Protein 1RJ8 (pdb70)

CATH classification: 2.60.120.40

Nearest PDB structures (foldseek):
  1rj8-assembly2_G  TM=9.702E-01  e=1.743E-24  Homo sapiens
  7x9g-assembly1_B  TM=9.256E-01  e=2.577E-23  Homo sapiens
  1gr3-assembly1_A  TM=8.076E-01  e=1.766E-06  Homo sapiens
  4oum-assembly1_A  TM=7.835E-01  e=1.098E-06  Homo sapiens
  4ous-assembly1_A  TM=7.787E-01  e=4.818E-06  Danio rerio

Secondary structure (DSSP, 8-state):
-EEEEEE--SSEEEGGG-GGGGB----EEEEE-TTTEEE-TTT--EEE-S-EEEEEEEEEEEEEESS-EEEEEEETTEEEEEEEEEE--SS-EEEEEEEEEEEEE-TT-EEEEEE-S-S-EEE--TTTSEEEEEEEE---/-EEEEEE--S-EEEHHHHSBTTB----EEEEE-TTTEEEETTTTEEEE-S-EEEEEEEEEEEEE-SSEEEEEEEETTEEEEEEEEE-S-SS---EEEEEEEEEEE-TT-EEEEEE-SSS-EEE--TTTSEEEEEEEE---/-EEEEEE--SSEEETTTSSSTTB----EEEEE-TTTEEEETTTTEEEESS-EEEEEEEEEEEEEESSEEEEEEEETTEEEEEEEEE--TTS-EEEEEEEEEEEEE-TT-EEEEEE-SSSEEEE--TTTSEEEEEEEE---/-EEEEEEE--SEEEHHHH-STTB---EEEEEE-TTTEEE-TTT--EEESS-EEEEEEEEEEEEE-SSEEEEEEEETTEEEEEEEEE--TT----EEEEEEEEEEE-TT-EEEEEE--TT-EEE--TTTSEEEEEEEE---/-EEEEEEE---S-EE----SSEE---EEEEEE-TTTEEEETTTTEEEE-S-EEEEEEEEEEEEEESSEEEEEEEETTEEEEEEEEE-SSSS---EEEEEEEEEEE-TT-EEEEEE-SS-EEEE--TTTSEEEEEEEE---/-EEEEEEE-S-EEEHHHH-BTTB---EEEEEE-TTTEEEETTTTEEEE-S-EEEEEEEEEEEEE-SSEEEEEEEETTEEEEEEEEE--TT----EEEEEEEEEEE-TT-EEEEEES-TT-EEE--TTTSEEEEEEEE---

Sequence (840 aa):
PAVVHLQGQGSAIQVKNDLSGGVLNDWSRITMNPKVFKLHPRSGELEVLVDGTYFIYSQVYYINFTDFASYEVVVDEKPFLQCTRSIETGKTNYNTCYTAGVCLLKARQKIAVKMVHADISINMSKHTTFFGAIRLGEAPPAVVHLQGQGSAIQVKNDLSGGVLNDWSRITMNPKVFKLHPRSGELEVLVDGTYFIYSQVYYINFTDFASYEVVVDEKPFLQCTRSIETGKTNYNTCYTAGVCLLKARQKIAVKMVHADISINMSKHTTFFGAIRLGEAPPAVVHLQGQGSAIQVKNDLSGGVLNDWSRITMNPKVFKLHPRSGELEVLVDGTYFIYSQVYYINFTDFASYEVVVDEKPFLQCTRSIETGKTNYNTCYTAGVCLLKARQKIAVKMVHADISINMSKHTTFFGAIRLGEAPPAVVHLQGQGSAIQVKNDLSGGVLNDWSRITMNPKVFKLHPRSGELEVLVDGTYFIYSQVYYINFTDFASYEVVVDEKPFLQCTRSIETGKTNYNTCYTAGVCLLKARQKIAVKMVHADISINMSKHTTFFGAIRLGEAPPAVVHLQGQGSAIQVKNDLSGGVLNDWSRITMNPKVFKLHPRSGELEVLVDGTYFIYSQVYYINFTDFASYEVVVDEKPFLQCTRSIETGKTNYNTCYTAGVCLLKARQKIAVKMVHADISINMSKHTTFFGAIRLGEAPPAVVHLQGQGSAIQVKNDLSGGVLNDWSRITMNPKVFKLHPRSGELEVLVDGTYFIYSQVYYINFTDFASYEVVVDEKPFLQCTRSIETGKTNYNTCYTAGVCLLKARQKIAVKMVHADISINMSKHTTFFGAIRLGEAP

Solvent-accessible surface area: 30405 Å² total; per-residue (Å²): 89,9,6,0,0,0,13,1,132,25,96,54,54,75,6,85,64,16,114,59,24,9,29,7,49,52,14,38,142,91,11,28,37,96,171,14,2,90,9,34,87,209,40,0,48,0,19,0,67,56,63,0,1,0,2,0,0,0,0,0,26,0,32,71,2,84,53,19,0,8,0,18,0,8,18,60,59,87,12,20,0,27,0,2,6,14,2,84,23,84,76,58,0,66,1,1,0,7,0,0,0,0,14,66,6,121,27,178,45,60,0,6,0,54,4,25,17,14,75,6,9,0,33,1,35,93,35,5,0,0,0,0,0,5,38,9,14,131,21,137,86,16,5,0,0,0,14,4,111,59,58,62,19,86,3,119,134,79,17,96,56,10,32,0,13,47,6,33,133,99,22,43,35,99,167,15,2,100,9,47,46,174,50,0,55,0,6,0,50,56,60,0,4,0,4,0,0,0,0,1,11,0,28,72,5,113,93,64,0,7,0,38,0,8,20,76,159,131,39,16,0,32,0,4,7,1,31,2,9,61,164,52,3,84,2,1,0,9,0,0,0,0,9,63,4,101,42,153,48,72,0,6,1,87,4,52,148,29,114,4,10,0,45,4,21,90,30,2,0,1,0,0,0,4,39,12,18,129,20,144,80,11,4,0,0,0,9,2,105,15,73,46,31,71,3,103,111,64,21,90,58,6,36,0,16,88,12,42,154,110,19,40,32,98,176,17,2,96,27,47,100,182,52,0,45,0,7,0,33,57,78,0,1,0,4,0,0,0,0,0,14,0,4,64,5,60,68,64,0,1,0,34,0,12,19,77,164,126,43,15,0,14,0,0,5,2,3,49,95,80,71,47,0,5,0,1,0,9,0,0,0,0,12,65,6,153,42,132,45,58,0,8,0,88,2,42,170,27,87,3,12,0,7,8,4,77,19,2,0,0,0,0,0,4,59,14,15,137,29,133,81,16,4,0,0,0,12,2,125,24,117,44,10,58,9,55,53,80,8,35,26,8,32,0,34,62,12,34,128,97,20,44,36,99,167,16,1,101,6,38,68,198,48,0,39,0,19,0,69,63,61,0,1,0,4,0,0,0,0,0,20,0,29,58,8,41,36,9,0,1,0,11,0,7,19,56,42,95,11,18,0,31,0,0,7,4,14,69,121,86,41,75,6,94,2,1,0,6,0,0,0,0,13,71,8,142,28,187,42,65,0,5,0,28,4,32,16,21,36,1,13,0,44,0,39,112,33,3,0,0,0,0,0,3,31,13,15,135,37,138,77,15,4,0,0,0,10,3,107,33,74,103,123,74,50,151,111,25,65,23,56,5,44,2,62,76,12,24,127,99,17,47,31,100,165,14,1,107,3,54,64,210,44,0,44,0,22,0,65,64,60,0,1,0,4,0,0,0,0,0,18,0,29,97,11,112,90,82,0,7,0,35,0,6,19,63,139,150,45,17,0,31,0,5,5,16,62,17,31,35,194,27,13,67,6,1,0,8,0,0,0,0,13,59,5,111,25,182,43,73,0,2,0,56,2,32,126,13,111,9,9,0,12,10,20,92,25,5,0,1,0,0,0,3,46,14,13,136,16,136,77,16,6,0,0,0,13,1,117,30,75,70,17,95,6,149,104,80,21,87,64,7,29,0,48,68,16,34,118,89,20,41,25,98,169,16,2,96,10,34,85,199,41,0,41,0,21,0,71,66,53,0,0,0,3,0,0,0,0,0,1,0,30,74,9,91,63,63,0,6,0,32,0,7,18,76,140,129,40,18,0,28,0,0,5,2,10,43,143,79,35,64,6,19,1,1,0,6,0,0,0,0,13,68,6,117,42,192,44,63,0,6,1,74,5,73,46,55,80,2,25,1,12,3,19,74,22,3,0,1,0,0,0,5,29,14,14,121,25,133

Structure (mmCIF, N/CA/C/O backbone):
data_1RJ8
#
_entry.id   1RJ8
#
_cell.length_a   50.723
_cell.length_b   161.337
_cell.length_c   51.023
_cell.angle_alpha   90.00
_cell.angle_beta   105.24
_cell.angle_gamma   90.00
#
_symmetry.space_group_name_H-M   'P 1 21 1'
#
loop_
_entity.id
_entity.type
_entity.pdbx_description
1 polymer 'ectodysplasin-A isoform EDA-A2'
2 water water
#
loop_
_atom_site.group_PDB
_atom_site.id
_atom_site.type_symbol
_atom_site.label_atom_id
_atom_site.label_alt_id
_atom_site.label_comp_id
_atom_site.label_asym_id
_atom_site.label_entity_id
_atom_site.label_seq_id
_atom_site.pdbx_PDB_ins_code
_atom_site.Cartn_x
_atom_site.Cartn_y
_atom_site.Cartn_z
_atom_site.occupancy
_atom_site.B_iso_or_equiv
_atom_site.auth_seq_id
_atom_site.auth_comp_id
_atom_site.auth_asym_id
_atom_site.auth_atom_id
_atom_site.pdbx_PDB_model_num
ATOM 1 N N . PRO A 1 23 ? 4.594 -8.762 0.141 1.00 15.00 248 PRO A N 1
ATOM 2 C CA . PRO A 1 23 ? 5.224 -7.455 0.487 1.00 14.27 248 PRO A CA 1
ATOM 3 C C . PRO A 1 23 ? 6.754 -7.524 0.547 1.00 13.91 248 PRO A C 1
ATOM 4 O O . PRO A 1 23 ? 7.317 -8.457 1.120 1.00 16.80 248 PRO A O 1
ATOM 8 N N . ALA A 1 24 ? 7.409 -6.539 -0.057 1.00 10.89 249 ALA A N 1
ATOM 9 C CA . ALA A 1 24 ? 8.852 -6.421 -0.011 1.00 7.34 249 ALA A CA 1
ATOM 10 C C . ALA A 1 24 ? 9.261 -5.734 1.278 1.00 6.80 249 ALA A C 1
ATOM 11 O O . ALA A 1 24 ? 8.657 -4.740 1.687 1.00 4.09 249 ALA A O 1
ATOM 13 N N . VAL A 1 25 ? 10.290 -6.262 1.925 1.00 4.81 250 VAL A N 1
ATOM 14 C CA . VAL A 1 25 ? 10.748 -5.691 3.179 1.00 3.53 250 VAL A CA 1
ATOM 15 C C . VAL A 1 25 ? 12.220 -5.307 3.103 1.00 3.51 250 VAL A C 1
ATOM 16 O O . VAL A 1 25 ? 12.948 -5.760 2.229 1.00 2.00 250 VAL A O 1
ATOM 20 N N . VAL A 1 26 ? 12.632 -4.452 4.029 1.00 3.18 251 VAL A N 1
ATOM 21 C CA . VAL A 1 26 ? 14.036 -4.150 4.245 1.00 3.59 251 VAL A CA 1
ATOM 22 C C . VAL A 1 26 ? 14.250 -3.924 5.733 1.00 3.57 251 VAL A C 1
ATOM 23 O O . VAL A 1 26 ? 13.528 -3.153 6.363 1.00 2.00 251 VAL A O 1
ATOM 27 N N . HIS A 1 27 ? 15.217 -4.639 6.300 1.00 3.54 252 HIS A N 1
ATOM 28 C CA . HIS A 1 27 ? 15.677 -4.383 7.658 1.00 3.49 252 HIS A CA 1
ATOM 29 C C . HIS A 1 27 ? 17.180 -4.131 7.628 1.00 3.99 252 HIS A C 1
ATOM 30 O O . HIS A 1 27 ? 17.963 -5.018 7.302 1.00 5.12 252 HIS A O 1
ATOM 37 N N . LEU A 1 28 ? 17.561 -2.902 7.940 1.00 4.82 253 LEU A N 1
ATOM 38 C CA . LEU A 1 28 ? 18.959 -2.504 8.020 1.00 5.28 253 LEU A CA 1
ATOM 39 C C . LEU A 1 28 ? 19.352 -2.437 9.483 1.00 5.49 253 LEU A C 1
ATOM 40 O O . LEU A 1 28 ? 18.584 -1.941 10.302 1.00 5.36 253 LEU A O 1
ATOM 45 N N . GLN A 1 29 ? 20.539 -2.942 9.806 1.00 6.21 254 GLN A N 1
ATOM 46 C CA . GLN A 1 29 ? 21.065 -2.920 11.173 1.00 5.15 254 GLN A CA 1
ATOM 47 C C . GLN A 1 29 ? 22.389 -2.169 11.254 1.00 4.42 254 GLN A C 1
ATOM 48 O O . GLN A 1 29 ? 23.208 -2.249 10.343 1.00 2.00 254 GLN A O 1
ATOM 54 N N . GLY A 1 30 ? 22.610 -1.447 12.351 1.00 4.11 255 GLY A N 1
ATOM 55 C CA . GLY A 1 30 ? 23.930 -0.911 12.647 1.00 2.02 255 GLY A CA 1
ATOM 56 C C . GLY A 1 30 ? 24.944 -2.042 12.716 1.00 2.00 255 GLY A C 1
ATOM 57 O O . GLY A 1 30 ? 24.568 -3.200 12.899 1.00 2.00 255 GLY A O 1
ATOM 58 N N . GLN A 1 31 ? 26.222 -1.719 12.554 1.00 2.00 256 GLN A N 1
ATOM 59 C CA . GLN A 1 31 ? 27.291 -2.730 12.554 1.00 2.00 256 GLN A CA 1
ATOM 60 C C . GLN A 1 31 ? 28.144 -2.707 13.826 1.00 2.00 256 GLN A C 1
ATOM 61 O O . GLN A 1 31 ? 29.200 -3.324 13.882 1.00 2.00 256 GLN A O 1
ATOM 67 N N . GLY A 1 32 ? 27.689 -1.985 14.841 1.00 2.00 257 GLY A N 1
ATOM 68 C CA . GLY A 1 32 ? 28.348 -1.989 16.137 1.00 2.00 257 GLY A CA 1
ATOM 69 C C . GLY A 1 32 ? 29.159 -0.730 16.378 1.00 2.00 257 GLY A C 1
ATOM 70 O O . GLY A 1 32 ? 29.164 0.186 15.558 1.00 2.00 257 GLY A O 1
ATOM 71 N N . SER A 1 33 ? 29.842 -0.701 17.517 1.00 2.00 258 SER A N 1
ATOM 72 C CA . SER A 1 33 ? 30.614 0.457 17.965 1.00 2.00 258 SER A CA 1
ATOM 73 C C . SER A 1 33 ? 29.706 1.656 18.206 1.00 2.00 258 SER A C 1
ATOM 74 O O . SER A 1 33 ? 28.494 1.498 18.294 1.00 3.07 258 SER A O 1
ATOM 77 N N . ALA A 1 34 ? 30.291 2.843 18.346 1.00 2.00 259 ALA A N 1
ATOM 78 C CA . ALA A 1 34 ? 29.531 4.047 18.662 1.00 2.00 259 ALA A CA 1
ATOM 79 C C . ALA A 1 34 ? 29.995 5.248 17.855 1.00 2.00 259 ALA A C 1
ATOM 80 O O . ALA A 1 34 ? 31.112 5.293 17.360 1.00 2.36 259 ALA A O 1
ATOM 82 N N . ILE A 1 35 ? 29.115 6.230 17.737 1.00 3.44 260 ILE A N 1
ATOM 83 C CA . ILE A 1 35 ? 29.435 7.475 17.065 1.00 5.84 260 ILE A CA 1
ATOM 84 C C . ILE A 1 35 ? 29.178 8.645 17.998 1.00 3.68 260 ILE A C 1
ATOM 85 O O . ILE A 1 35 ? 28.217 8.665 18.759 1.00 2.63 260 ILE A O 1
ATOM 90 N N . GLN A 1 36 ? 30.083 9.607 17.943 1.00 3.56 261 GLN A N 1
ATOM 91 C CA . GLN A 1 36 ? 29.953 10.847 18.669 1.00 2.99 261 GLN A CA 1
ATOM 92 C C . GLN A 1 36 ? 29.336 11.840 17.705 1.00 2.00 261 GLN A C 1
ATOM 93 O O . GLN A 1 36 ? 29.959 12.263 16.731 1.00 2.31 261 GLN A O 1
ATOM 99 N N . VAL A 1 37 ? 28.091 12.189 17.988 1.00 2.00 262 VAL A N 1
ATOM 100 C CA . VAL A 1 37 ? 27.247 12.970 17.091 1.00 3.21 262 VAL A CA 1
ATOM 101 C C . VAL A 1 37 ? 27.740 14.413 16.895 1.00 2.00 262 VAL A C 1
ATOM 102 O O . VAL A 1 37 ? 27.399 15.055 15.906 1.00 2.69 262 VAL A O 1
ATOM 106 N N . LYS A 1 38 ? 28.573 14.905 17.807 1.00 2.15 263 LYS A N 1
ATOM 107 C CA . LYS A 1 38 ? 29.114 16.271 17.709 1.00 2.00 263 LYS A CA 1
ATOM 108 C C . LYS A 1 38 ? 29.931 16.540 16.439 1.00 2.00 263 LYS A C 1
ATOM 109 O O . LYS A 1 38 ? 30.069 17.696 16.015 1.00 2.00 263 LYS A O 1
ATOM 115 N N . ASN A 1 39 ? 30.470 15.478 15.842 1.00 2.00 264 ASN A N 1
ATOM 116 C CA . ASN A 1 39 ? 31.235 15.576 14.595 1.00 2.41 264 ASN A CA 1
ATOM 117 C C . ASN A 1 39 ? 30.444 16.130 13.400 1.00 3.22 264 ASN A C 1
ATOM 118 O O . ASN A 1 39 ? 31.016 16.804 12.547 1.00 2.39 264 ASN A O 1
ATOM 123 N N . ASP A 1 40 ? 29.149 15.824 13.335 1.00 4.73 265 ASP A N 1
ATOM 124 C CA . ASP A 1 40 ? 28.273 16.301 12.257 1.00 7.47 265 ASP A CA 1
ATOM 125 C C . ASP A 1 40 ? 28.798 15.915 10.869 1.00 7.35 265 ASP A C 1
ATOM 126 O O . ASP A 1 40 ? 28.777 16.715 9.937 1.00 7.91 265 ASP A O 1
ATOM 131 N N . LEU A 1 41 ? 29.297 14.691 10.745 1.00 9.47 266 LEU A N 1
ATOM 132 C CA . LEU A 1 41 ? 29.756 14.183 9.460 1.00 9.60 266 LEU A CA 1
ATOM 133 C C . LEU A 1 41 ? 28.548 13.881 8.586 1.00 9.68 266 LEU A C 1
ATOM 134 O O . LEU A 1 41 ? 27.569 13.301 9.054 1.00 8.88 266 LEU A O 1
ATOM 139 N N . SER A 1 42 ? 28.618 14.305 7.328 1.00 9.52 267 SER A N 1
ATOM 140 C CA . SER A 1 42 ? 27.532 14.112 6.363 1.00 10.71 267 SER A CA 1
ATOM 141 C C . SER A 1 42 ? 26.188 14.651 6.865 1.00 10.03 267 SER A C 1
ATOM 142 O O . SER A 1 42 ? 25.146 14.033 6.653 1.00 9.80 267 SER A O 1
ATOM 145 N N . GLY A 1 43 ? 26.230 15.797 7.542 1.00 11.32 268 GLY A N 1
ATOM 146 C CA . GLY A 1 43 ? 25.038 16.466 8.041 1.00 11.09 268 GLY A CA 1
ATOM 147 C C . GLY A 1 43 ? 24.191 15.677 9.027 1.00 10.94 268 GLY A C 1
ATOM 148 O O . GLY A 1 43 ? 22.978 15.869 9.090 1.00 12.26 268 GLY A O 1
ATOM 149 N N . GLY A 1 44 ? 24.821 14.793 9.799 1.00 9.41 269 GLY A N 1
ATOM 150 C CA . GLY A 1 44 ? 24.115 13.959 10.762 1.00 6.83 269 GLY A CA 1
ATOM 151 C C . GLY A 1 44 ? 23.438 12.717 10.205 1.00 6.50 269 GLY A C 1
ATOM 152 O O . GLY A 1 44 ? 22.818 11.957 10.955 1.00 5.88 269 GLY A O 1
ATOM 153 N N . VAL A 1 45 ? 23.548 12.499 8.901 1.00 5.63 270 VAL A N 1
ATOM 154 C CA . VAL A 1 45 ? 22.916 11.352 8.254 1.00 6.29 270 VAL A CA 1
ATOM 155 C C . VAL A 1 45 ? 23.705 10.077 8.548 1.00 4.50 270 VAL A C 1
ATOM 156 O O . VAL A 1 45 ? 24.872 9.965 8.181 1.00 7.25 270 VAL A O 1
ATOM 160 N N . LEU A 1 46 ? 23.048 9.127 9.205 1.00 5.51 271 LEU A N 1
ATOM 161 C CA . LEU A 1 46 ? 23.625 7.827 9.519 1.00 5.37 271 LEU A CA 1
ATOM 162 C C . LEU A 1 46 ? 23.827 6.988 8.266 1.00 4.37 271 LEU A C 1
ATOM 163 O O . LEU A 1 46 ? 22.947 6.912 7.406 1.00 2.36 271 LEU A O 1
ATOM 168 N N . ASN A 1 47 ? 24.984 6.344 8.182 1.00 3.96 272 ASN A N 1
ATOM 169 C CA . ASN A 1 47 ? 25.329 5.538 7.012 1.00 6.31 272 ASN A CA 1
ATOM 170 C C . ASN A 1 47 ? 26.038 4.219 7.356 1.00 5.83 272 ASN A C 1
ATOM 171 O O . ASN A 1 47 ? 26.653 3.608 6.480 1.00 5.09 272 ASN A O 1
ATOM 176 N N . ASP A 1 48 ? 25.928 3.768 8.608 1.00 6.42 273 ASP A N 1
ATOM 177 C CA . ASP A 1 48 ? 26.611 2.542 9.063 1.00 9.85 273 ASP A CA 1
ATOM 178 C C . ASP A 1 48 ? 25.773 1.293 8.846 1.00 11.17 273 ASP A C 1
ATOM 179 O O . ASP A 1 48 ? 25.937 0.319 9.569 1.00 16.89 273 ASP A O 1
ATOM 184 N N . TRP A 1 49 ? 24.889 1.301 7.861 1.00 11.70 274 TRP A N 1
ATOM 185 C CA . TRP A 1 49 ? 23.856 0.279 7.782 1.00 10.57 274 TRP A CA 1
ATOM 186 C C . TRP A 1 49 ? 24.352 -1.025 7.148 1.00 11.93 274 TRP A C 1
ATOM 187 O O . TRP A 1 49 ? 24.929 -1.032 6.062 1.00 11.91 274 TRP A O 1
ATOM 198 N N . SER A 1 50 ? 24.146 -2.119 7.872 1.00 12.69 275 SER A N 1
ATOM 199 C CA . SER A 1 50 ? 24.287 -3.470 7.343 1.00 14.77 275 SER A CA 1
ATOM 200 C C . SER A 1 50 ? 22.938 -3.859 6.743 1.00 15.38 275 SER A C 1
ATOM 201 O O . SER A 1 50 ? 21.892 -3.591 7.323 1.00 15.65 275 SER A O 1
ATOM 204 N N . ARG A 1 51 ? 22.977 -4.513 5.593 1.00 16.59 276 ARG A N 1
ATOM 205 C CA . ARG A 1 51 ? 21.781 -4.796 4.802 1.00 18.45 276 ARG A CA 1
ATOM 206 C C . ARG A 1 51 ? 21.471 -6.293 4.848 1.00 18.12 276 ARG A C 1
ATOM 207 O O . ARG A 1 51 ? 21.759 -7.025 3.897 1.00 19.08 276 ARG A O 1
ATOM 215 N N . ILE A 1 52 ? 20.865 -6.730 5.954 1.00 17.42 277 ILE A N 1
ATOM 216 C CA . ILE A 1 52 ? 20.695 -8.162 6.243 1.00 17.96 277 ILE A CA 1
ATOM 217 C C . ILE A 1 52 ? 19.517 -8.751 5.452 1.00 17.71 277 ILE A C 1
ATOM 218 O O . ILE A 1 52 ? 19.649 -9.800 4.816 1.00 15.99 277 ILE A O 1
ATOM 223 N N . THR A 1 53 ? 18.372 -8.072 5.515 1.00 15.47 278 THR A N 1
ATOM 224 C CA . THR A 1 53 ? 17.203 -8.422 4.718 1.00 15.75 278 THR A CA 1
ATOM 225 C C . THR A 1 53 ? 16.883 -7.224 3.846 1.00 14.72 278 THR A C 1
ATOM 226 O O . THR A 1 53 ? 16.720 -6.118 4.349 1.00 12.77 278 THR A O 1
ATOM 230 N N . MET A 1 54 ? 16.813 -7.436 2.538 1.00 14.44 279 MET A N 1
ATOM 231 C CA . MET A 1 54 ? 16.450 -6.362 1.626 1.00 12.83 279 MET A CA 1
ATOM 232 C C . MET A 1 54 ? 16.008 -6.925 0.294 1.00 12.33 279 MET A C 1
ATOM 233 O O . MET A 1 54 ? 16.814 -7.477 -0.451 1.00 13.02 279 MET A O 1
ATOM 238 N N . ASN A 1 55 ? 14.720 -6.787 0.000 1.00 10.11 280 ASN A N 1
ATOM 239 C CA . ASN A 1 55 ? 14.208 -7.118 -1.313 1.00 9.75 280 ASN A CA 1
ATOM 240 C C . ASN A 1 55 ? 14.865 -6.183 -2.342 1.00 7.75 280 ASN A C 1
ATOM 241 O O . ASN A 1 55 ? 14.609 -4.989 -2.321 1.00 6.47 280 ASN A O 1
ATOM 246 N N . PRO A 1 56 ? 15.719 -6.716 -3.218 1.00 7.60 281 PRO A N 1
ATOM 247 C CA . PRO A 1 56 ? 16.479 -5.882 -4.168 1.00 6.70 281 PRO A CA 1
ATOM 248 C C . PRO A 1 56 ? 15.656 -5.275 -5.311 1.00 4.63 281 PRO A C 1
ATOM 249 O O . PRO A 1 56 ? 16.136 -4.371 -5.992 1.00 5.54 281 PRO A O 1
ATOM 253 N N . LYS A 1 57 ? 14.446 -5.781 -5.514 1.00 2.33 282 LYS A N 1
ATOM 254 C CA . LYS A 1 57 ? 13.547 -5.303 -6.554 1.00 2.00 282 LYS A CA 1
ATOM 255 C C . LYS A 1 57 ? 12.746 -4.070 -6.116 1.00 2.00 282 LYS A C 1
ATOM 256 O O . LYS A 1 57 ? 12.140 -3.394 -6.942 1.00 2.00 282 LYS A O 1
ATOM 262 N N . VAL A 1 58 ? 12.759 -3.789 -4.814 1.00 2.05 283 VAL A N 1
ATOM 263 C CA . VAL A 1 58 ? 12.030 -2.671 -4.215 1.00 2.00 283 VAL A CA 1
ATOM 264 C C . VAL A 1 58 ? 12.948 -1.681 -3.484 1.00 2.00 283 VAL A C 1
ATOM 265 O O . VAL A 1 58 ? 12.634 -0.502 -3.412 1.00 2.00 283 VAL A O 1
ATOM 269 N N . PHE A 1 59 ? 14.074 -2.153 -2.951 1.00 2.00 284 PHE A N 1
ATOM 270 C CA . PHE A 1 59 ? 14.944 -1.329 -2.109 1.00 2.12 284 PHE A CA 1
ATOM 271 C C . PHE A 1 59 ? 16.407 -1.376 -2.538 1.00 2.01 284 PHE A C 1
ATOM 272 O O . PHE A 1 59 ? 16.923 -2.420 -2.922 1.00 3.85 284 PHE A O 1
ATOM 280 N N . LYS A 1 60 ? 17.061 -0.223 -2.455 1.00 4.67 285 LYS A N 1
ATOM 281 C CA . LYS A 1 60 ? 18.503 -0.097 -2.634 1.00 5.32 285 LYS A CA 1
ATOM 282 C C . LYS A 1 60 ? 19.078 0.742 -1.496 1.00 3.57 285 LYS A C 1
ATOM 283 O O . LYS A 1 60 ? 18.527 1.784 -1.155 1.00 2.79 285 LYS A O 1
ATOM 289 N N . LEU A 1 61 ? 20.171 0.267 -0.901 1.00 3.11 286 LEU A N 1
ATOM 290 C CA . LEU A 1 61 ? 20.922 1.029 0.091 1.00 2.79 286 LEU A CA 1
ATOM 291 C C . LEU A 1 61 ? 22.167 1.627 -0.554 1.00 2.40 286 LEU A C 1
ATOM 292 O O . LEU A 1 61 ? 22.907 0.925 -1.226 1.00 2.83 286 LEU A O 1
ATOM 297 N N . HIS A 1 62 ? 22.400 2.916 -0.327 1.00 3.07 287 HIS A N 1
ATOM 298 C CA . HIS A 1 62 ? 23.635 3.575 -0.737 1.00 7.20 287 HIS A CA 1
ATOM 299 C C . HIS A 1 62 ? 24.573 3.552 0.471 1.00 7.52 287 HIS A C 1
ATOM 300 O O . HIS A 1 62 ? 24.289 4.227 1.454 1.00 5.21 287 HIS A O 1
ATOM 307 N N . PRO A 1 63 ? 25.667 2.793 0.436 1.00 9.44 288 PRO A N 1
ATOM 308 C CA . PRO A 1 63 ? 26.519 2.654 1.631 1.00 11.65 288 PRO A CA 1
ATOM 309 C C . PRO A 1 63 ? 27.217 3.921 2.137 1.00 10.93 288 PRO A C 1
ATOM 310 O O . PRO A 1 63 ? 27.437 4.010 3.342 1.00 15.09 288 PRO A O 1
ATOM 314 N N . ARG A 1 64 ? 27.555 4.870 1.268 1.00 9.39 289 ARG A N 1
ATOM 315 C CA . ARG A 1 64 ? 28.234 6.096 1.712 1.00 9.82 289 ARG A CA 1
ATOM 316 C C . ARG A 1 64 ? 27.278 7.124 2.304 1.00 7.59 289 ARG A C 1
ATOM 317 O O . ARG A 1 64 ? 27.557 7.698 3.344 1.00 8.53 289 ARG A O 1
ATOM 325 N N . SER A 1 65 ? 26.168 7.371 1.622 1.00 7.75 290 SER A N 1
ATOM 326 C CA . SER A 1 65 ? 25.220 8.418 2.029 1.00 7.47 290 SER A CA 1
ATOM 327 C C . SER A 1 65 ? 24.225 7.951 3.091 1.00 6.68 290 SER A C 1
ATOM 328 O O . SER A 1 65 ? 23.638 8.770 3.799 1.00 6.82 290 SER A O 1
ATOM 331 N N . GLY A 1 66 ? 24.028 6.639 3.187 1.00 4.69 291 GLY A N 1
ATOM 332 C CA . GLY A 1 66 ? 23.092 6.055 4.134 1.00 3.81 291 GLY A CA 1
ATOM 333 C C . GLY A 1 66 ? 21.641 6.162 3.714 1.00 5.10 291 GLY A C 1
ATOM 334 O O . GLY A 1 66 ? 20.738 5.888 4.504 1.00 6.56 291 GLY A O 1
ATOM 335 N N . GLU A 1 67 ? 21.412 6.546 2.463 1.00 3.82 292 GLU A N 1
ATOM 336 C CA . GLU A 1 67 ? 20.070 6.723 1.950 1.00 4.64 292 GLU A CA 1
ATOM 337 C C . GLU A 1 67 ? 19.487 5.378 1.553 1.00 3.02 292 GLU A C 1
ATOM 338 O O . GLU A 1 67 ? 20.152 4.566 0.928 1.00 2.54 292 GLU A O 1
ATOM 344 N N . LEU A 1 68 ? 18.245 5.146 1.950 1.00 3.60 293 LEU A N 1
ATOM 345 C CA . LEU A 1 68 ? 17.482 3.983 1.520 1.00 3.69 293 LEU A CA 1
ATOM 346 C C . LEU A 1 68 ? 16.557 4.420 0.385 1.00 2.96 293 LEU A C 1
ATOM 347 O O . LEU A 1 68 ? 15.607 5.161 0.608 1.00 3.15 293 LEU A O 1
ATOM 352 N N . GLU A 1 69 ? 16.846 3.972 -0.832 1.00 3.37 294 GLU A N 1
ATOM 353 C CA . GLU A 1 69 ? 16.061 4.346 -2.008 1.00 2.84 294 GLU A CA 1
ATOM 354 C C . GLU A 1 69 ? 15.010 3.294 -2.345 1.00 2.41 294 GLU A C 1
ATOM 355 O O . GLU A 1 69 ? 15.312 2.113 -2.423 1.00 2.00 294 GLU A O 1
ATOM 361 N N . VAL A 1 70 ? 13.770 3.734 -2.537 1.00 3.86 295 VAL A N 1
ATOM 362 C CA . VAL A 1 70 ? 12.716 2.858 -3.035 1.00 3.45 295 VAL A CA 1
ATOM 363 C C . VAL A 1 70 ? 12.804 2.868 -4.555 1.00 3.65 295 VAL A C 1
ATOM 364 O O . VAL A 1 70 ? 13.036 3.911 -5.166 1.00 5.30 295 VAL A O 1
ATOM 368 N N . LEU A 1 71 ? 12.644 1.698 -5.158 1.00 3.55 296 LEU A N 1
ATOM 369 C CA . LEU A 1 71 ? 12.866 1.523 -6.584 1.00 2.59 296 LEU A CA 1
ATOM 370 C C . LEU A 1 71 ? 11.556 1.544 -7.361 1.00 2.86 296 LEU A C 1
ATOM 371 O O . LEU A 1 71 ? 11.569 1.635 -8.584 1.00 2.71 296 LEU A O 1
ATOM 376 N N . VAL A 1 72 ? 10.430 1.464 -6.650 1.00 3.17 297 VAL A N 1
ATOM 377 C CA . VAL A 1 72 ? 9.104 1.483 -7.277 1.00 2.55 297 VAL A CA 1
ATOM 378 C C . VAL A 1 72 ? 8.110 2.328 -6.468 1.00 2.00 297 VAL A C 1
ATOM 379 O O . VAL A 1 72 ? 8.283 2.524 -5.261 1.00 2.00 297 VAL A O 1
ATOM 383 N N . ASP A 1 73 ? 7.075 2.825 -7.140 1.00 2.00 298 ASP A N 1
ATOM 384 C CA . ASP A 1 73 ? 5.974 3.522 -6.471 1.00 2.22 298 ASP A CA 1
ATOM 385 C C . ASP A 1 73 ? 5.337 2.587 -5.445 1.00 2.00 298 ASP A C 1
ATOM 386 O O . ASP A 1 73 ? 5.376 1.371 -5.609 1.00 2.00 298 ASP A O 1
ATOM 391 N N . GLY A 1 74 ? 4.744 3.146 -4.394 1.00 3.05 299 GLY A N 1
ATOM 392 C CA . GLY A 1 74 ? 3.998 2.330 -3.449 1.00 2.84 299 GLY A CA 1
ATOM 393 C C . GLY A 1 74 ? 3.676 2.952 -2.105 1.00 3.63 299 GLY A C 1
ATOM 394 O O . GLY A 1 74 ? 4.083 4.069 -1.796 1.00 2.56 299 GLY A O 1
ATOM 395 N N . THR A 1 75 ? 2.903 2.206 -1.321 1.00 4.17 300 THR A N 1
ATOM 396 C CA . THR A 1 75 ? 2.599 2.535 0.065 1.00 4.75 300 THR A CA 1
ATOM 397 C C . THR A 1 75 ? 3.639 1.885 0.964 1.00 3.08 300 THR A C 1
ATOM 398 O O . THR A 1 75 ? 3.752 0.665 0.977 1.00 3.56 300 THR A O 1
ATOM 402 N N . TYR A 1 76 ? 4.371 2.702 1.724 1.00 4.08 301 TYR A N 1
ATOM 403 C CA . TYR A 1 76 ? 5.470 2.244 2.579 1.00 2.58 301 TYR A CA 1
ATOM 404 C C . TYR A 1 76 ? 5.275 2.559 4.066 1.00 4.74 301 TYR A C 1
ATOM 405 O O . TYR A 1 76 ? 5.078 3.713 4.444 1.00 6.70 301 TYR A O 1
ATOM 414 N N . PHE A 1 77 ? 5.356 1.529 4.903 1.00 5.06 302 PHE A N 1
ATOM 415 C CA . PHE A 1 77 ? 5.528 1.694 6.347 1.00 5.11 302 PHE A CA 1
ATOM 416 C C . PHE A 1 77 ? 7.024 1.803 6.646 1.00 5.66 302 PHE A C 1
ATOM 417 O O . PHE A 1 77 ? 7.778 0.905 6.315 1.00 9.96 302 PHE A O 1
ATOM 425 N N . ILE A 1 78 ? 7.446 2.905 7.255 1.00 4.06 303 ILE A N 1
ATOM 426 C CA . ILE A 1 78 ? 8.856 3.172 7.532 1.00 4.37 303 ILE A CA 1
ATOM 427 C C . ILE A 1 78 ? 9.083 3.248 9.036 1.00 5.02 303 ILE A C 1
ATOM 428 O O . ILE A 1 78 ? 8.319 3.898 9.744 1.00 6.55 303 ILE A O 1
ATOM 433 N N . TYR A 1 79 ? 10.138 2.595 9.515 1.00 5.22 304 TYR A N 1
ATOM 434 C CA . TYR A 1 79 ? 10.489 2.616 10.934 1.00 5.11 304 TYR A CA 1
ATOM 435 C C . TYR A 1 79 ? 11.986 2.790 11.173 1.00 4.64 304 TYR A C 1
ATOM 436 O O . TYR A 1 79 ? 12.806 2.551 10.284 1.00 3.26 304 TYR A O 1
ATOM 445 N N . SER A 1 80 ? 12.326 3.201 12.392 1.00 4.21 305 SER A N 1
ATOM 446 C CA . SER A 1 80 ? 13.714 3.421 12.789 1.00 4.95 305 SER A CA 1
ATOM 447 C C . SER A 1 80 ? 13.871 3.385 14.307 1.00 5.39 305 SER A C 1
ATOM 448 O O . SER A 1 80 ? 12.967 3.765 15.044 1.00 3.88 305 SER A O 1
ATOM 451 N N . GLN A 1 81 ? 15.029 2.924 14.763 1.00 4.06 306 GLN A N 1
ATOM 452 C CA . GLN A 1 81 ? 15.391 3.004 16.168 1.00 4.95 306 GLN A CA 1
ATOM 453 C C . GLN A 1 81 ? 16.847 3.415 16.282 1.00 3.81 306 GLN A C 1
ATOM 454 O O . GLN A 1 81 ? 17.697 2.856 15.619 1.00 5.80 306 GLN A O 1
ATOM 460 N N . VAL A 1 82 ? 17.124 4.410 17.116 1.00 5.46 307 VAL A N 1
ATOM 461 C CA . VAL A 1 82 ? 18.491 4.841 17.395 1.00 5.61 307 VAL A CA 1
ATOM 462 C C . VAL A 1 82 ? 18.742 4.728 18.895 1.00 5.27 307 VAL A C 1
ATOM 463 O O . VAL A 1 82 ? 17.932 5.193 19.702 1.00 6.33 307 VAL A O 1
ATOM 467 N N . TYR A 1 83 ? 19.872 4.129 19.264 1.00 3.88 310 TYR A N 1
ATOM 468 C CA . TYR A 1 83 ? 20.215 3.942 20.666 1.00 3.71 310 TYR A CA 1
ATOM 469 C C . TYR A 1 83 ? 21.079 5.097 21.189 1.00 3.75 310 TYR A C 1
ATOM 470 O O . TYR A 1 83 ? 22.283 5.126 20.971 1.00 2.00 310 TYR A O 1
ATOM 479 N N . TYR A 1 84 ? 20.438 6.052 21.866 1.00 3.07 311 TYR A N 1
ATOM 480 C CA . TYR A 1 84 ? 21.135 7.121 22.582 1.00 2.68 311 TYR A CA 1
ATOM 481 C C . TYR A 1 84 ? 21.759 6.559 23.860 1.00 2.99 311 TYR A C 1
ATOM 482 O O . TYR A 1 84 ? 21.042 6.248 24.801 1.00 2.00 311 TYR A O 1
ATOM 491 N N . ILE A 1 85 ? 23.087 6.467 23.908 1.00 5.62 312 ILE A N 1
ATOM 492 C CA . ILE A 1 85 ? 23.802 5.887 25.061 1.00 7.69 312 ILE A CA 1
ATOM 493 C C . ILE A 1 85 ? 24.399 6.890 26.032 1.00 10.20 312 ILE A C 1
ATOM 494 O O . ILE A 1 85 ? 24.582 6.579 27.207 1.00 11.33 312 ILE A O 1
ATOM 499 N N . ASN A 1 86 ? 24.759 8.069 25.548 1.00 12.17 313 ASN A N 1
ATOM 500 C CA . ASN A 1 86 ? 25.342 9.078 26.417 1.00 14.67 313 ASN A CA 1
ATOM 501 C C . ASN A 1 86 ? 24.774 10.422 25.999 1.00 15.36 313 ASN A C 1
ATOM 502 O O . ASN A 1 86 ? 25.196 10.997 24.994 1.00 15.50 313 ASN A O 1
ATOM 507 N N . PHE A 1 87 ? 23.784 10.899 26.749 1.00 11.79 314 PHE A N 1
ATOM 508 C CA . PHE A 1 87 ? 23.213 12.212 26.477 1.00 9.57 314 PHE A CA 1
ATOM 509 C C . PHE A 1 87 ? 22.662 12.892 27.721 1.00 10.38 314 PHE A C 1
ATOM 510 O O . PHE A 1 87 ? 22.206 12.242 28.667 1.00 9.43 314 PHE A O 1
ATOM 518 N N . THR A 1 88 ? 22.709 14.217 27.697 1.00 8.60 315 THR A N 1
ATOM 519 C CA . THR A 1 88 ? 22.397 15.014 28.868 1.00 11.84 315 THR A CA 1
ATOM 520 C C . THR A 1 88 ? 21.204 15.958 28.674 1.00 11.80 315 THR A C 1
ATOM 521 O O . THR A 1 88 ? 20.369 16.103 29.579 1.00 15.94 315 THR A O 1
ATOM 525 N N . ASP A 1 89 ? 21.141 16.607 27.515 1.00 10.42 316 ASP A N 1
ATOM 526 C CA . ASP A 1 89 ? 20.055 17.531 27.194 1.00 8.77 316 ASP A CA 1
ATOM 527 C C . ASP A 1 89 ? 19.238 16.892 26.068 1.00 7.13 316 ASP A C 1
ATOM 528 O O . ASP A 1 89 ? 18.746 15.780 26.240 1.00 9.03 316 ASP A O 1
ATOM 533 N N . PHE A 1 90 ? 19.123 17.533 24.909 1.00 5.18 317 PHE A N 1
ATOM 534 C CA . PHE A 1 90 ? 18.350 16.942 23.808 1.00 4.76 317 PHE A CA 1
ATOM 535 C C . PHE A 1 90 ? 19.122 15.910 22.985 1.00 4.18 317 PHE A C 1
ATOM 536 O O . PHE A 1 90 ? 20.246 16.152 22.551 1.00 7.56 317 PHE A O 1
ATOM 544 N N . ALA A 1 91 ? 18.489 14.758 22.794 1.00 5.64 318 ALA A N 1
ATOM 545 C CA . ALA A 1 91 ? 18.889 13.752 21.813 1.00 4.16 318 ALA A CA 1
ATOM 546 C C . ALA A 1 91 ? 17.712 13.564 20.865 1.00 4.19 318 ALA A C 1
ATOM 547 O O . ALA A 1 91 ? 16.617 13.184 21.276 1.00 2.76 318 ALA A O 1
ATOM 549 N N . SER A 1 92 ? 17.926 13.839 19.593 1.00 4.31 319 SER A N 1
ATOM 550 C CA . SER A 1 92 ? 16.838 13.755 18.634 1.00 4.28 319 SER A CA 1
ATOM 551 C C . SER A 1 92 ? 17.345 13.294 17.269 1.00 4.21 319 SER A C 1
ATOM 552 O O . SER A 1 92 ? 18.524 13.433 16.951 1.00 2.00 319 SER A O 1
ATOM 555 N N . TYR A 1 93 ? 16.454 12.689 16.492 1.00 4.07 320 TYR A N 1
ATOM 556 C CA . TYR A 1 93 ? 16.710 12.434 15.085 1.00 4.36 320 TYR A CA 1
ATOM 557 C C . TYR A 1 93 ? 15.425 12.578 14.282 1.00 5.12 320 TYR A C 1
ATOM 558 O O . TYR A 1 93 ? 14.324 12.539 14.832 1.00 4.00 320 TYR A O 1
ATOM 567 N N . GLU A 1 94 ? 15.581 12.757 12.975 1.00 7.37 321 GLU A N 1
ATOM 568 C CA . GLU A 1 94 ? 14.457 12.802 12.047 1.00 7.80 321 GLU A CA 1
ATOM 569 C C . GLU A 1 94 ? 14.587 11.678 11.027 1.00 7.08 321 GLU A C 1
ATOM 570 O O . GLU A 1 94 ? 15.688 11.328 10.625 1.00 8.80 321 GLU A O 1
ATOM 576 N N . VAL A 1 95 ? 13.463 11.085 10.644 1.00 7.22 322 VAL A N 1
ATOM 577 C CA . VAL A 1 95 ? 13.399 10.274 9.437 1.00 6.16 322 VAL A CA 1
ATOM 578 C C . VAL A 1 95 ? 12.980 11.216 8.327 1.00 5.16 322 VAL A C 1
ATOM 579 O O . VAL A 1 95 ? 11.911 11.809 8.400 1.00 7.22 322 VAL A O 1
ATOM 583 N N . VAL A 1 96 ? 13.814 11.343 7.302 1.00 4.51 323 VAL A N 1
ATOM 584 C CA . VAL A 1 96 ? 13.584 12.289 6.220 1.00 5.36 323 VAL A CA 1
ATOM 585 C C . VAL A 1 96 ? 13.332 11.578 4.886 1.00 5.34 323 VAL A C 1
ATOM 586 O O . VAL A 1 96 ? 13.856 10.498 4.631 1.00 8.89 323 VAL A O 1
ATOM 590 N N . VAL A 1 97 ? 12.516 12.198 4.048 1.00 6.08 324 VAL A N 1
ATOM 591 C CA . VAL A 1 97 ? 12.215 11.696 2.708 1.00 5.38 324 VAL A CA 1
ATOM 592 C C . VAL A 1 97 ? 12.588 12.789 1.712 1.00 4.34 324 VAL A C 1
ATOM 593 O O . VAL A 1 97 ? 11.963 13.843 1.697 1.00 2.00 324 VAL A O 1
ATOM 597 N N . ASP A 1 98 ? 13.595 12.520 0.878 1.00 6.07 325 ASP A N 1
ATOM 598 C CA . ASP A 1 98 ? 14.202 13.521 -0.005 1.00 5.29 325 ASP A CA 1
ATOM 599 C C . ASP A 1 98 ? 14.544 14.798 0.775 1.00 5.33 325 ASP A C 1
ATOM 600 O O . ASP A 1 98 ? 14.266 15.905 0.326 1.00 2.61 325 ASP A O 1
ATOM 605 N N . GLU A 1 99 ? 15.111 14.613 1.968 1.00 5.42 326 GLU A N 1
ATOM 606 C CA . GLU A 1 99 ? 15.592 15.700 2.831 1.00 8.52 326 GLU A CA 1
ATOM 607 C C . GLU A 1 99 ? 14.484 16.484 3.554 1.00 7.41 326 GLU A C 1
ATOM 608 O O . GLU A 1 99 ? 14.759 17.456 4.253 1.00 10.06 326 GLU A O 1
ATOM 614 N N . LYS A 1 100 ? 13.244 16.034 3.407 1.00 7.38 327 LYS A N 1
ATOM 615 C CA . LYS A 1 100 ? 12.093 16.647 4.057 1.00 7.43 327 LYS A CA 1
ATOM 616 C C . LYS A 1 100 ? 11.716 15.793 5.282 1.00 7.04 327 LYS A C 1
ATOM 617 O O . LYS A 1 100 ? 11.448 14.606 5.142 1.00 6.67 327 LYS A O 1
ATOM 623 N N . PRO A 1 101 ? 11.735 16.366 6.486 1.00 6.58 328 PRO A N 1
ATOM 624 C CA . PRO A 1 101 ? 11.339 15.615 7.684 1.00 6.26 328 PRO A CA 1
ATOM 625 C C . PRO A 1 101 ? 9.932 15.018 7.580 1.00 4.75 328 PRO A C 1
ATOM 626 O O . PRO A 1 101 ? 9.015 15.663 7.063 1.00 2.96 328 PRO A O 1
ATOM 630 N N . PHE A 1 102 ? 9.797 13.785 8.059 1.00 4.04 329 PHE A N 1
ATOM 631 C CA . PHE A 1 102 ? 8.533 13.042 8.045 1.00 6.69 329 PHE A CA 1
ATOM 632 C C . PHE A 1 102 ? 8.194 12.544 9.456 1.00 5.22 329 PHE A C 1
ATOM 633 O O . PHE A 1 102 ? 7.075 12.722 9.932 1.00 4.09 329 PHE A O 1
ATOM 641 N N . LEU A 1 103 ? 9.165 11.907 10.108 1.00 5.06 330 LEU A N 1
ATOM 642 C CA . LEU A 1 103 ? 9.018 11.440 11.485 1.00 5.52 330 LEU A CA 1
ATOM 643 C C . LEU A 1 103 ? 10.130 12.020 12.341 1.00 6.47 330 LEU A C 1
ATOM 644 O O . LEU A 1 103 ? 11.178 12.414 11.826 1.00 9.08 330 LEU A O 1
ATOM 649 N N . GLN A 1 104 ? 9.903 12.051 13.651 1.00 7.67 331 GLN A N 1
ATOM 650 C CA . GLN A 1 104 ? 10.883 12.576 14.595 1.00 7.13 331 GLN A CA 1
ATOM 651 C C . GLN A 1 104 ? 10.819 11.836 15.937 1.00 8.02 331 GLN A C 1
ATOM 652 O O . GLN A 1 104 ? 9.733 11.557 16.453 1.00 6.77 331 GLN A O 1
ATOM 658 N N . CYS A 1 105 ? 11.991 11.511 16.480 1.00 7.24 332 CYS A N 1
ATOM 659 C CA . CYS A 1 105 ? 12.119 10.851 17.780 1.00 7.54 332 CYS A CA 1
ATOM 660 C C . CYS A 1 105 ? 13.052 11.675 18.669 1.00 7.64 332 CYS A C 1
ATOM 661 O O . CYS A 1 105 ? 14.173 11.991 18.274 1.00 5.04 332 CYS A O 1
ATOM 664 N N . THR A 1 106 ? 12.590 11.993 19.873 1.00 7.03 333 THR A N 1
ATOM 665 C CA . THR A 1 106 ? 13.208 13.019 20.702 1.00 7.42 333 THR A CA 1
ATOM 666 C C . THR A 1 106 ? 13.164 12.673 22.193 1.00 6.04 333 THR A C 1
ATOM 667 O O . THR A 1 106 ? 12.156 12.213 22.708 1.00 5.53 333 THR A O 1
ATOM 671 N N . ARG A 1 107 ? 14.272 12.912 22.879 1.00 7.02 334 ARG A N 1
ATOM 672 C CA . ARG A 1 107 ? 14.373 12.691 24.316 1.00 7.83 334 ARG A CA 1
ATOM 673 C C . ARG A 1 107 ? 15.237 13.797 24.926 1.00 6.93 334 ARG A C 1
ATOM 674 O O . ARG A 1 107 ? 16.374 13.995 24.512 1.00 5.55 334 ARG A O 1
ATOM 682 N N . SER A 1 108 ? 14.679 14.524 25.889 1.00 3.80 335 SER A N 1
ATOM 683 C CA . SER A 1 108 ? 15.447 15.413 26.744 1.00 3.01 335 SER A CA 1
ATOM 684 C C . SER A 1 108 ? 14.920 15.229 28.155 1.00 3.19 335 SER A C 1
ATOM 685 O O . SER A 1 108 ? 13.917 15.835 28.539 1.00 4.19 335 SER A O 1
ATOM 688 N N . ILE A 1 109 ? 15.599 14.370 28.910 1.00 2.27 336 ILE A N 1
ATOM 689 C CA . ILE A 1 109 ? 15.149 13.946 30.224 1.00 2.86 336 ILE A CA 1
ATOM 690 C C . ILE A 1 109 ? 16.074 14.516 31.303 1.00 4.60 336 ILE A C 1
ATOM 691 O O . ILE A 1 109 ? 17.233 14.105 31.430 1.00 3.23 336 ILE A O 1
ATOM 696 N N . GLU A 1 110 ? 15.550 15.455 32.088 1.00 2.61 337 GLU A N 1
ATOM 697 C CA . GLU A 1 110 ? 16.339 16.118 33.105 1.00 3.39 337 GLU A CA 1
ATOM 698 C C . GLU A 1 110 ? 16.391 15.247 34.367 1.00 3.62 337 GLU A C 1
ATOM 699 O O . GLU A 1 110 ? 15.439 15.227 35.149 1.00 4.89 337 GLU A O 1
ATOM 705 N N . THR A 1 111 ? 17.517 14.557 34.565 1.00 5.30 338 THR A N 1
ATOM 706 C CA . THR A 1 111 ? 17.682 13.582 35.654 1.00 4.89 338 THR A CA 1
ATOM 707 C C . THR A 1 111 ? 18.844 13.838 36.616 1.00 4.80 338 THR A C 1
ATOM 708 O O . THR A 1 111 ? 18.905 13.208 37.667 1.00 2.00 338 THR A O 1
ATOM 712 N N . GLY A 1 112 ? 19.783 14.708 36.249 1.00 6.32 339 GLY A N 1
ATOM 713 C CA . GLY A 1 112 ? 20.986 14.902 37.044 1.00 6.87 339 GLY A CA 1
ATOM 714 C C . GLY A 1 112 ? 22.144 13.982 36.674 1.00 8.83 339 GLY A C 1
ATOM 715 O O . GLY A 1 112 ? 23.274 14.224 37.106 1.00 10.20 339 GLY A O 1
ATOM 716 N N . LYS A 1 113 ? 21.872 12.926 35.905 1.00 9.64 340 LYS A N 1
ATOM 717 C CA . LYS A 1 113 ? 22.918 12.037 35.383 1.00 9.79 340 LYS A CA 1
ATOM 718 C C . LYS A 1 113 ? 22.830 11.908 33.855 1.00 9.95 340 LYS A C 1
ATOM 719 O O . LYS A 1 113 ? 21.955 12.503 33.207 1.00 6.96 340 LYS A O 1
ATOM 725 N N . THR A 1 114 ? 23.753 11.139 33.285 1.00 8.94 341 THR A N 1
ATOM 726 C CA . THR A 1 114 ? 23.720 10.825 31.863 1.00 8.87 341 THR A CA 1
ATOM 727 C C . THR A 1 114 ? 22.601 9.820 31.594 1.00 8.73 341 THR A C 1
ATOM 728 O O . THR A 1 114 ? 22.378 8.912 32.387 1.00 7.16 341 THR A O 1
ATOM 732 N N . ASN A 1 115 ? 21.912 9.986 30.468 1.00 8.31 342 ASN A N 1
ATOM 733 C CA . ASN A 1 115 ? 20.773 9.149 30.115 1.00 7.36 342 ASN A CA 1
ATOM 734 C C . ASN A 1 115 ? 21.099 8.158 28.998 1.00 8.05 342 ASN A C 1
ATOM 735 O O . ASN A 1 115 ? 22.004 8.382 28.192 1.00 7.62 342 ASN A O 1
ATOM 740 N N . TYR A 1 116 ? 20.357 7.053 28.997 1.00 8.60 343 TYR A N 1
ATOM 741 C CA . TYR A 1 116 ? 20.475 5.974 28.027 1.00 7.81 343 TYR A CA 1
ATOM 742 C C . TYR A 1 116 ? 19.052 5.582 27.640 1.00 6.86 343 TYR A C 1
ATOM 743 O O . TYR A 1 116 ? 18.293 5.125 28.496 1.00 2.34 343 TYR A O 1
ATOM 752 N N . ASN A 1 117 ? 18.696 5.776 26.370 1.00 5.17 344 ASN A N 1
ATOM 753 C CA . ASN A 1 117 ? 17.368 5.448 25.832 1.00 5.93 344 ASN A CA 1
ATOM 754 C C . ASN A 1 117 ? 17.465 4.966 24.389 1.00 3.80 344 ASN A C 1
ATOM 755 O O . ASN A 1 117 ? 18.163 5.580 23.594 1.00 2.66 344 ASN A O 1
ATOM 760 N N . THR A 1 118 ? 16.753 3.897 24.038 1.00 2.00 345 THR A N 1
ATOM 761 C CA . THR A 1 118 ? 16.469 3.622 22.630 1.00 3.08 345 THR A CA 1
ATOM 762 C C . THR A 1 118 ? 15.307 4.509 22.188 1.00 3.18 345 THR A C 1
ATOM 763 O O . THR A 1 118 ? 14.402 4.768 22.958 1.00 5.17 345 THR A O 1
ATOM 767 N N . CYS A 1 119 ? 15.317 4.956 20.942 1.00 3.60 346 CYS A N 1
ATOM 768 C CA . CYS A 1 119 ? 14.334 5.933 20.482 1.00 2.94 346 CYS A CA 1
ATOM 769 C C . CYS A 1 119 ? 13.735 5.478 19.152 1.00 3.78 346 CYS A C 1
ATOM 770 O O . CYS A 1 119 ? 14.310 5.678 18.086 1.00 2.00 346 CYS A O 1
ATOM 773 N N . TYR A 1 120 ? 12.567 4.855 19.245 1.00 2.00 347 TYR A N 1
ATOM 774 C CA . TYR A 1 120 ? 11.894 4.260 18.108 1.00 3.15 347 TYR A CA 1
ATOM 775 C C . TYR A 1 120 ? 10.812 5.196 17.597 1.00 4.18 347 TYR A C 1
ATOM 776 O O . TYR A 1 120 ? 10.088 5.815 18.388 1.00 3.96 347 TYR A O 1
ATOM 785 N N . THR A 1 121 ? 10.701 5.301 16.277 1.00 4.12 348 THR A N 1
ATOM 786 C CA . THR A 1 121 ? 9.508 5.888 15.666 1.00 3.80 348 THR A CA 1
ATOM 787 C C . THR A 1 121 ? 9.198 5.231 14.328 1.00 2.98 348 THR A C 1
ATOM 788 O O . THR A 1 121 ? 10.060 4.618 13.718 1.00 2.00 348 THR A O 1
ATOM 792 N N . ALA A 1 122 ? 7.952 5.363 13.885 1.00 3.70 349 ALA A N 1
ATOM 793 C CA . ALA A 1 122 ? 7.516 4.755 12.632 1.00 2.93 349 ALA A CA 1
ATOM 794 C C . ALA A 1 122 ? 6.252 5.419 12.090 1.00 2.00 349 ALA A C 1
ATOM 795 O O . ALA A 1 122 ? 5.517 6.056 12.831 1.00 2.00 349 ALA A O 1
ATOM 797 N N . GLY A 1 123 ? 5.998 5.251 10.797 1.00 2.00 350 GLY A N 1
ATOM 798 C CA . GLY A 1 123 ? 4.793 5.779 10.174 1.00 3.60 350 GLY A CA 1
ATOM 799 C C . GLY A 1 123 ? 4.626 5.360 8.721 1.00 2.00 350 GLY A C 1
ATOM 800 O O . GLY A 1 123 ? 5.561 4.868 8.099 1.00 2.00 350 GLY A O 1
ATOM 801 N N . VAL A 1 124 ? 3.430 5.562 8.176 1.00 4.50 351 VAL A N 1
ATOM 802 C CA . VAL A 1 124 ? 3.137 5.183 6.793 1.00 4.45 351 VAL A CA 1
ATOM 803 C C . VAL A 1 124 ? 3.03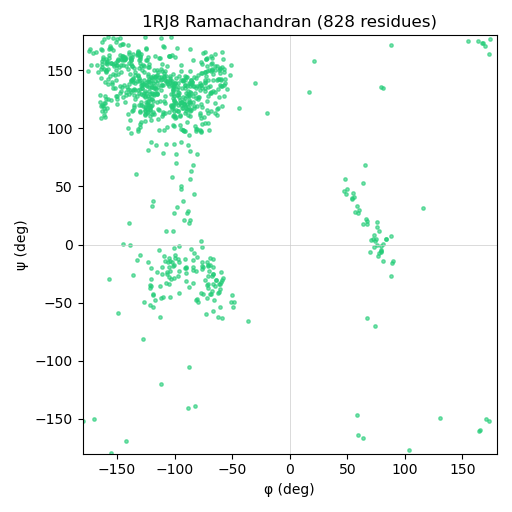1 6.402 5.877 1.00 5.31 351 VAL A C 1
ATOM 804 O O . VAL A 1 124 ? 2.564 7.461 6.291 1.00 6.47 351 VAL A O 1
ATOM 808 N N . CYS A 1 125 ? 3.476 6.233 4.634 1.00 6.90 352 CYS A N 1
ATOM 809 C CA . CYS A 1 125 ? 3.407 7.280 3.612 1.00 9.09 352 CYS A CA 1
ATOM 810 C C . CYS A 1 125 ? 3.490 6.699 2.199 1.00 9.15 352 CYS A C 1
ATOM 811 O O . CYS A 1 125 ? 3.995 5.593 1.994 1.00 9.62 352 CYS A O 1
ATOM 814 N N . LEU A 1 126 ? 2.985 7.456 1.230 1.00 8.06 353 LEU A N 1
ATOM 815 C CA . LEU A 1 126 ? 3.049 7.064 -0.167 1.00 7.34 353 LEU A CA 1
ATOM 816 C C . LEU A 1 126 ? 4.305 7.684 -0.772 1.00 7.11 353 LEU A C 1
ATOM 817 O O . LEU A 1 126 ? 4.676 8.806 -0.435 1.00 6.35 353 LEU A O 1
ATOM 822 N N . LEU A 1 127 ? 4.965 6.934 -1.648 1.00 5.42 354 LEU A N 1
ATOM 823 C CA . LEU A 1 127 ? 6.241 7.342 -2.227 1.00 4.54 354 LEU A CA 1
ATOM 824 C C . LEU A 1 127 ? 6.290 6.968 -3.701 1.00 2.42 354 LEU A C 1
ATOM 825 O O . LEU A 1 127 ? 5.681 5.996 -4.122 1.00 4.28 354 LEU A O 1
ATOM 830 N N . LYS A 1 128 ? 7.030 7.740 -4.480 1.00 2.48 355 LYS A N 1
ATOM 831 C CA . LYS A 1 128 ? 7.284 7.407 -5.876 1.00 4.55 355 LYS A CA 1
ATOM 832 C C . LYS A 1 128 ? 8.689 6.824 -6.018 1.00 2.00 355 LYS A C 1
ATOM 833 O O . LYS A 1 128 ? 9.521 6.969 -5.122 1.00 2.00 355 LYS A O 1
ATOM 839 N N . ALA A 1 129 ? 8.941 6.160 -7.142 1.00 2.00 356 ALA A N 1
ATOM 840 C CA . ALA A 1 129 ? 10.230 5.522 -7.397 1.00 2.00 356 ALA A CA 1
ATOM 841 C C . ALA A 1 129 ? 11.342 6.561 -7.367 1.00 2.00 356 ALA A C 1
ATOM 842 O O . ALA A 1 129 ? 11.145 7.687 -7.822 1.00 2.00 356 ALA A O 1
ATOM 844 N N . ARG A 1 130 ? 12.491 6.163 -6.817 1.00 2.00 357 ARG A N 1
ATOM 845 C CA . ARG A 1 130 ? 13.713 6.976 -6.724 1.00 2.00 357 ARG A CA 1
ATOM 846 C C . ARG A 1 130 ? 13.802 7.846 -5.458 1.00 2.34 357 ARG A C 1
ATOM 847 O O . ARG A 1 130 ? 14.888 8.312 -5.113 1.00 2.53 357 ARG A O 1
ATOM 855 N N . GLN A 1 131 ? 12.688 8.044 -4.755 1.00 2.32 358 GLN A N 1
ATOM 856 C CA . GLN A 1 131 ? 12.708 8.819 -3.512 1.00 2.87 358 GLN A CA 1
ATOM 857 C C . GLN A 1 131 ? 13.607 8.129 -2.497 1.00 2.00 358 GLN A C 1
ATOM 858 O O . GLN A 1 131 ? 13.731 6.914 -2.504 1.00 3.77 358 GLN A O 1
ATOM 864 N N . LYS A 1 132 ? 14.218 8.918 -1.623 1.00 2.65 359 LYS A N 1
ATOM 865 C CA . LYS A 1 132 ? 15.261 8.442 -0.725 1.00 2.97 359 LYS A CA 1
ATOM 866 C C . LYS A 1 132 ? 14.930 8.757 0.725 1.00 5.65 359 LYS A C 1
ATOM 867 O O . LYS A 1 132 ? 14.557 9.878 1.061 1.00 5.95 359 LYS A O 1
ATOM 873 N N . ILE A 1 133 ? 15.075 7.751 1.577 1.00 5.43 360 ILE A N 1
ATOM 874 C CA . ILE A 1 133 ? 14.756 7.864 2.984 1.00 4.15 360 ILE A CA 1
ATOM 875 C C . ILE A 1 133 ? 16.058 7.804 3.758 1.00 4.15 360 ILE A C 1
ATOM 876 O O . ILE A 1 133 ? 16.924 7.006 3.437 1.00 6.44 360 ILE A O 1
ATOM 881 N N . ALA A 1 134 ? 16.210 8.654 4.765 1.00 5.24 361 ALA A N 1
ATOM 882 C CA . ALA A 1 134 ? 17.387 8.608 5.627 1.00 5.12 361 ALA A CA 1
ATOM 883 C C . ALA A 1 134 ? 17.059 8.915 7.086 1.00 6.15 361 ALA A C 1
ATOM 884 O O . ALA A 1 134 ? 16.007 9.484 7.411 1.00 3.44 361 ALA A O 1
ATOM 886 N N . VAL A 1 135 ? 17.983 8.517 7.952 1.00 5.51 362 VAL A N 1
ATOM 887 C CA . VAL A 1 135 ? 17.940 8.807 9.372 1.00 5.29 362 VAL A CA 1
ATOM 888 C C . VAL A 1 135 ? 18.969 9.902 9.643 1.00 5.41 362 VAL A C 1
ATOM 889 O O . VAL A 1 135 ? 20.178 9.684 9.499 1.00 2.30 362 VAL A O 1
ATOM 893 N N . LYS A 1 136 ? 18.482 11.077 10.035 1.00 5.36 363 LYS A N 1
ATOM 894 C CA . LYS A 1 136 ? 19.316 12.256 10.252 1.00 4.18 363 LYS A CA 1
ATOM 895 C C . LYS A 1 136 ? 19.316 12.661 11.740 1.00 5.45 363 LYS A C 1
ATOM 896 O O . LYS A 1 136 ? 18.322 13.165 12.263 1.00 3.52 363 LYS A O 1
ATOM 902 N N . MET A 1 137 ? 20.439 12.419 12.414 1.00 5.89 364 MET A N 1
ATOM 903 C CA . MET A 1 137 ? 20.679 12.907 13.775 1.00 4.78 364 MET A CA 1
ATOM 904 C C . MET A 1 137 ? 20.688 14.442 13.812 1.00 3.39 364 MET A C 1
ATOM 905 O O . MET A 1 137 ? 21.319 15.069 12.975 1.00 3.56 364 MET A O 1
ATOM 910 N N . VAL A 1 138 ? 19.993 15.050 14.769 1.00 3.87 365 VAL A N 1
ATOM 911 C CA . VAL A 1 138 ? 20.181 16.471 15.012 1.00 5.68 365 VAL A CA 1
ATOM 912 C C . VAL A 1 138 ? 21.530 16.642 15.717 1.00 5.02 365 VAL A C 1
ATOM 913 O O . VAL A 1 138 ? 21.901 15.861 16.593 1.00 4.52 365 VAL A O 1
ATOM 917 N N . HIS A 1 139 ? 22.248 17.676 15.306 1.00 3.80 366 HIS A N 1
ATOM 918 C CA . HIS A 1 139 ? 23.626 17.890 15.697 1.00 2.96 366 HIS A CA 1
ATOM 919 C C . HIS A 1 139 ? 23.719 18.232 17.182 1.00 3.07 366 HIS A C 1
ATOM 920 O O . HIS A 1 139 ? 23.240 19.277 17.624 1.00 3.87 366 HIS A O 1
ATOM 927 N N . ALA A 1 140 ? 24.349 17.336 17.932 1.00 2.00 367 ALA A N 1
ATOM 928 C CA . ALA A 1 140 ? 24.431 17.435 19.379 1.00 2.00 367 ALA A CA 1
ATOM 929 C C . ALA A 1 140 ? 25.649 16.678 19.914 1.00 2.18 367 ALA A C 1
ATOM 930 O O . ALA A 1 140 ? 26.155 15.757 19.268 1.00 3.05 367 ALA A O 1
ATOM 932 N N . ASP A 1 141 ? 26.114 17.076 21.096 1.00 3.26 368 ASP A N 1
ATOM 933 C CA . ASP A 1 141 ? 27.184 16.371 21.797 1.00 3.37 368 ASP A CA 1
ATOM 934 C C . ASP A 1 141 ? 26.612 15.200 22.602 1.00 4.56 368 ASP A C 1
ATOM 935 O O . ASP A 1 141 ? 26.596 15.206 23.835 1.00 3.90 368 ASP A O 1
ATOM 940 N N . ILE A 1 142 ? 26.130 14.203 21.870 1.00 5.05 369 ILE A N 1
ATOM 941 C CA . ILE A 1 142 ? 25.630 12.967 22.439 1.00 4.09 369 ILE A CA 1
ATOM 942 C C . ILE A 1 142 ? 26.393 11.824 21.789 1.00 2.69 369 ILE A C 1
ATOM 943 O O . ILE A 1 142 ? 27.109 12.024 20.815 1.00 2.24 369 ILE A O 1
ATOM 948 N N . SER A 1 143 ? 26.240 10.632 22.344 1.00 2.00 370 SER A N 1
ATOM 949 C CA . SER A 1 143 ? 26.774 9.420 21.756 1.00 3.31 370 SER A CA 1
ATOM 950 C C . SER A 1 143 ? 25.612 8.486 21.449 1.00 3.25 370 SER A C 1
ATOM 951 O O . SER A 1 143 ? 24.689 8.354 22.249 1.00 2.00 370 SER A O 1
ATOM 954 N N . ILE A 1 144 ? 25.668 7.833 20.295 1.00 3.21 371 ILE A N 1
ATOM 955 C CA . ILE A 1 144 ? 24.693 6.803 19.957 1.00 4.44 371 ILE A CA 1
ATOM 956 C C . ILE A 1 144 ? 25.404 5.473 19.742 1.00 4.80 371 ILE A C 1
ATOM 957 O O . ILE A 1 144 ? 26.459 5.419 19.123 1.00 4.49 371 ILE A O 1
ATOM 962 N N . ASN A 1 145 ? 24.842 4.406 20.296 1.00 5.90 372 ASN A N 1
ATOM 963 C CA . ASN A 1 145 ? 25.355 3.063 20.069 1.00 6.07 372 ASN A CA 1
ATOM 964 C C . ASN A 1 145 ? 24.732 2.461 18.821 1.00 5.09 372 ASN A C 1
ATOM 965 O O . ASN A 1 145 ? 23.515 2.438 18.681 1.00 3.30 372 ASN A O 1
ATOM 970 N N . MET A 1 146 ? 25.583 1.969 17.924 1.00 4.91 373 MET A N 1
ATOM 971 C CA . MET A 1 146 ? 25.149 1.446 16.635 1.00 2.92 373 MET A CA 1
ATOM 972 C C . MET A 1 146 ? 25.063 -0.078 16.593 1.00 2.33 373 MET A C 1
ATOM 973 O O . MET A 1 146 ? 25.168 -0.666 15.524 1.00 2.00 373 MET A O 1
ATOM 978 N N . SER A 1 147 ? 24.837 -0.724 17.734 1.00 2.00 374 SER A N 1
ATOM 979 C CA . SER A 1 147 ? 24.695 -2.186 17.756 1.00 3.02 374 SER A CA 1
ATOM 980 C C . SER A 1 147 ? 23.514 -2.615 16.901 1.00 2.17 374 SER A C 1
ATOM 981 O O . SER A 1 147 ? 22.532 -1.880 16.760 1.00 2.00 374 SER A O 1
ATOM 984 N N . LYS A 1 148 ? 23.616 -3.818 16.352 1.00 2.00 375 LYS A N 1
ATOM 985 C CA . LYS A 1 148 ? 22.647 -4.320 15.387 1.00 2.55 375 LYS A CA 1
ATOM 986 C C . LYS A 1 148 ? 21.273 -4.552 16.010 1.00 2.00 375 LYS A C 1
ATOM 987 O O . LYS A 1 148 ? 20.262 -4.475 15.311 1.00 2.00 375 LYS A O 1
ATOM 993 N N . HIS A 1 149 ? 21.244 -4.787 17.323 1.00 2.00 376 HIS A N 1
ATOM 994 C CA . HIS A 1 149 ? 20.007 -5.090 18.048 1.00 3.11 376 HIS A CA 1
ATOM 995 C C . HIS A 1 149 ? 19.299 -3.842 18.582 1.00 2.41 376 HIS A C 1
ATOM 996 O O . HIS A 1 149 ? 18.111 -3.903 18.894 1.00 2.00 376 HIS A O 1
ATOM 1003 N N . THR A 1 150 ? 20.031 -2.734 18.716 1.00 2.00 377 THR A N 1
ATOM 1004 C CA . THR A 1 150 ? 19.516 -1.519 19.367 1.00 2.00 377 THR A CA 1
ATOM 1005 C C . THR A 1 150 ? 19.297 -0.350 18.412 1.00 2.00 377 THR A C 1
ATOM 1006 O O . THR A 1 150 ? 18.579 0.602 18.740 1.00 2.00 377 THR A O 1
ATOM 1010 N N . THR A 1 151 ? 19.935 -0.408 17.248 1.00 2.00 378 THR A N 1
ATOM 1011 C CA . THR A 1 151 ? 19.884 0.672 16.265 1.00 2.00 378 THR A CA 1
ATOM 1012 C C . THR A 1 151 ? 19.660 0.081 14.876 1.00 2.00 378 THR A C 1
ATOM 1013 O O . THR A 1 151 ? 20.472 -0.698 14.391 1.00 2.00 378 THR A O 1
ATOM 1017 N N . PHE A 1 152 ? 18.544 0.443 14.253 1.00 2.01 379 PHE A N 1
ATOM 1018 C CA . PHE A 1 152 ? 18.142 -0.155 12.989 1.00 2.00 379 PHE A CA 1
ATOM 1019 C C . PHE A 1 152 ? 17.209 0.755 12.198 1.00 2.46 379 PHE A C 1
ATOM 1020 O O . PHE A 1 152 ? 16.739 1.770 12.692 1.00 2.41 379 PHE A O 1
ATOM 1028 N N . PHE A 1 153 ? 16.955 0.370 10.955 1.00 4.33 380 PHE A N 1
ATOM 1029 C CA . PHE A 1 153 ? 16.275 1.216 9.990 1.00 4.81 380 PHE A CA 1
ATOM 1030 C C . PHE A 1 153 ? 15.622 0.305 8.967 1.00 3.98 380 PHE A C 1
ATOM 1031 O O . PHE A 1 153 ? 16.287 -0.521 8.354 1.00 5.40 380 PHE A O 1
ATOM 1039 N N . GLY A 1 154 ? 14.320 0.439 8.779 1.00 3.94 381 GLY A N 1
ATOM 1040 C CA . GLY A 1 154 ? 13.619 -0.461 7.884 1.00 4.38 381 GLY A CA 1
ATOM 1041 C C . GLY A 1 154 ? 12.338 0.065 7.284 1.00 2.25 381 GLY A C 1
ATOM 1042 O O . GLY A 1 154 ? 11.928 1.188 7.541 1.00 5.16 381 GLY A O 1
ATOM 1043 N N . ALA A 1 155 ? 11.707 -0.777 6.479 1.00 2.82 382 ALA A N 1
ATOM 1044 C CA . ALA A 1 155 ? 10.544 -0.386 5.712 1.00 4.50 382 ALA A CA 1
ATOM 1045 C C . ALA A 1 155 ? 9.828 -1.600 5.134 1.00 5.24 382 ALA A C 1
ATOM 1046 O O . ALA A 1 155 ? 10.445 -2.619 4.813 1.00 4.77 382 ALA A O 1
ATOM 1048 N N . ILE A 1 156 ? 8.514 -1.478 5.004 1.00 5.00 383 ILE A N 1
ATOM 1049 C CA . ILE A 1 156 ? 7.689 -2.500 4.386 1.00 3.57 383 ILE A CA 1
ATOM 1050 C C . ILE A 1 156 ? 6.892 -1.850 3.266 1.00 3.20 383 ILE A C 1
ATOM 1051 O O . ILE A 1 156 ? 6.109 -0.932 3.500 1.00 3.30 383 ILE A O 1
ATOM 1056 N N . ARG A 1 157 ? 7.104 -2.310 2.042 1.00 2.74 384 ARG A N 1
ATOM 1057 C CA . ARG A 1 157 ? 6.210 -1.964 0.959 1.00 3.19 384 ARG A CA 1
ATOM 1058 C C . ARG A 1 157 ? 4.937 -2.793 1.100 1.00 3.63 384 ARG A C 1
ATOM 1059 O O . ARG A 1 157 ? 4.923 -3.989 0.814 1.00 2.00 384 ARG A O 1
ATOM 1067 N N . LEU A 1 158 ? 3.880 -2.147 1.570 1.00 5.62 385 LEU A N 1
ATOM 1068 C CA . LEU A 1 158 ? 2.604 -2.810 1.830 1.00 7.11 385 LEU A CA 1
ATOM 1069 C C . LEU A 1 158 ? 1.909 -3.197 0.535 1.00 8.69 385 LEU A C 1
ATOM 1070 O O . LEU A 1 158 ? 1.279 -4.255 0.439 1.00 10.58 385 LEU A O 1
ATOM 1075 N N . GLY A 1 159 ? 2.025 -2.326 -0.458 1.00 10.28 386 GLY A N 1
ATOM 1076 C CA . GLY A 1 159 ? 1.566 -2.624 -1.799 1.00 11.30 386 GLY A CA 1
ATOM 1077 C C . GLY A 1 159 ? 1.660 -1.416 -2.710 1.00 13.00 386 GLY A C 1
ATOM 1078 O O . GLY A 1 159 ? 2.520 -0.549 -2.520 1.00 12.06 386 GLY A O 1
ATOM 1079 N N . GLU A 1 160 ? 0.780 -1.367 -3.708 1.00 13.89 387 GLU A N 1
ATOM 1080 C CA . GLU A 1 160 ? 0.682 -0.211 -4.599 1.00 15.54 387 GLU A CA 1
ATOM 1081 C C . GLU A 1 160 ? 0.091 0.992 -3.855 1.00 15.76 387 GLU A C 1
ATOM 1082 O O . GLU A 1 160 ? -0.701 0.826 -2.919 1.00 16.81 387 GLU A O 1
ATOM 1088 N N . ALA A 1 161 ? 0.492 2.194 -4.269 1.00 15.97 388 ALA A N 1
ATOM 1089 C CA . ALA A 1 161 ? -0.119 3.439 -3.797 1.00 16.81 388 ALA A CA 1
ATOM 1090 C C . ALA A 1 161 ? -1.349 3.748 -4.656 1.00 17.73 388 ALA A C 1
ATOM 1091 O O . ALA A 1 161 ? -1.307 3.526 -5.869 1.00 19.05 388 ALA A O 1
ATOM 1093 N N . PRO A 1 162 ? -2.430 4.267 -4.059 1.00 17.46 389 PRO A N 1
ATOM 1094 C CA . PRO A 1 162 ? -3.664 4.538 -4.820 1.00 17.30 389 PRO A CA 1
ATOM 1095 C C . PRO A 1 162 ? -3.458 5.518 -5.975 1.00 16.95 389 PRO A C 1
ATOM 1096 O O . PRO A 1 162 ? -3.559 5.112 -7.133 1.00 20.09 389 PRO A O 1
ATOM 1100 N N . PRO B 1 23 ? -2.760 -12.204 5.473 1.00 11.29 248 PRO B N 1
ATOM 1101 C CA . PRO B 1 23 ? -1.716 -12.167 6.537 1.00 10.86 248 PRO B CA 1
ATOM 1102 C C . PRO B 1 23 ? -2.192 -12.735 7.878 1.00 9.23 248 PRO B C 1
ATOM 1103 O O . PRO B 1 23 ? -3.243 -12.348 8.384 1.00 10.64 248 PRO B O 1
ATOM 1107 N N . ALA B 1 24 ? -1.413 -13.661 8.426 1.00 7.26 249 ALA B N 1
ATOM 1108 C CA . ALA B 1 24 ? -1.670 -14.228 9.743 1.00 5.62 249 ALA B CA 1
ATOM 1109 C C . ALA B 1 24 ? -1.016 -13.327 10.779 1.00 4.06 249 ALA B C 1
ATOM 1110 O O . ALA B 1 24 ? 0.111 -12.881 10.596 1.00 2.57 249 ALA B O 1
ATOM 1112 N N . VAL B 1 25 ? -1.727 -13.062 11.864 1.00 2.00 250 VAL B N 1
ATOM 1113 C CA . VAL B 1 25 ? -1.215 -12.210 12.922 1.00 2.00 250 VAL B CA 1
ATOM 1114 C C . VAL B 1 25 ? -1.407 -12.854 14.286 1.00 2.00 250 VAL B C 1
ATOM 1115 O O . VAL B 1 25 ? -2.156 -13.818 14.443 1.00 2.00 250 VAL B O 1
ATOM 1119 N N . VAL B 1 26 ? -0.725 -12.294 15.273 1.00 2.00 251 VAL B N 1
ATOM 1120 C CA . VAL B 1 26 ? -0.918 -12.689 16.656 1.00 2.36 251 VAL B CA 1
ATOM 1121 C C . VAL B 1 26 ? -0.604 -11.500 17.551 1.00 2.85 251 VAL B C 1
ATOM 1122 O O . VAL B 1 26 ? 0.386 -10.803 17.346 1.00 3.88 251 VAL B O 1
ATOM 1126 N N . HIS B 1 27 ? -1.470 -11.249 18.525 1.00 2.89 252 HIS B N 1
ATOM 1127 C CA . HIS B 1 27 ? -1.265 -10.164 19.475 1.00 2.23 252 HIS B CA 1
ATOM 1128 C C . HIS B 1 27 ? -1.448 -10.706 20.891 1.00 3.42 252 HIS B C 1
ATOM 1129 O O . HIS B 1 27 ? -2.572 -10.905 21.346 1.00 5.71 252 HIS B O 1
ATOM 1136 N N . LEU B 1 28 ? -0.334 -10.961 21.570 1.00 4.56 253 LEU B N 1
ATOM 1137 C CA . LEU B 1 28 ? -0.351 -11.517 22.919 1.00 6.33 253 LEU B CA 1
ATOM 1138 C C . LEU B 1 28 ? -0.374 -10.411 23.953 1.00 6.46 253 LEU B C 1
ATOM 1139 O O . LEU B 1 28 ? 0.427 -9.485 23.892 1.00 6.31 253 LEU B O 1
ATOM 1144 N N . GLN B 1 29 ? -1.299 -10.524 24.899 1.00 8.84 254 GLN B N 1
ATOM 1145 C CA . GLN B 1 29 ? -1.510 -9.525 25.943 1.00 9.95 254 GLN B CA 1
ATOM 1146 C C . GLN B 1 29 ? -1.186 -10.120 27.312 1.00 10.72 254 GLN B C 1
ATOM 1147 O O . GLN B 1 29 ? -1.409 -11.299 27.548 1.00 7.31 254 GLN B O 1
ATOM 1153 N N . GLY B 1 30 ? -0.655 -9.301 28.215 1.00 13.88 255 GLY B N 1
ATOM 1154 C CA . GLY B 1 30 ? -0.358 -9.752 29.564 1.00 14.73 255 GLY B CA 1
ATOM 1155 C C . GLY B 1 30 ? -1.633 -10.063 30.332 1.00 15.34 255 GLY B C 1
ATOM 1156 O O . GLY B 1 30 ? -2.708 -9.582 29.960 1.00 14.65 255 GLY B O 1
ATOM 1157 N N . GLN B 1 31 ? -1.513 -10.846 31.407 1.00 16.51 256 GLN B N 1
ATOM 1158 C CA . GLN B 1 31 ? -2.683 -11.343 32.142 1.00 18.50 256 GLN B CA 1
ATOM 1159 C C . GLN B 1 31 ? -3.037 -10.543 33.398 1.00 19.52 256 GLN B C 1
ATOM 1160 O O . GLN B 1 31 ? -3.568 -11.100 34.358 1.00 20.63 256 GLN B O 1
ATOM 1166 N N . GLY B 1 32 ? -2.772 -9.238 33.376 1.00 20.13 257 GLY B N 1
ATOM 1167 C CA . GLY B 1 32 ? -3.235 -8.330 34.416 1.00 20.75 257 GLY B CA 1
ATOM 1168 C C . GLY B 1 32 ? -2.636 -8.580 35.786 1.00 21.17 257 GLY B C 1
ATOM 1169 O O . GLY B 1 32 ? -3.340 -8.995 36.715 1.00 24.27 257 GLY B O 1
ATOM 1170 N N . SER B 1 33 ? -1.341 -8.313 35.911 1.00 19.37 258 SER B N 1
ATOM 1171 C CA . SER B 1 33 ? -0.617 -8.551 37.157 1.00 19.37 258 SER B CA 1
ATOM 1172 C C . SER B 1 33 ? 0.725 -7.815 37.161 1.00 18.46 258 SER B C 1
ATOM 1173 O O . SER B 1 33 ? 1.389 -7.713 36.137 1.00 19.27 258 SER B O 1
ATOM 1176 N N . ALA B 1 34 ? 1.127 -7.306 38.319 1.00 17.06 259 ALA B N 1
ATOM 1177 C CA . ALA B 1 34 ? 2.448 -6.697 38.455 1.00 15.22 259 ALA B CA 1
ATOM 1178 C C . ALA B 1 34 ? 3.489 -7.778 38.776 1.00 12.61 259 ALA B C 1
ATOM 1179 O O . ALA B 1 34 ? 3.290 -8.594 39.676 1.00 12.49 259 ALA B O 1
ATOM 1181 N N . ILE B 1 35 ? 4.589 -7.761 38.029 1.00 10.48 260 ILE B N 1
ATOM 1182 C CA . ILE B 1 35 ? 5.637 -8.779 38.072 1.00 10.99 260 ILE B CA 1
ATOM 1183 C C . ILE B 1 35 ? 6.938 -8.187 38.588 1.00 9.14 260 ILE B C 1
ATOM 1184 O O . ILE B 1 35 ? 7.345 -7.124 38.138 1.00 8.43 260 ILE B O 1
ATOM 1189 N N . GLN B 1 36 ? 7.603 -8.899 39.494 1.00 7.03 261 GLN B N 1
ATOM 1190 C CA . GLN B 1 36 ? 8.951 -8.546 39.936 1.00 7.44 261 GLN B CA 1
ATOM 1191 C C . GLN B 1 36 ? 9.907 -9.496 39.199 1.00 5.76 261 GLN B C 1
ATOM 1192 O O . GLN B 1 36 ? 10.024 -10.662 39.554 1.00 6.25 261 GLN B O 1
ATOM 1198 N N . VAL B 1 37 ? 10.569 -8.986 38.165 1.00 5.42 262 VAL B N 1
ATOM 1199 C CA . VAL B 1 37 ? 11.323 -9.794 37.196 1.00 5.23 262 VAL B CA 1
ATOM 1200 C C . VAL B 1 37 ? 12.265 -10.834 37.807 1.00 6.65 262 VAL B C 1
ATOM 1201 O O . VAL B 1 37 ? 12.259 -11.998 37.405 1.00 6.47 262 VAL B O 1
ATOM 1205 N N . LYS B 1 38 ? 13.081 -10.395 38.760 1.00 5.87 263 LYS B N 1
ATOM 1206 C CA . LYS B 1 38 ? 14.100 -11.237 39.379 1.00 6.74 263 LYS B CA 1
ATOM 1207 C C . LYS B 1 38 ? 13.507 -12.576 39.835 1.00 6.94 263 LYS B C 1
ATOM 1208 O O . LYS B 1 38 ? 13.981 -13.646 39.449 1.00 7.43 263 LYS B O 1
ATOM 1214 N N . ASN B 1 39 ? 12.446 -12.506 40.633 1.00 6.09 264 ASN B N 1
ATOM 1215 C CA . ASN B 1 39 ? 11.903 -13.688 41.303 1.00 5.13 264 ASN B CA 1
ATOM 1216 C C . ASN B 1 39 ? 10.602 -14.269 40.722 1.00 3.85 264 ASN B C 1
ATOM 1217 O O . ASN B 1 39 ? 10.211 -15.379 41.081 1.00 4.60 264 ASN B O 1
ATOM 1222 N N . ASP B 1 40 ? 9.947 -13.544 39.818 1.00 2.21 265 ASP B N 1
ATOM 1223 C CA . ASP B 1 40 ? 8.657 -13.969 39.273 1.00 2.00 265 ASP B CA 1
ATOM 1224 C C . ASP B 1 40 ? 8.784 -14.580 37.871 1.00 2.72 265 ASP B C 1
ATOM 1225 O O . ASP B 1 40 ? 7.871 -15.281 37.413 1.00 2.00 265 ASP B O 1
ATOM 1230 N N . LEU B 1 41 ? 9.905 -14.313 37.196 1.00 2.69 266 LEU B N 1
ATOM 1231 C CA . LEU B 1 41 ? 10.193 -14.903 35.886 1.00 2.74 266 LEU B CA 1
ATOM 1232 C C . LEU B 1 41 ? 11.385 -15.848 35.932 1.00 2.56 266 LEU B C 1
ATOM 1233 O O . LEU B 1 41 ? 12.200 -15.810 36.864 1.00 3.03 266 LEU B O 1
ATOM 1238 N N . SER B 1 42 ? 11.465 -16.712 34.927 1.00 2.00 267 SER B N 1
ATOM 1239 C CA . SER B 1 42 ? 12.588 -17.628 34.780 1.00 2.00 267 SER B CA 1
ATOM 1240 C C . SER B 1 42 ? 13.423 -17.153 33.604 1.00 2.00 267 SER B C 1
ATOM 1241 O O . SER B 1 42 ? 12.912 -17.023 32.497 1.00 2.00 267 SER B O 1
ATOM 1244 N N . GLY B 1 43 ? 14.701 -16.877 33.857 1.00 2.00 268 GLY B N 1
ATOM 1245 C CA . GLY B 1 43 ? 15.598 -16.324 32.853 1.00 2.00 268 GLY B CA 1
ATOM 1246 C C . GLY B 1 43 ? 15.097 -15.019 32.257 1.00 2.03 268 GLY B C 1
ATOM 1247 O O . GLY B 1 43 ? 15.385 -14.716 31.096 1.00 3.00 268 GLY B O 1
ATOM 1248 N N . GLY B 1 44 ? 14.321 -14.268 33.043 1.00 2.00 269 GLY B N 1
ATOM 1249 C CA . GLY B 1 44 ? 13.757 -12.993 32.634 1.00 2.00 269 GLY B CA 1
ATOM 1250 C C . GLY B 1 44 ? 12.653 -13.053 31.590 1.00 2.87 269 GLY B C 1
ATOM 1251 O O . GLY B 1 44 ? 12.160 -12.015 31.150 1.00 3.78 269 GLY B O 1
ATOM 1252 N N . VAL B 1 45 ? 12.241 -14.255 31.202 1.00 3.46 270 VAL B N 1
ATOM 1253 C CA . VAL B 1 45 ? 11.342 -14.432 30.063 1.00 4.12 270 VAL B CA 1
ATOM 1254 C C . VAL B 1 45 ? 9.897 -14.155 30.474 1.00 3.19 270 VAL B C 1
ATOM 1255 O O . VAL B 1 45 ? 9.365 -14.818 31.353 1.00 2.38 270 VAL B O 1
ATOM 1259 N N . LEU B 1 46 ? 9.284 -13.154 29.845 1.00 3.98 271 LEU B N 1
ATOM 1260 C CA . LEU B 1 46 ? 7.881 -12.837 30.071 1.00 4.21 271 LEU B CA 1
ATOM 1261 C C . LEU B 1 46 ? 6.999 -13.960 29.547 1.00 4.75 271 LEU B C 1
ATOM 1262 O O . LEU B 1 46 ? 7.164 -14.419 28.423 1.00 6.10 271 LEU B O 1
ATOM 1267 N N . ASN B 1 47 ? 6.055 -14.391 30.371 1.00 3.98 272 ASN B N 1
ATOM 1268 C CA . ASN B 1 47 ? 5.232 -15.549 30.055 1.00 4.50 272 ASN B CA 1
ATOM 1269 C C . ASN B 1 47 ? 3.791 -15.349 30.526 1.00 4.90 272 ASN B C 1
ATOM 1270 O O . ASN B 1 47 ? 3.402 -14.239 30.909 1.00 5.37 272 ASN B O 1
ATOM 1275 N N . ASP B 1 48 ? 3.011 -16.427 30.489 1.00 6.09 273 ASP B N 1
ATOM 1276 C CA . ASP B 1 48 ? 1.591 -16.408 30.833 1.00 7.84 273 ASP B CA 1
ATOM 1277 C C . ASP B 1 48 ? 0.806 -15.438 29.951 1.00 8.94 273 ASP B C 1
ATOM 1278 O O . ASP B 1 48 ? -0.169 -14.828 30.391 1.00 9.85 273 ASP B O 1
ATOM 1283 N N . TRP B 1 49 ? 1.234 -15.316 28.698 1.00 10.45 274 TRP B N 1
ATOM 1284 C CA . TRP B 1 49 ? 0.546 -14.480 27.730 1.00 10.00 274 TRP B CA 1
ATOM 1285 C C . TRP B 1 49 ? -0.894 -14.970 27.553 1.00 11.25 274 TRP B C 1
ATOM 1286 O O . TRP B 1 49 ? -1.144 -16.172 27.513 1.00 9.24 274 TRP B O 1
ATOM 1297 N N . SER B 1 50 ? -1.830 -14.022 27.509 1.00 14.42 275 SER B N 1
ATOM 1298 C CA . SER B 1 50 ? -3.204 -14.262 27.069 1.00 16.59 275 SER B CA 1
ATOM 1299 C C . SER B 1 50 ? -3.274 -14.188 25.541 1.00 18.07 275 SER B C 1
ATOM 1300 O O . SER B 1 50 ? -2.835 -13.203 24.936 1.00 16.24 275 SER B O 1
ATOM 1303 N N . ARG B 1 51 ? -3.847 -15.223 24.931 1.00 19.22 276 ARG B N 1
ATOM 1304 C CA . ARG B 1 51 ? -3.962 -15.320 23.469 1.00 19.96 276 ARG B CA 1
ATOM 1305 C C . ARG B 1 51 ? -5.367 -14.945 22.963 1.00 20.01 276 ARG B C 1
ATOM 1306 O O . ARG B 1 51 ? -6.221 -15.814 22.764 1.00 19.49 276 ARG B O 1
ATOM 1314 N N . ILE B 1 52 ? -5.585 -13.648 22.741 1.00 20.21 277 ILE B N 1
ATOM 1315 C CA . ILE B 1 52 ? -6.854 -13.158 22.184 1.00 20.19 277 ILE B CA 1
ATOM 1316 C C . ILE B 1 52 ? -7.002 -13.482 20.692 1.00 19.77 277 ILE B C 1
ATOM 1317 O O . ILE B 1 52 ? -7.943 -14.179 20.293 1.00 19.21 277 ILE B O 1
ATOM 1322 N N . THR B 1 53 ? -6.063 -12.979 19.888 1.00 18.56 278 THR B N 1
ATOM 1323 C CA . THR B 1 53 ? -6.045 -13.165 18.442 1.00 18.90 278 THR B CA 1
ATOM 1324 C C . THR B 1 53 ? -4.754 -13.891 18.083 1.00 17.89 278 THR B C 1
ATOM 1325 O O . THR B 1 53 ? -3.668 -13.343 18.245 1.00 17.34 278 THR B O 1
ATOM 1329 N N . MET B 1 54 ? -4.879 -15.133 17.624 1.00 17.30 279 MET B N 1
ATOM 1330 C CA . MET B 1 54 ? -3.737 -15.905 17.127 1.00 15.00 279 MET B CA 1
ATOM 1331 C C . MET B 1 54 ? -4.191 -16.887 16.050 1.00 14.21 279 MET B C 1
ATOM 1332 O O . MET B 1 54 ? -5.037 -17.747 16.302 1.00 8.87 279 MET B O 1
ATOM 1337 N N . ASN B 1 55 ? -3.608 -16.747 14.860 1.00 14.58 280 ASN B N 1
ATOM 1338 C CA . ASN B 1 55 ? -3.828 -17.677 13.765 1.00 13.94 280 ASN B CA 1
ATOM 1339 C C . ASN B 1 55 ? -3.139 -19.012 14.072 1.00 13.86 280 ASN B C 1
ATOM 1340 O O . ASN B 1 55 ? -1.913 -19.053 14.145 1.00 13.19 280 ASN B O 1
ATOM 1345 N N . PRO B 1 56 ? -3.908 -20.087 14.269 1.00 13.14 281 PRO B N 1
ATOM 1346 C CA . PRO B 1 56 ? -3.343 -21.396 14.650 1.00 12.93 281 PRO B CA 1
ATOM 1347 C C . PRO B 1 56 ? -2.510 -22.135 13.589 1.00 12.05 281 PRO B C 1
ATOM 1348 O O . PRO B 1 56 ? -1.870 -23.133 13.937 1.00 11.90 281 PRO B O 1
ATOM 1352 N N . LYS B 1 57 ? -2.534 -21.682 12.337 1.00 11.46 282 LYS B N 1
ATOM 1353 C CA . LYS B 1 57 ? -1.814 -22.354 11.249 1.00 10.60 282 LYS B CA 1
ATOM 1354 C C . LYS B 1 57 ? -0.392 -21.824 11.075 1.00 8.53 282 LYS B C 1
ATOM 1355 O O . LYS B 1 57 ? 0.484 -22.516 10.552 1.00 7.94 282 LYS B O 1
ATOM 1361 N N . VAL B 1 58 ? -0.177 -20.590 11.513 1.00 6.76 283 VAL B N 1
ATOM 1362 C CA . VAL B 1 58 ? 1.128 -19.943 11.441 1.00 6.26 283 VAL B CA 1
ATOM 1363 C C . VAL B 1 58 ? 1.814 -19.887 12.813 1.00 5.09 283 VAL B C 1
ATOM 1364 O O . VAL B 1 58 ? 3.035 -19.990 12.903 1.00 4.62 283 VAL B O 1
ATOM 1368 N N . PHE B 1 59 ? 1.025 -19.732 13.872 1.00 3.94 284 PHE B N 1
ATOM 1369 C CA . PHE B 1 59 ? 1.548 -19.446 15.204 1.00 2.45 284 PHE B CA 1
ATOM 1370 C C . PHE B 1 59 ? 1.106 -20.480 16.237 1.00 3.37 284 PHE B C 1
ATOM 1371 O O . PHE B 1 59 ? -0.004 -21.009 16.177 1.00 3.12 284 PHE B O 1
ATOM 1379 N N . LYS B 1 60 ? 2.000 -20.764 17.176 1.00 3.00 285 LYS B N 1
ATOM 1380 C CA . LYS B 1 60 ? 1.708 -21.633 18.307 1.00 2.79 285 LYS B CA 1
ATOM 1381 C C . LYS B 1 60 ? 2.263 -20.977 19.559 1.00 2.77 285 LYS B C 1
ATOM 1382 O O . LYS B 1 60 ? 3.395 -20.493 19.552 1.00 4.26 285 LYS B O 1
ATOM 1388 N N . LEU B 1 61 ? 1.464 -20.947 20.621 1.00 2.00 286 LEU B N 1
ATOM 1389 C CA . LEU B 1 61 ? 1.880 -20.332 21.870 1.00 2.00 286 LEU B CA 1
ATOM 1390 C C . LEU B 1 61 ? 2.258 -21.375 22.909 1.00 2.00 286 LEU B C 1
ATOM 1391 O O . LEU B 1 61 ? 1.617 -22.428 23.034 1.00 2.00 286 LEU B O 1
ATOM 1396 N N . HIS B 1 62 ? 3.306 -21.040 23.652 1.00 2.00 287 HIS B N 1
ATOM 1397 C CA . HIS B 1 62 ? 3.791 -21.806 24.779 1.00 2.56 287 HIS B CA 1
ATOM 1398 C C . HIS B 1 62 ? 3.702 -20.863 25.981 1.00 2.39 287 HIS B C 1
ATOM 1399 O O . HIS B 1 62 ? 4.645 -20.122 26.267 1.00 2.00 287 HIS B O 1
ATOM 1406 N N . PRO B 1 63 ? 2.541 -20.856 26.641 1.00 2.00 288 PRO B N 1
ATOM 1407 C CA . PRO B 1 63 ? 2.225 -19.846 27.662 1.00 2.00 288 PRO B CA 1
ATOM 1408 C C . PRO B 1 63 ? 3.171 -19.827 28.861 1.00 2.00 288 PRO B C 1
ATOM 1409 O O . PRO B 1 63 ? 3.682 -18.765 29.158 1.00 2.00 288 PRO B O 1
ATOM 1413 N N . ARG B 1 64 ? 3.392 -20.954 29.535 1.00 2.00 289 ARG B N 1
ATOM 1414 C CA . ARG B 1 64 ? 4.307 -20.953 30.679 1.00 2.21 289 ARG B CA 1
ATOM 1415 C C . ARG B 1 64 ? 5.759 -20.643 30.304 1.00 2.00 289 ARG B C 1
ATOM 1416 O O . ARG B 1 64 ? 6.447 -19.975 31.071 1.00 4.56 289 ARG B O 1
ATOM 1424 N N . SER B 1 65 ? 6.217 -21.102 29.140 1.00 2.00 290 SER B N 1
ATOM 1425 C CA . SER B 1 65 ? 7.563 -20.764 28.662 1.00 2.00 290 SER B CA 1
ATOM 1426 C C . SER B 1 65 ? 7.643 -19.316 28.245 1.00 2.00 290 SER B C 1
ATOM 1427 O O . SER B 1 65 ? 8.669 -18.670 28.432 1.00 2.87 290 SER B O 1
ATOM 1430 N N . GLY B 1 66 ? 6.540 -18.808 27.706 1.00 2.00 291 GLY B N 1
ATOM 1431 C CA . GLY B 1 66 ? 6.463 -17.450 27.219 1.00 2.00 291 GLY B CA 1
ATOM 1432 C C . GLY B 1 66 ? 6.908 -17.327 25.776 1.00 2.00 291 GLY B C 1
ATOM 1433 O O . GLY B 1 66 ? 7.018 -16.216 25.249 1.00 2.00 291 GLY B O 1
ATOM 1434 N N . GLU B 1 67 ? 7.153 -18.467 25.136 1.00 2.00 292 GLU B N 1
ATOM 1435 C CA . GLU B 1 67 ? 7.686 -18.501 23.782 1.00 2.00 292 GLU B CA 1
ATOM 1436 C C . GLU B 1 67 ? 6.574 -18.574 22.755 1.00 2.00 292 GLU B C 1
ATOM 1437 O O . GLU B 1 67 ? 5.578 -19.256 22.951 1.00 2.00 292 GLU B O 1
ATOM 1443 N N . LEU B 1 68 ? 6.767 -17.840 21.665 1.00 3.73 293 LEU B N 1
ATOM 1444 C CA . LEU B 1 68 ? 5.881 -17.847 20.521 1.00 3.65 293 LEU B CA 1
ATOM 1445 C C . LEU B 1 68 ? 6.620 -18.525 19.382 1.00 4.78 293 LEU B C 1
ATOM 1446 O O . LEU B 1 68 ? 7.624 -18.010 18.895 1.00 3.79 293 LEU B O 1
ATOM 1451 N N . GLU B 1 69 ? 6.120 -19.684 18.973 1.00 3.84 294 GLU B N 1
ATOM 1452 C CA . GLU B 1 69 ? 6.728 -20.471 17.909 1.00 5.51 294 GLU B CA 1
ATOM 1453 C C . GLU B 1 69 ? 6.048 -20.208 16.566 1.00 4.28 294 GLU B C 1
ATOM 1454 O O . GLU B 1 69 ? 4.827 -20.229 16.475 1.00 3.79 294 GLU B O 1
ATOM 1460 N N . VAL B 1 70 ? 6.841 -19.940 15.535 1.00 4.79 295 VAL B N 1
ATOM 1461 C CA . VAL B 1 70 ? 6.326 -19.888 14.164 1.00 5.21 295 VAL B CA 1
ATOM 1462 C C . VAL B 1 70 ? 6.320 -21.307 13.590 1.00 5.18 295 VAL B C 1
ATOM 1463 O O . VAL B 1 70 ? 7.247 -22.078 13.828 1.00 6.03 295 VAL B O 1
ATOM 1467 N N . LEU B 1 71 ? 5.266 -21.643 12.851 1.00 4.38 296 LEU B N 1
ATOM 1468 C CA . LEU B 1 71 ? 5.050 -23.004 12.351 1.00 5.18 296 LEU B CA 1
ATOM 1469 C C . LEU B 1 71 ? 5.417 -23.153 10.877 1.00 4.45 296 LEU B C 1
ATOM 1470 O O . LEU B 1 71 ? 5.551 -24.266 10.376 1.00 2.00 296 LEU B O 1
ATOM 1475 N N . VAL B 1 72 ? 5.572 -22.025 10.191 1.00 4.30 297 VAL B N 1
ATOM 1476 C CA . VAL B 1 72 ? 5.909 -22.004 8.773 1.00 2.78 297 VAL B CA 1
ATOM 1477 C C . VAL B 1 72 ? 6.972 -20.942 8.500 1.00 3.22 297 VAL B C 1
ATOM 1478 O O . VAL B 1 72 ? 7.074 -19.952 9.230 1.00 2.00 297 VAL B O 1
ATOM 1482 N N . ASP B 1 73 ? 7.748 -21.146 7.439 1.00 3.16 298 ASP B N 1
ATOM 1483 C CA . ASP B 1 73 ? 8.706 -20.137 6.986 1.00 4.48 298 ASP B CA 1
ATOM 1484 C C . ASP B 1 73 ? 7.949 -18.869 6.627 1.00 4.10 298 ASP B C 1
ATOM 1485 O O . ASP B 1 73 ? 6.787 -18.935 6.238 1.00 5.99 298 ASP B O 1
ATOM 1490 N N . GLY B 1 74 ? 8.597 -17.717 6.757 1.00 3.68 299 GLY B N 1
ATOM 1491 C CA . GLY B 1 74 ? 8.006 -16.481 6.280 1.00 2.81 299 GLY B CA 1
ATOM 1492 C C . GLY B 1 74 ? 8.770 -15.215 6.600 1.00 2.82 299 GLY B C 1
ATOM 1493 O O . GLY B 1 74 ? 9.809 -15.237 7.256 1.00 2.18 299 GLY B O 1
ATOM 1494 N N . THR B 1 75 ? 8.237 -14.106 6.099 1.00 3.52 300 THR B N 1
ATOM 1495 C CA . THR B 1 75 ? 8.670 -12.771 6.471 1.00 3.32 300 THR B CA 1
ATOM 1496 C C . THR B 1 75 ? 7.764 -12.314 7.602 1.00 2.43 300 THR B C 1
ATOM 1497 O O . THR B 1 75 ? 6.544 -12.284 7.441 1.00 3.03 300 THR B O 1
ATOM 1501 N N . TYR B 1 76 ? 8.366 -11.964 8.735 1.00 2.00 301 TYR B N 1
ATOM 1502 C CA . TYR B 1 76 ? 7.634 -11.625 9.949 1.00 2.00 301 TYR B CA 1
ATOM 1503 C C . TYR B 1 76 ? 7.981 -10.230 10.466 1.00 3.26 301 TYR B C 1
ATOM 1504 O O . TYR B 1 76 ? 9.156 -9.913 10.628 1.00 2.01 301 TYR B O 1
ATOM 1513 N N . PHE B 1 77 ? 6.961 -9.399 10.699 1.00 2.42 302 PHE B N 1
ATOM 1514 C CA . PHE B 1 77 ? 7.101 -8.199 11.519 1.00 2.33 302 PHE B CA 1
ATOM 1515 C C . PHE B 1 77 ? 6.869 -8.588 12.979 1.00 2.00 302 PHE B C 1
ATOM 1516 O O . PHE B 1 77 ? 5.832 -9.137 13.320 1.00 2.00 302 PHE B O 1
ATOM 1524 N N . ILE B 1 78 ? 7.843 -8.314 13.835 1.00 2.00 303 ILE B N 1
ATOM 1525 C CA . ILE B 1 78 ? 7.751 -8.653 15.252 1.00 2.88 303 ILE B CA 1
ATOM 1526 C C . ILE B 1 78 ? 7.795 -7.369 16.052 1.00 3.25 303 ILE B C 1
ATOM 1527 O O . ILE B 1 78 ? 8.546 -6.447 15.722 1.00 3.90 303 ILE B O 1
ATOM 1532 N N . TYR B 1 79 ? 6.988 -7.317 17.104 1.00 2.00 304 TYR B N 1
ATOM 1533 C CA . TYR B 1 79 ? 6.910 -6.136 17.948 1.00 4.27 304 TYR B CA 1
ATOM 1534 C C . TYR B 1 79 ? 6.587 -6.488 19.392 1.00 4.81 304 TYR B C 1
ATOM 1535 O O . TYR B 1 79 ? 6.049 -7.550 19.693 1.00 4.52 304 TYR B O 1
ATOM 1544 N N . SER B 1 80 ? 6.903 -5.566 20.285 1.00 5.67 305 SER B N 1
ATOM 1545 C CA . SER B 1 80 ? 6.737 -5.805 21.706 1.00 4.91 305 SER B CA 1
ATOM 1546 C C . SER B 1 80 ? 6.728 -4.500 22.492 1.00 4.46 305 SER B C 1
ATOM 1547 O O . SER B 1 80 ? 7.341 -3.517 22.088 1.00 4.27 305 SER B O 1
ATOM 1550 N N . GLN B 1 81 ? 6.019 -4.515 23.613 1.00 4.54 306 GLN B N 1
ATOM 1551 C CA . GLN B 1 81 ? 6.046 -3.429 24.577 1.00 4.80 306 GLN B CA 1
ATOM 1552 C C . GLN B 1 81 ? 6.036 -3.986 25.992 1.00 4.79 306 GLN B C 1
ATOM 1553 O O . GLN B 1 81 ? 5.269 -4.893 26.303 1.00 6.10 306 GLN B O 1
ATOM 1559 N N . VAL B 1 82 ? 6.910 -3.452 26.835 1.00 3.58 307 VAL B N 1
ATOM 1560 C CA . VAL B 1 82 ? 6.922 -3.793 28.245 1.00 3.39 307 VAL B CA 1
ATOM 1561 C C . VAL B 1 82 ? 6.675 -2.515 29.027 1.00 5.34 307 VAL B C 1
ATOM 1562 O O . VAL B 1 82 ? 7.339 -1.496 28.799 1.00 5.61 307 VAL B O 1
ATOM 1566 N N . TYR B 1 83 ? 5.718 -2.571 29.946 1.00 4.42 310 TYR B N 1
ATOM 1567 C CA . TYR B 1 83 ? 5.417 -1.438 30.809 1.00 2.92 310 TYR B CA 1
ATOM 1568 C C . TYR B 1 83 ? 6.225 -1.536 32.100 1.00 3.48 310 TYR B C 1
ATOM 1569 O O . TYR B 1 83 ? 5.866 -2.260 33.024 1.00 2.70 310 TYR B O 1
ATOM 1578 N N . TYR B 1 84 ? 7.339 -0.814 32.134 1.00 5.87 311 TYR B N 1
ATOM 1579 C CA . TYR B 1 84 ? 8.166 -0.700 33.332 1.00 7.15 311 TYR B CA 1
ATOM 1580 C C . TYR B 1 84 ? 7.431 0.142 34.374 1.00 7.64 311 TYR B C 1
ATOM 1581 O O . TYR B 1 84 ? 6.860 1.171 34.035 1.00 9.42 311 TYR B O 1
ATOM 1590 N N . ILE B 1 85 ? 7.434 -0.303 35.630 1.00 7.71 312 ILE B N 1
ATOM 1591 C CA . ILE B 1 85 ? 6.741 0.401 36.719 1.00 8.12 312 ILE B CA 1
ATOM 1592 C C . ILE B 1 85 ? 7.604 0.634 37.959 1.00 8.14 312 ILE B C 1
ATOM 1593 O O . ILE B 1 85 ? 7.182 1.330 38.888 1.00 7.47 312 ILE B O 1
ATOM 1598 N N . ASN B 1 86 ? 8.790 0.032 37.989 1.00 7.43 313 ASN B N 1
ATOM 1599 C CA . ASN B 1 86 ? 9.738 0.254 39.072 1.00 8.20 313 ASN B CA 1
ATOM 1600 C C . ASN B 1 86 ? 11.124 -0.249 38.682 1.00 7.19 313 ASN B C 1
ATOM 1601 O O . ASN B 1 86 ? 11.283 -1.386 38.249 1.00 5.19 313 ASN B O 1
ATOM 1606 N N . PHE B 1 87 ? 12.119 0.611 38.840 1.00 4.76 314 PHE B N 1
ATOM 1607 C CA . PHE B 1 87 ? 13.523 0.231 38.702 1.00 3.81 314 PHE B CA 1
ATOM 1608 C C . PHE B 1 87 ? 14.375 1.437 39.059 1.00 3.38 314 PHE B C 1
ATOM 1609 O O . PHE B 1 87 ? 13.954 2.579 38.865 1.00 3.93 314 PHE B O 1
ATOM 1617 N N . THR B 1 88 ? 15.559 1.192 39.603 1.00 3.79 315 THR B N 1
ATOM 1618 C CA . THR B 1 88 ? 16.393 2.283 40.111 1.00 4.88 315 THR B CA 1
ATOM 1619 C C . THR B 1 88 ? 17.686 2.498 39.330 1.00 5.21 315 THR B C 1
ATOM 1620 O O . THR B 1 88 ? 18.413 3.451 39.593 1.00 6.76 315 THR B O 1
ATOM 1624 N N . ASP B 1 89 ? 17.960 1.635 38.359 1.00 6.59 316 ASP B N 1
ATOM 1625 C CA . ASP B 1 89 ? 19.223 1.677 37.634 1.00 7.97 316 ASP B CA 1
ATOM 1626 C C . ASP B 1 89 ? 18.941 1.710 36.134 1.00 6.98 316 ASP B C 1
ATOM 1627 O O . ASP B 1 89 ? 18.935 2.771 35.522 1.00 6.45 316 ASP B O 1
ATOM 1632 N N . PHE B 1 90 ? 18.675 0.543 35.567 1.00 7.93 317 PHE B N 1
ATOM 1633 C CA . PHE B 1 90 ? 18.382 0.389 34.154 1.00 9.42 317 PHE B CA 1
ATOM 1634 C C . PHE B 1 90 ? 17.244 -0.593 33.988 1.00 8.53 317 PHE B C 1
ATOM 1635 O O . PHE B 1 90 ? 17.108 -1.538 34.763 1.00 10.21 317 PHE B O 1
ATOM 1643 N N . ALA B 1 91 ? 16.429 -0.356 32.972 1.00 7.20 318 ALA B N 1
ATOM 1644 C CA . ALA B 1 91 ? 15.420 -1.300 32.546 1.00 7.05 318 ALA B CA 1
ATOM 1645 C C . ALA B 1 91 ? 15.659 -1.581 31.064 1.00 7.46 318 ALA B C 1
ATOM 1646 O O . ALA B 1 91 ? 15.686 -0.666 30.246 1.00 7.43 318 ALA B O 1
ATOM 1648 N N . SER B 1 92 ? 15.858 -2.848 30.726 1.00 6.10 319 SER B N 1
ATOM 1649 C CA . SER B 1 92 ? 16.145 -3.232 29.347 1.00 5.53 319 SER B CA 1
ATOM 1650 C C . SER B 1 92 ? 15.597 -4.618 29.054 1.00 5.13 319 SER B C 1
ATOM 1651 O O . SER B 1 92 ? 15.521 -5.456 29.941 1.00 4.46 319 SER B O 1
ATOM 1654 N N . TYR B 1 93 ? 15.161 -4.841 27.822 1.00 6.08 320 TYR B N 1
ATOM 1655 C CA . TYR B 1 93 ? 14.825 -6.191 27.367 1.00 6.86 320 TYR B CA 1
ATOM 1656 C C . TYR B 1 93 ? 15.306 -6.420 25.939 1.00 6.08 320 TYR B C 1
ATOM 1657 O O . TYR B 1 93 ? 15.650 -5.481 25.231 1.00 3.28 320 TYR B O 1
ATOM 1666 N N . GLU B 1 94 ? 15.357 -7.688 25.556 1.00 4.77 321 GLU B N 1
ATOM 1667 C CA . GLU B 1 94 ? 15.674 -8.099 24.206 1.00 3.95 321 GLU B CA 1
ATOM 1668 C C . GLU B 1 94 ? 14.541 -8.956 23.669 1.00 3.11 321 GLU B C 1
ATOM 1669 O O . GLU B 1 94 ? 13.963 -9.756 24.398 1.00 4.10 321 GLU B O 1
ATOM 1675 N N . VAL B 1 95 ? 14.204 -8.766 22.399 1.00 2.99 322 VAL B N 1
ATOM 1676 C CA . VAL B 1 95 ? 13.349 -9.698 21.680 1.00 3.01 322 VAL B CA 1
ATOM 1677 C C . VAL B 1 95 ? 14.269 -10.731 21.047 1.00 3.09 322 VAL B C 1
ATOM 1678 O O . VAL B 1 95 ? 15.075 -10.393 20.184 1.00 2.03 322 VAL B O 1
ATOM 1682 N N . VAL B 1 96 ? 14.160 -11.981 21.492 1.00 2.87 323 VAL B N 1
ATOM 1683 C CA . VAL B 1 96 ? 15.099 -13.030 21.094 1.00 2.49 323 VAL B CA 1
ATOM 1684 C C . VAL B 1 96 ? 14.462 -14.061 20.164 1.00 3.05 323 VAL B C 1
ATOM 1685 O O . VAL B 1 96 ? 13.284 -14.383 20.293 1.00 4.33 323 VAL B O 1
ATOM 1689 N N . VAL B 1 97 ? 15.253 -14.545 19.210 1.00 2.00 324 VAL B N 1
ATOM 1690 C CA . VAL B 1 97 ? 14.855 -15.602 18.295 1.00 2.13 324 VAL B CA 1
ATOM 1691 C C . VAL B 1 97 ? 15.801 -16.777 18.529 1.00 2.81 324 VAL B C 1
ATOM 1692 O O . VAL B 1 97 ? 16.990 -16.685 18.225 1.00 2.69 324 VAL B O 1
ATOM 1696 N N . ASP B 1 98 ? 15.269 -17.876 19.063 1.00 4.43 325 ASP B N 1
ATOM 1697 C CA . ASP B 1 98 ? 16.074 -19.015 19.517 1.00 4.74 325 ASP B CA 1
ATOM 1698 C C . ASP B 1 98 ? 17.210 -18.556 20.426 1.00 5.99 325 ASP B C 1
ATOM 1699 O O . ASP B 1 98 ? 18.369 -18.942 20.230 1.00 4.92 325 ASP B O 1
ATOM 1704 N N . GLU B 1 99 ? 16.869 -17.709 21.400 1.00 6.71 326 GLU B N 1
ATOM 1705 C CA . GLU B 1 99 ? 17.814 -17.207 22.407 1.00 6.97 326 GLU B CA 1
ATOM 1706 C C . GLU B 1 99 ? 18.849 -16.187 21.889 1.00 7.02 326 GLU B C 1
ATOM 1707 O O . GLU B 1 99 ? 19.729 -15.766 22.648 1.00 7.82 326 GLU B O 1
ATOM 1713 N N . LYS B 1 100 ? 18.747 -15.782 20.622 1.00 7.14 327 LYS B N 1
ATOM 1714 C CA . LYS B 1 100 ? 19.663 -14.792 20.043 1.00 6.96 327 LYS B CA 1
ATOM 1715 C C . LYS B 1 100 ? 18.980 -13.426 19.991 1.00 5.81 327 LYS B C 1
ATOM 1716 O O . LYS B 1 100 ? 17.864 -13.327 19.486 1.00 5.40 327 LYS B O 1
ATOM 1722 N N . PRO B 1 101 ? 19.627 -12.376 20.499 1.00 3.40 328 PRO B N 1
ATOM 1723 C CA . PRO B 1 101 ? 19.027 -11.035 20.452 1.00 4.30 328 PRO B CA 1
ATOM 1724 C C . PRO B 1 101 ? 18.785 -10.536 19.019 1.00 4.48 328 PRO B C 1
ATOM 1725 O O . PRO B 1 101 ? 19.691 -10.558 18.187 1.00 3.93 328 PRO B O 1
ATOM 1729 N N . PHE B 1 102 ? 17.554 -10.115 18.746 1.00 4.87 329 PHE B N 1
ATOM 1730 C CA . PHE B 1 102 ? 17.189 -9.496 17.472 1.00 3.63 329 PHE B CA 1
ATOM 1731 C C . PHE B 1 102 ? 16.901 -8.003 17.655 1.00 2.97 329 PHE B C 1
ATOM 1732 O O . PHE B 1 102 ? 17.348 -7.175 16.862 1.00 2.00 329 PHE B O 1
ATOM 1740 N N . LEU B 1 103 ? 16.140 -7.674 18.696 1.00 3.58 330 LEU B N 1
ATOM 1741 C CA . LEU B 1 103 ? 15.798 -6.287 19.020 1.00 4.45 330 LEU B CA 1
ATOM 1742 C C . LEU B 1 103 ? 16.063 -6.010 20.492 1.00 5.67 330 LEU B C 1
ATOM 1743 O O . LEU B 1 103 ? 16.103 -6.930 21.310 1.00 4.58 330 LEU B O 1
ATOM 1748 N N . GLN B 1 104 ? 16.225 -4.738 20.831 1.00 4.91 331 GLN B N 1
ATOM 1749 C CA . GLN B 1 104 ? 16.516 -4.350 22.207 1.00 6.95 331 GLN B CA 1
ATOM 1750 C C . GLN B 1 104 ? 15.872 -3.002 22.512 1.00 7.31 331 GLN B C 1
ATOM 1751 O O . GLN B 1 104 ? 15.971 -2.058 21.719 1.00 5.56 331 GLN B O 1
ATOM 1757 N N . CYS B 1 105 ? 15.186 -2.937 23.649 1.00 6.52 332 CYS B N 1
ATOM 1758 C CA . CYS B 1 105 ? 14.595 -1.703 24.142 1.00 7.96 332 CYS B CA 1
ATOM 1759 C C . CYS B 1 105 ? 15.180 -1.352 25.513 1.00 8.51 332 CYS B C 1
ATOM 1760 O O . CYS B 1 105 ? 15.210 -2.194 26.400 1.00 9.37 332 CYS B O 1
ATOM 1763 N N . THR B 1 106 ? 15.638 -0.113 25.687 1.00 8.42 333 THR B N 1
ATOM 1764 C CA . THR B 1 106 ? 16.338 0.293 26.912 1.00 6.49 333 THR B CA 1
ATOM 1765 C C . THR B 1 106 ? 15.877 1.657 27.434 1.00 6.00 333 THR B C 1
ATOM 1766 O O . THR B 1 106 ? 15.584 2.566 26.661 1.00 4.15 333 THR B O 1
ATOM 1770 N N . ARG B 1 107 ? 15.816 1.768 28.758 1.00 4.85 334 ARG B N 1
ATOM 1771 C CA . ARG B 1 107 ? 15.469 3.000 29.463 1.00 4.34 334 ARG B CA 1
ATOM 1772 C C . ARG B 1 107 ? 16.425 3.145 30.638 1.00 5.74 334 ARG B C 1
ATOM 1773 O O . ARG B 1 107 ? 16.772 2.161 31.294 1.00 7.75 334 ARG B O 1
ATOM 1781 N N . SER B 1 108 ? 16.847 4.371 30.917 1.00 4.09 335 SER B N 1
ATOM 1782 C CA . SER B 1 108 ? 17.514 4.659 32.178 1.00 2.67 335 SER B CA 1
ATOM 1783 C C . SER B 1 108 ? 16.470 5.368 33.035 1.00 2.00 335 SER B C 1
ATOM 1784 O O . SER B 1 108 ? 15.343 5.579 32.577 1.00 2.00 335 SER B O 1
ATOM 1787 N N . ILE B 1 109 ? 16.816 5.716 34.273 1.00 2.00 336 ILE B N 1
ATOM 1788 C CA . ILE B 1 109 ? 15.826 6.319 35.168 1.00 3.12 336 ILE B CA 1
ATOM 1789 C C . ILE B 1 109 ? 15.424 7.700 34.654 1.00 4.57 336 ILE B C 1
ATOM 1790 O O . ILE B 1 109 ? 16.255 8.440 34.119 1.00 3.51 336 ILE B O 1
ATOM 1795 N N . GLU B 1 110 ? 14.137 8.012 34.780 1.00 4.26 337 GLU B N 1
ATOM 1796 C CA . GLU B 1 110 ? 13.613 9.348 34.514 1.00 5.63 337 GLU B CA 1
ATOM 1797 C C . GLU B 1 110 ? 13.379 10.126 35.810 1.00 4.49 337 GLU B C 1
ATOM 1798 O O . GLU B 1 110 ? 13.250 11.350 35.786 1.00 5.19 337 GLU B O 1
ATOM 1804 N N . THR B 1 111 ? 13.327 9.421 36.937 1.00 2.92 338 THR B N 1
ATOM 1805 C CA . THR B 1 111 ? 13.039 10.058 38.222 1.00 3.44 338 THR B CA 1
ATOM 1806 C C . THR B 1 111 ? 13.595 9.268 39.411 1.00 2.47 338 THR B C 1
ATOM 1807 O O . THR B 1 111 ? 13.813 8.058 39.323 1.00 3.51 338 THR B O 1
ATOM 1811 N N . GLY B 1 112 ? 13.820 9.969 40.516 1.00 2.56 339 GLY B N 1
ATOM 1812 C CA . GLY B 1 112 ? 14.209 9.342 41.770 1.00 3.59 339 GLY B CA 1
ATOM 1813 C C . GLY B 1 112 ? 13.062 8.661 42.512 1.00 4.15 339 GLY B C 1
ATOM 1814 O O . GLY B 1 112 ? 13.297 7.885 43.440 1.00 2.00 339 GLY B O 1
ATOM 1815 N N . LYS B 1 113 ? 11.823 8.961 42.120 1.00 4.65 340 LYS B N 1
ATOM 1816 C CA . LYS B 1 113 ? 10.637 8.362 42.746 1.00 5.87 340 LYS B CA 1
ATOM 1817 C C . LYS B 1 113 ? 10.258 7.029 42.086 1.00 5.60 340 LYS B C 1
ATOM 1818 O O . LYS B 1 113 ? 10.9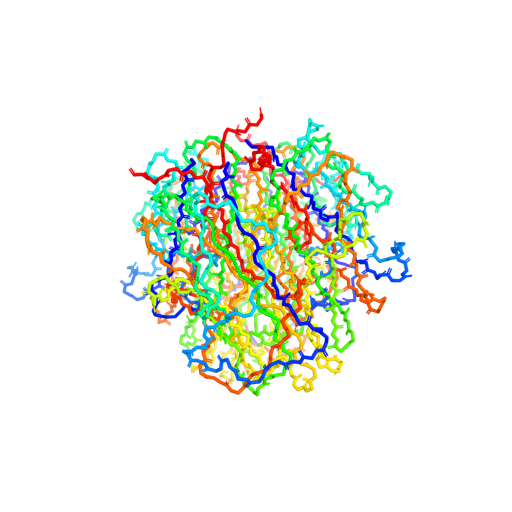35 6.025 42.322 1.00 9.25 340 LYS B O 1
ATOM 1824 N N . THR B 1 114 ? 9.194 7.000 41.281 1.00 2.10 341 THR B N 1
ATOM 1825 C CA . THR B 1 114 ? 8.763 5.763 40.623 1.00 3.19 341 THR B CA 1
ATOM 1826 C C . THR B 1 114 ? 8.821 5.886 39.106 1.00 2.30 341 THR B C 1
ATOM 1827 O O . THR B 1 114 ? 8.257 6.808 38.531 1.00 3.86 341 THR B O 1
ATOM 1831 N N . ASN B 1 115 ? 9.466 4.919 38.465 1.00 2.00 342 ASN B N 1
ATOM 1832 C CA . ASN B 1 115 ? 9.718 4.962 37.036 1.00 2.00 342 ASN B CA 1
ATOM 1833 C C . ASN B 1 115 ? 8.639 4.219 36.237 1.00 3.02 342 ASN B C 1
ATOM 1834 O O . ASN B 1 115 ? 8.752 3.018 35.974 1.00 2.00 342 ASN B O 1
ATOM 1839 N N . TYR B 1 116 ? 7.578 4.948 35.894 1.00 2.00 343 TYR B N 1
ATOM 1840 C CA . TYR B 1 116 ? 6.528 4.453 35.010 1.00 2.00 343 TYR B CA 1
ATOM 1841 C C . TYR B 1 116 ? 6.922 4.789 33.580 1.00 2.00 343 TYR B C 1
ATOM 1842 O O . TYR B 1 116 ? 7.042 5.963 33.207 1.00 2.00 343 TYR B O 1
ATOM 1851 N N . ASN B 1 117 ? 7.128 3.758 32.773 1.00 3.00 344 ASN B N 1
ATOM 1852 C CA . ASN B 1 117 ? 7.664 3.956 31.436 1.00 3.34 344 ASN B CA 1
ATOM 1853 C C . ASN B 1 117 ? 7.488 2.729 30.535 1.00 3.66 344 ASN B C 1
ATOM 1854 O O . ASN B 1 117 ? 7.946 1.641 30.873 1.00 2.00 344 ASN B O 1
ATOM 1859 N N . THR B 1 118 ? 6.815 2.914 29.397 1.00 2.67 345 THR B N 1
ATOM 1860 C CA . THR B 1 118 ? 6.645 1.846 28.420 1.00 3.57 345 THR B CA 1
ATOM 1861 C C . THR B 1 118 ? 7.781 1.873 27.423 1.00 5.24 345 THR B C 1
ATOM 1862 O O . THR B 1 118 ? 8.257 2.928 27.028 1.00 4.84 345 THR B O 1
ATOM 1866 N N . CYS B 1 119 ? 8.196 0.697 26.996 1.00 5.14 346 CYS B N 1
ATOM 1867 C CA . CYS B 1 119 ? 9.363 0.561 26.156 1.00 5.29 346 CYS B CA 1
ATOM 1868 C C . CYS B 1 119 ? 8.984 -0.310 24.973 1.00 5.33 346 CYS B C 1
ATOM 1869 O O . CYS B 1 119 ? 8.861 -1.518 25.110 1.00 7.87 346 CYS B O 1
ATOM 1872 N N . TYR B 1 120 ? 8.781 0.314 23.817 1.00 6.07 347 TYR B N 1
ATOM 1873 C CA . TYR B 1 120 ? 8.340 -0.392 22.620 1.00 4.44 347 TYR B CA 1
ATOM 1874 C C . TYR B 1 120 ? 9.503 -0.574 21.642 1.00 4.46 347 TYR B C 1
ATOM 1875 O O . TYR B 1 120 ? 10.325 0.321 21.461 1.00 3.40 347 TYR B O 1
ATOM 1884 N N . THR B 1 121 ? 9.565 -1.748 21.021 1.00 5.45 348 THR B N 1
ATOM 1885 C CA . THR B 1 121 ? 10.462 -1.981 19.900 1.00 4.78 348 THR B CA 1
ATOM 1886 C C . THR B 1 121 ? 9.838 -2.918 18.867 1.00 4.65 348 THR B C 1
ATOM 1887 O O . THR B 1 121 ? 8.976 -3.739 19.188 1.00 3.10 348 THR B O 1
ATOM 1891 N N . ALA B 1 122 ? 10.284 -2.788 17.622 1.00 4.54 349 ALA B N 1
ATOM 1892 C CA . ALA B 1 122 ? 9.777 -3.629 16.540 1.00 3.52 349 ALA B CA 1
ATOM 1893 C C . ALA B 1 122 ? 10.735 -3.703 15.364 1.00 2.75 349 ALA B C 1
ATOM 1894 O O . ALA B 1 122 ? 11.540 -2.792 15.139 1.00 2.00 349 ALA B O 1
ATOM 1896 N N . GLY B 1 123 ? 10.618 -4.789 14.601 1.00 2.34 350 GLY B N 1
ATOM 1897 C CA . GLY B 1 123 ? 11.389 -4.960 13.389 1.00 2.00 350 GLY B CA 1
ATOM 1898 C C . GLY B 1 123 ? 10.976 -6.143 12.540 1.00 2.93 350 GLY B C 1
ATOM 1899 O O . GLY B 1 123 ? 10.279 -7.048 12.994 1.00 4.60 350 GLY B O 1
ATOM 1900 N N . VAL B 1 124 ? 11.436 -6.132 11.296 1.00 4.03 351 VAL B N 1
ATOM 1901 C CA . VAL B 1 124 ? 11.134 -7.177 10.333 1.00 4.44 351 VAL B CA 1
ATOM 1902 C C . VAL B 1 124 ? 12.318 -8.126 10.241 1.00 5.14 351 VAL B C 1
ATOM 1903 O O . VAL B 1 124 ? 13.467 -7.687 10.209 1.00 4.30 351 VAL B O 1
ATOM 1907 N N . CYS B 1 125 ? 12.028 -9.423 10.210 1.00 6.02 352 CYS B N 1
ATOM 1908 C CA . CYS B 1 125 ? 13.039 -10.452 9.977 1.00 8.64 352 CYS B CA 1
ATOM 1909 C C . CYS B 1 125 ? 12.457 -11.678 9.290 1.00 8.62 352 CYS B C 1
ATOM 1910 O O . CYS B 1 125 ? 11.257 -11.939 9.354 1.00 9.47 352 CYS B O 1
ATOM 1913 N N . LEU B 1 126 ? 13.329 -12.433 8.638 1.00 8.13 353 LEU B N 1
ATOM 1914 C CA . LEU B 1 126 ? 12.954 -13.711 8.060 1.00 8.00 353 LEU B CA 1
ATOM 1915 C C . LEU B 1 126 ? 13.083 -14.783 9.148 1.00 7.24 353 LEU B C 1
ATOM 1916 O O . LEU B 1 126 ? 13.982 -14.724 9.982 1.00 7.01 353 LEU B O 1
ATOM 1921 N N . LEU B 1 127 ? 12.154 -15.730 9.157 1.00 4.94 354 LEU B N 1
ATOM 1922 C CA . LEU B 1 127 ? 12.175 -16.831 10.111 1.00 5.78 354 LEU B CA 1
ATOM 1923 C C . LEU B 1 127 ? 11.884 -18.150 9.425 1.00 6.52 354 LEU B C 1
ATOM 1924 O O . LEU B 1 127 ? 11.184 -18.195 8.413 1.00 6.73 354 LEU B O 1
ATOM 1929 N N . LYS B 1 128 ? 12.414 -19.226 9.997 1.00 7.54 355 LYS B N 1
ATOM 1930 C CA . LYS B 1 128 ? 12.122 -20.572 9.526 1.00 7.83 355 LYS B CA 1
ATOM 1931 C C . LYS B 1 128 ? 11.149 -21.255 10.474 1.00 7.31 355 LYS B C 1
ATOM 1932 O O . LYS B 1 128 ? 10.967 -20.826 11.614 1.00 7.02 355 LYS B O 1
ATOM 1938 N N . ALA B 1 129 ? 10.524 -22.322 9.987 1.00 6.51 356 ALA B N 1
ATOM 1939 C CA . ALA B 1 129 ? 9.561 -23.085 10.771 1.00 5.14 356 ALA B CA 1
ATOM 1940 C C . ALA B 1 129 ? 10.227 -23.647 12.023 1.00 3.14 356 ALA B C 1
ATOM 1941 O O . ALA B 1 129 ? 11.385 -24.063 11.985 1.00 2.00 356 ALA B O 1
ATOM 1943 N N . ARG B 1 130 ? 9.475 -23.637 13.122 1.00 3.96 357 ARG B N 1
ATOM 1944 C CA . ARG B 1 130 ? 9.903 -24.142 14.435 1.00 4.87 357 ARG B CA 1
ATOM 1945 C C . ARG B 1 130 ? 10.808 -23.209 15.236 1.00 4.14 357 ARG B C 1
ATOM 1946 O O . ARG B 1 130 ? 11.129 -23.509 16.383 1.00 5.25 357 ARG B O 1
ATOM 1954 N N . GLN B 1 131 ? 11.201 -22.078 14.658 1.00 3.97 358 GLN B N 1
ATOM 1955 C CA . GLN B 1 131 ? 11.938 -21.064 15.409 1.00 4.32 358 GLN B CA 1
ATOM 1956 C C . GLN B 1 131 ? 11.009 -20.448 16.458 1.00 5.91 358 GLN B C 1
ATOM 1957 O O . GLN B 1 131 ? 9.799 -20.372 16.250 1.00 7.13 358 GLN B O 1
ATOM 1963 N N . LYS B 1 132 ? 11.573 -20.017 17.583 1.00 6.05 359 LYS B N 1
ATOM 1964 C CA . LYS B 1 132 ? 10.784 -19.475 18.687 1.00 6.04 359 LYS B CA 1
ATOM 1965 C C . LYS B 1 132 ? 11.246 -18.077 19.090 1.00 6.88 359 LYS B C 1
ATOM 1966 O O . LYS B 1 132 ? 12.443 -17.818 19.191 1.00 7.47 359 LYS B O 1
ATOM 1972 N N . ILE B 1 133 ? 10.278 -17.198 19.340 1.00 4.84 360 ILE B N 1
ATOM 1973 C CA . ILE B 1 133 ? 10.521 -15.819 19.740 1.00 6.19 360 ILE B CA 1
ATOM 1974 C C . ILE B 1 133 ? 10.082 -15.625 21.197 1.00 5.76 360 ILE B C 1
ATOM 1975 O O . ILE B 1 133 ? 9.076 -16.181 21.634 1.00 6.16 360 ILE B O 1
ATOM 1980 N N . ALA B 1 134 ? 10.840 -14.833 21.941 1.00 4.61 361 ALA B N 1
ATOM 1981 C CA . ALA B 1 134 ? 10.504 -14.505 23.318 1.00 2.86 361 ALA B CA 1
ATOM 1982 C C . ALA B 1 134 ? 10.899 -13.056 23.617 1.00 3.36 361 ALA B C 1
ATOM 1983 O O . ALA B 1 134 ? 11.724 -12.475 22.917 1.00 2.21 361 ALA B O 1
ATOM 1985 N N . VAL B 1 135 ? 10.284 -12.478 24.644 1.00 3.97 362 VAL B N 1
ATOM 1986 C CA . VAL B 1 135 ? 10.726 -11.209 25.220 1.00 4.66 362 VAL B CA 1
ATOM 1987 C C . VAL B 1 135 ? 11.495 -11.533 26.504 1.00 4.77 362 VAL B C 1
ATOM 1988 O O . VAL B 1 135 ? 10.953 -12.132 27.427 1.00 4.63 362 VAL B O 1
ATOM 1992 N N . LYS B 1 136 ? 12.763 -11.141 26.544 1.00 5.75 363 LYS B N 1
ATOM 1993 C CA . LYS B 1 136 ? 13.668 -11.504 27.627 1.00 4.52 363 LYS B CA 1
ATOM 1994 C C . LYS B 1 136 ? 14.218 -10.258 28.330 1.00 5.29 363 LYS B C 1
ATOM 1995 O O . LYS B 1 136 ? 15.059 -9.548 27.788 1.00 2.46 363 LYS B O 1
ATOM 2001 N N . MET B 1 137 ? 13.730 -10.017 29.543 1.00 5.42 364 MET B N 1
ATOM 2002 C CA . MET B 1 137 ? 14.242 -8.968 30.425 1.00 5.02 364 MET B CA 1
ATOM 2003 C C . MET B 1 137 ? 15.708 -9.215 30.770 1.00 6.17 364 MET B C 1
ATOM 2004 O O . MET B 1 137 ? 16.117 -10.355 30.958 1.00 7.05 364 MET B O 1
ATOM 2009 N N . VAL B 1 138 ? 16.500 -8.152 30.856 1.00 8.33 365 VAL B N 1
ATOM 2010 C CA . VAL B 1 138 ? 17.849 -8.263 31.415 1.00 11.11 365 VAL B CA 1
ATOM 2011 C C . VAL B 1 138 ? 17.713 -8.427 32.929 1.00 11.48 365 VAL B C 1
ATOM 2012 O O . VAL B 1 138 ? 16.766 -7.910 33.539 1.00 11.94 365 VAL B O 1
ATOM 2016 N N . HIS B 1 139 ? 18.648 -9.156 33.529 1.00 11.11 366 HIS B N 1
ATOM 2017 C CA . HIS B 1 139 ? 18.533 -9.533 34.936 1.00 12.23 366 HIS B CA 1
ATOM 2018 C C . HIS B 1 139 ? 18.809 -8.338 35.850 1.00 12.15 366 HIS B C 1
ATOM 2019 O O . HIS B 1 139 ? 19.961 -7.933 36.020 1.00 12.43 366 HIS B O 1
ATOM 2026 N N . ALA B 1 140 ? 17.745 -7.775 36.421 1.00 12.15 367 ALA B N 1
ATOM 2027 C CA . ALA B 1 140 ? 17.866 -6.635 37.333 1.00 13.07 367 ALA B CA 1
ATOM 2028 C C . ALA B 1 140 ? 16.656 -6.479 38.275 1.00 13.12 367 ALA B C 1
ATOM 2029 O O . ALA B 1 140 ? 15.696 -7.256 38.214 1.00 12.68 367 ALA B O 1
ATOM 2031 N N . ASP B 1 141 ? 16.729 -5.475 39.148 1.00 13.28 368 ASP B N 1
ATOM 2032 C CA . ASP B 1 141 ? 15.663 -5.159 40.100 1.00 13.04 368 ASP B CA 1
ATOM 2033 C C . ASP B 1 141 ? 14.562 -4.360 39.392 1.00 11.22 368 ASP B C 1
ATOM 2034 O O . ASP B 1 141 ? 14.482 -3.138 39.528 1.00 12.51 368 ASP B O 1
ATOM 2039 N N . ILE B 1 142 ? 13.723 -5.049 38.620 1.00 8.28 369 ILE B N 1
ATOM 2040 C CA . ILE B 1 142 ? 12.705 -4.381 37.809 1.00 6.95 369 ILE B CA 1
ATOM 2041 C C . ILE B 1 142 ? 11.323 -4.957 38.069 1.00 7.35 369 ILE B C 1
ATOM 2042 O O . ILE B 1 142 ? 11.170 -6.172 38.189 1.00 7.25 369 ILE B O 1
ATOM 2047 N N . SER B 1 143 ? 10.328 -4.073 38.169 1.00 5.48 370 SER B N 1
ATOM 2048 C CA . SER B 1 143 ? 8.924 -4.469 38.185 1.00 4.05 370 SER B CA 1
ATOM 2049 C C . SER B 1 143 ? 8.236 -4.025 36.895 1.00 2.24 370 SER B C 1
ATOM 2050 O O . SER B 1 143 ? 8.598 -3.007 36.307 1.00 2.00 370 SER B O 1
ATOM 2053 N N . ILE B 1 144 ? 7.240 -4.803 36.477 1.00 2.00 371 ILE B N 1
ATOM 2054 C CA . ILE B 1 144 ? 6.508 -4.593 35.234 1.00 2.50 371 ILE B CA 1
ATOM 2055 C C . ILE B 1 144 ? 5.014 -4.770 35.463 1.00 3.47 371 ILE B C 1
ATOM 2056 O O . ILE B 1 144 ? 4.607 -5.628 36.221 1.00 2.73 371 ILE B O 1
ATOM 2061 N N . ASN B 1 145 ? 4.203 -3.951 34.798 1.00 6.13 372 ASN B N 1
ATOM 2062 C CA . ASN B 1 145 ? 2.756 -4.121 34.781 1.00 5.88 372 ASN B CA 1
ATOM 2063 C C . ASN B 1 145 ? 2.392 -4.939 33.546 1.00 7.01 372 ASN B C 1
ATOM 2064 O O . ASN B 1 145 ? 2.629 -4.502 32.410 1.00 3.71 372 ASN B O 1
ATOM 2069 N N . MET B 1 146 ? 1.824 -6.120 33.779 1.00 4.37 373 MET B N 1
ATOM 2070 C CA . MET B 1 146 ? 1.425 -7.030 32.710 1.00 8.57 373 MET B CA 1
ATOM 2071 C C . MET B 1 146 ? -0.030 -6.825 32.292 1.00 6.23 373 MET B C 1
ATOM 2072 O O . MET B 1 146 ? -0.721 -7.786 31.995 1.00 8.48 373 MET B O 1
ATOM 2077 N N . SER B 1 147 ? -0.496 -5.583 32.262 1.00 5.35 374 SER B N 1
ATOM 2078 C CA . SER B 1 147 ? -1.861 -5.298 31.833 1.00 3.95 374 SER B CA 1
ATOM 2079 C C . SER B 1 147 ? -1.953 -5.506 30.317 1.00 3.14 374 SER B C 1
ATOM 2080 O O . SER B 1 147 ? -0.950 -5.401 29.602 1.00 2.00 374 SER B O 1
ATOM 2083 N N . LYS B 1 148 ? -3.147 -5.827 29.834 1.00 2.00 375 LYS B N 1
ATOM 2084 C CA . LYS B 1 148 ? -3.338 -6.194 28.430 1.00 2.70 375 LYS B CA 1
ATOM 2085 C C . LYS B 1 148 ? -2.963 -5.074 27.430 1.00 2.00 375 LYS B C 1
ATOM 2086 O O . LYS B 1 148 ? -2.441 -5.343 26.348 1.00 2.00 375 LYS B O 1
ATOM 2092 N N . HIS B 1 149 ? -3.189 -3.825 27.824 1.00 2.09 376 HIS B N 1
ATOM 2093 C CA . HIS B 1 149 ? -2.922 -2.665 26.964 1.00 2.00 376 HIS B CA 1
ATOM 2094 C C . HIS B 1 149 ? -1.563 -1.997 27.195 1.00 2.00 376 HIS B C 1
ATOM 2095 O O . HIS B 1 149 ? -1.233 -1.036 26.497 1.00 2.00 376 HIS B O 1
ATOM 2102 N N . THR B 1 150 ? -0.778 -2.495 28.152 1.00 2.00 377 THR B N 1
ATOM 2103 C CA . THR B 1 150 ? 0.513 -1.875 28.488 1.00 2.30 377 THR B CA 1
ATOM 2104 C C . THR B 1 150 ? 1.718 -2.747 28.143 1.00 2.19 377 THR B C 1
ATOM 2105 O O . THR B 1 150 ? 2.770 -2.233 27.755 1.00 2.26 377 THR B O 1
ATOM 2109 N N . THR B 1 151 ? 1.569 -4.059 28.312 1.00 2.60 378 THR B N 1
ATOM 2110 C CA . THR B 1 151 ? 2.615 -5.020 27.968 1.00 3.73 378 THR B CA 1
ATOM 2111 C C . THR B 1 151 ? 2.047 -6.018 26.977 1.00 2.77 378 THR B C 1
ATOM 2112 O O . THR B 1 151 ? 1.039 -6.658 27.240 1.00 4.53 378 THR B O 1
ATOM 2116 N N . PHE B 1 152 ? 2.694 -6.138 25.829 1.00 3.31 379 PHE B N 1
ATOM 2117 C CA . PHE B 1 152 ? 2.187 -6.993 24.767 1.00 4.32 379 PHE B CA 1
ATOM 2118 C C . PHE B 1 152 ? 3.301 -7.436 23.820 1.00 4.06 379 PHE B C 1
ATOM 2119 O O . PHE B 1 152 ? 4.422 -6.928 23.866 1.00 5.68 379 PHE B O 1
ATOM 2127 N N . PHE B 1 153 ? 2.978 -8.390 22.961 1.00 4.12 380 PHE B N 1
ATOM 2128 C CA . PHE B 1 153 ? 3.978 -9.100 22.188 1.00 2.70 380 PHE B CA 1
ATOM 2129 C C . PHE B 1 153 ? 3.267 -9.732 21.010 1.00 3.29 380 PHE B C 1
ATOM 2130 O O . PHE B 1 153 ? 2.417 -10.598 21.183 1.00 4.84 380 PHE B O 1
ATOM 2138 N N . GLY B 1 154 ? 3.605 -9.283 19.811 1.00 2.26 381 GLY B N 1
ATOM 2139 C CA . GLY B 1 154 ? 2.899 -9.705 18.623 1.00 3.15 381 GLY B CA 1
ATOM 2140 C C . GLY B 1 154 ? 3.786 -9.948 17.427 1.00 2.00 381 GLY B C 1
ATOM 2141 O O . GLY B 1 154 ? 4.981 -9.663 17.438 1.00 2.00 381 GLY B O 1
ATOM 2142 N N . ALA B 1 155 ? 3.176 -10.498 16.388 1.00 2.47 382 ALA B N 1
ATOM 2143 C CA . ALA B 1 155 ? 3.871 -10.803 15.147 1.00 2.00 382 ALA B CA 1
ATOM 2144 C C . ALA B 1 155 ? 2.889 -10.852 13.984 1.00 2.00 382 ALA B C 1
ATOM 2145 O O . ALA B 1 155 ? 1.741 -11.274 14.141 1.00 2.00 382 ALA B O 1
ATOM 2147 N N . ILE B 1 156 ? 3.359 -10.414 12.822 1.00 2.00 383 ILE B N 1
ATOM 2148 C CA . ILE B 1 156 ? 2.591 -10.437 11.592 1.00 2.00 383 ILE B CA 1
ATOM 2149 C C . ILE B 1 156 ? 3.378 -11.236 10.560 1.00 2.00 383 ILE B C 1
ATOM 2150 O O . ILE B 1 156 ? 4.522 -10.922 10.269 1.00 2.02 383 ILE B O 1
ATOM 2155 N N . ARG B 1 157 ? 2.777 -12.289 10.026 1.00 2.09 384 ARG B N 1
ATOM 2156 C CA . ARG B 1 157 ? 3.336 -12.959 8.861 1.00 3.67 384 ARG B CA 1
ATOM 2157 C C . ARG B 1 157 ? 2.932 -12.181 7.610 1.00 3.74 384 ARG B C 1
ATOM 2158 O O . ARG B 1 157 ? 1.814 -12.317 7.117 1.00 4.34 384 ARG B O 1
ATOM 2166 N N . LEU B 1 158 ? 3.847 -11.352 7.119 1.00 4.98 385 LEU B N 1
ATOM 2167 C CA . LEU B 1 158 ? 3.616 -10.541 5.923 1.00 6.29 385 LEU B CA 1
ATOM 2168 C C . LEU B 1 158 ? 3.478 -11.401 4.668 1.00 6.73 385 LEU B C 1
ATOM 2169 O O . LEU B 1 158 ? 2.708 -11.076 3.758 1.00 8.14 385 LEU B O 1
ATOM 2174 N N . GLY B 1 159 ? 4.220 -12.503 4.633 1.00 7.67 386 GLY B N 1
ATOM 2175 C CA . GLY B 1 159 ? 4.108 -13.471 3.558 1.00 7.65 386 GLY B CA 1
ATOM 2176 C C . GLY B 1 159 ? 5.198 -14.521 3.615 1.00 8.46 386 GLY B C 1
ATOM 2177 O O . GLY B 1 159 ? 5.689 -14.870 4.687 1.00 7.87 386 GLY B O 1
ATOM 2178 N N . GLU B 1 160 ? 5.570 -15.041 2.451 1.00 10.52 387 GLU B N 1
ATOM 2179 C CA . GLU B 1 160 ? 6.710 -15.944 2.353 1.00 10.62 387 GLU B CA 1
ATOM 2180 C C . GLU B 1 160 ? 8.002 -15.157 2.530 1.00 11.19 387 GLU B C 1
ATOM 2181 O O . GLU B 1 160 ? 8.022 -13.929 2.377 1.00 11.24 387 GLU B O 1
ATOM 2187 N N . ALA B 1 161 ? 9.072 -15.865 2.875 1.00 11.67 388 ALA B N 1
ATOM 2188 C CA . ALA B 1 161 ? 10.421 -15.317 2.760 1.00 12.67 388 ALA B CA 1
ATOM 2189 C C . ALA B 1 161 ? 10.917 -15.594 1.339 1.00 12.31 388 ALA B C 1
ATOM 2190 O O . ALA B 1 161 ? 10.504 -16.583 0.727 1.00 14.21 388 ALA B O 1
ATOM 2192 N N . PRO B 1 162 ? 11.772 -14.729 0.794 1.00 12.56 389 PRO B N 1
ATOM 2193 C CA . PRO B 1 162 ? 12.364 -14.978 -0.528 1.00 12.29 389 PRO B CA 1
ATOM 2194 C C . PRO B 1 162 ? 13.155 -16.281 -0.576 1.00 13.08 389 PRO B C 1
ATOM 2195 O O . PRO B 1 162 ? 12.925 -17.091 -1.475 1.00 14.81 389 PRO B O 1
ATOM 2199 N N . PRO C 1 23 ? -3.193 -3.174 0.492 1.00 17.32 248 PRO D N 1
ATOM 2200 C CA . PRO C 1 23 ? -3.546 -2.572 1.811 1.00 16.63 248 PRO D CA 1
ATOM 2201 C C . PRO C 1 23 ? -3.904 -1.077 1.752 1.00 15.93 248 PRO D C 1
ATOM 2202 O O . PRO C 1 23 ? -3.260 -0.298 1.045 1.00 19.92 248 PRO D O 1
ATOM 2206 N N . ALA C 1 24 ? -4.938 -0.705 2.502 1.00 14.50 249 ALA D N 1
ATOM 2207 C CA . ALA C 1 24 ? -5.373 0.682 2.651 1.00 11.69 249 ALA D CA 1
ATOM 2208 C C . ALA C 1 24 ? -4.738 1.271 3.900 1.00 9.30 249 ALA D C 1
ATOM 2209 O O . ALA C 1 24 ? -4.612 0.577 4.910 1.00 8.79 249 ALA D O 1
ATOM 2211 N N . VAL C 1 25 ? -4.337 2.540 3.830 1.00 7.92 250 VAL D N 1
ATOM 2212 C CA . VAL C 1 25 ? -3.638 3.197 4.941 1.00 6.46 250 VAL D CA 1
ATOM 2213 C C . VAL C 1 25 ? -4.206 4.564 5.307 1.00 5.39 250 VAL D C 1
ATOM 2214 O O . VAL C 1 25 ? -4.957 5.171 4.551 1.00 2.83 250 VAL D O 1
ATOM 2218 N N . VAL C 1 26 ? -3.826 5.024 6.493 1.00 5.81 251 VAL D N 1
ATOM 2219 C CA . VAL C 1 26 ? -4.115 6.373 6.962 1.00 4.56 251 VAL D CA 1
ATOM 2220 C C . VAL C 1 26 ? -2.966 6.833 7.860 1.00 3.91 251 VAL D C 1
ATOM 2221 O O . VAL C 1 26 ? -2.515 6.091 8.726 1.00 4.19 251 VAL D O 1
ATOM 2225 N N . HIS C 1 27 ? -2.451 8.032 7.604 1.00 2.22 252 HIS D N 1
ATOM 2226 C CA . HIS C 1 27 ? -1.501 8.675 8.503 1.00 2.38 252 HIS D CA 1
ATOM 2227 C C . HIS C 1 27 ? -2.030 10.054 8.848 1.00 2.00 252 HIS D C 1
ATOM 2228 O O . HIS C 1 27 ? -2.177 10.894 7.971 1.00 2.00 252 HIS D O 1
ATOM 2235 N N . LEU C 1 28 ? -2.336 10.258 10.126 1.00 2.00 253 LEU D N 1
ATOM 2236 C CA . LEU C 1 28 ? -2.853 11.526 10.628 1.00 3.19 253 LEU D CA 1
ATOM 2237 C C . LEU C 1 28 ? -1.749 12.264 11.382 1.00 4.30 253 LEU D C 1
ATOM 2238 O O . LEU C 1 28 ? -1.010 11.660 12.163 1.00 2.72 253 LEU D O 1
ATOM 2243 N N . GLN C 1 29 ? -1.652 13.567 11.134 1.00 3.94 254 GLN D N 1
ATOM 2244 C CA . GLN C 1 29 ? -0.616 14.422 11.699 1.00 4.05 254 GLN D CA 1
ATOM 2245 C C . GLN C 1 29 ? -1.243 15.517 12.556 1.00 5.21 254 GLN D C 1
ATOM 2246 O O . GLN C 1 29 ? -2.319 16.026 12.251 1.00 2.00 254 GLN D O 1
ATOM 2252 N N . GLY C 1 30 ? -0.564 15.878 13.637 1.00 6.83 255 GLY D N 1
ATOM 2253 C CA . GLY C 1 30 ? -0.991 17.007 14.444 1.00 8.38 255 GLY D CA 1
ATOM 2254 C C . GLY C 1 30 ? -0.802 18.261 13.622 1.00 8.46 255 GLY D C 1
ATOM 2255 O O . GLY C 1 30 ? 0.025 18.269 12.712 1.00 10.75 255 GLY D O 1
ATOM 2256 N N . GLN C 1 31 ? -1.551 19.315 13.935 1.00 11.16 256 GLN D N 1
ATOM 2257 C CA . GLN C 1 31 ? -1.511 20.558 13.145 1.00 12.53 256 GLN D CA 1
ATOM 2258 C C . GLN C 1 31 ? -0.675 21.698 13.745 1.00 15.05 256 GLN D C 1
ATOM 2259 O O . GLN C 1 31 ? -0.741 22.839 13.275 1.00 16.82 256 GLN D O 1
ATOM 2265 N N . GLY C 1 32 ? 0.109 21.391 14.773 1.00 17.48 257 GLY D N 1
ATOM 2266 C CA . GLY C 1 32 ? 0.951 22.382 15.427 1.00 18.15 257 GLY D CA 1
ATOM 2267 C C . GLY C 1 32 ? 0.195 23.099 16.532 1.00 18.54 257 GLY D C 1
ATOM 2268 O O . GLY C 1 32 ? -1.014 22.921 16.672 1.00 20.26 257 GLY D O 1
ATOM 2269 N N . SER C 1 33 ? 0.913 23.907 17.309 1.00 19.13 258 SER D N 1
ATOM 2270 C CA . SER C 1 33 ? 0.378 24.607 18.489 1.00 19.01 258 SER D CA 1
ATOM 2271 C C . SER C 1 33 ? 0.327 23.670 19.703 1.00 18.42 258 SER D C 1
ATOM 2272 O O . SER C 1 33 ? -0.101 22.517 19.597 1.00 20.47 258 SER D O 1
ATOM 2275 N N . ALA C 1 34 ? 0.776 24.174 20.852 1.00 16.54 259 ALA D N 1
ATOM 2276 C CA . ALA C 1 34 ? 0.834 23.387 22.083 1.00 13.83 259 ALA D CA 1
ATOM 2277 C C . ALA C 1 34 ? -0.548 23.238 22.723 1.00 12.41 259 ALA D C 1
ATOM 2278 O O . ALA C 1 34 ? -1.385 24.127 22.628 1.00 12.04 259 ALA D O 1
ATOM 2280 N N . ILE C 1 35 ? -0.771 22.097 23.368 1.00 12.09 260 ILE D N 1
ATOM 2281 C CA . ILE C 1 35 ? -2.031 21.786 24.040 1.00 11.22 260 ILE D CA 1
ATOM 2282 C C . ILE C 1 35 ? -1.772 21.421 25.509 1.00 10.35 260 ILE D C 1
ATOM 2283 O O . ILE C 1 35 ? -0.899 20.610 25.804 1.00 7.22 260 ILE D O 1
ATOM 2288 N N . GLN C 1 36 ? -2.511 22.045 26.426 1.00 10.28 261 GLN D N 1
ATOM 2289 C CA . GLN C 1 36 ? -2.564 21.607 27.822 1.00 9.36 261 GLN D CA 1
ATOM 2290 C C . GLN C 1 36 ? -3.781 20.686 27.987 1.00 9.33 261 GLN D C 1
ATOM 2291 O O . GLN C 1 36 ? -4.907 21.106 27.775 1.00 8.38 261 GLN D O 1
ATOM 2297 N N . VAL C 1 37 ? -3.549 19.444 28.391 1.00 8.94 262 VAL D N 1
ATOM 2298 C CA . VAL C 1 37 ? -4.566 18.385 28.327 1.00 10.86 262 VAL D CA 1
ATOM 2299 C C . VAL C 1 37 ? -5.866 18.648 29.121 1.00 11.72 262 VAL D C 1
ATOM 2300 O O . VAL C 1 37 ? -6.941 18.213 28.701 1.00 12.92 262 VAL D O 1
ATOM 2304 N N . LYS C 1 38 ? -5.762 19.365 30.241 1.00 12.03 263 LYS D N 1
ATOM 2305 C CA . LYS C 1 38 ? -6.909 19.631 31.134 1.00 13.47 263 LYS D CA 1
ATOM 2306 C C . LYS C 1 38 ? -7.969 20.533 30.493 1.00 14.08 263 LYS D C 1
ATOM 2307 O O . LYS C 1 38 ? -9.140 20.161 30.424 1.00 16.15 263 LYS D O 1
ATOM 2313 N N . ASN C 1 39 ? -7.553 21.727 30.059 1.00 14.05 264 ASN D N 1
ATOM 2314 C CA . ASN C 1 39 ? -8.480 22.758 29.555 1.00 13.90 264 ASN D CA 1
ATOM 2315 C C . ASN C 1 39 ? -8.514 22.922 28.026 1.00 13.74 264 ASN D C 1
ATOM 2316 O O . ASN C 1 39 ? -9.501 23.426 27.482 1.00 13.12 264 ASN D O 1
ATOM 2321 N N . ASP C 1 40 ? -7.438 22.512 27.352 1.00 12.81 265 ASP D N 1
ATOM 2322 C CA . ASP C 1 40 ? -7.348 22.552 25.888 1.00 12.53 265 ASP D CA 1
ATOM 2323 C C . ASP C 1 40 ? -7.937 21.307 25.230 1.00 12.85 265 ASP D C 1
ATOM 2324 O O . ASP C 1 40 ? -7.951 21.212 24.006 1.00 15.09 265 ASP D O 1
ATOM 2329 N N . LEU C 1 41 ? -8.378 20.340 26.033 1.00 12.79 266 LEU D N 1
ATOM 2330 C CA . LEU C 1 41 ? -9.091 19.168 25.520 1.00 11.81 266 LEU D CA 1
ATOM 2331 C C . LEU C 1 41 ? -10.263 18.780 26.421 1.00 11.80 266 LEU D C 1
ATOM 2332 O O . LEU C 1 41 ? -10.369 19.243 27.556 1.00 11.95 266 LEU D O 1
ATOM 2337 N N . SER C 1 42 ? -11.138 17.927 25.895 1.00 12.24 267 SER D N 1
ATOM 2338 C CA . SER C 1 42 ? -12.291 17.422 26.638 1.00 13.34 267 SER D CA 1
ATOM 2339 C C . SER C 1 42 ? -12.205 15.896 26.739 1.00 11.85 267 SER D C 1
ATOM 2340 O O . SER C 1 42 ? -12.163 15.194 25.722 1.00 10.81 267 SER D O 1
ATOM 2343 N N . GLY C 1 43 ? -12.161 15.395 27.974 1.00 11.00 268 GLY D N 1
ATOM 2344 C CA . GLY C 1 43 ? -11.949 13.980 28.236 1.00 10.56 268 GLY D CA 1
ATOM 2345 C C . GLY C 1 43 ? -10.592 13.460 27.779 1.00 8.59 268 GLY D C 1
ATOM 2346 O O . GLY C 1 43 ? -10.410 12.252 27.641 1.00 10.51 268 GLY D O 1
ATOM 2347 N N . GLY C 1 44 ? -9.644 14.366 27.541 1.00 6.59 269 GLY D N 1
ATOM 2348 C CA . GLY C 1 44 ? -8.307 14.005 27.103 1.00 3.79 269 GLY D CA 1
ATOM 2349 C C . GLY C 1 44 ? -8.157 13.600 25.640 1.00 4.78 269 GLY D C 1
ATOM 2350 O O . GLY C 1 44 ? -7.045 13.319 25.208 1.00 2.00 269 GLY D O 1
ATOM 2351 N N . VAL C 1 45 ? -9.243 13.596 24.867 1.00 4.34 270 VAL D N 1
ATOM 2352 C CA . VAL C 1 45 ? -9.204 13.054 23.506 1.00 4.72 270 VAL D CA 1
ATOM 2353 C C . VAL C 1 45 ? -8.600 14.053 22.507 1.00 4.26 270 VAL D C 1
ATOM 2354 O O . VAL C 1 45 ? -9.061 15.190 22.402 1.00 3.68 270 VAL D O 1
ATOM 2358 N N . LEU C 1 46 ? -7.571 13.612 21.783 1.00 2.42 271 LEU D N 1
ATOM 2359 C CA . LEU C 1 46 ? -6.941 14.395 20.725 1.00 4.31 271 LEU D CA 1
ATOM 2360 C C . LEU C 1 46 ? -7.836 14.359 19.500 1.00 5.59 271 LEU D C 1
ATOM 2361 O O . LEU C 1 46 ? -8.316 13.285 19.120 1.00 2.13 271 LEU D O 1
ATOM 2366 N N . ASN C 1 47 ? -8.057 15.515 18.870 1.00 5.67 272 ASN D N 1
ATOM 2367 C CA . ASN C 1 47 ? -9.008 15.574 17.758 1.00 9.35 272 ASN D CA 1
ATOM 2368 C C . ASN C 1 47 ? -8.669 16.345 16.487 1.00 11.68 272 ASN D C 1
ATOM 2369 O O . ASN C 1 47 ? -9.222 16.024 15.433 1.00 17.63 272 ASN D O 1
ATOM 2374 N N . ASP C 1 48 ? -7.817 17.361 16.528 1.00 11.79 273 ASP D N 1
ATOM 2375 C CA . ASP C 1 48 ? -7.694 18.199 15.324 1.00 13.31 273 ASP D CA 1
ATOM 2376 C C . ASP C 1 48 ? -6.662 17.614 14.364 1.00 10.75 273 ASP D C 1
ATOM 2377 O O . ASP C 1 48 ? -5.710 18.284 13.983 1.00 14.02 273 ASP D O 1
ATOM 2382 N N . TRP C 1 49 ? -6.870 16.359 13.972 1.00 7.73 274 TRP D N 1
ATOM 2383 C CA . TRP C 1 49 ? -5.918 15.633 13.147 1.00 4.95 274 TRP D CA 1
ATOM 2384 C C . TRP C 1 49 ? -5.999 16.065 11.687 1.00 2.86 274 TRP D C 1
ATOM 2385 O O . TRP C 1 49 ? -7.089 16.234 11.136 1.00 2.00 274 TRP D O 1
ATOM 2396 N N . SER C 1 50 ? -4.834 16.230 11.069 1.00 2.06 275 SER D N 1
ATOM 2397 C CA . SER C 1 50 ? -4.734 16.476 9.634 1.00 2.72 275 SER D CA 1
ATOM 2398 C C . SER C 1 50 ? -4.519 15.151 8.907 1.00 3.03 275 SER D C 1
ATOM 2399 O O . SER C 1 50 ? -3.554 14.439 9.181 1.00 4.04 275 SER D O 1
ATOM 2402 N N . ARG C 1 51 ? -5.406 14.836 7.972 1.00 3.52 276 ARG D N 1
ATOM 2403 C CA . ARG C 1 51 ? -5.303 13.615 7.177 1.00 4.17 276 ARG D CA 1
ATOM 2404 C C . ARG C 1 51 ? -4.458 13.832 5.915 1.00 5.44 276 ARG D C 1
ATOM 2405 O O . ARG C 1 51 ? -4.981 14.127 4.841 1.00 6.78 276 ARG D O 1
ATOM 2413 N N . ILE C 1 52 ? -3.142 13.699 6.065 1.00 4.67 277 ILE D N 1
ATOM 2414 C CA . ILE C 1 52 ? -2.227 13.822 4.938 1.00 5.50 277 ILE D CA 1
ATOM 2415 C C . ILE C 1 52 ? -2.345 12.612 4.011 1.00 5.13 277 ILE D C 1
ATOM 2416 O O . ILE C 1 52 ? -2.220 12.746 2.795 1.00 6.12 277 ILE D O 1
ATOM 2421 N N . THR C 1 53 ? -2.585 11.443 4.600 1.00 5.11 278 THR D N 1
ATOM 2422 C CA . THR C 1 53 ? -2.926 10.240 3.852 1.00 6.01 278 THR D CA 1
ATOM 2423 C C . THR C 1 53 ? -4.133 9.570 4.488 1.00 4.06 278 THR D C 1
ATOM 2424 O O . THR C 1 53 ? -4.148 9.320 5.689 1.00 2.00 278 THR D O 1
ATOM 2428 N N . MET C 1 54 ? -5.146 9.286 3.681 1.00 3.97 279 MET D N 1
ATOM 2429 C CA . MET C 1 54 ? -6.274 8.493 4.140 1.00 5.12 279 MET D CA 1
ATOM 2430 C C . MET C 1 54 ? -7.033 7.918 2.958 1.00 4.89 279 MET D C 1
ATOM 2431 O O . MET C 1 54 ? -7.507 8.650 2.100 1.00 3.29 279 MET D O 1
ATOM 2436 N N . ASN C 1 55 ? -7.139 6.596 2.930 1.00 6.00 280 ASN D N 1
ATOM 2437 C CA . ASN C 1 55 ? -7.928 5.906 1.928 1.00 5.88 280 ASN D CA 1
ATOM 2438 C C . ASN C 1 55 ? -9.391 6.039 2.356 1.00 6.59 280 ASN D C 1
ATOM 2439 O O . ASN C 1 55 ? -9.774 5.469 3.381 1.00 4.38 280 ASN D O 1
ATOM 2444 N N . PRO C 1 56 ? -10.200 6.801 1.609 1.00 5.51 281 PRO D N 1
ATOM 2445 C CA . PRO C 1 56 ? -11.570 7.113 2.046 1.00 6.86 281 PRO D CA 1
ATOM 2446 C C . PRO C 1 56 ? -12.544 5.931 1.996 1.00 7.54 281 PRO D C 1
ATOM 2447 O O . PRO C 1 56 ? -13.607 6.016 2.625 1.00 6.97 281 PRO D O 1
ATOM 2451 N N . LYS C 1 57 ? -12.202 4.875 1.256 1.00 5.51 282 LYS D N 1
ATOM 2452 C CA . LYS C 1 57 ? -13.031 3.666 1.192 1.00 6.66 282 LYS D CA 1
ATOM 2453 C C . LYS C 1 57 ? -12.909 2.787 2.444 1.00 5.65 282 LYS D C 1
ATOM 2454 O O . LYS C 1 57 ? -13.791 1.976 2.710 1.00 7.55 282 LYS D O 1
ATOM 2460 N N . VAL C 1 58 ? -11.827 2.947 3.207 1.00 2.63 283 VAL D N 1
ATOM 2461 C CA . VAL C 1 58 ? -11.578 2.116 4.383 1.00 2.12 283 VAL D CA 1
ATOM 2462 C C . VAL C 1 58 ? -11.605 2.900 5.700 1.00 3.70 283 VAL D C 1
ATOM 2463 O O . VAL C 1 58 ? -11.853 2.331 6.752 1.00 3.54 283 VAL D O 1
ATOM 2467 N N . PHE C 1 59 ? -11.366 4.206 5.645 1.00 4.29 284 PHE D N 1
ATOM 2468 C CA . PHE C 1 59 ? -11.279 5.014 6.859 1.00 3.86 284 PHE D CA 1
ATOM 2469 C C . PHE C 1 59 ? -12.108 6.283 6.758 1.00 3.89 284 PHE D C 1
ATOM 2470 O O . PHE C 1 59 ? -12.228 6.873 5.689 1.00 4.33 284 PHE D O 1
ATOM 2478 N N . LYS C 1 60 ? -12.664 6.699 7.891 1.00 5.39 285 LYS D N 1
ATOM 2479 C CA . LYS C 1 60 ? -13.411 7.945 7.996 1.00 6.69 285 LYS D CA 1
ATOM 2480 C C . LYS C 1 60 ? -12.982 8.647 9.271 1.00 6.32 285 LYS D C 1
ATOM 2481 O O . LYS C 1 60 ? -12.921 8.030 10.321 1.00 5.66 285 LYS D O 1
ATOM 2487 N N . LEU C 1 61 ? -12.695 9.938 9.176 1.00 6.30 286 LEU D N 1
ATOM 2488 C CA . LEU C 1 61 ? -12.275 10.716 10.332 1.00 7.26 286 LEU D CA 1
ATOM 2489 C C . LEU C 1 61 ? -13.441 11.529 10.895 1.00 7.18 286 LEU D C 1
ATOM 2490 O O . LEU C 1 61 ? -14.227 12.117 10.150 1.00 6.79 286 LEU D O 1
ATOM 2495 N N . HIS C 1 62 ? -13.527 11.564 12.220 1.00 4.96 287 HIS D N 1
ATOM 2496 C CA . HIS C 1 62 ? -14.519 12.345 12.932 1.00 4.30 287 HIS D CA 1
ATOM 2497 C C . HIS C 1 62 ? -13.794 13.534 13.582 1.00 6.02 287 HIS D C 1
ATOM 2498 O O . HIS C 1 62 ? -12.976 13.328 14.477 1.00 5.89 287 HIS D O 1
ATOM 2505 N N . PRO C 1 63 ? -14.069 14.763 13.136 1.00 5.22 288 PRO D N 1
ATOM 2506 C CA . PRO C 1 63 ? -13.224 15.919 13.479 1.00 6.32 288 PRO D CA 1
ATOM 2507 C C . PRO C 1 63 ? -13.271 16.432 14.925 1.00 6.05 288 PRO D C 1
ATOM 2508 O O . PRO C 1 63 ? -12.293 17.040 15.354 1.00 7.47 288 PRO D O 1
ATOM 2512 N N . ARG C 1 64 ? -14.378 16.233 15.637 1.00 6.67 289 ARG D N 1
ATOM 2513 C CA . ARG C 1 64 ? -14.514 16.722 17.015 1.00 5.55 289 ARG D CA 1
ATOM 2514 C C . ARG C 1 64 ? -14.182 15.654 18.044 1.00 5.64 289 ARG D C 1
ATOM 2515 O O . ARG C 1 64 ? -13.515 15.932 19.038 1.00 4.22 289 ARG D O 1
ATOM 2523 N N . SER C 1 65 ? -14.640 14.431 17.793 1.00 4.76 290 SER D N 1
ATOM 2524 C CA . SER C 1 65 ? -14.424 13.325 18.714 1.00 4.04 290 SER D CA 1
ATOM 2525 C C . SER C 1 65 ? -13.054 12.692 18.515 1.00 3.61 290 SER D C 1
ATOM 2526 O O . SER C 1 65 ? -12.661 11.822 19.283 1.00 2.84 290 SER D O 1
ATOM 2529 N N . GLY C 1 66 ? -12.336 13.118 17.476 1.00 2.68 291 GLY D N 1
ATOM 2530 C CA . GLY C 1 66 ? -10.987 12.643 17.223 1.00 2.00 291 GLY D CA 1
ATOM 2531 C C . GLY C 1 66 ? -10.882 11.181 16.845 1.00 2.00 291 GLY D C 1
ATOM 2532 O O . GLY C 1 66 ? -9.812 10.581 16.945 1.00 2.00 291 GLY D O 1
ATOM 2533 N N . GLU C 1 67 ? -11.985 10.614 16.379 1.00 2.00 292 GLU D N 1
ATOM 2534 C CA . GLU C 1 67 ? -12.063 9.190 16.111 1.00 2.60 292 GLU D CA 1
ATOM 2535 C C . GLU C 1 67 ? -11.670 8.861 14.681 1.00 5.27 292 GLU D C 1
ATOM 2536 O O . GLU C 1 67 ? -12.084 9.532 13.742 1.00 7.05 292 GLU D O 1
ATOM 2542 N N . LEU C 1 68 ? -10.854 7.825 14.540 1.00 4.65 293 LEU D N 1
ATOM 2543 C CA . LEU C 1 68 ? -10.576 7.195 13.273 1.00 5.17 293 LEU D CA 1
ATOM 2544 C C . LEU C 1 68 ? -11.438 5.928 13.186 1.00 7.49 293 LEU D C 1
ATOM 2545 O O . LEU C 1 68 ? -11.199 4.950 13.904 1.00 6.38 293 LEU D O 1
ATOM 2550 N N . GLU C 1 69 ? -12.445 5.973 12.315 1.00 5.73 294 GLU D N 1
ATOM 2551 C CA . GLU C 1 69 ? -13.391 4.877 12.108 1.00 6.77 294 GLU D CA 1
ATOM 2552 C C . GLU C 1 69 ? -12.945 3.971 10.955 1.00 6.40 294 GLU D C 1
ATOM 2553 O O . GLU C 1 69 ? -12.581 4.460 9.901 1.00 5.82 294 GLU D O 1
ATOM 2559 N N . VAL C 1 70 ? -12.998 2.654 11.145 1.00 6.91 295 VAL D N 1
ATOM 2560 C CA . VAL C 1 70 ? -12.824 1.720 10.031 1.00 3.68 295 VAL D CA 1
ATOM 2561 C C . VAL C 1 70 ? -14.179 1.389 9.410 1.00 4.28 295 VAL D C 1
ATOM 2562 O O . VAL C 1 70 ? -15.165 1.163 10.116 1.00 2.50 295 VAL D O 1
ATOM 2566 N N . LEU C 1 71 ? -14.219 1.355 8.080 1.00 2.66 296 LEU D N 1
ATOM 2567 C CA . LEU C 1 71 ? -15.471 1.231 7.349 1.00 3.02 296 LEU D CA 1
ATOM 2568 C C . LEU C 1 71 ? -15.702 -0.192 6.877 1.00 3.06 296 LEU D C 1
ATOM 2569 O O . LEU C 1 71 ? -16.743 -0.491 6.306 1.00 4.18 296 LEU D O 1
ATOM 2574 N N . VAL C 1 72 ? -14.738 -1.071 7.142 1.00 4.58 297 VAL D N 1
ATOM 2575 C CA . VAL C 1 72 ? -14.824 -2.473 6.741 1.00 4.09 297 VAL D CA 1
ATOM 2576 C C . VAL C 1 72 ? -14.127 -3.373 7.764 1.00 2.53 297 VAL D C 1
ATOM 2577 O O . VAL C 1 72 ? -13.151 -2.958 8.393 1.00 2.00 297 VAL D O 1
ATOM 2581 N N . ASP C 1 73 ? -14.629 -4.600 7.926 1.00 2.00 298 ASP D N 1
ATOM 2582 C CA . ASP C 1 73 ? -13.946 -5.628 8.716 1.00 2.69 298 ASP D CA 1
ATOM 2583 C C . ASP C 1 73 ? -12.494 -5.747 8.265 1.00 2.00 298 ASP D C 1
ATOM 2584 O O . ASP C 1 73 ? -12.173 -5.448 7.123 1.00 2.21 298 ASP D O 1
ATOM 2589 N N . GLY C 1 74 ? -11.623 -6.204 9.150 1.00 2.00 299 GLY D N 1
ATOM 2590 C CA . GLY C 1 74 ? -10.249 -6.445 8.764 1.00 2.77 299 GLY D CA 1
ATOM 2591 C C . GLY C 1 74 ? -9.275 -6.673 9.890 1.00 2.00 299 GLY D C 1
ATOM 2592 O O . GLY C 1 74 ? -9.608 -6.551 11.057 1.00 3.67 299 GLY D O 1
ATOM 2593 N N . THR C 1 75 ? -8.061 -7.033 9.499 1.00 2.65 300 THR D N 1
ATOM 2594 C CA . THR C 1 75 ? -6.905 -7.077 10.377 1.00 3.21 300 THR D CA 1
ATOM 2595 C C . THR C 1 75 ? -6.196 -5.733 10.268 1.00 3.46 300 THR D C 1
ATOM 2596 O O . THR C 1 75 ? -5.733 -5.369 9.190 1.00 4.40 300 THR D O 1
ATOM 2600 N N . TYR C 1 76 ? -6.123 -4.997 11.373 1.00 3.17 301 TYR D N 1
ATOM 2601 C CA . TYR C 1 76 ? -5.579 -3.640 11.366 1.00 3.16 301 TYR D CA 1
ATOM 2602 C C . TYR C 1 76 ? -4.332 -3.513 12.238 1.00 3.55 301 TYR D C 1
ATOM 2603 O O . TYR C 1 76 ? -4.276 -4.051 13.339 1.00 5.31 301 TYR D O 1
ATOM 2612 N N . PHE C 1 77 ? -3.321 -2.823 11.716 1.00 4.56 302 PHE D N 1
ATOM 2613 C CA . PHE C 1 77 ? -2.177 -2.380 12.496 1.00 3.75 302 PHE D CA 1
ATOM 2614 C C . PHE C 1 77 ? -2.490 -0.947 12.872 1.00 5.68 302 PHE D C 1
ATOM 2615 O O . PHE C 1 77 ? -2.860 -0.155 12.018 1.00 7.81 302 PHE D O 1
ATOM 2623 N N . ILE C 1 78 ? -2.376 -0.626 14.154 1.00 5.97 303 ILE D N 1
ATOM 2624 C CA . ILE C 1 78 ? -2.676 0.711 14.653 1.00 5.52 303 ILE D CA 1
ATOM 2625 C C . ILE C 1 78 ? -1.451 1.248 15.377 1.00 7.10 303 ILE D C 1
ATOM 2626 O O . ILE C 1 78 ? -0.822 0.533 16.136 1.00 2.92 303 ILE D O 1
ATOM 2631 N N . TYR C 1 79 ? -1.110 2.509 15.131 1.00 7.87 304 TYR D N 1
ATOM 2632 C CA . TYR C 1 79 ? 0.019 3.130 15.809 1.00 8.46 304 TYR D CA 1
ATOM 2633 C C . TYR C 1 79 ? -0.235 4.596 16.128 1.00 8.40 304 TYR D C 1
ATOM 2634 O O . TYR C 1 79 ? -1.070 5.252 15.512 1.00 6.23 304 TYR D O 1
ATOM 2643 N N . SER C 1 80 ? 0.531 5.105 17.081 1.00 7.85 305 SER D N 1
ATOM 2644 C CA . SER C 1 80 ? 0.408 6.486 17.510 1.00 7.47 305 SER D CA 1
ATOM 2645 C C . SER C 1 80 ? 1.699 6.981 18.153 1.00 7.05 305 SER D C 1
ATOM 2646 O O . SER C 1 80 ? 2.571 6.198 18.542 1.00 8.18 305 SER D O 1
ATOM 2649 N N . GLN C 1 81 ? 1.805 8.297 18.258 1.00 6.89 306 GLN D N 1
ATOM 2650 C CA . GLN C 1 81 ? 2.947 8.945 18.881 1.00 5.47 306 GLN D CA 1
ATOM 2651 C C . GLN C 1 81 ? 2.514 10.332 19.331 1.00 4.53 306 GLN D C 1
ATOM 2652 O O . GLN C 1 81 ? 1.980 11.107 18.543 1.00 2.00 306 GLN D O 1
ATOM 2658 N N . VAL C 1 82 ? 2.714 10.625 20.610 1.00 4.18 307 VAL D N 1
ATOM 2659 C CA . VAL C 1 82 ? 2.415 11.942 21.154 1.00 4.03 307 VAL D CA 1
ATOM 2660 C C . VAL C 1 82 ? 3.705 12.522 21.722 1.00 4.92 307 VAL D C 1
ATOM 2661 O O . VAL C 1 82 ? 4.453 11.821 22.403 1.00 2.00 307 VAL D O 1
ATOM 2665 N N . TYR C 1 83 ? 3.955 13.800 21.429 1.00 5.61 310 TYR D N 1
ATOM 2666 C CA . TYR C 1 83 ? 5.161 14.492 21.869 1.00 3.40 310 TYR D CA 1
ATOM 2667 C C . TYR C 1 83 ? 4.882 15.229 23.178 1.00 5.35 310 TYR D C 1
ATOM 2668 O O . TYR C 1 83 ? 4.296 16.313 23.182 1.00 3.02 310 TYR D O 1
ATOM 2677 N N . TYR C 1 84 ? 5.287 14.616 24.287 1.00 3.77 311 TYR D N 1
ATOM 2678 C CA . TYR C 1 84 ? 5.209 15.248 25.599 1.00 3.66 311 TYR D CA 1
ATOM 2679 C C . TYR C 1 84 ? 6.254 16.348 25.707 1.00 5.12 311 TYR D C 1
ATOM 2680 O O . TYR C 1 84 ? 7.444 16.063 25.663 1.00 2.96 311 TYR D O 1
ATOM 2689 N N . ILE C 1 85 ? 5.800 17.593 25.841 1.00 6.34 312 ILE D N 1
ATOM 2690 C CA . ILE C 1 85 ? 6.676 18.754 26.006 1.00 9.63 312 ILE D CA 1
ATOM 2691 C C . ILE C 1 85 ? 6.429 19.392 27.371 1.00 11.01 312 ILE D C 1
ATOM 2692 O O . ILE C 1 85 ? 5.635 20.317 27.487 1.00 13.62 312 ILE D O 1
ATOM 2697 N N . ASN C 1 86 ? 7.105 18.884 28.398 1.00 12.83 313 ASN D N 1
ATOM 2698 C CA . ASN C 1 86 ? 6.894 19.306 29.790 1.00 14.03 313 ASN D CA 1
ATOM 2699 C C . ASN C 1 86 ? 5.643 18.662 30.416 1.00 12.99 313 ASN D C 1
ATOM 2700 O O . ASN C 1 86 ? 4.587 18.579 29.780 1.00 11.73 313 ASN D O 1
ATOM 2705 N N . PHE C 1 87 ? 5.797 18.187 31.658 1.00 10.22 314 PHE D N 1
ATOM 2706 C CA . PHE C 1 87 ? 4.681 17.726 32.496 1.00 6.18 314 PHE D CA 1
ATOM 2707 C C . PHE C 1 87 ? 5.084 17.502 33.959 1.00 6.82 314 PHE D C 1
ATOM 2708 O O . PHE C 1 87 ? 6.268 17.421 34.286 1.00 6.11 314 PHE D O 1
ATOM 2716 N N . THR C 1 88 ? 4.089 17.382 34.834 1.00 6.61 315 THR D N 1
ATOM 2717 C CA . THR C 1 88 ? 4.334 17.336 36.279 1.00 7.77 315 THR D CA 1
ATOM 2718 C C . THR C 1 88 ? 5.179 16.146 36.733 1.00 6.34 315 THR D C 1
ATOM 2719 O O . THR C 1 88 ? 6.260 16.326 37.294 1.00 7.63 315 THR D O 1
ATOM 2723 N N . ASP C 1 89 ? 4.667 14.942 36.509 1.00 5.07 316 ASP D N 1
ATOM 2724 C CA . ASP C 1 89 ? 5.310 13.722 36.996 1.00 4.78 316 ASP D CA 1
ATOM 2725 C C . ASP C 1 89 ? 4.952 12.451 36.227 1.00 3.29 316 ASP D C 1
ATOM 2726 O O . ASP C 1 89 ? 5.758 11.535 36.142 1.00 5.75 316 ASP D O 1
ATOM 2731 N N . PHE C 1 90 ? 3.752 12.403 35.666 1.00 2.84 317 PHE D N 1
ATOM 2732 C CA . PHE C 1 90 ? 3.248 11.222 34.993 1.00 2.68 317 PHE D CA 1
ATOM 2733 C C . PHE C 1 90 ? 2.563 11.653 33.703 1.00 3.84 317 PHE D C 1
ATOM 2734 O O . PHE C 1 90 ? 1.554 12.359 33.734 1.00 5.59 317 PHE D O 1
ATOM 2742 N N . ALA C 1 91 ? 3.128 11.248 32.573 1.00 3.57 318 ALA D N 1
ATOM 2743 C CA . ALA C 1 91 ? 2.531 11.507 31.273 1.00 4.74 318 ALA D CA 1
ATOM 2744 C C . ALA C 1 91 ? 2.159 10.182 30.634 1.00 6.38 318 ALA D C 1
ATOM 2745 O O . ALA C 1 91 ? 2.939 9.237 30.665 1.00 10.90 318 ALA D O 1
ATOM 2747 N N . SER C 1 92 ? 0.949 10.104 30.093 1.00 2.70 319 SER D N 1
ATOM 2748 C CA . SER C 1 92 ? 0.447 8.859 29.542 1.00 3.07 319 SER D CA 1
ATOM 2749 C C . SER C 1 92 ? -0.770 9.094 28.641 1.00 4.54 319 SER D C 1
ATOM 2750 O O . SER C 1 92 ? -1.516 10.066 28.807 1.00 2.76 319 SER D O 1
ATOM 2753 N N . TYR C 1 93 ? -0.933 8.216 27.659 1.00 2.81 320 TYR D N 1
ATOM 2754 C CA . TYR C 1 93 ? -2.156 8.154 26.877 1.00 3.55 320 TYR D CA 1
ATOM 2755 C C . TYR C 1 93 ? -2.505 6.705 26.534 1.00 3.38 320 TYR D C 1
ATOM 2756 O O . TYR C 1 93 ? -1.667 5.814 26.588 1.00 3.84 320 TYR D O 1
ATOM 2765 N N . GLU C 1 94 ? -3.769 6.489 26.207 1.00 5.15 321 GLU D N 1
ATOM 2766 C CA . GLU C 1 94 ? -4.258 5.207 25.736 1.00 5.00 321 GLU D CA 1
ATOM 2767 C C . GLU C 1 94 ? -4.755 5.354 24.299 1.00 6.34 321 GLU D C 1
ATOM 2768 O O . GLU C 1 94 ? -5.271 6.403 23.914 1.00 5.02 321 GLU D O 1
ATOM 2774 N N . VAL C 1 95 ? -4.557 4.313 23.497 1.00 6.52 322 VAL D N 1
ATOM 2775 C CA . VAL C 1 95 ? -5.256 4.179 22.235 1.00 5.88 322 VAL D CA 1
ATOM 2776 C C . VAL C 1 95 ? -6.445 3.275 22.514 1.00 4.86 322 VAL D C 1
ATOM 2777 O O . VAL C 1 95 ? -6.276 2.108 22.851 1.00 7.65 322 VAL D O 1
ATOM 2781 N N . VAL C 1 96 ? -7.641 3.827 22.386 1.00 4.47 323 VAL D N 1
ATOM 2782 C CA . VAL C 1 96 ? -8.871 3.125 22.713 1.00 6.19 323 VAL D CA 1
ATOM 2783 C C . VAL C 1 96 ? -9.591 2.661 21.450 1.00 5.00 323 VAL D C 1
ATOM 2784 O O . VAL C 1 96 ? -9.548 3.326 20.425 1.00 5.84 323 VAL D O 1
ATOM 2788 N N . VAL C 1 97 ? -10.230 1.503 21.538 1.00 5.73 324 VAL D N 1
ATOM 2789 C CA . VAL C 1 97 ? -11.089 0.986 20.476 1.00 6.06 324 VAL D CA 1
ATOM 2790 C C . VAL C 1 97 ? -12.473 0.779 21.075 1.00 4.40 324 VAL D C 1
ATOM 2791 O O . VAL C 1 97 ? -12.640 -0.033 21.985 1.00 4.48 324 VAL D O 1
ATOM 2795 N N . ASP C 1 98 ? -13.456 1.517 20.560 1.00 4.59 325 ASP D N 1
ATOM 2796 C CA . ASP C 1 98 ? -14.790 1.588 21.149 1.00 4.58 325 ASP D CA 1
ATOM 2797 C C . ASP C 1 98 ? -14.731 1.824 22.667 1.00 5.78 325 ASP D C 1
ATOM 2798 O O . ASP C 1 98 ? -15.420 1.166 23.436 1.00 3.49 325 ASP D O 1
ATOM 2803 N N . GLU C 1 99 ? -13.884 2.780 23.062 1.00 6.92 326 GLU D N 1
ATOM 2804 C CA . GLU C 1 99 ? -13.740 3.270 24.441 1.00 7.40 326 GLU D CA 1
ATOM 2805 C C . GLU C 1 99 ? -12.906 2.355 25.336 1.00 7.41 326 GLU D C 1
ATOM 2806 O O . GLU C 1 99 ? -12.665 2.685 26.494 1.00 8.64 326 GLU D O 1
ATOM 2812 N N . LYS C 1 100 ? -12.435 1.233 24.784 1.00 5.91 327 LYS D N 1
ATOM 2813 C CA . LYS C 1 100 ? -11.696 0.226 25.539 1.00 6.75 327 LYS D CA 1
ATOM 2814 C C . LYS C 1 100 ? -10.192 0.352 25.301 1.00 3.79 327 LYS D C 1
ATOM 2815 O O . LYS C 1 100 ? -9.742 0.371 24.153 1.00 3.75 327 LYS D O 1
ATOM 2821 N N . PRO C 1 101 ? -9.405 0.433 26.371 1.00 2.49 328 PRO D N 1
ATOM 2822 C CA . PRO C 1 101 ? -7.944 0.499 26.232 1.00 2.00 328 PRO D CA 1
ATOM 2823 C C . PRO C 1 101 ? -7.375 -0.702 25.454 1.00 2.00 328 PRO D C 1
ATOM 2824 O O . PRO C 1 101 ? -7.684 -1.849 25.770 1.00 2.27 328 PRO D O 1
ATOM 2828 N N . PHE C 1 102 ? -6.578 -0.410 24.435 1.00 2.00 329 PHE D N 1
ATOM 2829 C CA . PHE C 1 102 ? -5.918 -1.415 23.593 1.00 3.47 329 PHE D CA 1
ATOM 2830 C C . PHE C 1 102 ? -4.399 -1.266 23.685 1.00 4.41 329 PHE D C 1
ATOM 2831 O O . PHE C 1 102 ? -3.670 -2.259 23.791 1.00 3.44 329 PHE D O 1
ATOM 2839 N N . LEU C 1 103 ? -3.935 -0.017 23.633 1.00 4.63 330 LEU D N 1
ATOM 2840 C CA . LEU C 1 103 ? -2.512 0.314 23.736 1.00 6.30 330 LEU D CA 1
ATOM 2841 C C . LEU C 1 103 ? -2.289 1.459 24.724 1.00 6.50 330 LEU D C 1
ATOM 2842 O O . LEU C 1 103 ? -3.220 2.175 25.081 1.00 7.66 330 LEU D O 1
ATOM 2847 N N . GLN C 1 104 ? -1.046 1.623 25.158 1.00 7.80 331 GLN D N 1
ATOM 2848 C CA . GLN C 1 104 ? -0.668 2.690 26.085 1.00 6.48 331 GLN D CA 1
ATOM 2849 C C . GLN C 1 104 ? 0.791 3.092 25.874 1.00 6.97 331 GLN D C 1
ATOM 2850 O O . GLN C 1 104 ? 1.633 2.256 25.541 1.00 8.80 331 GLN D O 1
ATOM 2856 N N . CYS C 1 105 ? 1.082 4.376 26.065 1.00 5.65 332 CYS D N 1
ATOM 2857 C CA . CYS C 1 105 ? 2.454 4.864 26.081 1.00 4.50 332 CYS D CA 1
ATOM 2858 C C . CYS C 1 105 ? 2.631 5.826 27.245 1.00 5.00 332 CYS D C 1
ATOM 2859 O O . CYS C 1 105 ? 1.855 6.765 27.396 1.00 6.35 332 CYS D O 1
ATOM 2862 N N . THR C 1 106 ? 3.652 5.591 28.060 1.00 3.79 333 THR D N 1
ATOM 2863 C CA . THR C 1 106 ? 3.806 6.290 29.335 1.00 3.66 333 THR D CA 1
ATOM 2864 C C . THR C 1 106 ? 5.248 6.748 29.566 1.00 4.44 333 THR D C 1
ATOM 2865 O O . THR C 1 106 ? 6.192 6.029 29.243 1.00 2.00 333 THR D O 1
ATOM 2869 N N . ARG C 1 107 ? 5.397 7.956 30.111 1.00 6.54 334 ARG D N 1
ATOM 2870 C CA . ARG C 1 107 ? 6.688 8.491 30.560 1.00 7.03 334 ARG D CA 1
ATOM 2871 C C . ARG C 1 107 ? 6.568 9.042 31.975 1.00 6.05 334 ARG D C 1
ATOM 2872 O O . ARG C 1 107 ? 5.476 9.359 32.448 1.00 6.79 334 ARG D O 1
ATOM 2880 N N . SER C 1 108 ? 7.709 9.195 32.631 1.00 4.09 335 SER D N 1
ATOM 2881 C CA . SER C 1 108 ? 7.754 9.727 33.985 1.00 2.52 335 SER D CA 1
ATOM 2882 C C . SER C 1 108 ? 8.800 10.828 34.122 1.00 2.27 335 SER D C 1
ATOM 2883 O O . SER C 1 108 ? 9.672 11.006 33.268 1.00 2.00 335 SER D O 1
ATOM 2886 N N . ILE C 1 109 ? 8.704 11.553 35.227 1.00 2.00 336 ILE D N 1
ATOM 2887 C CA . ILE C 1 109 ? 9.713 12.529 35.600 1.00 2.29 336 ILE D CA 1
ATOM 2888 C C . ILE C 1 109 ? 9.513 12.990 37.040 1.00 3.01 336 ILE D C 1
ATOM 2889 O O . ILE C 1 109 ? 8.401 12.930 37.574 1.00 2.00 336 ILE D O 1
ATOM 2894 N N . GLU C 1 110 ? 10.596 13.443 37.661 1.00 2.30 337 GLU D N 1
ATOM 2895 C CA . GLU C 1 110 ? 10.526 13.977 39.012 1.00 5.22 337 GLU D CA 1
ATOM 2896 C C . GLU C 1 110 ? 9.866 15.356 38.984 1.00 5.15 337 GLU D C 1
ATOM 2897 O O . GLU C 1 110 ? 10.131 16.170 38.093 1.00 2.01 337 GLU D O 1
ATOM 2903 N N . THR C 1 111 ? 9.016 15.603 39.974 1.00 6.21 338 THR D N 1
ATOM 2904 C CA . THR C 1 111 ? 8.059 16.712 39.943 1.00 9.29 338 THR D CA 1
ATOM 2905 C C . THR C 1 111 ? 8.576 17.995 39.273 1.00 9.13 338 THR D C 1
ATOM 2906 O O . THR C 1 111 ? 8.082 18.386 38.206 1.00 13.40 338 THR D O 1
ATOM 2910 N N . GLY C 1 112 ? 9.578 18.624 39.873 1.00 5.06 339 GLY D N 1
ATOM 2911 C CA . GLY C 1 112 ? 10.032 19.930 39.426 1.00 5.71 339 GLY D CA 1
ATOM 2912 C C . GLY C 1 112 ? 10.891 20.000 38.168 1.00 5.93 339 GLY D C 1
ATOM 2913 O O . GLY C 1 112 ? 11.343 21.081 37.798 1.00 7.95 339 GLY D O 1
ATOM 2914 N N . LYS C 1 113 ? 11.122 18.868 37.509 1.00 5.85 340 LYS D N 1
ATOM 2915 C CA . LYS C 1 113 ? 12.019 18.799 36.357 1.00 5.39 340 LYS D CA 1
ATOM 2916 C C . LYS C 1 113 ? 11.250 18.552 35.049 1.00 5.41 340 LYS D C 1
ATOM 2917 O O . LYS C 1 113 ? 10.051 18.254 35.070 1.00 4.61 340 LYS D O 1
ATOM 2923 N N . THR C 1 114 ? 11.956 18.659 33.920 1.00 6.23 341 THR D N 1
ATOM 2924 C CA . THR C 1 114 ? 11.343 18.651 32.579 1.00 7.52 341 THR D CA 1
ATOM 2925 C C . THR C 1 114 ? 11.670 17.411 31.756 1.00 7.30 341 THR D C 1
ATOM 2926 O O . THR C 1 114 ? 12.780 16.882 31.824 1.00 7.02 341 THR D O 1
ATOM 2930 N N . ASN C 1 115 ? 10.689 16.963 30.974 1.00 6.49 342 ASN D N 1
ATOM 2931 C CA . ASN C 1 115 ? 10.833 15.799 30.108 1.00 5.12 342 ASN D CA 1
ATOM 2932 C C . ASN C 1 115 ? 10.170 16.052 28.750 1.00 4.83 342 ASN D C 1
ATOM 2933 O O . ASN C 1 115 ? 8.942 16.079 28.639 1.00 5.53 342 ASN D O 1
ATOM 2938 N N . TYR C 1 116 ? 11.001 16.254 27.730 1.00 3.79 343 TYR D N 1
ATOM 2939 C CA . TYR C 1 116 ? 10.562 16.378 26.345 1.00 2.00 343 TYR D CA 1
ATOM 2940 C C . TYR C 1 116 ? 10.792 15.036 25.680 1.00 2.81 343 TYR D C 1
ATOM 2941 O O . TYR C 1 116 ? 11.915 14.549 25.650 1.00 2.00 343 TYR D O 1
ATOM 2950 N N . ASN C 1 117 ? 9.733 14.443 25.135 1.00 3.18 344 ASN D N 1
ATOM 2951 C CA . ASN C 1 117 ? 9.697 13.003 24.951 1.00 2.32 344 ASN D CA 1
ATOM 2952 C C . ASN C 1 117 ? 8.623 12.541 23.962 1.00 3.27 344 ASN D C 1
ATOM 2953 O O . ASN C 1 117 ? 7.423 12.680 24.231 1.00 2.00 344 ASN D O 1
ATOM 2958 N N . THR C 1 118 ? 9.047 11.972 22.831 1.00 2.99 345 THR D N 1
ATOM 2959 C CA . THR C 1 118 ? 8.110 11.315 21.917 1.00 2.81 345 THR D CA 1
ATOM 2960 C C . THR C 1 118 ? 7.773 9.936 22.464 1.00 3.98 345 THR D C 1
ATOM 2961 O O . THR C 1 118 ? 8.638 9.190 22.935 1.00 4.59 345 THR D O 1
ATOM 2965 N N . CYS C 1 119 ? 6.497 9.605 22.400 1.00 3.56 346 CYS D N 1
ATOM 2966 C CA . CYS C 1 119 ? 5.982 8.456 23.094 1.00 3.24 346 CYS D CA 1
ATOM 2967 C C . CYS C 1 119 ? 5.144 7.674 22.103 1.00 2.49 346 CYS D C 1
ATOM 2968 O O . CYS C 1 119 ? 3.998 8.001 21.857 1.00 5.98 346 CYS D O 1
ATOM 2971 N N . TYR C 1 120 ? 5.739 6.625 21.555 1.00 2.53 347 TYR D N 1
ATOM 2972 C CA . TYR C 1 120 ? 5.150 5.824 20.487 1.00 2.94 347 TYR D CA 1
ATOM 2973 C C . TYR C 1 120 ? 4.674 4.474 21.013 1.00 3.67 347 TYR D C 1
ATOM 2974 O O . TYR C 1 120 ? 5.357 3.840 21.819 1.00 3.22 347 TYR D O 1
ATOM 2983 N N . THR C 1 121 ? 3.503 4.048 20.550 1.00 3.18 348 THR D N 1
ATOM 2984 C CA . THR C 1 121 ? 3.048 2.674 20.726 1.00 3.49 348 THR D CA 1
ATOM 2985 C C . THR C 1 121 ? 2.274 2.190 19.487 1.00 4.01 348 THR D C 1
ATOM 2986 O O . THR C 1 121 ? 1.813 2.990 18.678 1.00 3.74 348 THR D O 1
ATOM 2990 N N . ALA C 1 122 ? 2.167 0.875 19.342 1.00 4.73 349 ALA D N 1
ATOM 2991 C CA . ALA C 1 122 ? 1.484 0.269 18.198 1.00 3.97 349 ALA D CA 1
ATOM 2992 C C . ALA C 1 122 ? 1.134 -1.187 18.455 1.00 3.55 349 ALA D C 1
ATOM 2993 O O . ALA C 1 122 ? 1.812 -1.872 19.219 1.00 6.32 349 ALA D O 1
ATOM 2995 N N . GLY C 1 123 ? 0.079 -1.659 17.801 1.00 2.25 350 GLY D N 1
ATOM 2996 C CA . GLY C 1 123 ? -0.320 -3.051 17.878 1.00 2.16 350 GLY D CA 1
ATOM 2997 C C . GLY C 1 123 ? -1.284 -3.475 16.779 1.00 3.38 350 GLY D C 1
ATOM 2998 O O . GLY C 1 123 ? -1.848 -2.649 16.064 1.00 4.40 350 GLY D O 1
ATOM 2999 N N . VAL C 1 124 ? -1.487 -4.780 16.663 1.00 2.65 351 VAL D N 1
ATOM 3000 C CA . VAL C 1 124 ? -2.351 -5.337 15.640 1.00 3.24 351 VAL D CA 1
ATOM 3001 C C . VAL C 1 124 ? -3.595 -5.930 16.309 1.00 3.44 351 VAL D C 1
ATOM 3002 O O . VAL C 1 124 ? -3.517 -6.495 17.396 1.00 3.14 351 VAL D O 1
ATOM 3006 N N . CYS C 1 125 ? -4.747 -5.768 15.672 1.00 2.50 352 CYS D N 1
ATOM 3007 C CA . CYS C 1 125 ? -5.978 -6.381 16.149 1.00 4.09 352 CYS D CA 1
ATOM 3008 C C . CYS C 1 125 ? -7.006 -6.541 15.045 1.00 2.39 352 CYS D C 1
ATOM 3009 O O . CYS C 1 125 ? -6.944 -5.878 14.012 1.00 2.18 352 CYS D O 1
ATOM 3012 N N . LEU C 1 126 ? -7.961 -7.422 15.293 1.00 2.35 353 LEU D N 1
ATOM 3013 C CA . LEU C 1 126 ? -9.078 -7.630 14.391 1.00 4.12 353 LEU D CA 1
ATOM 3014 C C . LEU C 1 126 ? -10.158 -6.626 14.752 1.00 5.00 353 LEU D C 1
ATOM 3015 O O . LEU C 1 126 ? -10.481 -6.463 15.928 1.00 6.96 353 LEU D O 1
ATOM 3020 N N . LEU C 1 127 ? -10.684 -5.935 13.742 1.00 4.79 354 LEU D N 1
ATOM 3021 C CA . LEU C 1 127 ? -11.774 -4.974 13.916 1.00 4.22 354 LEU D CA 1
ATOM 3022 C C . LEU C 1 127 ? -12.928 -5.285 12.980 1.00 3.25 354 LEU D C 1
ATOM 3023 O O . LEU C 1 127 ? -12.733 -5.791 11.873 1.00 2.00 354 LEU D O 1
ATOM 3028 N N . LYS C 1 128 ? -14.135 -4.973 13.433 1.00 2.17 355 LYS D N 1
ATOM 3029 C CA . LYS C 1 128 ? -15.310 -5.048 12.595 1.00 2.17 355 LYS D CA 1
ATOM 3030 C C . LYS C 1 128 ? -15.642 -3.656 12.095 1.00 2.13 355 LYS D C 1
ATOM 3031 O O . LYS C 1 128 ? -15.176 -2.664 12.650 1.00 2.02 355 LYS D O 1
ATOM 3037 N N . ALA C 1 129 ? -16.434 -3.601 11.029 1.00 2.52 356 ALA D N 1
ATOM 3038 C CA . ALA C 1 129 ? -16.827 -2.356 10.386 1.00 2.00 356 ALA D CA 1
ATOM 3039 C C . ALA C 1 129 ? -17.492 -1.419 11.388 1.00 2.00 356 ALA D C 1
ATOM 3040 O O . ALA C 1 129 ? -18.217 -1.864 12.274 1.00 2.18 356 ALA D O 1
ATOM 3042 N N . ARG C 1 130 ? -17.205 -0.129 11.232 1.00 2.81 357 ARG D N 1
ATOM 3043 C CA . ARG C 1 130 ? -17.741 0.976 12.046 1.00 3.42 357 ARG D CA 1
ATOM 3044 C C . ARG C 1 130 ? -17.084 1.197 13.420 1.00 3.84 357 ARG D C 1
ATOM 3045 O O . ARG C 1 130 ? -17.395 2.181 14.098 1.00 2.00 357 ARG D O 1
ATOM 3053 N N . GLN C 1 131 ? -16.170 0.311 13.811 1.00 3.51 358 GLN D N 1
ATOM 3054 C CA . GLN C 1 131 ? -15.440 0.473 15.066 1.00 3.32 358 GLN D CA 1
ATOM 3055 C C . GLN C 1 131 ? -14.527 1.700 15.006 1.00 5.13 358 GLN D C 1
ATOM 3056 O O . GLN C 1 131 ? -14.006 2.049 13.947 1.00 5.17 358 GLN D O 1
ATOM 3062 N N . LYS C 1 132 ? -14.354 2.358 16.146 1.00 6.35 359 LYS D N 1
ATOM 3063 C CA . LYS C 1 132 ? -13.690 3.656 16.190 1.00 4.83 359 LYS D CA 1
ATOM 3064 C C . LYS C 1 132 ? -12.491 3.641 17.111 1.00 5.68 359 LYS D C 1
ATOM 3065 O O . LYS C 1 132 ? -12.547 3.084 18.197 1.00 4.91 359 LYS D O 1
ATOM 3071 N N . ILE C 1 133 ? -11.400 4.235 16.638 1.00 7.13 360 ILE D N 1
ATOM 3072 C CA . ILE C 1 133 ? -10.131 4.268 17.351 1.00 8.62 360 ILE D CA 1
ATOM 3073 C C . ILE C 1 133 ? -9.848 5.715 17.723 1.00 7.78 360 ILE D C 1
ATOM 3074 O O . ILE C 1 133 ? -10.112 6.619 16.934 1.00 10.28 360 ILE D O 1
ATOM 3079 N N . ALA C 1 134 ? -9.301 5.940 18.912 1.00 6.65 361 ALA D N 1
ATOM 3080 C CA . ALA C 1 134 ? -8.969 7.298 19.343 1.00 5.43 361 ALA D CA 1
ATOM 3081 C C . ALA C 1 134 ? -7.791 7.328 20.315 1.00 6.58 361 ALA D C 1
ATOM 3082 O O . ALA C 1 134 ? -7.526 6.350 21.005 1.00 4.11 361 ALA D O 1
ATOM 3084 N N . VAL C 1 135 ? -7.091 8.461 20.351 1.00 5.66 362 VAL D N 1
ATOM 3085 C CA . VAL C 1 135 ? -5.968 8.679 21.256 1.00 5.25 362 VAL D CA 1
ATOM 3086 C C . VAL C 1 135 ? -6.462 9.547 22.409 1.00 5.52 362 VAL D C 1
ATOM 3087 O O . VAL C 1 135 ? -6.871 10.693 22.212 1.00 6.46 362 VAL D O 1
ATOM 3091 N N . LYS C 1 136 ? -6.427 8.989 23.611 1.00 4.18 363 LYS D N 1
ATOM 3092 C CA . LYS C 1 136 ? -7.000 9.625 24.791 1.00 5.07 363 LYS D CA 1
ATOM 3093 C C . LYS C 1 136 ? -5.920 9.815 25.849 1.00 3.93 363 LYS D C 1
ATOM 3094 O O . LYS C 1 136 ? -5.363 8.844 26.361 1.00 2.00 363 LYS D O 1
ATOM 3100 N N . MET C 1 137 ? -5.633 11.073 26.159 1.00 3.74 364 MET D N 1
ATOM 3101 C CA . MET C 1 137 ? -4.709 11.442 27.219 1.00 3.15 364 MET D CA 1
ATOM 3102 C C . MET C 1 137 ? -5.335 11.139 28.576 1.00 4.24 364 MET D C 1
ATOM 3103 O O . MET C 1 137 ? -6.530 11.351 28.768 1.00 2.74 364 MET D O 1
ATOM 3108 N N . VAL C 1 138 ? -4.529 10.657 29.519 1.00 6.12 365 VAL D N 1
ATOM 3109 C CA . VAL C 1 138 ? -4.982 10.489 30.900 1.00 8.97 365 VAL D CA 1
ATOM 3110 C C . VAL C 1 138 ? -5.117 11.861 31.560 1.00 9.00 365 VAL D C 1
ATOM 3111 O O . VAL C 1 138 ? -4.398 12.797 31.215 1.00 7.90 365 VAL D O 1
ATOM 3115 N N . HIS C 1 139 ? -6.052 11.978 32.494 1.00 10.03 366 HIS D N 1
ATOM 3116 C CA . HIS C 1 139 ? -6.299 13.252 33.158 1.00 10.65 366 HIS D CA 1
ATOM 3117 C C . HIS C 1 139 ? -5.137 13.615 34.090 1.00 11.08 366 HIS D C 1
ATOM 3118 O O . HIS C 1 139 ? -5.039 13.135 35.224 1.00 10.84 366 HIS D O 1
ATOM 3125 N N . ALA C 1 140 ? -4.254 14.464 33.581 1.00 10.28 367 ALA D N 1
ATOM 3126 C CA . ALA C 1 140 ? -3.145 15.005 34.358 1.00 9.90 367 ALA D CA 1
ATOM 3127 C C . ALA C 1 140 ? -2.729 16.355 33.779 1.00 9.64 367 ALA D C 1
ATOM 3128 O O . ALA C 1 140 ? -3.141 16.727 32.679 1.00 10.68 367 ALA D O 1
ATOM 3130 N N . ASP C 1 141 ? -1.919 17.095 34.525 1.00 9.69 368 ASP D N 1
ATOM 3131 C CA . ASP C 1 141 ? -1.332 18.321 34.001 1.00 8.49 368 ASP D CA 1
ATOM 3132 C C . ASP C 1 141 ? -0.177 17.928 33.089 1.00 7.34 368 ASP D C 1
ATOM 3133 O O . ASP C 1 141 ? 0.910 17.588 33.556 1.00 6.22 368 ASP D O 1
ATOM 3138 N N . ILE C 1 142 ? -0.455 17.906 31.786 1.00 5.75 369 ILE D N 1
ATOM 3139 C CA . ILE C 1 142 ? 0.525 17.517 30.772 1.00 6.42 369 ILE D CA 1
ATOM 3140 C C . ILE C 1 142 ? 0.399 18.379 29.526 1.00 5.32 369 ILE D C 1
ATOM 3141 O O . ILE C 1 142 ? -0.699 18.613 29.035 1.00 3.76 369 ILE D O 1
ATOM 3146 N N . SER C 1 143 ? 1.538 18.826 29.011 1.00 3.57 370 SER D N 1
ATOM 3147 C CA . SER C 1 143 ? 1.582 19.630 27.802 1.00 3.57 370 SER D CA 1
ATOM 3148 C C . SER C 1 143 ? 2.114 18.766 26.674 1.00 3.33 370 SER D C 1
ATOM 3149 O O . SER C 1 143 ? 3.016 17.965 26.883 1.00 2.01 370 SER D O 1
ATOM 3152 N N . ILE C 1 144 ? 1.543 18.933 25.486 1.00 4.11 371 ILE D N 1
ATOM 3153 C CA . ILE C 1 144 ? 1.913 18.162 24.301 1.00 5.74 371 ILE D CA 1
ATOM 3154 C C . ILE C 1 144 ? 2.117 19.110 23.122 1.00 5.00 371 ILE D C 1
ATOM 3155 O O . ILE C 1 144 ? 1.435 20.124 23.015 1.00 2.09 371 ILE D O 1
ATOM 3160 N N . ASN C 1 145 ? 3.061 18.790 22.245 1.00 4.58 372 ASN D N 1
ATOM 3161 C CA . ASN C 1 145 ? 3.258 19.568 21.033 1.00 4.95 372 ASN D CA 1
ATOM 3162 C C . ASN C 1 145 ? 2.658 18.803 19.885 1.00 4.26 372 ASN D C 1
ATOM 3163 O O . ASN C 1 145 ? 2.963 17.628 19.703 1.00 4.23 372 ASN D O 1
ATOM 3168 N N . MET C 1 146 ? 1.821 19.478 19.100 1.00 3.87 373 MET D N 1
ATOM 3169 C CA . MET C 1 146 ? 1.098 18.836 18.010 1.00 5.72 373 MET D CA 1
ATOM 3170 C C . MET C 1 146 ? 1.832 18.908 16.660 1.00 5.46 373 MET D C 1
ATOM 3171 O O . MET C 1 146 ? 1.209 18.747 15.617 1.00 5.63 373 MET D O 1
ATOM 3176 N N . SER C 1 147 ? 3.142 19.128 16.664 1.00 5.21 374 SER D N 1
ATOM 3177 C CA . SER C 1 147 ? 3.910 19.150 15.415 1.00 5.64 374 SER D CA 1
ATOM 3178 C C . SER C 1 147 ? 3.646 17.886 14.592 1.00 3.85 374 SER D C 1
ATOM 3179 O O . SER C 1 147 ? 3.458 16.801 15.137 1.00 2.00 374 SER D O 1
ATOM 3182 N N . LYS C 1 148 ? 3.646 18.032 13.274 1.00 4.17 375 LYS D N 1
ATOM 3183 C CA . LYS C 1 148 ? 3.226 16.940 12.389 1.00 5.70 375 LYS D CA 1
ATOM 3184 C C . LYS C 1 148 ? 4.211 15.764 12.351 1.00 5.20 375 LYS D C 1
ATOM 3185 O O . LYS C 1 148 ? 3.822 14.638 12.037 1.00 3.07 375 LYS D O 1
ATOM 3191 N N . HIS C 1 149 ? 5.469 16.027 12.692 1.00 3.83 376 HIS D N 1
ATOM 3192 C CA . HIS C 1 149 ? 6.521 15.017 12.629 1.00 4.45 376 HIS D CA 1
ATOM 3193 C C . HIS C 1 149 ? 6.681 14.245 13.946 1.00 5.10 376 HIS D C 1
ATOM 3194 O O . HIS C 1 149 ? 7.225 13.139 13.949 1.00 3.28 376 HIS D O 1
ATOM 3201 N N . THR C 1 150 ? 6.197 14.817 15.051 1.00 3.81 377 THR D N 1
ATOM 3202 C CA . THR C 1 150 ? 6.352 14.211 16.383 1.00 3.27 377 THR D CA 1
ATOM 3203 C C . THR C 1 150 ? 5.076 13.605 16.955 1.00 3.03 377 THR D C 1
ATOM 3204 O O . THR C 1 150 ? 5.143 12.739 17.818 1.00 2.74 377 THR D O 1
ATOM 3208 N N . THR C 1 151 ? 3.923 14.097 16.514 1.00 3.94 378 THR D N 1
ATOM 3209 C CA . THR C 1 151 ? 2.638 13.685 17.057 1.00 3.02 378 THR D CA 1
ATOM 3210 C C . THR C 1 151 ? 1.757 13.216 15.921 1.00 3.71 378 THR D C 1
ATOM 3211 O O . THR C 1 151 ? 1.373 14.009 15.073 1.00 4.71 378 THR D O 1
ATOM 3215 N N . PHE C 1 152 ? 1.448 11.925 15.890 1.00 3.23 379 PHE D N 1
ATOM 3216 C CA . PHE C 1 152 ? 0.695 11.366 14.775 1.00 3.00 379 PHE D CA 1
ATOM 3217 C C . PHE C 1 152 ? -0.103 10.125 15.171 1.00 2.21 379 PHE D C 1
ATOM 3218 O O . PHE C 1 152 ? -0.058 9.682 16.314 1.00 2.00 379 PHE D O 1
ATOM 3226 N N . PHE C 1 153 ? -0.858 9.585 14.224 1.00 2.56 380 PHE D N 1
ATOM 3227 C CA . PHE C 1 153 ? -1.850 8.560 14.517 1.00 4.09 380 PHE D CA 1
ATOM 3228 C C . PHE C 1 153 ? -2.231 7.906 13.194 1.00 5.01 380 PHE D C 1
ATOM 3229 O O . PHE C 1 153 ? -2.702 8.572 12.286 1.00 5.08 380 PHE D O 1
ATOM 3237 N N . GLY C 1 154 ? -2.003 6.605 13.070 1.00 8.02 381 GLY D N 1
ATOM 3238 C CA . GLY C 1 154 ? -2.236 5.935 11.805 1.00 7.49 381 GLY D CA 1
ATOM 3239 C C . GLY C 1 154 ? -2.700 4.508 11.930 1.00 5.97 381 GLY D C 1
ATOM 3240 O O . GLY C 1 154 ? -2.743 3.950 13.016 1.00 5.91 381 GLY D O 1
ATOM 3241 N N . ALA C 1 155 ? -3.077 3.935 10.794 1.00 5.82 382 ALA D N 1
ATOM 3242 C CA . ALA C 1 155 ? -3.484 2.542 10.716 1.00 3.31 382 ALA D CA 1
ATOM 3243 C C . ALA C 1 155 ? -3.240 1.972 9.323 1.00 5.18 382 ALA D C 1
ATOM 3244 O O . ALA C 1 155 ? -3.170 2.705 8.335 1.00 3.88 382 ALA D O 1
ATOM 3246 N N . ILE C 1 156 ? -3.078 0.654 9.277 1.00 3.93 383 ILE D N 1
ATOM 3247 C CA . ILE C 1 156 ? -2.927 -0.101 8.052 1.00 3.68 383 ILE D CA 1
ATOM 3248 C C . ILE C 1 156 ? -3.889 -1.279 8.111 1.00 4.38 383 ILE D C 1
ATOM 3249 O O . ILE C 1 156 ? -3.798 -2.107 9.015 1.00 4.26 383 ILE D O 1
ATOM 3254 N N . ARG C 1 157 ? -4.811 -1.352 7.157 1.00 3.46 384 ARG D N 1
ATOM 3255 C CA . ARG C 1 157 ? -5.566 -2.575 6.933 1.00 3.29 384 ARG D CA 1
ATOM 3256 C C . ARG C 1 157 ? -4.689 -3.570 6.189 1.00 3.69 384 ARG D C 1
ATOM 3257 O O . ARG C 1 157 ? -4.560 -3.500 4.970 1.00 4.83 384 ARG D O 1
ATOM 3265 N N . LEU C 1 158 ? -4.083 -4.487 6.933 1.00 4.49 385 LEU D N 1
ATOM 3266 C CA . LEU C 1 158 ? -3.186 -5.491 6.369 1.00 6.62 385 LEU D CA 1
ATOM 3267 C C . LEU C 1 158 ? -3.917 -6.490 5.470 1.00 6.91 385 LEU D C 1
ATOM 3268 O O . LEU C 1 158 ? -3.318 -7.079 4.575 1.00 8.61 385 LEU D O 1
ATOM 3273 N N . GLY C 1 159 ? -5.213 -6.668 5.713 1.00 8.45 386 GLY D N 1
ATOM 3274 C CA . GLY C 1 159 ? -6.032 -7.573 4.926 1.00 7.94 386 GLY D CA 1
ATOM 3275 C C . GLY C 1 159 ? -7.357 -7.899 5.595 1.00 8.28 386 GLY D C 1
ATOM 3276 O O . GLY C 1 159 ? -7.826 -7.168 6.465 1.00 6.53 386 GLY D O 1
ATOM 3277 N N . GLU C 1 160 ? -7.971 -8.997 5.174 1.00 8.94 387 GLU D N 1
ATOM 3278 C CA . GLU C 1 160 ? -9.218 -9.443 5.783 1.00 11.17 387 GLU D CA 1
ATOM 3279 C C . GLU C 1 160 ? -8.969 -10.014 7.184 1.00 11.42 387 GLU D C 1
ATOM 3280 O O . GLU C 1 160 ? -7.842 -10.388 7.520 1.00 9.44 387 GLU D O 1
ATOM 3286 N N . ALA C 1 161 ? -10.026 -10.054 7.995 1.00 12.31 388 ALA D N 1
ATOM 3287 C CA . ALA C 1 161 ? -10.006 -10.752 9.281 1.00 13.61 388 ALA D CA 1
ATOM 3288 C C . ALA C 1 161 ? -10.470 -12.200 9.096 1.00 13.91 388 ALA D C 1
ATOM 3289 O O . ALA C 1 161 ? -11.345 -12.458 8.268 1.00 14.75 388 ALA D O 1
ATOM 3291 N N . PRO C 1 162 ? -9.903 -13.142 9.853 1.00 14.72 389 PRO D N 1
ATOM 3292 C CA . PRO C 1 162 ? -10.336 -14.549 9.781 1.00 15.37 389 PRO D CA 1
ATOM 3293 C C . PRO C 1 162 ? -11.813 -14.751 10.133 1.00 15.97 389 PRO D C 1
ATOM 3294 O O . PRO C 1 162 ? -12.424 -13.852 10.716 1.00 16.66 389 PRO D O 1
ATOM 3298 N N . PRO D 1 23 ? 11.606 46.015 -8.378 1.00 8.68 248 PRO E N 1
ATOM 3299 C CA . PRO D 1 23 ?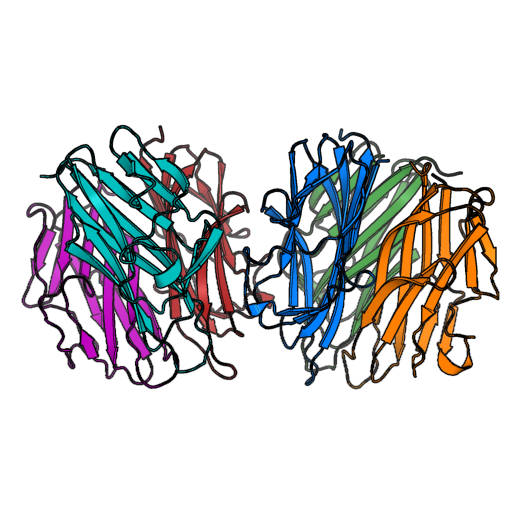 11.625 44.730 -7.620 1.00 7.84 248 PRO E CA 1
ATOM 3300 C C . PRO D 1 23 ? 10.669 44.718 -6.426 1.00 6.93 248 PRO E C 1
ATOM 3301 O O . PRO D 1 23 ? 10.423 45.765 -5.827 1.00 8.57 248 PRO E O 1
ATOM 3305 N N . ALA D 1 24 ? 10.136 43.541 -6.106 1.00 5.41 249 ALA E N 1
ATOM 3306 C CA . ALA D 1 24 ? 9.247 43.361 -4.959 1.00 4.34 249 ALA E CA 1
ATOM 3307 C C . ALA D 1 24 ? 10.044 42.849 -3.771 1.00 4.07 249 ALA E C 1
ATOM 3308 O O . ALA D 1 24 ? 10.863 41.947 -3.910 1.00 2.58 249 ALA E O 1
ATOM 3310 N N . VAL D 1 25 ? 9.793 43.417 -2.598 1.00 3.75 250 VAL E N 1
ATOM 3311 C CA . VAL D 1 25 ? 10.561 43.078 -1.408 1.00 3.92 250 VAL E CA 1
ATOM 3312 C C . VAL D 1 25 ? 9.671 42.786 -0.222 1.00 3.34 250 VAL E C 1
ATOM 3313 O O . VAL D 1 25 ? 8.488 43.120 -0.210 1.00 3.40 250 VAL E O 1
ATOM 3317 N N . VAL D 1 26 ? 10.271 42.160 0.780 1.00 3.33 251 VAL E N 1
ATOM 3318 C CA . VAL D 1 26 ? 9.604 41.868 2.033 1.00 3.93 251 VAL E CA 1
ATOM 3319 C C . VAL D 1 26 ? 10.649 41.841 3.144 1.00 3.46 251 VAL E C 1
ATOM 3320 O O . VAL D 1 26 ? 11.677 41.176 3.021 1.00 5.56 251 VAL E O 1
ATOM 3324 N N . HIS D 1 27 ? 10.408 42.601 4.208 1.00 2.98 252 HIS E N 1
ATOM 3325 C CA . HIS D 1 27 ? 11.246 42.530 5.400 1.00 4.42 252 HIS E CA 1
ATOM 3326 C C . HIS D 1 27 ? 10.353 42.255 6.598 1.00 4.38 252 HIS E C 1
ATOM 3327 O O . HIS D 1 27 ? 9.534 43.089 6.980 1.00 6.33 252 HIS E O 1
ATOM 3334 N N . LEU D 1 28 ? 10.498 41.062 7.159 1.00 6.07 253 LEU E N 1
ATOM 3335 C CA . LEU D 1 28 ? 9.720 40.641 8.317 1.00 7.30 253 LEU E CA 1
ATOM 3336 C C . LEU D 1 28 ? 10.598 40.782 9.542 1.00 7.15 253 LEU E C 1
ATOM 3337 O O . LEU D 1 28 ? 11.758 40.378 9.528 1.00 7.02 253 LEU E O 1
ATOM 3342 N N . GLN D 1 29 ? 10.044 41.372 10.592 1.00 7.52 254 GLN E N 1
ATOM 3343 C CA . GLN D 1 29 ? 10.765 41.579 11.839 1.00 7.96 254 GLN E CA 1
ATOM 3344 C C . GLN D 1 29 ? 10.109 40.756 12.938 1.00 7.93 254 GLN E C 1
ATOM 3345 O O . GLN D 1 29 ? 8.909 40.513 12.900 1.00 6.34 254 GLN E O 1
ATOM 3351 N N . GLY D 1 30 ? 10.898 40.334 13.920 1.00 7.74 255 GLY E N 1
ATOM 3352 C CA . GLY D 1 30 ? 10.357 39.712 15.114 1.00 7.87 255 GLY E CA 1
ATOM 3353 C C . GLY D 1 30 ? 9.522 40.702 15.909 1.00 8.35 255 GLY E C 1
ATOM 3354 O O . GLY D 1 30 ? 9.624 41.916 15.704 1.00 7.52 255 GLY E O 1
ATOM 3355 N N . GLN D 1 31 ? 8.707 40.189 16.826 1.00 9.63 256 GLN E N 1
ATOM 3356 C CA . GLN D 1 31 ? 7.796 41.029 17.606 1.00 11.52 256 GLN E CA 1
ATOM 3357 C C . GLN D 1 31 ? 8.209 41.204 19.064 1.00 13.47 256 GLN E C 1
ATOM 3358 O O . GLN D 1 31 ? 7.952 42.257 19.655 1.00 15.53 256 GLN E O 1
ATOM 3364 N N . GLY D 1 32 ? 8.819 40.177 19.650 1.00 14.76 257 GLY E N 1
ATOM 3365 C CA . GLY D 1 32 ? 9.307 40.264 21.016 1.00 15.08 257 GLY E CA 1
ATOM 3366 C C . GLY D 1 32 ? 8.883 39.112 21.902 1.00 15.83 257 GLY E C 1
ATOM 3367 O O . GLY D 1 32 ? 8.689 37.985 21.427 1.00 18.06 257 GLY E O 1
ATOM 3368 N N . SER D 1 33 ? 8.728 39.405 23.193 1.00 15.99 258 SER E N 1
ATOM 3369 C CA . SER D 1 33 ? 8.800 38.382 24.228 1.00 16.35 258 SER E CA 1
ATOM 3370 C C . SER D 1 33 ? 10.193 37.761 24.051 1.00 17.22 258 SER E C 1
ATOM 3371 O O . SER D 1 33 ? 11.143 38.460 23.684 1.00 20.77 258 SER E O 1
ATOM 3374 N N . ALA D 1 34 ? 10.331 36.471 24.319 1.00 15.37 259 ALA E N 1
ATOM 3375 C CA . ALA D 1 34 ? 11.496 35.728 23.863 1.00 12.82 259 ALA E CA 1
ATOM 3376 C C . ALA D 1 34 ? 11.096 34.268 23.728 1.00 11.47 259 ALA E C 1
ATOM 3377 O O . ALA D 1 34 ? 10.423 33.713 24.593 1.00 11.94 259 ALA E O 1
ATOM 3379 N N . ILE D 1 35 ? 11.491 33.663 22.619 1.00 11.29 260 ILE E N 1
ATOM 3380 C CA . ILE D 1 35 ? 11.028 32.334 22.257 1.00 10.42 260 ILE E CA 1
ATOM 3381 C C . ILE D 1 35 ? 12.022 31.250 22.677 1.00 9.47 260 ILE E C 1
ATOM 3382 O O . ILE D 1 35 ? 13.205 31.316 22.358 1.00 8.09 260 ILE E O 1
ATOM 3387 N N . GLN D 1 36 ? 11.521 30.262 23.408 1.00 7.01 261 GLN E N 1
ATOM 3388 C CA . GLN D 1 36 ? 12.250 29.029 23.670 1.00 7.52 261 GLN E CA 1
ATOM 3389 C C . GLN D 1 36 ? 11.738 28.025 22.643 1.00 5.54 261 GLN E C 1
ATOM 3390 O O . GLN D 1 36 ? 10.563 27.673 22.664 1.00 5.97 261 GLN E O 1
ATOM 3396 N N . VAL D 1 37 ? 12.605 27.584 21.736 1.00 3.94 262 VAL E N 1
ATOM 3397 C CA . VAL D 1 37 ? 12.208 26.710 20.624 1.00 4.16 262 VAL E CA 1
ATOM 3398 C C . VAL D 1 37 ? 11.387 25.506 21.093 1.00 4.03 262 VAL E C 1
ATOM 3399 O O . VAL D 1 37 ? 10.373 25.166 20.481 1.00 3.48 262 VAL E O 1
ATOM 3403 N N . LYS D 1 38 ? 11.828 24.892 22.192 1.00 4.14 263 LYS E N 1
ATOM 3404 C CA . LYS D 1 38 ? 11.262 23.642 22.712 1.00 3.02 263 LYS E CA 1
ATOM 3405 C C . LYS D 1 38 ? 9.804 23.741 23.170 1.00 3.60 263 LYS E C 1
ATOM 3406 O O . LYS D 1 38 ? 9.058 22.756 23.102 1.00 3.53 263 LYS E O 1
ATOM 3412 N N . ASN D 1 39 ? 9.407 24.918 23.650 1.00 2.29 264 ASN E N 1
ATOM 3413 C CA . ASN D 1 39 ? 8.072 25.125 24.217 1.00 2.33 264 ASN E CA 1
ATOM 3414 C C . ASN D 1 39 ? 7.093 25.938 23.352 1.00 2.10 264 ASN E C 1
ATOM 3415 O O . ASN D 1 39 ? 5.874 25.801 23.504 1.00 2.00 264 ASN E O 1
ATOM 3420 N N . ASP D 1 40 ? 7.621 26.761 22.449 1.00 2.00 265 ASP E N 1
ATOM 3421 C CA . ASP D 1 40 ? 6.825 27.785 21.764 1.00 2.86 265 ASP E CA 1
ATOM 3422 C C . ASP D 1 40 ? 6.580 27.537 20.273 1.00 3.67 265 ASP E C 1
ATOM 3423 O O . ASP D 1 40 ? 5.601 28.036 19.716 1.00 2.00 265 ASP E O 1
ATOM 3428 N N . LEU D 1 41 ? 7.466 26.780 19.633 1.00 5.56 266 LEU E N 1
ATOM 3429 C CA . LEU D 1 41 ? 7.390 26.542 18.197 1.00 6.23 266 LEU E CA 1
ATOM 3430 C C . LEU D 1 41 ? 6.958 25.110 17.897 1.00 7.75 266 LEU E C 1
ATOM 3431 O O . LEU D 1 41 ? 7.235 24.192 18.674 1.00 8.87 266 LEU E O 1
ATOM 3436 N N . SER D 1 42 ? 6.264 24.933 16.773 1.00 8.07 267 SER E N 1
ATOM 3437 C CA . SER D 1 42 ? 5.918 23.604 16.264 1.00 7.90 267 SER E CA 1
ATOM 3438 C C . SER D 1 42 ? 6.860 23.257 15.106 1.00 5.79 267 SER E C 1
ATOM 3439 O O . SER D 1 42 ? 6.895 23.950 14.088 1.00 2.66 267 SER E O 1
ATOM 3442 N N . GLY D 1 43 ? 7.640 22.193 15.284 1.00 4.87 268 GLY E N 1
ATOM 3443 C CA . GLY D 1 43 ? 8.631 21.781 14.304 1.00 4.70 268 GLY E CA 1
ATOM 3444 C C . GLY D 1 43 ? 9.763 22.784 14.142 1.00 4.97 268 GLY E C 1
ATOM 3445 O O . GLY D 1 43 ? 10.433 22.812 13.109 1.00 5.24 268 GLY E O 1
ATOM 3446 N N . GLY D 1 44 ? 9.966 23.612 15.166 1.00 3.39 269 GLY E N 1
ATOM 3447 C CA . GLY D 1 44 ? 11.031 24.595 15.178 1.00 4.54 269 GLY E CA 1
ATOM 3448 C C . GLY D 1 44 ? 10.836 25.798 14.275 1.00 2.45 269 GLY E C 1
ATOM 3449 O O . GLY D 1 44 ? 11.746 26.593 14.145 1.00 4.92 269 GLY E O 1
ATOM 3450 N N . VAL D 1 45 ? 9.660 25.961 13.673 1.00 3.02 270 VAL E N 1
ATOM 3451 C CA . VAL D 1 45 ? 9.440 27.044 12.708 1.00 3.33 270 VAL E CA 1
ATOM 3452 C C . VAL D 1 45 ? 9.032 28.367 13.380 1.00 2.00 270 VAL E C 1
ATOM 3453 O O . VAL D 1 45 ? 7.976 28.462 13.994 1.00 2.00 270 VAL E O 1
ATOM 3457 N N . LEU D 1 46 ? 9.879 29.386 13.251 1.00 3.12 271 LEU E N 1
ATOM 3458 C CA . LEU D 1 46 ? 9.546 30.736 13.706 1.00 3.98 271 LEU E CA 1
ATOM 3459 C C . LEU D 1 46 ? 8.294 31.234 13.000 1.00 4.60 271 LEU E C 1
ATOM 3460 O O . LEU D 1 46 ? 8.153 31.053 11.790 1.00 5.20 271 LEU E O 1
ATOM 3465 N N . ASN D 1 47 ? 7.394 31.857 13.759 1.00 5.42 272 ASN E N 1
ATOM 3466 C CA . ASN D 1 47 ? 6.072 32.239 13.250 1.00 6.55 272 ASN E CA 1
ATOM 3467 C C . ASN D 1 47 ? 5.461 33.550 13.782 1.00 8.12 272 ASN E C 1
ATOM 3468 O O . ASN D 1 47 ? 4.344 33.906 13.401 1.00 8.10 272 ASN E O 1
ATOM 3473 N N . ASP D 1 48 ? 6.164 34.266 14.656 1.00 9.90 273 ASP E N 1
ATOM 3474 C CA . ASP D 1 48 ? 5.648 35.538 15.165 1.00 13.20 273 ASP E CA 1
ATOM 3475 C C . ASP D 1 48 ? 6.301 36.663 14.383 1.00 11.27 273 ASP E C 1
ATOM 3476 O O . ASP D 1 48 ? 7.143 37.390 14.913 1.00 14.02 273 ASP E O 1
ATOM 3481 N N . TRP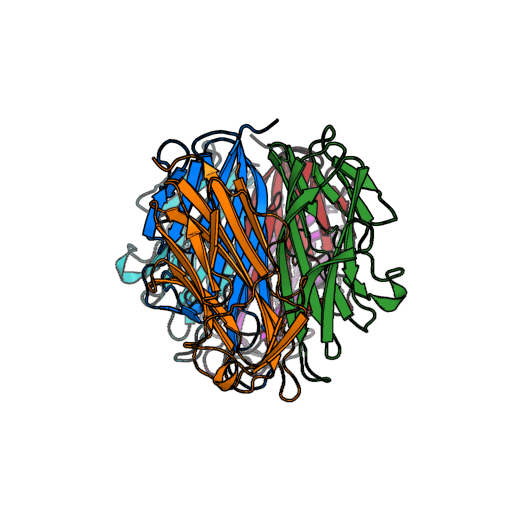 D 1 49 ? 5.921 36.782 13.113 1.00 9.30 274 TRP E N 1
ATOM 3482 C CA . TRP D 1 49 ? 6.554 37.733 12.198 1.00 9.27 274 TRP E CA 1
ATOM 3483 C C . TRP D 1 49 ? 5.669 38.963 11.976 1.00 9.70 274 TRP E C 1
ATOM 3484 O O . TRP D 1 49 ? 4.535 38.847 11.508 1.00 7.82 274 TRP E O 1
ATOM 3495 N N . SER D 1 50 ? 6.198 40.130 12.343 1.00 9.84 275 SER E N 1
ATOM 3496 C CA . SER D 1 50 ? 5.590 41.424 12.038 1.00 11.05 275 SER E CA 1
ATOM 3497 C C . SER D 1 50 ? 5.876 41.803 10.585 1.00 12.08 275 SER E C 1
ATOM 3498 O O . SER D 1 50 ? 7.014 41.719 10.131 1.00 13.12 275 SER E O 1
ATOM 3501 N N . ARG D 1 51 ? 4.843 42.239 9.872 1.00 13.24 276 ARG E N 1
ATOM 3502 C CA . ARG D 1 51 ? 4.948 42.530 8.438 1.00 14.64 276 ARG E CA 1
ATOM 3503 C C . ARG D 1 51 ? 4.922 44.035 8.169 1.00 15.62 276 ARG E C 1
ATOM 3504 O O . ARG D 1 51 ? 3.864 44.613 7.912 1.00 14.89 276 ARG E O 1
ATOM 3512 N N . ILE D 1 52 ? 6.098 44.662 8.225 1.00 16.75 277 ILE E N 1
ATOM 3513 C CA . ILE D 1 52 ? 6.218 46.111 8.006 1.00 17.40 277 ILE E CA 1
ATOM 3514 C C . ILE D 1 52 ? 6.239 46.481 6.518 1.00 17.59 277 ILE E C 1
ATOM 3515 O O . ILE D 1 52 ? 5.523 47.387 6.090 1.00 17.72 277 ILE E O 1
ATOM 3520 N N . THR D 1 53 ? 7.058 45.770 5.744 1.00 17.96 278 THR E N 1
ATOM 3521 C CA . THR D 1 53 ? 7.134 45.948 4.298 1.00 17.67 278 THR E CA 1
ATOM 3522 C C . THR D 1 53 ? 6.871 44.590 3.666 1.00 14.92 278 THR E C 1
ATOM 3523 O O . THR D 1 53 ? 7.575 43.626 3.945 1.00 14.70 278 THR E O 1
ATOM 3527 N N . MET D 1 54 ? 5.835 44.513 2.841 1.00 12.95 279 MET E N 1
ATOM 3528 C CA . MET D 1 54 ? 5.530 43.293 2.106 1.00 11.02 279 MET E CA 1
ATOM 3529 C C . MET D 1 54 ? 4.634 43.624 0.930 1.00 10.15 279 MET E C 1
ATOM 3530 O O . MET D 1 54 ? 3.464 43.975 1.108 1.00 9.67 279 MET E O 1
ATOM 3535 N N . ASN D 1 55 ? 5.189 43.519 -0.271 1.00 8.79 280 ASN E N 1
ATOM 3536 C CA . ASN D 1 55 ? 4.393 43.649 -1.472 1.00 9.91 280 ASN E CA 1
ATOM 3537 C C . ASN D 1 55 ? 3.351 42.524 -1.479 1.00 9.60 280 ASN E C 1
ATOM 3538 O O . ASN D 1 55 ? 3.728 41.352 -1.484 1.00 8.64 280 ASN E O 1
ATOM 3543 N N . PRO D 1 56 ? 2.057 42.863 -1.447 1.00 8.83 281 PRO E N 1
ATOM 3544 C CA . PRO D 1 56 ? 0.998 41.839 -1.426 1.00 8.44 281 PRO E CA 1
ATOM 3545 C C . PRO D 1 56 ? 0.727 41.148 -2.769 1.00 7.76 281 PRO E C 1
ATOM 3546 O O . PRO D 1 56 ? -0.139 40.276 -2.819 1.00 9.74 281 PRO E O 1
ATOM 3550 N N . LYS D 1 57 ? 1.419 41.539 -3.833 1.00 7.22 282 LYS E N 1
ATOM 3551 C CA . LYS D 1 57 ? 1.224 40.923 -5.144 1.00 7.06 282 LYS E CA 1
ATOM 3552 C C . LYS D 1 57 ? 2.264 39.832 -5.411 1.00 6.29 282 LYS E C 1
ATOM 3553 O O . LYS D 1 57 ? 2.121 39.039 -6.341 1.00 5.64 282 LYS E O 1
ATOM 3559 N N . VAL D 1 58 ? 3.301 39.794 -4.577 1.00 5.70 283 VAL E N 1
ATOM 3560 C CA . VAL D 1 58 ? 4.410 38.858 -4.739 1.00 4.90 283 VAL E CA 1
ATOM 3561 C C . VAL D 1 58 ? 4.586 37.959 -3.514 1.00 4.93 283 VAL E C 1
ATOM 3562 O O . VAL D 1 58 ? 4.902 36.786 -3.662 1.00 2.92 283 VAL E O 1
ATOM 3566 N N . PHE D 1 59 ? 4.387 38.507 -2.316 1.00 5.97 284 PHE E N 1
ATOM 3567 C CA . PHE D 1 59 ? 4.571 37.762 -1.066 1.00 5.88 284 PHE E CA 1
ATOM 3568 C C . PHE D 1 59 ? 3.301 37.728 -0.208 1.00 5.69 284 PHE E C 1
ATOM 3569 O O . PHE D 1 59 ? 2.593 38.725 -0.098 1.00 4.88 284 PHE E O 1
ATOM 3577 N N . LYS D 1 60 ? 3.033 36.572 0.401 1.00 6.14 285 LYS E N 1
ATOM 3578 C CA . LYS D 1 60 ? 1.943 36.401 1.366 1.00 4.40 285 LYS E CA 1
ATOM 3579 C C . LYS D 1 60 ? 2.510 35.756 2.624 1.00 3.38 285 LYS E C 1
ATOM 3580 O O . LYS D 1 60 ? 3.268 34.796 2.533 1.00 2.00 285 LYS E O 1
ATOM 3586 N N . LEU D 1 61 ? 2.142 36.277 3.792 1.00 4.38 286 LEU E N 1
ATOM 3587 C CA . LEU D 1 61 ? 2.600 35.718 5.065 1.00 3.91 286 LEU E CA 1
ATOM 3588 C C . LEU D 1 61 ? 1.469 34.998 5.784 1.00 3.89 286 LEU E C 1
ATOM 3589 O O . LEU D 1 61 ? 0.400 35.569 5.991 1.00 2.08 286 LEU E O 1
ATOM 3594 N N . HIS D 1 62 ? 1.724 33.748 6.166 1.00 4.31 287 HIS E N 1
ATOM 3595 C CA . HIS D 1 62 ? 0.798 32.961 6.978 1.00 6.40 287 HIS E CA 1
ATOM 3596 C C . HIS D 1 62 ? 1.342 33.037 8.406 1.00 7.16 287 HIS E C 1
ATOM 3597 O O . HIS D 1 62 ? 2.451 32.566 8.653 1.00 7.65 287 HIS E O 1
ATOM 3604 N N . PRO D 1 63 ? 0.611 33.656 9.334 1.00 8.38 288 PRO E N 1
ATOM 3605 C CA . PRO D 1 63 ? 1.151 33.898 10.681 1.00 7.88 288 PRO E CA 1
ATOM 3606 C C . PRO D 1 63 ? 1.367 32.672 11.566 1.00 6.36 288 PRO E C 1
ATOM 3607 O O . PRO D 1 63 ? 2.400 32.624 12.224 1.00 7.15 288 PRO E O 1
ATOM 3611 N N . ARG D 1 64 ? 0.441 31.715 11.596 1.00 4.91 289 ARG E N 1
ATOM 3612 C CA . ARG D 1 64 ? 0.591 30.543 12.472 1.00 3.83 289 ARG E CA 1
ATOM 3613 C C . ARG D 1 64 ? 1.701 29.585 12.053 1.00 3.44 289 ARG E C 1
ATOM 3614 O O . ARG D 1 64 ? 2.429 29.079 12.901 1.00 2.45 289 ARG E O 1
ATOM 3622 N N . SER D 1 65 ? 1.796 29.319 10.751 1.00 4.23 290 SER E N 1
ATOM 3623 C CA . SER D 1 65 ? 2.798 28.404 10.201 1.00 4.43 290 SER E CA 1
ATOM 3624 C C . SER D 1 65 ? 4.169 29.068 10.019 1.00 4.96 290 SER E C 1
ATOM 3625 O O . SER D 1 65 ? 5.186 28.378 9.968 1.00 5.52 290 SER E O 1
ATOM 3628 N N . GLY D 1 66 ? 4.185 30.397 9.908 1.00 3.35 291 GLY E N 1
ATOM 3629 C CA . GLY D 1 66 ? 5.412 31.153 9.706 1.00 3.21 291 GLY E CA 1
ATOM 3630 C C . GLY D 1 66 ? 5.980 31.088 8.295 1.00 3.50 291 GLY E C 1
ATOM 3631 O O . GLY D 1 66 ? 7.128 31.470 8.056 1.00 2.72 291 GLY E O 1
ATOM 3632 N N . GLU D 1 67 ? 5.165 30.633 7.350 1.00 4.05 292 GLU E N 1
ATOM 3633 C CA . GLU D 1 67 ? 5.616 30.428 5.980 1.00 3.88 292 GLU E CA 1
ATOM 3634 C C . GLU D 1 67 ? 5.472 31.719 5.176 1.00 3.22 292 GLU E C 1
ATOM 3635 O O . GLU D 1 67 ? 4.426 32.364 5.206 1.00 2.00 292 GLU E O 1
ATOM 3641 N N . LEU D 1 68 ? 6.553 32.113 4.507 1.00 2.99 293 LEU E N 1
ATOM 3642 C CA . LEU D 1 68 ? 6.531 33.200 3.541 1.00 2.91 293 LEU E CA 1
ATOM 3643 C C . LEU D 1 68 ? 6.358 32.632 2.131 1.00 4.04 293 LEU E C 1
ATOM 3644 O O . LEU D 1 68 ? 7.297 32.123 1.528 1.00 5.84 293 LEU E O 1
ATOM 3649 N N . GLU D 1 69 ? 5.145 32.736 1.610 1.00 3.35 294 GLU E N 1
ATOM 3650 C CA . GLU D 1 69 ? 4.808 32.177 0.312 1.00 3.69 294 GLU E CA 1
ATOM 3651 C C . GLU D 1 69 ? 5.018 33.209 -0.777 1.00 4.03 294 GLU E C 1
ATOM 3652 O O . GLU D 1 69 ? 4.434 34.285 -0.729 1.00 5.98 294 GLU E O 1
ATOM 3658 N N . VAL D 1 70 ? 5.843 32.880 -1.764 1.00 4.87 295 VAL E N 1
ATOM 3659 C CA . VAL D 1 70 ? 5.911 33.677 -2.987 1.00 5.29 295 VAL E CA 1
ATOM 3660 C C . VAL D 1 70 ? 4.704 33.306 -3.857 1.00 4.95 295 VAL E C 1
ATOM 3661 O O . VAL D 1 70 ? 4.343 32.136 -3.951 1.00 6.48 295 VAL E O 1
ATOM 3665 N N . LEU D 1 71 ? 4.078 34.303 -4.476 1.00 7.10 296 LEU E N 1
ATOM 3666 C CA . LEU D 1 71 ? 2.849 34.108 -5.254 1.00 6.11 296 LEU E CA 1
ATOM 3667 C C . LEU D 1 71 ? 3.120 34.026 -6.756 1.00 5.56 296 LEU E C 1
ATOM 3668 O O . LEU D 1 71 ? 2.224 33.708 -7.530 1.00 4.47 296 LEU E O 1
ATOM 3673 N N . VAL D 1 72 ? 4.353 34.325 -7.159 1.00 6.88 297 VAL E N 1
ATOM 3674 C CA . VAL D 1 72 ? 4.748 34.329 -8.568 1.00 7.71 297 VAL E CA 1
ATOM 3675 C C . VAL D 1 72 ? 6.138 33.686 -8.719 1.00 6.87 297 VAL E C 1
ATOM 3676 O O . VAL D 1 72 ? 6.926 33.663 -7.771 1.00 6.44 297 VAL E O 1
ATOM 3680 N N . ASP D 1 73 ? 6.428 33.151 -9.906 1.00 5.61 298 ASP E N 1
ATOM 3681 C CA . ASP D 1 73 ? 7.762 32.628 -10.214 1.00 4.95 298 ASP E CA 1
ATOM 3682 C C . ASP D 1 73 ? 8.761 33.776 -10.196 1.00 4.68 298 ASP E C 1
ATOM 3683 O O . ASP D 1 73 ? 8.397 34.915 -10.453 1.00 4.35 298 ASP E O 1
ATOM 3688 N N . GLY D 1 74 ? 10.021 33.480 -9.915 1.00 2.95 299 GLY E N 1
ATOM 3689 C CA . GLY D 1 74 ? 11.046 34.499 -9.996 1.00 3.60 299 GLY E CA 1
ATOM 3690 C C . GLY D 1 74 ? 12.394 34.118 -9.429 1.00 3.23 299 GLY E C 1
ATOM 3691 O O . GLY D 1 74 ? 12.559 33.072 -8.809 1.00 3.50 299 GLY E O 1
ATOM 3692 N N . THR D 1 75 ? 13.368 34.982 -9.688 1.00 4.30 300 THR E N 1
ATOM 3693 C CA . THR D 1 75 ? 14.661 34.940 -9.028 1.00 4.14 300 THR E CA 1
ATOM 3694 C C . THR D 1 75 ? 14.503 35.663 -7.697 1.00 4.71 300 THR E C 1
ATOM 3695 O O . THR D 1 75 ? 14.140 36.843 -7.671 1.00 3.36 300 THR E O 1
ATOM 3699 N N . TYR D 1 76 ? 14.743 34.944 -6.601 1.00 4.53 301 TYR E N 1
ATOM 3700 C CA . TYR D 1 76 ? 14.573 35.479 -5.251 1.00 4.79 301 TYR E CA 1
ATOM 3701 C C . TYR D 1 76 ? 15.863 35.431 -4.432 1.00 4.40 301 TYR E C 1
ATOM 3702 O O . TYR D 1 76 ? 16.507 34.398 -4.348 1.00 5.63 301 TYR E O 1
ATOM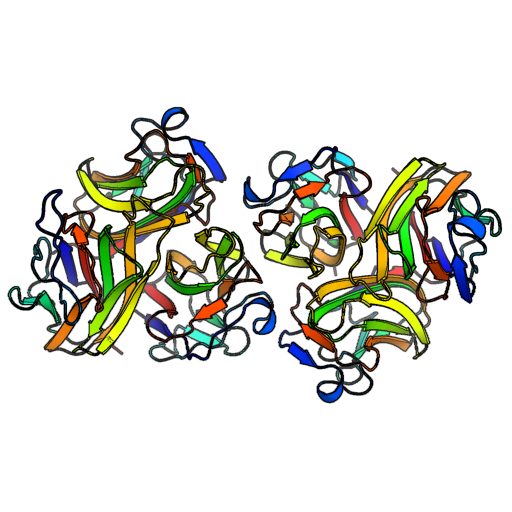 3711 N N . PHE D 1 77 ? 16.228 36.557 -3.831 1.00 6.26 302 PHE E N 1
ATOM 3712 C CA . PHE D 1 77 ? 17.290 36.601 -2.830 1.00 6.32 302 PHE E CA 1
ATOM 3713 C C . PHE D 1 77 ? 16.619 36.499 -1.480 1.00 6.22 302 PHE E C 1
ATOM 3714 O O . PHE D 1 77 ? 15.771 37.312 -1.151 1.00 6.38 302 PHE E O 1
ATOM 3722 N N . ILE D 1 78 ? 16.988 35.490 -0.706 1.00 7.11 303 ILE E N 1
ATOM 3723 C CA . ILE D 1 78 ? 16.362 35.237 0.586 1.00 7.04 303 ILE E CA 1
ATOM 3724 C C . ILE D 1 78 ? 17.405 35.427 1.674 1.00 6.92 303 ILE E C 1
ATOM 3725 O O . ILE D 1 78 ? 18.555 35.028 1.514 1.00 8.05 303 ILE E O 1
ATOM 3730 N N . TYR D 1 79 ? 17.000 36.047 2.774 1.00 6.31 304 TYR E N 1
ATOM 3731 C CA . TYR D 1 79 ? 17.909 36.316 3.880 1.00 6.69 304 TYR E CA 1
ATOM 3732 C C . TYR D 1 79 ? 17.203 36.207 5.230 1.00 6.86 304 TYR E C 1
ATOM 3733 O O . TYR D 1 79 ? 15.976 36.258 5.316 1.00 5.43 304 TYR E O 1
ATOM 3742 N N . SER D 1 80 ? 17.995 36.039 6.279 1.00 4.99 305 SER E N 1
ATOM 3743 C CA . SER D 1 80 ? 17.466 35.885 7.623 1.00 5.64 305 SER E CA 1
ATOM 3744 C C . SER D 1 80 ? 18.536 36.141 8.680 1.00 4.59 305 SER E C 1
ATOM 3745 O O . SER D 1 80 ? 19.728 36.063 8.405 1.00 5.64 305 SER E O 1
ATOM 3748 N N . GLN D 1 81 ? 18.082 36.443 9.890 1.00 3.11 306 GLN E N 1
ATOM 3749 C CA . GLN D 1 81 ? 18.947 36.600 11.043 1.00 2.81 306 GLN E CA 1
ATOM 3750 C C . GLN D 1 81 ? 18.179 36.210 12.300 1.00 3.18 306 GLN E C 1
ATOM 3751 O O . GLN D 1 81 ? 17.080 36.708 12.537 1.00 2.00 306 GLN E O 1
ATOM 3757 N N . VAL D 1 82 ? 18.757 35.317 13.095 1.00 2.56 307 VAL E N 1
ATOM 3758 C CA . VAL D 1 82 ? 18.185 34.928 14.372 1.00 2.36 307 VAL E CA 1
ATOM 3759 C C . VAL D 1 82 ? 19.132 35.368 15.490 1.00 3.08 307 VAL E C 1
ATOM 3760 O O . VAL D 1 82 ? 20.324 35.075 15.447 1.00 3.99 307 VAL E O 1
ATOM 3764 N N . TYR D 1 83 ? 18.593 36.064 16.488 1.00 2.30 310 TYR E N 1
ATOM 3765 C CA . TYR D 1 83 ? 19.371 36.501 17.641 1.00 2.69 310 TYR E CA 1
ATOM 3766 C C . TYR D 1 83 ? 19.378 35.400 18.713 1.00 3.51 310 TYR E C 1
ATOM 3767 O O . TYR D 1 83 ? 18.457 35.304 19.516 1.00 3.74 310 TYR E O 1
ATOM 3776 N N . TYR D 1 84 ? 20.409 34.560 18.705 1.00 3.41 311 TYR E N 1
ATOM 3777 C CA . TYR D 1 84 ? 20.611 33.574 19.772 1.00 2.85 311 TYR E CA 1
ATOM 3778 C C . TYR D 1 84 ? 20.900 34.254 21.114 1.00 2.00 311 TYR E C 1
ATOM 3779 O O . TYR D 1 84 ? 21.733 35.147 21.189 1.00 2.00 311 TYR E O 1
ATOM 3788 N N . ILE D 1 85 ? 20.193 33.826 22.158 1.00 2.00 312 ILE E N 1
ATOM 3789 C CA . ILE D 1 85 ? 20.437 34.257 23.532 1.00 3.92 312 ILE E CA 1
ATOM 3790 C C . ILE D 1 85 ? 21.162 33.151 24.295 1.00 5.15 312 ILE E C 1
ATOM 3791 O O . ILE D 1 85 ? 22.103 33.395 25.059 1.00 4.20 312 ILE E O 1
ATOM 3796 N N . ASN D 1 86 ? 20.674 31.930 24.118 1.00 5.06 313 ASN E N 1
ATOM 3797 C CA . ASN D 1 86 ? 21.136 30.815 24.915 1.00 4.86 313 ASN E CA 1
ATOM 3798 C C . ASN D 1 86 ? 20.878 29.479 24.220 1.00 4.10 313 ASN E C 1
ATOM 3799 O O . ASN D 1 86 ? 19.856 29.295 23.562 1.00 2.00 313 ASN E O 1
ATOM 3804 N N . PHE D 1 87 ? 21.826 28.559 24.366 1.00 2.95 314 PHE E N 1
ATOM 3805 C CA . PHE D 1 87 ? 21.678 27.204 23.848 1.00 2.06 314 PHE E CA 1
ATOM 3806 C C . PHE D 1 87 ? 22.676 26.230 24.480 1.00 2.25 314 PHE E C 1
ATOM 3807 O O . PHE D 1 87 ? 23.546 26.620 25.264 1.00 2.00 314 PHE E O 1
ATOM 3815 N N . THR D 1 88 ? 22.508 24.953 24.142 1.00 2.39 315 THR E N 1
ATOM 3816 C CA . THR D 1 88 ? 23.370 23.880 24.615 1.00 2.00 315 THR E CA 1
ATOM 3817 C C . THR D 1 88 ? 24.218 23.340 23.456 1.00 2.02 315 THR E C 1
ATOM 3818 O O . THR D 1 88 ? 23.688 22.725 22.531 1.00 2.00 315 THR E O 1
ATOM 3822 N N . ASP D 1 89 ? 25.527 23.580 23.523 1.00 2.00 316 ASP E N 1
ATOM 3823 C CA . ASP D 1 89 ? 26.515 23.121 22.530 1.00 2.00 316 ASP E CA 1
ATOM 3824 C C . ASP D 1 89 ? 26.398 23.758 21.146 1.00 2.00 316 ASP E C 1
ATOM 3825 O O . ASP D 1 89 ? 27.328 24.423 20.700 1.00 2.00 316 ASP E O 1
ATOM 3830 N N . PHE D 1 90 ? 25.270 23.532 20.474 1.00 2.00 317 PHE E N 1
ATOM 3831 C CA . PHE D 1 90 ? 25.077 23.945 19.088 1.00 2.05 317 PHE E CA 1
ATOM 3832 C C . PHE D 1 90 ? 23.728 24.612 18.872 1.00 2.18 317 PHE E C 1
ATOM 3833 O O . PHE D 1 90 ? 22.708 24.117 19.335 1.00 2.00 317 PHE E O 1
ATOM 3841 N N . ALA D 1 91 ? 23.740 25.747 18.182 1.00 2.42 318 ALA E N 1
ATOM 3842 C CA . ALA D 1 91 ? 22.525 26.424 17.754 1.00 2.12 318 ALA E CA 1
ATOM 3843 C C . ALA D 1 91 ? 22.569 26.559 16.246 1.00 3.26 318 ALA E C 1
ATOM 3844 O O . ALA D 1 91 ? 23.466 27.184 15.688 1.00 2.23 318 ALA E O 1
ATOM 3846 N N . SER D 1 92 ? 21.591 25.973 15.585 1.00 4.70 319 SER E N 1
ATOM 3847 C CA . SER D 1 92 ? 21.527 26.033 14.137 1.00 5.90 319 SER E CA 1
ATOM 3848 C C . SER D 1 92 ? 20.111 26.358 13.718 1.00 6.15 319 SER E C 1
ATOM 3849 O O . SER D 1 92 ? 19.165 26.040 14.434 1.00 6.11 319 SER E O 1
ATOM 3852 N N . TYR D 1 93 ? 19.974 27.058 12.594 1.00 7.86 320 TYR E N 1
ATOM 3853 C CA . TYR D 1 93 ? 18.694 27.149 11.910 1.00 6.30 320 TYR E CA 1
ATOM 3854 C C . TYR D 1 93 ? 18.877 26.963 10.411 1.00 8.19 320 TYR E C 1
ATOM 3855 O O . TYR D 1 93 ? 19.986 27.038 9.878 1.00 4.75 320 TYR E O 1
ATOM 3864 N N . GLU D 1 94 ? 17.764 26.702 9.743 1.00 6.84 321 GLU E N 1
ATOM 3865 C CA . GLU D 1 94 ? 17.755 26.461 8.320 1.00 6.62 321 GLU E CA 1
ATOM 3866 C C . GLU D 1 94 ? 16.718 27.354 7.662 1.00 6.07 321 GLU E C 1
ATOM 3867 O O . GLU D 1 94 ? 15.611 27.513 8.163 1.00 4.36 321 GLU E O 1
ATOM 3873 N N . VAL D 1 95 ? 17.092 27.974 6.555 1.00 5.98 322 VAL E N 1
ATOM 3874 C CA . VAL D 1 95 ? 16.108 28.573 5.681 1.00 6.16 322 VAL E CA 1
ATOM 3875 C C . VAL D 1 95 ? 15.629 27.417 4.817 1.00 5.70 322 VAL E C 1
ATOM 3876 O O . VAL D 1 95 ? 16.413 26.817 4.101 1.00 4.44 322 VAL E O 1
ATOM 3880 N N . VAL D 1 96 ? 14.352 27.080 4.917 1.00 5.40 323 VAL E N 1
ATOM 3881 C CA . VAL D 1 96 ? 13.798 25.961 4.173 1.00 4.50 323 VAL E CA 1
ATOM 3882 C C . VAL D 1 96 ? 12.872 26.449 3.073 1.00 4.86 323 VAL E C 1
ATOM 3883 O O . VAL D 1 96 ? 12.217 27.476 3.222 1.00 3.52 323 VAL E O 1
ATOM 3887 N N . VAL D 1 97 ? 12.841 25.702 1.970 1.00 3.87 324 VAL E N 1
ATOM 3888 C CA . VAL D 1 97 ? 11.928 25.932 0.857 1.00 4.15 324 VAL E CA 1
ATOM 3889 C C . VAL D 1 97 ? 11.100 24.661 0.662 1.00 3.19 324 VAL E C 1
ATOM 3890 O O . VAL D 1 97 ? 11.628 23.640 0.226 1.00 2.00 324 VAL E O 1
ATOM 3894 N N . ASP D 1 98 ? 9.807 24.741 0.975 1.00 3.00 325 ASP E N 1
ATOM 3895 C CA . ASP D 1 98 ? 8.900 23.587 0.980 1.00 2.58 325 ASP E CA 1
ATOM 3896 C C . ASP D 1 98 ? 9.452 22.480 1.884 1.00 2.00 325 ASP E C 1
ATOM 3897 O O . ASP D 1 98 ? 9.482 21.299 1.515 1.00 2.00 325 ASP E O 1
ATOM 3902 N N . GLU D 1 99 ? 9.914 22.908 3.061 1.00 2.00 326 GLU E N 1
ATOM 3903 C CA . GLU D 1 99 ? 10.414 22.032 4.122 1.00 4.84 326 GLU E CA 1
ATOM 3904 C C . GLU D 1 99 ? 11.713 21.310 3.776 1.00 5.28 326 GLU E C 1
ATOM 3905 O O . GLU D 1 99 ? 12.075 20.332 4.428 1.00 6.80 326 GLU E O 1
ATOM 3911 N N . LYS D 1 100 ? 12.416 21.813 2.766 1.00 5.33 327 LYS E N 1
ATOM 3912 C CA . LYS D 1 100 ? 13.711 21.283 2.362 1.00 7.12 327 LYS E CA 1
ATOM 3913 C C . LYS D 1 100 ? 14.747 22.354 2.674 1.00 6.72 327 LYS E C 1
ATOM 3914 O O . LYS D 1 100 ? 14.613 23.482 2.214 1.00 5.36 327 LYS E O 1
ATOM 3920 N N . PRO D 1 101 ? 15.765 22.029 3.463 1.00 5.94 328 PRO E N 1
ATOM 3921 C CA . PRO D 1 101 ? 16.833 22.998 3.745 1.00 7.12 328 PRO E CA 1
ATOM 3922 C C . PRO D 1 101 ? 17.482 23.559 2.474 1.00 6.69 328 PRO E C 1
ATOM 3923 O O . PRO D 1 101 ? 17.767 22.821 1.533 1.00 4.30 328 PRO E O 1
ATOM 3927 N N . PHE D 1 102 ? 17.655 24.875 2.457 1.00 5.73 329 PHE E N 1
ATOM 3928 C CA . PHE D 1 102 ? 18.355 25.583 1.395 1.00 6.64 329 PHE E CA 1
ATOM 3929 C C . PHE D 1 102 ? 19.617 26.269 1.964 1.00 5.49 329 PHE E C 1
ATOM 3930 O O . PHE D 1 102 ? 20.697 26.146 1.394 1.00 4.70 329 PHE E O 1
ATOM 3938 N N . LEU D 1 103 ? 19.470 26.970 3.087 1.00 5.36 330 LEU E N 1
ATOM 3939 C CA . LEU D 1 103 ? 20.588 27.632 3.771 1.00 5.37 330 LEU E CA 1
ATOM 3940 C C . LEU D 1 103 ? 20.656 27.228 5.248 1.00 7.68 330 LEU E C 1
ATOM 3941 O O . LEU D 1 103 ? 19.640 26.883 5.846 1.00 9.47 330 LEU E O 1
ATOM 3946 N N . GLN D 1 104 ? 21.852 27.302 5.834 1.00 7.17 331 GLN E N 1
ATOM 3947 C CA . GLN D 1 104 ? 22.055 26.973 7.247 1.00 5.94 331 GLN E CA 1
ATOM 3948 C C . GLN D 1 104 ? 22.988 27.971 7.943 1.00 4.91 331 GLN E C 1
ATOM 3949 O O . GLN D 1 104 ? 23.986 28.412 7.366 1.00 5.49 331 GLN E O 1
ATOM 3955 N N . CYS D 1 105 ? 22.658 28.323 9.186 1.00 4.36 332 CYS E N 1
ATOM 3956 C CA . CYS D 1 105 ? 23.496 29.211 10.001 1.00 6.09 332 CYS E CA 1
ATOM 3957 C C . CYS D 1 105 ? 23.754 28.579 11.376 1.00 6.28 332 CYS E C 1
ATOM 3958 O O . CYS D 1 105 ? 22.813 28.291 12.105 1.00 5.87 332 CYS E O 1
ATOM 3961 N N . THR D 1 106 ? 25.027 28.386 11.727 1.00 6.61 333 THR E N 1
ATOM 3962 C CA . THR D 1 106 ? 25.412 27.609 12.906 1.00 5.14 333 THR E CA 1
ATOM 3963 C C . THR D 1 106 ? 26.374 28.346 13.840 1.00 6.36 333 THR E C 1
ATOM 3964 O O . THR D 1 106 ? 27.319 28.997 13.396 1.00 4.45 333 THR E O 1
ATOM 3968 N N . ARG D 1 107 ? 26.135 28.204 15.141 1.00 5.49 334 ARG E N 1
ATOM 3969 C CA . ARG D 1 107 ? 27.019 28.738 16.176 1.00 5.32 334 ARG E CA 1
ATOM 3970 C C . ARG D 1 107 ? 27.311 27.680 17.229 1.00 4.54 334 ARG E C 1
ATOM 3971 O O . ARG D 1 107 ? 26.629 26.661 17.303 1.00 5.61 334 ARG E O 1
ATOM 3979 N N . SER D 1 108 ? 28.331 27.945 18.037 1.00 3.13 335 SER E N 1
ATOM 3980 C CA . SER D 1 108 ? 28.755 27.042 19.100 1.00 5.01 335 SER E CA 1
ATOM 3981 C C . SER D 1 108 ? 28.927 27.769 20.433 1.00 5.91 335 SER E C 1
ATOM 3982 O O . SER D 1 108 ? 29.026 28.999 20.477 1.00 5.82 335 SER E O 1
ATOM 3985 N N . ILE D 1 109 ? 28.993 26.983 21.508 1.00 6.33 336 ILE E N 1
ATOM 3986 C CA . ILE D 1 109 ? 29.046 27.506 22.874 1.00 8.20 336 ILE E CA 1
ATOM 3987 C C . ILE D 1 109 ? 29.742 26.542 23.845 1.00 7.14 336 ILE E C 1
ATOM 3988 O O . ILE D 1 109 ? 29.643 25.325 23.697 1.00 6.88 336 ILE E O 1
ATOM 3993 N N . GLU D 1 110 ? 30.440 27.108 24.830 1.00 8.67 337 GLU E N 1
ATOM 3994 C CA . GLU D 1 110 ? 30.975 26.361 25.976 1.00 8.47 337 GLU E CA 1
ATOM 3995 C C . GLU D 1 110 ? 29.827 26.040 26.946 1.00 8.47 337 GLU E C 1
ATOM 3996 O O . GLU D 1 110 ? 28.820 26.745 26.972 1.00 7.04 337 GLU E O 1
ATOM 4002 N N . THR D 1 111 ? 29.967 24.987 27.748 1.00 9.31 338 THR E N 1
ATOM 4003 C CA . THR D 1 111 ? 28.925 24.641 28.723 1.00 9.94 338 THR E CA 1
ATOM 4004 C C . THR D 1 111 ? 28.926 25.622 29.900 1.00 11.73 338 THR E C 1
ATOM 4005 O O . THR D 1 111 ? 29.970 26.164 30.268 1.00 12.11 338 THR E O 1
ATOM 4009 N N . GLY D 1 112 ? 27.743 25.860 30.469 1.00 13.94 339 GLY E N 1
ATOM 4010 C CA . GLY D 1 112 ? 27.579 26.801 31.568 1.00 14.46 339 GLY E CA 1
ATOM 4011 C C . GLY D 1 112 ? 27.685 28.239 31.095 1.00 15.44 339 GLY E C 1
ATOM 4012 O O . GLY D 1 112 ? 27.536 29.178 31.881 1.00 16.54 339 GLY E O 1
ATOM 4013 N N . LYS D 1 113 ? 27.947 28.400 29.801 1.00 15.79 340 LYS E N 1
ATOM 4014 C CA . LYS D 1 113 ? 28.083 29.700 29.181 1.00 15.72 340 LYS E CA 1
ATOM 4015 C C . LYS D 1 113 ? 26.753 30.024 28.520 1.00 15.36 340 LYS E C 1
ATOM 4016 O O . LYS D 1 113 ? 25.865 29.174 28.388 1.00 14.49 340 LYS E O 1
ATOM 4022 N N . THR D 1 114 ? 26.642 31.275 28.107 1.00 14.65 341 THR E N 1
ATOM 4023 C CA . THR D 1 114 ? 25.451 31.807 27.468 1.00 12.73 341 THR E CA 1
ATOM 4024 C C . THR D 1 114 ? 25.966 32.684 26.328 1.00 11.38 341 THR E C 1
ATOM 4025 O O . THR D 1 114 ? 26.890 33.469 26.526 1.00 14.66 341 THR E O 1
ATOM 4029 N N . ASN D 1 115 ? 25.406 32.533 25.133 1.00 10.06 342 ASN E N 1
ATOM 4030 C CA . ASN D 1 115 ? 25.982 33.171 23.947 1.00 7.82 342 ASN E CA 1
ATOM 4031 C C . ASN D 1 115 ? 24.976 34.037 23.188 1.00 7.01 342 ASN E C 1
ATOM 4032 O O . ASN D 1 115 ? 24.078 33.525 22.513 1.00 6.81 342 ASN E O 1
ATOM 4037 N N . TYR D 1 116 ? 25.143 35.351 23.317 1.00 4.10 343 TYR E N 1
ATOM 4038 C CA . TYR D 1 116 ? 24.362 36.325 22.560 1.00 3.15 343 TYR E CA 1
ATOM 4039 C C . TYR D 1 116 ? 25.058 36.563 21.229 1.00 2.23 343 TYR E C 1
ATOM 4040 O O . TYR D 1 116 ? 26.183 37.067 21.186 1.00 2.00 343 TYR E O 1
ATOM 4049 N N . ASN D 1 117 ? 24.372 36.212 20.149 1.00 2.00 344 ASN E N 1
ATOM 4050 C CA . ASN D 1 117 ? 24.971 36.183 18.831 1.00 2.00 344 ASN E CA 1
ATOM 4051 C C . ASN D 1 117 ? 23.904 36.226 17.745 1.00 2.00 344 ASN E C 1
ATOM 4052 O O . ASN D 1 117 ? 22.964 35.430 17.764 1.00 2.00 344 ASN E O 1
ATOM 4057 N N . THR D 1 118 ? 24.047 37.152 16.800 1.00 2.00 345 THR E N 1
ATOM 4058 C CA . THR D 1 118 ? 23.141 37.214 15.656 1.00 3.26 345 THR E CA 1
ATOM 4059 C C . THR D 1 118 ? 23.683 36.355 14.530 1.00 4.99 345 THR E C 1
ATOM 4060 O O . THR D 1 118 ? 24.754 36.616 13.999 1.00 4.46 345 THR E O 1
ATOM 4064 N N . CYS D 1 119 ? 22.920 35.335 14.160 1.00 4.64 346 CYS E N 1
ATOM 4065 C CA . CYS D 1 119 ? 23.332 34.391 13.144 1.00 4.53 346 CYS E CA 1
ATOM 4066 C C . CYS D 1 119 ? 22.647 34.762 11.833 1.00 3.66 346 CYS E C 1
ATOM 4067 O O . CYS D 1 119 ? 21.463 34.486 11.642 1.00 2.42 346 CYS E O 1
ATOM 4070 N N . TYR D 1 120 ? 23.403 35.400 10.943 1.00 2.63 347 TYR E N 1
ATOM 4071 C CA . TYR D 1 120 ? 22.895 35.850 9.657 1.00 3.74 347 TYR E CA 1
ATOM 4072 C C . TYR D 1 120 ? 23.301 34.881 8.551 1.00 5.16 347 TYR E C 1
ATOM 4073 O O . TYR D 1 120 ? 24.434 34.393 8.529 1.00 4.36 347 TYR E O 1
ATOM 4082 N N . THR D 1 121 ? 22.363 34.601 7.645 1.00 3.81 348 THR E N 1
ATOM 4083 C CA . THR D 1 121 ? 22.680 33.942 6.383 1.00 4.29 348 THR E CA 1
ATOM 4084 C C . THR D 1 121 ? 21.758 34.413 5.253 1.00 4.84 348 THR E C 1
ATOM 4085 O O . THR D 1 121 ? 20.696 34.986 5.494 1.00 3.21 348 THR E O 1
ATOM 4089 N N . ALA D 1 122 ? 22.177 34.158 4.018 1.00 5.07 349 ALA E N 1
ATOM 4090 C CA . ALA D 1 122 ? 21.444 34.619 2.843 1.00 3.57 349 ALA E CA 1
ATOM 4091 C C . ALA D 1 122 ? 21.878 33.869 1.587 1.00 2.62 349 ALA E C 1
ATOM 4092 O O . ALA D 1 122 ? 22.997 33.365 1.513 1.00 2.47 349 ALA E O 1
ATOM 4094 N N . GLY D 1 123 ? 20.991 33.809 0.597 1.00 2.58 350 GLY E N 1
ATOM 4095 C CA . GLY D 1 123 ? 21.300 33.159 -0.666 1.00 2.90 350 GLY E CA 1
ATOM 4096 C C . GLY D 1 123 ? 20.240 33.352 -1.728 1.00 2.98 350 GLY E C 1
ATOM 4097 O O . GLY D 1 123 ? 19.067 33.561 -1.423 1.00 3.21 350 GLY E O 1
ATOM 4098 N N . VAL D 1 124 ? 20.659 33.272 -2.985 1.00 4.91 351 VAL E N 1
ATOM 4099 C CA . VAL D 1 124 ? 19.760 33.466 -4.114 1.00 5.23 351 VAL E CA 1
ATOM 4100 C C . VAL D 1 124 ? 19.357 32.108 -4.702 1.00 6.47 351 VAL E C 1
ATOM 4101 O O . VAL D 1 124 ? 20.132 31.148 -4.672 1.00 5.96 351 VAL E O 1
ATOM 4105 N N . CYS D 1 125 ? 18.130 32.037 -5.206 1.00 6.35 352 CYS E N 1
ATOM 4106 C CA . CYS D 1 125 ? 17.602 30.831 -5.838 1.00 7.91 352 CYS E CA 1
ATOM 4107 C C . CYS D 1 125 ? 16.463 31.178 -6.782 1.00 6.21 352 CYS E C 1
ATOM 4108 O O . CYS D 1 125 ? 15.975 32.302 -6.784 1.00 6.09 352 CYS E O 1
ATOM 4111 N N . LEU D 1 126 ? 16.067 30.209 -7.601 1.00 5.51 353 LEU E N 1
ATOM 4112 C CA . LEU D 1 126 ? 14.897 30.345 -8.461 1.00 5.25 353 LEU E CA 1
ATOM 4113 C C . LEU D 1 126 ? 13.741 29.586 -7.813 1.00 4.56 353 LEU E C 1
ATOM 4114 O O . LEU D 1 126 ? 13.912 28.467 -7.325 1.00 2.00 353 LEU E O 1
ATOM 4119 N N . LEU D 1 127 ? 12.571 30.215 -7.798 1.00 3.78 354 LEU E N 1
ATOM 4120 C CA . LEU D 1 127 ? 11.382 29.632 -7.193 1.00 3.28 354 LEU E CA 1
ATOM 4121 C C . LEU D 1 127 ? 10.191 29.701 -8.138 1.00 2.00 354 LEU E C 1
ATOM 4122 O O . LEU D 1 127 ? 10.139 30.538 -9.040 1.00 2.00 354 LEU E O 1
ATOM 4127 N N . LYS D 1 128 ? 9.234 28.810 -7.915 1.00 2.22 355 LYS E N 1
ATOM 4128 C CA . LYS D 1 128 ? 7.973 28.810 -8.644 1.00 2.00 355 LYS E CA 1
ATOM 4129 C C . LYS D 1 128 ? 6.883 29.351 -7.726 1.00 2.00 355 LYS E C 1
ATOM 4130 O O . LYS D 1 128 ? 7.049 29.392 -6.510 1.00 2.00 355 LYS E O 1
ATOM 4136 N N . ALA D 1 129 ? 5.764 29.754 -8.316 1.00 2.55 356 ALA E N 1
ATOM 4137 C CA . ALA D 1 129 ? 4.637 30.280 -7.557 1.00 2.67 356 ALA E CA 1
ATOM 4138 C C . ALA D 1 129 ? 4.115 29.217 -6.590 1.00 2.00 356 ALA E C 1
ATOM 4139 O O . ALA D 1 129 ? 4.174 28.023 -6.879 1.00 2.00 356 ALA E O 1
ATOM 4141 N N . ARG D 1 130 ? 3.620 29.681 -5.444 1.00 3.17 357 ARG E N 1
ATOM 4142 C CA . ARG D 1 130 ? 3.079 28.844 -4.366 1.00 3.89 357 ARG E CA 1
ATOM 4143 C C . ARG D 1 130 ? 4.141 28.213 -3.438 1.00 3.11 357 ARG E C 1
ATOM 4144 O O . ARG D 1 130 ? 3.801 27.754 -2.353 1.00 2.59 357 ARG E O 1
ATOM 4152 N N . GLN D 1 131 ? 5.413 28.222 -3.835 1.00 3.45 358 GLN E N 1
ATOM 4153 C CA . GLN D 1 131 ? 6.488 27.711 -2.971 1.00 4.92 358 GLN E CA 1
ATOM 4154 C C . GLN D 1 131 ? 6.617 28.543 -1.694 1.00 4.01 358 GLN E C 1
ATOM 4155 O O . GLN D 1 131 ? 6.507 29.767 -1.728 1.00 3.35 358 GLN E O 1
ATOM 4161 N N . LYS D 1 132 ? 6.887 27.863 -0.582 1.00 5.31 359 LYS E N 1
ATOM 4162 C CA . LYS D 1 132 ? 6.847 28.459 0.752 1.00 5.18 359 LYS E CA 1
ATOM 4163 C C . LYS D 1 132 ? 8.211 28.454 1.439 1.00 5.26 359 LYS E C 1
ATOM 4164 O O . LYS D 1 132 ? 8.881 27.433 1.508 1.00 5.67 359 LYS E O 1
ATOM 4170 N N . ILE D 1 133 ? 8.600 29.607 1.965 1.00 5.83 360 ILE E N 1
ATOM 4171 C CA . ILE D 1 133 ? 9.884 29.775 2.630 1.00 5.74 360 ILE E CA 1
ATOM 4172 C C . ILE D 1 133 ? 9.635 29.915 4.122 1.00 5.17 360 ILE E C 1
ATOM 4173 O O . ILE D 1 133 ? 8.678 30.561 4.533 1.00 5.77 360 ILE E O 1
ATOM 4178 N N . ALA D 1 134 ? 10.505 29.317 4.930 1.00 4.04 361 ALA E N 1
ATOM 4179 C CA . ALA D 1 134 ? 10.382 29.379 6.380 1.00 2.44 361 ALA E CA 1
ATOM 4180 C C . ALA D 1 134 ? 11.754 29.301 7.063 1.00 4.05 361 ALA E C 1
ATOM 4181 O O . ALA D 1 134 ? 12.713 28.784 6.507 1.00 2.00 361 ALA E O 1
ATOM 4183 N N . VAL D 1 135 ? 11.840 29.847 8.269 1.00 5.01 362 VAL E N 1
ATOM 4184 C CA . VAL D 1 135 ? 13.045 29.749 9.078 1.00 4.49 362 VAL E CA 1
ATOM 4185 C C . VAL D 1 135 ? 12.778 28.665 10.115 1.00 4.41 362 VAL E C 1
ATOM 4186 O O . VAL D 1 135 ? 11.847 28.781 10.909 1.00 2.99 362 VAL E O 1
ATOM 4190 N N . LYS D 1 136 ? 13.570 27.598 10.073 1.00 5.07 363 LYS E N 1
ATOM 4191 C CA . LYS D 1 136 ? 13.400 26.456 10.963 1.00 5.11 363 LYS E CA 1
ATOM 4192 C C . LYS D 1 136 ? 14.586 26.329 11.923 1.00 5.05 363 LYS E C 1
ATOM 4193 O O . LYS D 1 136 ? 15.710 26.076 11.505 1.00 6.30 363 LYS E O 1
ATOM 4199 N N . MET D 1 137 ? 14.307 26.491 13.211 1.00 4.17 364 MET E N 1
ATOM 4200 C CA . MET D 1 137 ? 15.257 26.211 14.270 1.00 4.17 364 MET E CA 1
ATOM 4201 C C . MET D 1 137 ? 15.432 24.703 14.377 1.00 3.64 364 MET E C 1
ATOM 4202 O O . MET D 1 137 ? 14.464 23.991 14.566 1.00 4.27 364 MET E O 1
ATOM 4207 N N . VAL D 1 138 ? 16.664 24.216 14.254 1.00 5.51 365 VAL E N 1
ATOM 4208 C CA . VAL D 1 138 ? 16.921 22.776 14.285 1.00 5.50 365 VAL E CA 1
ATOM 4209 C C . VAL D 1 138 ? 17.031 22.252 15.711 1.00 4.71 365 VAL E C 1
ATOM 4210 O O . VAL D 1 138 ? 16.657 21.114 15.978 1.00 4.09 365 VAL E O 1
ATOM 4214 N N . HIS D 1 139 ? 17.551 23.080 16.618 1.00 4.64 366 HIS E N 1
ATOM 4215 C CA . HIS D 1 139 ? 17.779 22.666 18.003 1.00 5.34 366 HIS E CA 1
ATOM 4216 C C . HIS D 1 139 ? 16.716 23.169 18.967 1.00 5.21 366 HIS E C 1
ATOM 4217 O O . HIS D 1 139 ? 16.389 24.358 18.983 1.00 6.91 366 HIS E O 1
ATOM 4224 N N . ALA D 1 140 ? 16.236 22.264 19.810 1.00 5.09 367 ALA E N 1
ATOM 4225 C CA . ALA D 1 140 ? 15.155 22.547 20.739 1.00 4.70 367 ALA E CA 1
ATOM 4226 C C . ALA D 1 140 ? 15.584 23.422 21.907 1.00 5.65 367 ALA E C 1
ATOM 4227 O O . ALA D 1 140 ? 14.773 24.182 22.429 1.00 6.26 367 ALA E O 1
ATOM 4229 N N . ASP D 1 141 ? 16.847 23.332 22.322 1.00 7.37 368 ASP E N 1
ATOM 4230 C CA . ASP D 1 141 ? 17.293 24.044 23.525 1.00 9.81 368 ASP E CA 1
ATOM 4231 C C . ASP D 1 141 ? 17.752 25.476 23.230 1.00 6.79 368 ASP E C 1
ATOM 4232 O O . ASP D 1 141 ? 18.440 26.089 24.039 1.00 7.35 368 ASP E O 1
ATOM 4237 N N . ILE D 1 142 ? 17.356 26.015 22.082 1.00 5.18 369 ILE E N 1
ATOM 4238 C CA . ILE D 1 142 ? 17.680 27.393 21.739 1.00 4.59 369 ILE E CA 1
ATOM 4239 C C . ILE D 1 142 ? 16.651 28.330 22.369 1.00 3.60 369 ILE E C 1
ATOM 4240 O O . ILE D 1 142 ? 15.453 28.048 22.342 1.00 2.00 369 ILE E O 1
ATOM 4245 N N . SER D 1 143 ? 17.139 29.430 22.942 1.00 2.00 370 SER E N 1
ATOM 4246 C CA . SER D 1 143 ? 16.320 30.596 23.260 1.00 2.21 370 SER E CA 1
ATOM 4247 C C . SER D 1 143 ? 16.672 31.710 22.281 1.00 2.40 370 SER E C 1
ATOM 4248 O O . SER D 1 143 ? 17.841 31.901 21.954 1.00 2.00 370 SER E O 1
ATOM 4251 N N . ILE D 1 144 ? 15.660 32.450 21.839 1.00 4.70 371 ILE E N 1
ATOM 4252 C CA . ILE D 1 144 ? 15.812 33.497 20.826 1.00 7.15 371 ILE E CA 1
ATOM 4253 C C . ILE D 1 144 ? 15.231 34.825 21.316 1.00 6.33 371 ILE E C 1
ATOM 4254 O O . ILE D 1 144 ? 14.170 34.848 21.934 1.00 7.56 371 ILE E O 1
ATOM 4259 N N . ASN D 1 145 ? 15.938 35.919 21.039 1.00 6.83 372 ASN E N 1
ATOM 4260 C CA . ASN D 1 145 ? 15.442 37.280 21.263 1.00 8.09 372 ASN E CA 1
ATOM 4261 C C . ASN D 1 145 ? 14.753 37.750 19.983 1.00 8.56 372 ASN E C 1
ATOM 4262 O O . ASN D 1 145 ? 15.408 37.939 18.955 1.00 10.30 372 ASN E O 1
ATOM 4267 N N . MET D 1 146 ? 13.436 37.936 20.044 1.00 8.64 373 MET E N 1
ATOM 4268 C CA . MET D 1 146 ? 12.645 38.295 18.863 1.00 8.26 373 MET E CA 1
ATOM 4269 C C . MET D 1 146 ? 12.541 39.803 18.617 1.00 6.82 373 MET E C 1
ATOM 4270 O O . MET D 1 146 ? 11.569 40.264 18.032 1.00 5.90 373 MET E O 1
ATOM 4275 N N . SER D 1 147 ? 13.542 40.569 19.041 1.00 5.80 374 SER E N 1
ATOM 4276 C CA . SER D 1 147 ? 13.537 42.015 18.836 1.00 5.02 374 SER E CA 1
ATOM 4277 C C . SER D 1 147 ? 13.546 42.317 17.339 1.00 3.18 374 SER E C 1
ATOM 4278 O O . SER D 1 147 ? 14.181 41.610 16.566 1.00 2.67 374 SER E O 1
ATOM 4281 N N . LYS D 1 148 ? 12.820 43.357 16.943 1.00 3.34 375 LYS E N 1
ATOM 4282 C CA . LYS D 1 148 ? 12.631 43.698 15.526 1.00 4.52 375 LYS E CA 1
ATOM 4283 C C . LYS D 1 148 ? 13.928 43.977 14.746 1.00 4.35 375 LYS E C 1
ATOM 4284 O O . LYS D 1 148 ? 13.998 43.707 13.544 1.00 6.09 375 LYS E O 1
ATOM 4290 N N . HIS D 1 149 ? 14.948 44.492 15.428 1.00 2.29 376 HIS E N 1
ATOM 4291 C CA . HIS D 1 149 ? 16.210 44.858 14.782 1.00 2.08 376 HIS E CA 1
ATOM 4292 C C . HIS D 1 149 ? 17.239 43.719 14.750 1.00 2.43 376 HIS E C 1
ATOM 4293 O O . HIS D 1 149 ? 18.163 43.765 13.948 1.00 2.00 376 HIS E O 1
ATOM 4300 N N . THR D 1 150 ? 17.066 42.709 15.610 1.00 2.64 377 THR E N 1
ATOM 4301 C CA . THR D 1 150 ? 18.031 41.612 15.766 1.00 2.77 377 THR E CA 1
ATOM 4302 C C . THR D 1 150 ? 17.601 40.301 15.096 1.00 4.57 377 THR E C 1
ATOM 4303 O O . THR D 1 150 ? 18.441 39.490 14.704 1.00 4.40 377 THR E O 1
ATOM 4307 N N . THR D 1 151 ? 16.293 40.081 15.004 1.00 5.88 378 THR E N 1
ATOM 4308 C CA . THR D 1 151 ? 15.741 38.873 14.395 1.00 3.91 378 THR E CA 1
ATOM 4309 C C . THR D 1 151 ? 14.782 39.259 13.279 1.00 2.46 378 THR E C 1
ATOM 4310 O O . THR D 1 151 ? 13.768 39.892 13.529 1.00 2.75 378 THR E O 1
ATOM 4314 N N . PHE D 1 152 ? 15.114 38.879 12.049 1.00 3.25 379 PHE E N 1
ATOM 4315 C CA . PHE D 1 152 ? 14.312 39.239 10.887 1.00 2.92 379 PHE E CA 1
ATOM 4316 C C . PHE D 1 152 ? 14.416 38.196 9.765 1.00 4.14 379 PHE E C 1
ATOM 4317 O O . PHE D 1 152 ? 15.190 37.246 9.851 1.00 2.67 379 PHE E O 1
ATOM 4325 N N . PHE D 1 153 ? 13.626 38.383 8.713 1.00 4.20 380 PHE E N 1
ATOM 4326 C CA . PHE D 1 153 ? 13.444 37.365 7.678 1.00 4.75 380 PHE E CA 1
ATOM 4327 C C . PHE D 1 153 ? 12.864 38.061 6.468 1.00 4.50 380 PHE E C 1
ATOM 4328 O O . PHE D 1 153 ? 11.790 38.632 6.550 1.00 5.68 380 PHE E O 1
ATOM 4336 N N . GLY D 1 154 ? 13.575 38.027 5.348 1.00 5.77 381 GLY E N 1
ATOM 4337 C CA . GLY D 1 154 ? 13.160 38.775 4.179 1.00 6.19 381 GLY E CA 1
ATOM 4338 C C . GLY D 1 154 ? 13.502 38.159 2.842 1.00 5.55 381 GLY E C 1
ATOM 4339 O O . GLY D 1 154 ? 14.117 37.101 2.756 1.00 6.02 381 GLY E O 1
ATOM 4340 N N . ALA D 1 155 ? 13.073 38.840 1.785 1.00 5.04 382 ALA E N 1
ATOM 4341 C CA . ALA D 1 155 ? 13.296 38.380 0.423 1.00 3.82 382 ALA E CA 1
ATOM 4342 C C . ALA D 1 155 ? 13.180 39.526 -0.567 1.00 4.68 382 ALA E C 1
ATOM 4343 O O . ALA D 1 155 ? 12.539 40.546 -0.297 1.00 3.01 382 ALA E O 1
ATOM 4345 N N . ILE D 1 156 ? 13.818 39.345 -1.715 1.00 5.04 383 ILE E N 1
ATOM 4346 C CA . ILE D 1 156 ? 13.800 40.323 -2.788 1.00 5.30 383 ILE E CA 1
ATOM 4347 C C . ILE D 1 156 ? 13.555 39.564 -4.076 1.00 6.31 383 ILE E C 1
ATOM 4348 O O . ILE D 1 156 ? 14.331 38.684 -4.432 1.00 7.44 383 ILE E O 1
ATOM 4353 N N . ARG D 1 157 ? 12.471 39.895 -4.767 1.00 5.70 384 ARG E N 1
ATOM 4354 C CA . ARG D 1 157 ? 12.266 39.425 -6.126 1.00 5.61 384 ARG E CA 1
ATOM 4355 C C . ARG D 1 157 ? 13.058 40.322 -7.074 1.00 4.72 384 ARG E C 1
ATOM 4356 O O . ARG D 1 157 ? 12.615 41.412 -7.434 1.00 5.12 384 ARG E O 1
ATOM 4364 N N . LEU D 1 158 ? 14.243 39.855 -7.452 1.00 5.38 385 LEU E N 1
ATOM 4365 C CA . LEU D 1 158 ? 15.145 40.602 -8.326 1.00 5.97 385 LEU E CA 1
ATOM 4366 C C . LEU D 1 158 ? 14.594 40.755 -9.743 1.00 5.79 385 LEU E C 1
ATOM 4367 O O . LEU D 1 158 ? 14.923 41.716 -10.444 1.00 6.12 385 LEU E O 1
ATOM 4372 N N . GLY D 1 159 ? 13.763 39.803 -10.156 1.00 6.25 386 GLY E N 1
ATOM 4373 C CA . GLY D 1 159 ? 13.147 39.827 -11.474 1.00 6.93 386 GLY E CA 1
ATOM 4374 C C . GLY D 1 159 ? 12.540 38.486 -11.847 1.00 7.75 386 GLY E C 1
ATOM 4375 O O . GLY D 1 159 ? 12.261 37.653 -10.976 1.00 7.43 386 GLY E O 1
ATOM 4376 N N . GLU D 1 160 ? 12.337 38.271 -13.146 1.00 7.60 387 GLU E N 1
ATOM 4377 C CA . GLU D 1 160 ? 11.860 36.982 -13.646 1.00 8.73 387 GLU E CA 1
ATOM 4378 C C . GLU D 1 160 ? 12.981 35.943 -13.533 1.00 9.12 387 GLU E C 1
ATOM 4379 O O . GLU D 1 160 ? 14.159 36.296 -13.410 1.00 9.39 387 GLU E O 1
ATOM 4385 N N . ALA D 1 161 ? 12.613 34.664 -13.553 1.00 9.22 388 ALA E N 1
ATOM 4386 C CA . ALA D 1 161 ? 13.594 33.581 -13.611 1.00 9.12 388 ALA E CA 1
ATOM 4387 C C . ALA D 1 161 ? 13.802 33.158 -15.067 1.00 9.89 388 ALA E C 1
ATOM 4388 O O . ALA D 1 161 ? 12.906 33.347 -15.896 1.00 10.24 388 ALA E O 1
ATOM 4390 N N . PRO D 1 162 ? 14.971 32.601 -15.393 1.00 10.03 389 PRO E N 1
ATOM 4391 C CA . PRO D 1 162 ? 15.197 32.042 -16.735 1.00 9.61 389 PRO E CA 1
ATOM 4392 C C . PRO D 1 162 ? 14.301 30.836 -17.023 1.00 9.21 389 PRO E C 1
ATOM 4393 O O . PRO D 1 162 ? 13.648 30.810 -18.066 1.00 9.95 389 PRO E O 1
ATOM 4397 N N . PRO E 1 23 ? 20.732 49.634 -11.517 1.00 8.86 248 PRO F N 1
ATOM 4398 C CA . PRO E 1 23 ? 20.696 49.954 -10.064 1.00 8.36 248 PRO F CA 1
ATOM 4399 C C . PRO E 1 23 ? 21.927 50.717 -9.588 1.00 8.14 248 PRO F C 1
ATOM 4400 O O . PRO E 1 23 ? 23.044 50.421 -10.016 1.00 9.63 248 PRO F O 1
ATOM 4404 N N . ALA E 1 24 ? 21.708 51.683 -8.701 1.00 6.71 249 ALA F N 1
ATOM 4405 C CA . ALA E 1 24 ? 22.780 52.503 -8.143 1.00 4.77 249 ALA F CA 1
ATOM 4406 C C . ALA E 1 24 ? 23.340 51.853 -6.886 1.00 4.02 249 ALA F C 1
ATOM 4407 O O . ALA E 1 24 ? 22.584 51.371 -6.039 1.00 2.61 249 ALA F O 1
ATOM 4409 N N . VAL E 1 25 ? 24.663 51.842 -6.761 1.00 2.29 250 VAL F N 1
ATOM 4410 C CA . VAL E 1 25 ? 25.306 51.207 -5.614 1.00 3.89 250 VAL F CA 1
ATOM 4411 C C . VAL E 1 25 ? 26.339 52.089 -4.921 1.00 2.57 250 VAL F C 1
ATOM 4412 O O . VAL E 1 25 ? 26.861 53.040 -5.499 1.00 2.00 250 VAL F O 1
ATOM 4416 N N . VAL E 1 26 ? 26.618 51.739 -3.672 1.00 2.00 251 VAL F N 1
ATOM 4417 C CA . VAL E 1 26 ? 27.711 52.323 -2.904 1.00 2.43 251 VAL F CA 1
ATOM 4418 C C . VAL E 1 26 ? 28.363 51.241 -2.034 1.00 2.64 251 VAL F C 1
ATOM 4419 O O . VAL E 1 26 ? 27.675 50.474 -1.362 1.00 2.26 251 VAL F O 1
ATOM 4423 N N . HIS E 1 27 ? 29.690 51.170 -2.077 1.00 2.49 252 HIS F N 1
ATOM 4424 C CA . HIS E 1 27 ? 30.452 50.288 -1.198 1.00 3.10 252 HIS F CA 1
ATOM 4425 C C . HIS E 1 27 ? 31.566 51.083 -0.519 1.00 3.97 252 HIS F C 1
ATOM 4426 O O . HIS E 1 27 ? 32.573 51.444 -1.143 1.00 2.00 252 HIS F O 1
ATOM 4433 N N . LEU E 1 28 ? 31.350 51.371 0.761 1.00 4.15 253 LEU F N 1
ATOM 4434 C CA . LEU E 1 28 ? 32.325 52.059 1.588 1.00 3.50 253 LEU F CA 1
ATOM 4435 C C . LEU E 1 28 ? 33.211 51.036 2.277 1.00 4.18 253 LEU F C 1
ATOM 4436 O O . LEU E 1 28 ? 32.728 50.019 2.764 1.00 2.34 253 LEU F O 1
ATOM 4441 N N . GLN E 1 29 ? 34.510 51.320 2.312 1.00 4.78 254 GLN F N 1
ATOM 4442 C CA . GLN E 1 29 ? 35.498 50.437 2.911 1.00 4.74 254 GLN F CA 1
ATOM 4443 C C . GLN E 1 29 ? 36.337 51.178 3.947 1.00 4.24 254 GLN F C 1
ATOM 4444 O O . GLN E 1 29 ? 36.544 52.382 3.849 1.00 2.92 254 GLN F O 1
ATOM 4450 N N . GLY E 1 30 ? 36.864 50.443 4.917 1.00 3.69 255 GLY F N 1
ATOM 4451 C CA . GLY E 1 30 ? 37.726 51.026 5.924 1.00 4.01 255 GLY F CA 1
ATOM 4452 C C . GLY E 1 30 ? 39.057 51.466 5.337 1.00 5.38 255 GLY F C 1
ATOM 4453 O O . GLY E 1 30 ? 39.487 50.943 4.310 1.00 3.94 255 GLY F O 1
ATOM 4454 N N . GLN E 1 31 ? 39.705 52.431 5.991 1.00 6.31 256 GLN F N 1
ATOM 4455 C CA . GLN E 1 31 ? 40.969 52.996 5.511 1.00 8.03 256 GLN F CA 1
ATOM 4456 C C . GLN E 1 31 ? 42.112 52.808 6.509 1.00 8.72 256 GLN F C 1
ATOM 4457 O O . GLN E 1 31 ? 43.008 53.646 6.595 1.00 10.32 256 GLN F O 1
ATOM 4463 N N . GLY E 1 32 ? 42.090 51.699 7.241 1.00 9.89 257 GLY F N 1
ATOM 4464 C CA . GLY E 1 32 ? 43.090 51.416 8.258 1.00 8.67 257 GLY F CA 1
ATOM 4465 C C . GLY E 1 32 ? 43.956 50.233 7.874 1.00 9.06 257 GLY F C 1
ATOM 4466 O O . GLY E 1 32 ? 43.573 49.426 7.027 1.00 9.07 257 GLY F O 1
ATOM 4467 N N . SER E 1 33 ? 45.128 50.134 8.500 1.00 9.16 258 SER F N 1
ATOM 4468 C CA . SER E 1 33 ? 46.038 49.001 8.308 1.00 9.08 258 SER F CA 1
ATOM 4469 C C . SER E 1 33 ? 45.685 47.885 9.310 1.00 9.76 258 SER F C 1
ATOM 4470 O O . SER E 1 33 ? 44.502 47.642 9.563 1.00 8.20 258 SER F O 1
ATOM 4473 N N . ALA E 1 34 ? 46.695 47.215 9.875 1.00 10.25 259 ALA F N 1
ATOM 4474 C CA . ALA E 1 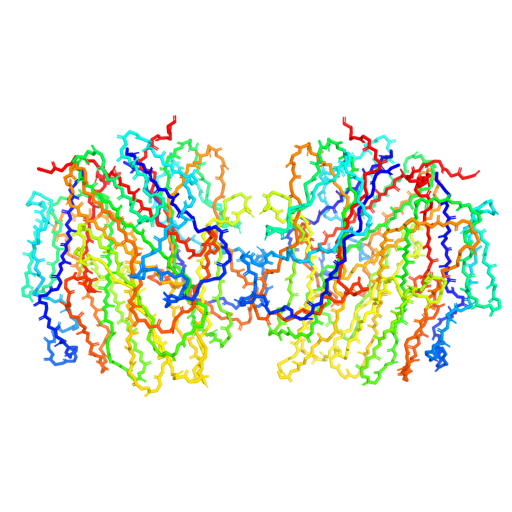34 ? 46.496 46.251 10.962 1.00 9.94 259 ALA F CA 1
ATOM 4475 C C . ALA E 1 34 ? 46.682 46.908 12.338 1.00 10.34 259 ALA F C 1
ATOM 4476 O O . ALA E 1 34 ? 47.422 46.407 13.185 1.00 10.21 259 ALA F O 1
ATOM 4478 N N . ILE E 1 35 ? 46.006 48.039 12.539 1.00 11.09 260 ILE F N 1
ATOM 4479 C CA . ILE E 1 35 ? 45.978 48.740 13.823 1.00 11.34 260 ILE F CA 1
ATOM 4480 C C . ILE E 1 35 ? 44.524 49.047 14.188 1.00 11.44 260 ILE F C 1
ATOM 4481 O O . ILE E 1 35 ? 43.757 49.531 13.358 1.00 12.76 260 ILE F O 1
ATOM 4486 N N . GLN E 1 36 ? 44.157 48.770 15.434 1.00 11.77 261 GLN F N 1
ATOM 4487 C CA . GLN E 1 36 ? 42.775 48.914 15.887 1.00 11.86 261 GLN F CA 1
ATOM 4488 C C . GLN E 1 36 ? 42.432 50.351 16.306 1.00 10.51 261 GLN F C 1
ATOM 4489 O O . GLN E 1 36 ? 43.323 51.141 16.620 1.00 11.54 261 GLN F O 1
ATOM 4495 N N . VAL E 1 37 ? 41.136 50.671 16.307 1.00 8.82 262 VAL F N 1
ATOM 4496 C CA . VAL E 1 37 ? 40.626 51.944 16.830 1.00 8.18 262 VAL F CA 1
ATOM 4497 C C . VAL E 1 37 ? 39.803 51.687 18.107 1.00 7.62 262 VAL F C 1
ATOM 4498 O O . VAL E 1 37 ? 38.945 50.802 18.138 1.00 5.47 262 VAL F O 1
ATOM 4502 N N . LYS E 1 38 ? 40.068 52.479 19.146 1.00 7.38 263 LYS F N 1
ATOM 4503 C CA . LYS E 1 38 ? 39.570 52.213 20.501 1.00 8.19 263 LYS F CA 1
ATOM 4504 C C . LYS E 1 38 ? 38.486 53.175 20.999 1.00 9.46 263 LYS F C 1
ATOM 4505 O O . LYS E 1 38 ? 37.896 52.934 22.052 1.00 9.04 263 LYS F O 1
ATOM 4511 N N . ASN E 1 39 ? 38.236 54.269 20.277 1.00 10.67 264 ASN F N 1
ATOM 4512 C CA . ASN E 1 39 ? 37.050 55.085 20.545 1.00 10.72 264 ASN F CA 1
ATOM 4513 C C . ASN E 1 39 ? 35.865 54.427 19.839 1.00 11.28 264 ASN F C 1
ATOM 4514 O O . ASN E 1 39 ? 35.744 53.200 19.881 1.00 13.85 264 ASN F O 1
ATOM 4519 N N . ASP E 1 40 ? 34.982 55.212 19.223 1.00 11.11 265 ASP F N 1
ATOM 4520 C CA . ASP E 1 40 ? 33.826 54.686 18.482 1.00 9.11 265 ASP F CA 1
ATOM 4521 C C . ASP E 1 40 ? 32.713 54.245 19.418 1.00 6.25 265 ASP F C 1
ATOM 4522 O O . ASP E 1 40 ? 31.628 53.904 18.976 1.00 7.71 265 ASP F O 1
ATOM 4527 N N . LEU E 1 41 ? 32.988 54.254 20.709 1.00 2.95 266 LEU F N 1
ATOM 4528 C CA . LEU E 1 41 ? 32.048 53.788 21.703 1.00 3.17 266 LEU F CA 1
ATOM 4529 C C . LEU E 1 41 ? 30.704 54.564 21.686 1.00 4.24 266 LEU F C 1
ATOM 4530 O O . LEU E 1 41 ? 30.674 55.773 21.929 1.00 2.00 266 LEU F O 1
ATOM 4535 N N . SER E 1 42 ? 29.626 53.812 21.427 1.00 6.76 267 SER F N 1
ATOM 4536 C CA . SER E 1 42 ? 28.205 54.237 21.367 1.00 11.93 267 SER F CA 1
ATOM 4537 C C . SER E 1 42 ? 27.803 55.670 21.236 1.00 15.26 267 SER F C 1
ATOM 4538 O O . SER E 1 42 ? 28.148 56.510 22.069 1.00 17.95 267 SER F O 1
ATOM 4541 N N . GLY E 1 43 ? 26.898 55.889 20.292 1.00 17.23 268 GLY F N 1
ATOM 4542 C CA . GLY E 1 43 ? 26.779 57.191 19.704 1.00 17.77 268 GLY F CA 1
ATOM 4543 C C . GLY E 1 43 ? 28.154 57.201 19.107 1.00 17.86 268 GLY F C 1
ATOM 4544 O O . GLY E 1 43 ? 28.949 58.086 19.330 1.00 23.20 268 GLY F O 1
ATOM 4545 N N . GLY E 1 44 ? 28.438 56.149 18.364 1.00 14.75 269 GLY F N 1
ATOM 4546 C CA . GLY E 1 44 ? 29.787 55.839 17.974 1.00 11.53 269 GLY F CA 1
ATOM 4547 C C . GLY E 1 44 ? 29.748 55.525 16.510 1.00 7.47 269 GLY F C 1
ATOM 4548 O O . GLY E 1 44 ? 30.078 54.418 16.103 1.00 6.65 269 GLY F O 1
ATOM 4549 N N . VAL E 1 45 ? 29.325 56.513 15.729 1.00 2.63 270 VAL F N 1
ATOM 4550 C CA . VAL E 1 45 ? 29.137 56.336 14.299 1.00 2.49 270 VAL F CA 1
ATOM 4551 C C . VAL E 1 45 ? 30.505 56.210 13.638 1.00 2.00 270 VAL F C 1
ATOM 4552 O O . VAL E 1 45 ? 31.379 57.023 13.869 1.00 2.29 270 VAL F O 1
ATOM 4556 N N . LEU E 1 46 ? 30.692 55.158 12.850 1.00 4.02 271 LEU F N 1
ATOM 4557 C CA . LEU E 1 46 ? 31.942 54.948 12.122 1.00 3.90 271 LEU F CA 1
ATOM 4558 C C . LEU E 1 46 ? 32.020 55.926 10.959 1.00 4.38 271 LEU F C 1
ATOM 4559 O O . LEU E 1 46 ? 31.060 56.068 10.207 1.00 4.56 271 LEU F O 1
ATOM 4564 N N . ASN E 1 47 ? 33.156 56.605 10.817 1.00 4.65 272 ASN F N 1
ATOM 4565 C CA . ASN E 1 47 ? 33.257 57.713 9.859 1.00 6.82 272 ASN F CA 1
ATOM 4566 C C . ASN E 1 47 ? 34.478 57.747 8.931 1.00 9.13 272 ASN F C 1
ATOM 4567 O O . ASN E 1 47 ? 34.487 58.517 7.962 1.00 10.19 272 ASN F O 1
ATOM 4572 N N . ASP E 1 48 ? 35.499 56.944 9.220 1.00 11.44 273 ASP F N 1
ATOM 4573 C CA . ASP E 1 48 ? 36.734 56.958 8.427 1.00 13.75 273 ASP F CA 1
ATOM 4574 C C . ASP E 1 48 ? 36.572 56.022 7.213 1.00 11.83 273 ASP F C 1
ATOM 4575 O O . ASP E 1 48 ? 37.287 55.028 7.064 1.00 13.66 273 ASP F O 1
ATOM 4580 N N . TRP E 1 49 ? 35.624 56.371 6.346 1.00 7.84 274 TRP F N 1
ATOM 4581 C CA . TRP E 1 49 ? 35.206 55.526 5.238 1.00 5.61 274 TRP F CA 1
ATOM 4582 C C . TRP E 1 49 ? 35.882 55.960 3.936 1.00 5.17 274 TRP F C 1
ATOM 4583 O O . TRP E 1 49 ? 36.073 57.147 3.691 1.00 4.07 274 TRP F O 1
ATOM 4594 N N . SER E 1 50 ? 36.227 54.981 3.106 1.00 5.96 275 SER F N 1
ATOM 4595 C CA . SER E 1 50 ? 36.777 55.209 1.770 1.00 7.75 275 SER F CA 1
ATOM 4596 C C . SER E 1 50 ? 35.672 54.999 0.747 1.00 9.18 275 SER F C 1
ATOM 4597 O O . SER E 1 50 ? 35.043 53.945 0.718 1.00 10.56 275 SER F O 1
ATOM 4600 N N . ARG E 1 51 ? 35.458 55.988 -0.112 1.00 11.00 276 ARG F N 1
ATOM 4601 C CA . ARG E 1 51 ? 34.366 55.934 -1.088 1.00 13.26 276 ARG F CA 1
ATOM 4602 C C . ARG E 1 51 ? 34.885 55.483 -2.453 1.00 13.98 276 ARG F C 1
ATOM 4603 O O . ARG E 1 51 ? 35.069 56.295 -3.362 1.00 14.37 276 ARG F O 1
ATOM 4611 N N . ILE E 1 52 ? 35.108 54.176 -2.584 1.00 15.02 277 ILE F N 1
ATOM 4612 C CA . ILE E 1 52 ? 35.682 53.607 -3.809 1.00 14.82 277 ILE F CA 1
ATOM 4613 C C . ILE E 1 52 ? 34.674 53.543 -4.959 1.00 14.03 277 ILE F C 1
ATOM 4614 O O . ILE E 1 52 ? 35.002 53.855 -6.106 1.00 12.75 277 ILE F O 1
ATOM 4619 N N . THR E 1 53 ? 33.447 53.141 -4.644 1.00 12.99 278 THR F N 1
ATOM 4620 C CA . THR E 1 53 ? 32.377 53.117 -5.628 1.00 11.69 278 THR F CA 1
ATOM 4621 C C . THR E 1 53 ? 31.141 53.741 -4.986 1.00 9.94 278 THR F C 1
ATOM 4622 O O . THR E 1 53 ? 30.729 53.355 -3.894 1.00 7.55 278 THR F O 1
ATOM 4626 N N . MET E 1 54 ? 30.595 54.756 -5.644 1.00 9.60 279 MET F N 1
ATOM 4627 C CA . MET E 1 54 ? 29.465 55.499 -5.105 1.00 10.18 279 MET F CA 1
ATOM 4628 C C . MET E 1 54 ? 28.811 56.306 -6.213 1.00 10.17 279 MET F C 1
ATOM 4629 O O . MET E 1 54 ? 29.388 57.288 -6.683 1.00 11.49 279 MET F O 1
ATOM 4634 N N . ASN E 1 55 ? 27.618 55.886 -6.631 1.00 9.90 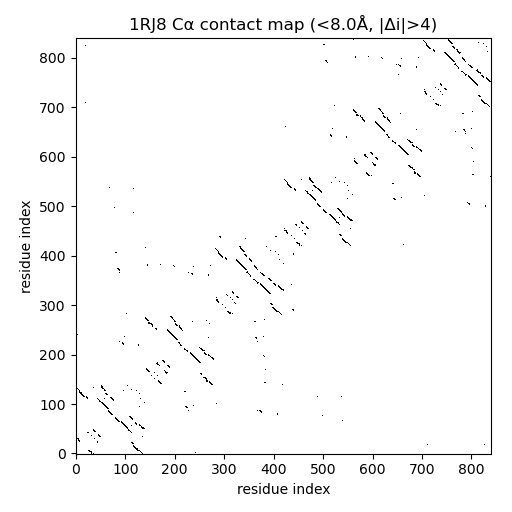280 ASN F N 1
ATOM 4635 C CA . ASN E 1 55 ? 26.846 56.625 -7.624 1.00 10.59 280 ASN F CA 1
ATOM 4636 C C . ASN E 1 55 ? 26.461 57.986 -7.037 1.00 9.13 280 ASN F C 1
ATOM 4637 O O . ASN E 1 55 ? 25.691 58.033 -6.082 1.00 7.13 280 ASN F O 1
ATOM 4642 N N . PRO E 1 56 ? 27.003 59.081 -7.582 1.00 7.89 281 PRO F N 1
ATOM 4643 C CA . PRO E 1 56 ? 26.776 60.427 -7.021 1.00 7.17 281 PRO F CA 1
ATOM 4644 C C . PRO E 1 56 ? 25.340 60.955 -7.114 1.00 6.41 281 PRO F C 1
ATOM 4645 O O . PRO E 1 56 ? 25.042 61.966 -6.473 1.00 5.89 281 PRO F O 1
ATOM 4649 N N . LYS E 1 57 ? 24.485 60.302 -7.899 1.00 5.52 282 LYS F N 1
ATOM 4650 C CA . LYS E 1 57 ? 23.115 60.763 -8.125 1.00 5.65 282 LYS F CA 1
ATOM 4651 C C . LYS E 1 57 ? 22.126 60.166 -7.118 1.00 4.06 282 LYS F C 1
ATOM 4652 O O . LYS E 1 57 ? 20.982 60.612 -7.021 1.00 3.34 282 LYS F O 1
ATOM 4658 N N . VAL E 1 58 ? 22.576 59.157 -6.379 1.00 3.03 283 VAL F N 1
ATOM 4659 C CA . VAL E 1 58 ? 21.744 58.446 -5.403 1.00 2.90 283 VAL F CA 1
ATOM 4660 C C . VAL E 1 58 ? 22.326 58.504 -3.979 1.00 3.14 283 VAL F C 1
ATOM 4661 O O . VAL E 1 58 ? 21.583 58.561 -3.003 1.00 4.08 283 VAL F O 1
ATOM 4665 N N . PHE E 1 59 ? 23.649 58.480 -3.865 1.00 2.36 284 PHE F N 1
ATOM 4666 C CA . PHE E 1 59 ? 24.317 58.411 -2.577 1.00 2.60 284 PHE F CA 1
ATOM 4667 C C . PHE E 1 59 ? 25.266 59.588 -2.369 1.00 2.30 284 PHE F C 1
ATOM 4668 O O . PHE E 1 59 ? 25.931 60.042 -3.300 1.00 2.00 284 PHE F O 1
ATOM 4676 N N . LYS E 1 60 ? 25.318 60.070 -1.133 1.00 2.79 285 LYS F N 1
ATOM 4677 C CA . LYS E 1 60 ? 26.276 61.090 -0.732 1.00 4.30 285 LYS F CA 1
ATOM 4678 C C . LYS E 1 60 ? 26.785 60.772 0.672 1.00 4.42 285 LYS F C 1
ATOM 4679 O O . LYS E 1 60 ? 26.032 60.837 1.644 1.00 2.09 285 LYS F O 1
ATOM 4685 N N . LEU E 1 61 ? 28.062 60.419 0.772 1.00 4.42 286 LEU F N 1
ATOM 4686 C CA . LEU E 1 61 ? 28.701 60.229 2.068 1.00 4.04 286 LEU F CA 1
ATOM 4687 C C . LEU E 1 61 ? 29.022 61.578 2.703 1.00 2.42 286 LEU F C 1
ATOM 4688 O O . LEU E 1 61 ? 29.488 62.489 2.033 1.00 2.00 286 LEU F O 1
ATOM 4693 N N . HIS E 1 62 ? 28.761 61.692 3.999 1.00 2.87 287 HIS F N 1
ATOM 4694 C CA . HIS E 1 62 ? 29.197 62.839 4.787 1.00 3.24 287 HIS F CA 1
ATOM 4695 C C . HIS E 1 62 ? 30.337 62.344 5.662 1.00 3.32 287 HIS F C 1
ATOM 4696 O O . HIS E 1 62 ? 30.088 61.673 6.652 1.00 6.84 287 HIS F O 1
ATOM 4703 N N . PRO E 1 63 ? 31.582 62.635 5.281 1.00 3.34 288 PRO F N 1
ATOM 4704 C CA . PRO E 1 63 ? 32.756 62.062 5.962 1.00 3.51 288 PRO F CA 1
ATOM 4705 C C . PRO E 1 63 ? 32.883 62.418 7.446 1.00 2.00 288 PRO F C 1
ATOM 4706 O O . PRO E 1 63 ? 33.263 61.558 8.234 1.00 2.00 288 PRO F O 1
ATOM 4710 N N . ARG E 1 64 ? 32.600 63.667 7.805 1.00 2.00 289 ARG F N 1
ATOM 4711 C CA . ARG E 1 64 ? 32.738 64.122 9.190 1.00 2.23 289 ARG F CA 1
ATOM 4712 C C . ARG E 1 64 ? 31.828 63.332 10.143 1.00 2.00 289 ARG F C 1
ATOM 4713 O O . ARG E 1 64 ? 32.237 62.989 11.246 1.00 2.00 289 ARG F O 1
ATOM 4721 N N . SER E 1 65 ? 30.617 63.012 9.696 1.00 2.33 290 SER F N 1
ATOM 4722 C CA . SER E 1 65 ? 29.668 62.260 10.517 1.00 2.00 290 SER F CA 1
ATOM 4723 C C . SER E 1 65 ? 29.791 60.753 10.326 1.00 2.00 290 SER F C 1
ATOM 4724 O O . SER E 1 65 ? 29.541 59.987 11.256 1.00 2.00 290 SER F O 1
ATOM 4727 N N . GLY E 1 66 ? 30.168 60.334 9.121 1.00 2.00 291 GLY F N 1
ATOM 4728 C CA . GLY E 1 66 ? 30.122 58.932 8.738 1.00 2.18 291 GLY F CA 1
ATOM 4729 C C . GLY E 1 66 ? 28.765 58.462 8.245 1.00 2.88 291 GLY F C 1
ATOM 4730 O O . GLY E 1 66 ? 28.575 57.277 7.968 1.00 2.00 291 GLY F O 1
ATOM 4731 N N . GLU E 1 67 ? 27.820 59.389 8.126 1.00 4.23 292 GLU F N 1
ATOM 4732 C CA . GLU E 1 67 ? 26.469 59.063 7.686 1.00 3.63 292 GLU F CA 1
ATOM 4733 C C . GLU E 1 67 ? 26.392 59.088 6.157 1.00 3.87 292 GLU F C 1
ATOM 4734 O O . GLU E 1 67 ? 26.968 59.958 5.503 1.00 2.00 292 GLU F O 1
ATOM 4740 N N . LEU E 1 68 ? 25.684 58.108 5.609 1.00 3.22 293 LEU F N 1
ATOM 4741 C CA . LEU E 1 68 ? 25.421 57.993 4.187 1.00 3.03 293 LEU F CA 1
ATOM 4742 C C . LEU E 1 68 ? 23.993 58.445 3.893 1.00 4.53 293 LEU F C 1
ATOM 4743 O O . LEU E 1 68 ? 23.034 57.873 4.405 1.00 3.25 293 LEU F O 1
ATOM 4748 N N . GLU E 1 69 ? 23.857 59.474 3.066 1.00 4.14 294 GLU F N 1
ATOM 4749 C CA . GLU E 1 69 ? 22.561 60.049 2.744 1.00 4.38 294 GLU F CA 1
ATOM 4750 C C . GLU E 1 69 ? 22.071 59.493 1.409 1.00 4.83 294 GLU F C 1
ATOM 4751 O O . GLU E 1 69 ? 22.810 59.497 0.430 1.00 5.53 294 GLU F O 1
ATOM 4757 N N . VAL E 1 70 ? 20.840 58.984 1.380 1.00 4.45 295 VAL F N 1
ATOM 4758 C CA . VAL E 1 70 ? 20.191 58.642 0.118 1.00 4.27 295 VAL F CA 1
ATOM 4759 C C . VAL E 1 70 ? 19.533 59.903 -0.438 1.00 3.89 295 VAL F C 1
ATOM 4760 O O . VAL E 1 70 ? 18.957 60.690 0.311 1.00 4.01 295 VAL F O 1
ATOM 4764 N N . LEU E 1 71 ? 19.630 60.093 -1.750 1.00 3.31 296 LEU F N 1
ATOM 4765 C CA . LEU E 1 71 ? 19.210 61.338 -2.388 1.00 3.71 296 LEU F CA 1
ATOM 4766 C C . LEU E 1 71 ? 17.874 61.218 -3.128 1.00 3.68 296 LEU F C 1
ATOM 4767 O O . LEU E 1 71 ? 17.271 62.228 -3.492 1.00 2.45 296 LEU F O 1
ATOM 4772 N N . VAL E 1 72 ? 17.427 59.985 -3.357 1.00 3.73 297 VAL F N 1
ATOM 4773 C CA . VAL E 1 72 ? 16.159 59.722 -4.027 1.00 3.95 297 VAL F CA 1
ATOM 4774 C C . VAL E 1 72 ? 15.356 58.705 -3.216 1.00 2.60 297 VAL F C 1
ATOM 4775 O O . VAL E 1 72 ? 15.929 57.884 -2.497 1.00 2.75 297 VAL F O 1
ATOM 4779 N N . ASP E 1 73 ? 14.030 58.784 -3.320 1.00 2.00 298 ASP F N 1
ATOM 4780 C CA . ASP E 1 73 ? 13.136 57.740 -2.810 1.00 2.06 298 ASP F CA 1
ATOM 4781 C C . ASP E 1 73 ? 13.517 56.423 -3.466 1.00 2.64 298 ASP F C 1
ATOM 4782 O O . ASP E 1 73 ? 13.987 56.420 -4.598 1.00 2.00 298 ASP F O 1
ATOM 4787 N N . GLY E 1 74 ? 13.292 55.307 -2.779 1.00 2.81 299 GLY F N 1
ATOM 4788 C CA . GLY E 1 74 ? 13.503 54.002 -3.385 1.00 3.55 299 GLY F CA 1
ATOM 4789 C C . GLY E 1 74 ? 13.485 52.820 -2.434 1.00 3.99 299 GLY F C 1
ATOM 4790 O O . GLY E 1 74 ? 13.384 52.984 -1.223 1.00 2.45 299 GLY F O 1
ATOM 4791 N N . THR E 1 75 ? 13.549 51.619 -3.006 1.00 4.10 300 THR F N 1
ATOM 4792 C CA . THR E 1 75 ? 13.777 50.399 -2.244 1.00 4.20 300 THR F CA 1
ATOM 4793 C C . THR E 1 75 ? 15.281 50.189 -2.159 1.00 4.78 300 THR F C 1
ATOM 4794 O O . THR E 1 75 ? 15.961 50.192 -3.185 1.00 5.43 300 THR F O 1
ATOM 4798 N N . TYR E 1 76 ? 15.789 49.997 -0.942 1.00 4.81 301 TYR F N 1
ATOM 4799 C CA . TYR E 1 76 ? 17.225 49.910 -0.688 1.00 4.31 301 TYR F CA 1
ATOM 4800 C C . TYR E 1 76 ? 17.594 48.631 0.070 1.00 6.31 301 TYR F C 1
ATOM 4801 O O . TYR E 1 76 ? 16.968 48.303 1.077 1.00 7.77 301 TYR F O 1
ATOM 4810 N N . PHE E 1 77 ? 18.595 47.906 -0.431 1.00 5.43 302 PHE F N 1
ATOM 4811 C CA . PHE E 1 77 ? 19.268 46.854 0.328 1.00 5.19 302 PHE F CA 1
ATOM 4812 C C . PHE E 1 77 ? 20.472 47.470 1.020 1.00 5.48 302 PHE F C 1
ATOM 4813 O O . PHE E 1 77 ? 21.295 48.082 0.365 1.00 5.67 302 PHE F O 1
ATOM 4821 N N . ILE E 1 78 ? 20.583 47.293 2.333 1.00 6.26 303 ILE F N 1
ATOM 4822 C CA . ILE E 1 78 ? 21.675 47.881 3.118 1.00 5.21 303 ILE F CA 1
ATOM 4823 C C . ILE E 1 78 ? 22.468 46.773 3.806 1.00 4.66 303 ILE F C 1
ATOM 4824 O O . ILE E 1 78 ? 21.896 45.807 4.291 1.00 5.09 303 ILE F O 1
ATOM 4829 N N . TYR E 1 79 ? 23.788 46.907 3.827 1.00 5.49 304 TYR F N 1
ATOM 4830 C CA . TYR E 1 79 ? 24.651 45.923 4.476 1.00 5.83 304 TYR F CA 1
ATOM 4831 C C . TYR E 1 79 ? 25.832 46.573 5.195 1.00 7.10 304 TYR F C 1
ATOM 4832 O O . TYR E 1 79 ? 26.271 47.669 4.848 1.00 9.67 304 TYR F O 1
ATOM 4841 N N . SER E 1 80 ? 26.328 45.895 6.220 1.00 6.73 305 SER F N 1
ATOM 4842 C CA . SER E 1 80 ? 27.499 46.352 6.955 1.00 5.58 305 SER F CA 1
ATOM 4843 C C . SER E 1 80 ? 28.288 45.167 7.501 1.00 5.75 305 SER F C 1
ATOM 4844 O O . SER E 1 80 ? 27.773 44.059 7.622 1.00 5.65 305 SER F O 1
ATOM 4847 N N . GLN E 1 81 ? 29.554 45.417 7.799 1.00 4.10 306 GLN F N 1
ATOM 4848 C CA . GLN E 1 81 ? 30.409 44.454 8.470 1.00 3.42 306 GLN F CA 1
ATOM 4849 C C . GLN E 1 81 ? 31.440 45.226 9.283 1.00 3.85 306 GLN F C 1
ATOM 4850 O O . GLN E 1 81 ? 32.135 46.103 8.760 1.00 2.00 306 GLN F O 1
ATOM 4856 N N . VAL E 1 82 ? 31.513 44.925 10.573 1.00 3.34 307 VAL F N 1
ATOM 4857 C CA . VAL E 1 82 ? 32.503 45.543 11.439 1.00 2.48 307 VAL F CA 1
ATOM 4858 C C . VAL E 1 82 ? 33.455 44.461 11.922 1.00 2.00 307 VAL F C 1
ATOM 4859 O O . VAL E 1 82 ? 33.027 43.414 12.393 1.00 2.00 307 VAL F O 1
ATOM 4863 N N . TYR E 1 83 ? 34.751 44.704 11.784 1.00 2.00 310 TYR F N 1
ATOM 4864 C CA . TYR E 1 83 ? 35.739 43.738 12.238 1.00 2.00 310 TYR F CA 1
ATOM 4865 C C . TYR E 1 83 ? 36.092 44.010 13.699 1.00 2.00 310 TYR F C 1
ATOM 4866 O O . TYR E 1 83 ? 36.778 44.971 14.002 1.00 2.00 310 TYR F O 1
ATOM 4875 N N . TYR E 1 84 ? 35.588 43.176 14.601 1.00 2.00 311 TYR F N 1
ATOM 4876 C CA . TYR E 1 84 ? 35.940 43.256 16.021 1.00 2.00 311 TYR F CA 1
ATOM 4877 C C . TYR E 1 84 ? 37.271 42.588 16.283 1.00 2.00 311 TYR F C 1
ATOM 4878 O O . TYR E 1 84 ? 37.504 41.495 15.795 1.00 2.00 311 TYR F O 1
ATOM 4887 N N . ILE E 1 85 ? 38.117 43.223 17.088 1.00 2.00 312 ILE F N 1
ATOM 4888 C CA . ILE E 1 85 ? 39.449 42.702 17.387 1.00 2.00 312 ILE F CA 1
ATOM 4889 C C . ILE E 1 85 ? 39.521 42.291 18.854 1.00 2.53 312 ILE F C 1
ATOM 4890 O O . ILE E 1 85 ? 39.726 41.118 19.174 1.00 2.00 312 ILE F O 1
ATOM 4895 N N . ASN E 1 86 ? 39.340 43.256 19.745 1.00 3.08 313 ASN F N 1
ATOM 4896 C CA . ASN E 1 86 ? 39.373 42.984 21.176 1.00 4.43 313 ASN F CA 1
ATOM 4897 C C . ASN E 1 86 ? 38.139 43.565 21.865 1.00 3.91 313 ASN F C 1
ATOM 4898 O O . ASN E 1 86 ? 37.799 44.723 21.666 1.00 3.59 313 ASN F O 1
ATOM 4903 N N . PHE E 1 87 ? 37.454 42.749 22.656 1.00 4.58 314 PHE F N 1
ATOM 4904 C CA . PHE E 1 87 ? 36.359 43.246 23.488 1.00 4.09 314 PHE F CA 1
ATOM 4905 C C . PHE E 1 87 ? 36.162 42.416 24.767 1.00 6.01 314 PHE F C 1
ATOM 4906 O O . PHE E 1 87 ? 36.541 41.248 24.839 1.00 6.13 314 PHE F O 1
ATOM 4914 N N . THR E 1 88 ? 35.565 43.049 25.771 1.00 7.04 315 THR F N 1
ATOM 4915 C CA . THR E 1 88 ? 35.534 42.523 27.138 1.00 8.38 315 THR F CA 1
ATOM 4916 C C . THR E 1 88 ? 34.371 41.574 27.440 1.00 9.53 315 THR F C 1
ATOM 4917 O O . THR E 1 88 ? 34.529 40.617 28.206 1.00 8.91 315 THR F O 1
ATOM 4921 N N . ASP E 1 89 ? 33.209 41.857 26.856 1.00 11.09 316 ASP F N 1
ATOM 4922 C CA . ASP E 1 89 ? 31.962 41.193 27.237 1.00 12.11 316 ASP F CA 1
ATOM 4923 C C . ASP E 1 89 ? 31.007 41.090 26.051 1.00 11.95 316 ASP F C 1
ATOM 4924 O O . ASP E 1 89 ? 30.597 39.992 25.674 1.00 12.50 316 ASP F O 1
ATOM 4929 N N . PHE E 1 90 ? 30.647 42.236 25.480 1.00 11.66 317 PHE F N 1
ATOM 4930 C CA . PHE E 1 90 ? 29.817 42.272 24.281 1.00 10.82 317 PHE F CA 1
ATOM 4931 C C . PHE E 1 90 ? 30.390 43.212 23.234 1.00 10.54 317 PHE F C 1
ATOM 4932 O O . PHE E 1 90 ? 30.922 44.276 23.554 1.00 11.72 317 PHE F O 1
ATOM 4940 N N . ALA E 1 91 ? 30.298 42.787 21.981 1.00 8.67 318 ALA F N 1
ATOM 4941 C CA . ALA E 1 91 ? 30.545 43.643 20.835 1.00 8.21 318 ALA F CA 1
ATOM 4942 C C . ALA E 1 91 ? 29.219 43.753 20.096 1.00 8.59 318 ALA F C 1
ATOM 4943 O O . ALA E 1 91 ? 28.561 42.746 19.837 1.00 7.74 318 ALA F O 1
ATOM 4945 N N . SER E 1 92 ? 28.815 44.973 19.770 1.00 6.87 319 SER F N 1
ATOM 4946 C CA . SER E 1 92 ? 27.541 45.177 19.098 1.00 7.27 319 SER F CA 1
ATOM 4947 C C . SER E 1 92 ? 27.472 46.532 18.397 1.00 6.25 319 SER F C 1
ATOM 4948 O O . SER E 1 92 ? 27.978 47.526 18.908 1.00 6.15 319 SER F O 1
ATOM 4951 N N . TYR E 1 93 ? 26.882 46.551 17.207 1.00 5.06 320 TYR F N 1
ATOM 4952 C CA . TYR E 1 93 ? 26.578 47.798 16.514 1.00 4.77 320 TYR F CA 1
ATOM 4953 C C . TYR E 1 93 ? 25.195 47.744 15.871 1.00 5.80 320 TYR F C 1
ATOM 4954 O O . TYR E 1 93 ? 24.644 46.669 15.639 1.00 6.85 320 TYR F O 1
ATOM 4963 N N . GLU E 1 94 ? 24.645 48.913 15.573 1.00 6.88 321 GLU F N 1
ATOM 4964 C CA . GLU E 1 94 ? 23.383 49.017 14.855 1.00 7.07 321 GLU F CA 1
ATOM 4965 C C . GLU E 1 94 ? 23.574 49.722 13.516 1.00 7.59 321 GLU F C 1
ATOM 4966 O O . GLU E 1 94 ? 24.398 50.621 13.401 1.00 9.62 321 GLU F O 1
ATOM 4972 N N . VAL E 1 95 ? 22.836 49.292 12.496 1.00 6.61 322 VAL F N 1
ATOM 4973 C CA . VAL E 1 95 ? 22.611 50.117 11.309 1.00 5.61 322 VAL F CA 1
ATOM 4974 C C . VAL E 1 95 ? 21.399 51.004 11.588 1.00 6.83 322 VAL F C 1
ATOM 4975 O O . VAL E 1 95 ? 20.275 50.515 11.689 1.00 6.69 322 VAL F O 1
ATOM 4979 N N . VAL E 1 96 ? 21.634 52.304 11.732 1.00 6.50 323 VAL F N 1
ATOM 4980 C CA . VAL E 1 96 ? 20.570 53.249 12.055 1.00 6.20 323 VAL F CA 1
ATOM 4981 C C . VAL E 1 96 ? 20.146 54.055 10.829 1.00 5.46 323 VAL F C 1
ATOM 4982 O O . VAL E 1 96 ? 20.967 54.395 9.984 1.00 5.56 323 VAL F O 1
ATOM 4986 N N . VAL E 1 97 ? 18.849 54.331 10.745 1.00 5.27 324 VAL F N 1
ATOM 4987 C CA . VAL E 1 97 ? 18.257 55.152 9.695 1.00 4.35 324 VAL F CA 1
ATOM 4988 C C . VAL E 1 97 ? 17.611 56.361 10.365 1.00 4.45 324 VAL F C 1
ATOM 4989 O O . VAL E 1 97 ? 16.634 56.212 11.102 1.00 3.22 324 VAL F O 1
ATOM 4993 N N . ASP E 1 98 ? 18.147 57.553 10.107 1.00 6.42 325 ASP F N 1
ATOM 4994 C CA . ASP E 1 98 ? 17.747 58.758 10.833 1.00 7.87 325 ASP F CA 1
ATOM 4995 C C . ASP E 1 98 ? 17.749 58.453 12.328 1.00 8.07 325 ASP F C 1
ATOM 4996 O O . ASP E 1 98 ? 16.729 58.590 13.008 1.00 8.06 325 ASP F O 1
ATOM 5001 N N . GLU E 1 99 ? 18.904 57.991 12.808 1.00 7.35 326 GLU F N 1
ATOM 5002 C CA . GLU E 1 99 ? 19.163 57.761 14.228 1.00 8.23 326 GLU F CA 1
ATOM 5003 C C . GLU E 1 99 ? 18.381 56.587 14.854 1.00 7.94 326 GLU F C 1
ATOM 5004 O O . GLU E 1 99 ? 18.641 56.223 16.005 1.00 7.86 326 GLU F O 1
ATOM 5010 N N . LYS E 1 100 ? 17.463 55.980 14.096 1.00 7.39 327 LYS F N 1
ATOM 5011 C CA . LYS E 1 100 ? 16.575 54.922 14.600 1.00 8.14 327 LYS F CA 1
ATOM 5012 C C . LYS E 1 100 ? 17.075 53.537 14.176 1.00 7.65 327 LYS F C 1
ATOM 5013 O O . LYS E 1 100 ? 17.213 53.287 12.982 1.00 8.77 327 LYS F O 1
ATOM 5019 N N . PRO E 1 101 ? 17.310 52.631 15.128 1.00 6.07 328 PRO F N 1
ATOM 5020 C CA . PRO E 1 101 ? 17.869 51.310 14.799 1.00 5.76 328 PRO F CA 1
ATOM 5021 C C . PRO E 1 101 ? 17.021 50.538 13.782 1.00 5.57 328 PRO F C 1
ATOM 5022 O O . PRO E 1 101 ? 15.795 50.534 13.870 1.00 5.59 328 PRO F O 1
ATOM 5026 N N . PHE E 1 102 ? 17.687 49.911 12.820 1.00 4.02 329 PHE F N 1
ATOM 5027 C CA . PHE E 1 102 ? 17.025 49.109 11.795 1.00 5.40 329 PHE F CA 1
ATOM 5028 C C . PHE E 1 102 ? 17.563 47.680 11.839 1.00 3.89 329 PHE F C 1
ATOM 5029 O O . PHE E 1 102 ? 16.800 46.724 11.912 1.00 3.48 329 PHE F O 1
ATOM 5037 N N . LEU E 1 103 ? 18.881 47.549 11.795 1.00 4.47 330 LEU F N 1
ATOM 5038 C CA . LEU E 1 103 ? 19.548 46.258 11.918 1.00 4.58 330 LEU F CA 1
ATOM 5039 C C . LEU E 1 103 ? 20.527 46.285 13.084 1.00 4.60 330 LEU F C 1
ATOM 5040 O O . LEU E 1 103 ? 21.007 47.343 13.480 1.00 5.11 330 LEU F O 1
ATOM 5045 N N . GLN E 1 104 ? 20.819 45.111 13.629 1.00 5.43 331 GLN F N 1
ATOM 5046 C CA . GLN E 1 104 ? 21.784 44.976 14.719 1.00 6.02 331 GLN F CA 1
ATOM 5047 C C . GLN E 1 104 ? 22.643 43.734 14.497 1.00 5.68 331 GLN F C 1
ATOM 5048 O O . GLN E 1 104 ? 22.139 42.685 14.089 1.00 9.54 331 GLN F O 1
ATOM 5054 N N . CYS E 1 105 ? 23.942 43.865 14.746 1.00 4.41 332 CYS F N 1
ATOM 5055 C CA . CYS E 1 105 ? 24.861 42.736 14.706 1.00 3.66 332 CYS F CA 1
ATOM 5056 C C . CYS E 1 105 ? 25.547 42.617 16.066 1.00 3.38 332 CYS F C 1
ATOM 5057 O O . CYS E 1 105 ? 26.113 43.587 16.563 1.00 5.30 332 CYS F O 1
ATOM 5060 N N . THR E 1 106 ? 25.473 41.434 16.671 1.00 2.84 333 THR F N 1
ATOM 5061 C CA . THR E 1 106 ? 25.960 41.220 18.031 1.00 2.71 333 THR F CA 1
ATOM 5062 C C . THR E 1 106 ? 26.868 39.994 18.141 1.00 2.15 333 THR F C 1
ATOM 5063 O O . THR E 1 106 ? 26.630 38.970 17.504 1.00 3.41 333 THR F O 1
ATOM 5067 N N . ARG E 1 107 ? 27.894 40.119 18.980 1.00 3.00 334 ARG F N 1
ATOM 5068 C CA . ARG E 1 107 ? 28.810 39.034 19.334 1.00 2.00 334 ARG F CA 1
ATOM 5069 C C . ARG E 1 107 ? 29.033 39.016 20.848 1.00 2.00 334 ARG F C 1
ATOM 5070 O O . ARG E 1 107 ? 29.050 40.068 21.490 1.00 2.00 334 ARG F O 1
ATOM 5078 N N . SER E 1 108 ? 29.207 37.820 21.405 1.00 2.00 335 SER F N 1
ATOM 5079 C CA . SER E 1 108 ? 29.698 37.648 22.775 1.00 3.28 335 SER F CA 1
ATOM 5080 C C . SER E 1 108 ? 31.089 37.027 22.744 1.00 5.16 335 SER F C 1
ATOM 5081 O O . SER E 1 108 ? 31.606 36.687 21.678 1.00 5.94 335 SER F O 1
ATOM 5084 N N . ILE E 1 109 ? 31.683 36.864 23.921 1.00 8.04 336 ILE F N 1
ATOM 5085 C CA . ILE E 1 109 ? 32.964 36.174 24.035 1.00 10.09 336 ILE F CA 1
ATOM 5086 C C . ILE E 1 109 ? 32.852 34.706 23.603 1.00 12.09 336 ILE F C 1
ATOM 5087 O O . ILE E 1 109 ? 32.094 33.932 24.191 1.00 12.74 336 ILE F O 1
ATOM 5092 N N . GLU E 1 110 ? 33.568 34.340 22.544 1.00 14.16 337 GLU F N 1
ATOM 5093 C CA . GLU E 1 110 ? 33.962 32.949 22.339 1.00 15.18 337 GLU F CA 1
ATOM 5094 C C . GLU E 1 110 ? 35.283 32.851 23.098 1.00 16.32 337 GLU F C 1
ATOM 5095 O O . GLU E 1 110 ? 36.242 33.543 22.764 1.00 17.29 337 GLU F O 1
ATOM 5101 N N . THR E 1 111 ? 35.313 31.996 24.119 1.00 17.36 338 THR F N 1
ATOM 5102 C CA . THR E 1 111 ? 36.189 32.167 25.294 1.00 18.45 338 THR F CA 1
ATOM 5103 C C . THR E 1 111 ? 37.527 32.884 25.094 1.00 19.16 338 THR F C 1
ATOM 5104 O O . THR E 1 111 ? 38.222 32.667 24.100 1.00 20.18 338 THR F O 1
ATOM 5108 N N . GLY E 1 112 ? 37.849 33.733 26.076 1.00 19.21 339 GLY F N 1
ATOM 5109 C CA . GLY E 1 112 ? 39.172 34.296 26.324 1.00 18.38 339 GLY F CA 1
ATOM 5110 C C . GLY E 1 112 ? 40.216 34.334 25.223 1.00 17.82 339 GLY F C 1
ATOM 5111 O O . GLY E 1 112 ? 40.178 33.557 24.268 1.00 19.04 339 GLY F O 1
ATOM 5112 N N . LYS E 1 113 ? 41.178 35.241 25.379 1.00 16.59 340 LYS F N 1
ATOM 5113 C CA . LYS E 1 113 ? 42.202 35.470 24.364 1.00 15.08 340 LYS F CA 1
ATOM 5114 C C . LYS E 1 113 ? 41.511 35.893 23.064 1.00 14.18 340 LYS F C 1
ATOM 5115 O O . LYS E 1 113 ? 40.344 36.295 23.092 1.00 17.95 340 LYS F O 1
ATOM 5121 N N . THR E 1 114 ? 42.232 35.836 21.946 1.00 11.80 341 THR F N 1
ATOM 5122 C CA . THR E 1 114 ? 41.702 36.190 20.622 1.00 9.19 341 THR F CA 1
ATOM 5123 C C . THR E 1 114 ? 40.170 36.183 20.501 1.00 7.24 341 THR F C 1
ATOM 5124 O O . THR E 1 114 ? 39.548 35.122 20.595 1.00 6.55 341 THR F O 1
ATOM 5128 N N . ASN E 1 115 ? 39.581 37.363 20.293 1.00 5.10 342 ASN F N 1
ATOM 5129 C CA . ASN E 1 115 ? 38.164 37.485 19.915 1.00 5.02 342 ASN F CA 1
ATOM 5130 C C . ASN E 1 115 ? 37.961 38.164 18.552 1.00 3.11 342 ASN F C 1
ATOM 5131 O O . ASN E 1 115 ? 37.004 38.914 18.360 1.00 2.00 342 ASN F O 1
ATOM 5136 N N . TYR E 1 116 ? 38.855 37.874 17.608 1.00 2.00 343 TYR F N 1
ATOM 5137 C CA . TYR E 1 116 ? 38.743 38.382 16.237 1.00 2.00 343 TYR F CA 1
ATOM 5138 C C . TYR E 1 116 ? 37.499 37.818 15.550 1.00 2.00 343 TYR F C 1
ATOM 5139 O O . TYR E 1 116 ? 37.349 36.600 15.426 1.00 2.00 343 TYR F O 1
ATOM 5148 N N . ASN E 1 117 ? 36.618 38.709 15.097 1.00 2.00 344 ASN F N 1
ATOM 5149 C CA . ASN E 1 117 ? 35.319 38.305 14.587 1.00 2.00 344 ASN F CA 1
ATOM 5150 C C . ASN E 1 117 ? 34.629 39.354 13.726 1.00 2.00 344 ASN F C 1
ATOM 5151 O O . ASN E 1 117 ? 34.286 40.435 14.204 1.00 2.00 344 ASN F O 1
ATOM 5156 N N . THR E 1 118 ? 34.406 39.017 12.460 1.00 2.00 345 THR F N 1
ATOM 5157 C CA . THR E 1 118 ? 33.656 39.882 11.552 1.00 2.00 345 THR F CA 1
ATOM 5158 C C . THR E 1 118 ? 32.150 39.739 11.785 1.00 2.15 345 THR F C 1
ATOM 5159 O O . THR E 1 118 ? 31.599 38.641 11.764 1.00 2.68 345 THR F O 1
ATOM 5163 N N . CYS E 1 119 ? 31.490 40.868 11.989 1.00 2.74 346 CYS F N 1
ATOM 5164 C CA . CYS E 1 119 ? 30.079 40.885 12.321 1.00 3.33 346 CYS F CA 1
ATOM 5165 C C . CYS E 1 119 ? 29.309 41.521 11.163 1.00 2.60 346 CYS F C 1
ATOM 5166 O O . CYS E 1 119 ? 29.238 42.744 11.047 1.00 2.00 346 CYS F O 1
ATOM 5169 N N . TYR E 1 120 ? 28.737 40.674 10.312 1.00 3.05 347 TYR F N 1
ATOM 5170 C CA . TYR E 1 120 ? 27.990 41.122 9.135 1.00 3.26 347 TYR F CA 1
ATOM 5171 C C . TYR E 1 120 ? 26.487 41.061 9.400 1.00 3.13 347 TYR F C 1
ATOM 5172 O O . TYR E 1 120 ? 25.976 40.093 9.970 1.00 4.92 347 TYR F O 1
ATOM 5181 N N . THR E 1 121 ? 25.788 42.110 8.982 1.00 4.18 348 THR F N 1
ATOM 5182 C CA . THR E 1 121 ? 24.335 42.087 8.877 1.00 3.18 348 THR F CA 1
ATOM 5183 C C . THR E 1 121 ? 23.841 42.905 7.679 1.00 3.67 348 THR F C 1
ATOM 5184 O O . THR E 1 121 ? 24.559 43.735 7.137 1.00 3.67 348 THR F O 1
ATOM 5188 N N . ALA E 1 122 ? 22.600 42.652 7.281 1.00 4.95 349 ALA F N 1
ATOM 5189 C CA . ALA E 1 122 ? 21.992 43.298 6.121 1.00 5.86 349 ALA F CA 1
ATOM 5190 C C . ALA E 1 122 ? 20.469 43.153 6.140 1.00 5.50 349 ALA F C 1
ATOM 5191 O O . ALA E 1 122 ? 19.918 42.342 6.888 1.00 7.07 349 ALA F O 1
ATOM 5193 N N . GLY E 1 123 ? 19.799 43.916 5.282 1.00 5.43 350 GLY F N 1
ATOM 5194 C CA . GLY E 1 123 ? 18.348 43.891 5.191 1.00 4.37 350 GLY F CA 1
ATOM 5195 C C . GLY E 1 123 ? 17.797 44.966 4.269 1.00 3.63 350 GLY F C 1
ATOM 5196 O O . GLY E 1 123 ? 18.495 45.920 3.950 1.00 2.00 350 GLY F O 1
ATOM 5197 N N . VAL E 1 124 ? 16.537 44.818 3.864 1.00 4.16 351 VAL F N 1
ATOM 5198 C CA . VAL E 1 124 ? 15.915 45.715 2.893 1.00 4.92 351 VAL F CA 1
ATOM 5199 C C . VAL E 1 124 ? 14.866 46.609 3.551 1.00 4.68 351 VAL F C 1
ATOM 5200 O O . VAL E 1 124 ? 14.170 46.187 4.480 1.00 4.12 351 VAL F O 1
ATOM 5204 N N . CYS E 1 125 ? 14.767 47.845 3.067 1.00 5.74 352 CYS F N 1
ATOM 5205 C CA . CYS E 1 125 ? 13.751 48.792 3.530 1.00 6.81 352 CYS F CA 1
ATOM 5206 C C . CYS E 1 125 ? 13.482 49.903 2.519 1.00 6.38 352 CYS F C 1
ATOM 5207 O O . CYS E 1 125 ? 14.318 50.214 1.668 1.00 6.10 352 CYS F O 1
ATOM 5210 N N . LEU E 1 126 ? 12.312 50.513 2.640 1.00 5.27 353 LEU F N 1
ATOM 5211 C CA . LEU E 1 126 ? 11.925 51.615 1.772 1.00 4.20 353 LEU F CA 1
ATOM 5212 C C . LEU E 1 126 ? 12.365 52.924 2.425 1.00 3.83 353 LEU F C 1
ATOM 5213 O O . LEU E 1 126 ? 12.037 53.178 3.584 1.00 4.62 353 LEU F O 1
ATOM 5218 N N . LEU E 1 127 ? 13.126 53.735 1.691 1.00 3.13 354 LEU F N 1
ATOM 5219 C CA . LEU E 1 127 ? 13.598 55.029 2.181 1.00 4.31 354 LEU F CA 1
ATOM 5220 C C . LEU E 1 127 ? 13.160 56.176 1.280 1.00 4.99 354 LEU F C 1
ATOM 5221 O O . LEU E 1 127 ? 12.933 55.991 0.085 1.00 4.35 354 LEU F O 1
ATOM 5226 N N . LYS E 1 128 ? 13.039 57.360 1.874 1.00 4.29 355 LYS F N 1
ATOM 5227 C CA . LYS E 1 128 ? 12.723 58.577 1.141 1.00 5.22 355 LYS F CA 1
ATOM 5228 C C . LYS E 1 128 ? 13.982 59.422 1.016 1.00 3.69 355 LYS F C 1
ATOM 5229 O O . LYS E 1 128 ? 14.953 59.219 1.744 1.00 2.01 355 LYS F O 1
ATOM 5235 N N . ALA E 1 129 ? 13.958 60.369 0.084 1.00 3.35 356 ALA F N 1
ATOM 5236 C CA . ALA E 1 129 ? 15.098 61.248 -0.166 1.00 3.52 356 ALA F CA 1
ATOM 5237 C C . ALA E 1 129 ? 15.504 62.004 1.104 1.00 3.37 356 ALA F C 1
ATOM 5238 O O . ALA E 1 129 ? 14.667 62.299 1.954 1.00 2.00 356 ALA F O 1
ATOM 5240 N N . ARG E 1 130 ? 16.799 62.287 1.223 1.00 5.08 357 ARG F N 1
ATOM 5241 C CA . ARG E 1 130 ? 17.389 62.988 2.373 1.00 6.15 357 ARG F CA 1
ATOM 5242 C C . ARG E 1 130 ? 17.572 62.153 3.656 1.00 6.23 357 ARG F C 1
ATOM 5243 O O . ARG E 1 130 ? 18.239 62.604 4.589 1.00 7.09 357 ARG F O 1
ATOM 5251 N N . GLN E 1 131 ? 17.007 60.947 3.708 1.00 6.67 358 GLN F N 1
ATOM 5252 C CA . GLN E 1 131 ? 17.201 60.060 4.859 1.00 7.29 358 GLN F CA 1
ATOM 5253 C C . GLN E 1 131 ? 18.654 59.590 4.916 1.00 8.07 358 GLN F C 1
ATOM 5254 O O . GLN E 1 131 ? 19.315 59.476 3.886 1.00 9.29 358 GLN F O 1
ATOM 5260 N N . LYS E 1 132 ? 19.140 59.304 6.120 1.00 6.29 359 LYS F N 1
ATOM 5261 C CA . LYS E 1 132 ? 20.544 58.966 6.326 1.00 5.37 359 LYS F CA 1
ATOM 5262 C C . LYS E 1 132 ? 20.709 57.648 7.058 1.00 4.93 359 LYS F C 1
ATOM 5263 O O . LYS E 1 132 ? 19.957 57.336 7.962 1.00 5.70 359 LYS F O 1
ATOM 5269 N N . ILE E 1 133 ? 21.706 56.880 6.645 1.00 6.31 360 ILE F N 1
ATOM 5270 C CA . ILE E 1 133 ? 22.000 55.575 7.223 1.00 8.10 360 ILE F CA 1
ATOM 5271 C C . ILE E 1 133 ? 23.397 55.653 7.838 1.00 7.74 360 ILE F C 1
ATOM 5272 O O . ILE E 1 133 ? 24.246 56.416 7.378 1.00 7.09 360 ILE F O 1
ATOM 5277 N N . ALA E 1 134 ? 23.639 54.880 8.883 1.00 7.29 361 ALA F N 1
ATOM 5278 C CA . ALA E 1 134 ? 24.924 54.940 9.572 1.00 6.91 361 ALA F CA 1
ATOM 5279 C C . ALA E 1 134 ? 25.199 53.659 10.337 1.00 6.43 361 ALA F C 1
ATOM 5280 O O . ALA E 1 134 ? 24.276 52.979 10.770 1.00 6.18 361 ALA F O 1
ATOM 5282 N N . VAL E 1 135 ? 26.475 53.332 10.496 1.00 6.24 362 VAL F N 1
ATOM 5283 C CA . VAL E 1 135 ? 26.872 52.218 11.345 1.00 6.37 362 VAL F CA 1
ATOM 5284 C C . VAL E 1 135 ? 27.300 52.791 12.689 1.00 6.17 362 VAL F C 1
ATOM 5285 O O . VAL E 1 135 ? 28.287 53.517 12.774 1.00 5.58 362 VAL F O 1
ATOM 5289 N N . LYS E 1 136 ? 26.553 52.453 13.735 1.00 4.86 363 LYS F N 1
ATOM 5290 C CA . LYS E 1 136 ? 26.730 53.043 15.057 1.00 4.95 363 LYS F CA 1
ATOM 5291 C C . LYS E 1 136 ? 27.025 51.953 16.081 1.00 4.41 363 LYS F C 1
ATOM 5292 O O . LYS E 1 136 ? 26.205 51.071 16.304 1.00 5.45 363 LYS F O 1
ATOM 5298 N N . MET E 1 137 ? 28.199 52.024 16.700 1.00 3.89 364 MET F N 1
ATOM 5299 C CA . MET E 1 137 ? 28.585 51.097 17.757 1.00 4.03 364 MET F CA 1
ATOM 5300 C C . MET E 1 137 ? 27.716 51.336 18.987 1.00 4.93 364 MET F C 1
ATOM 5301 O O . MET E 1 137 ? 27.272 52.456 19.223 1.00 2.04 364 MET F O 1
ATOM 5306 N N . VAL E 1 138 ? 27.483 50.288 19.770 1.00 5.51 365 VAL F N 1
ATOM 5307 C CA . VAL E 1 138 ? 26.819 50.434 21.068 1.00 7.47 365 VAL F CA 1
ATOM 5308 C C . VAL E 1 138 ? 27.855 50.755 22.134 1.00 6.96 365 VAL F C 1
ATOM 5309 O O . VAL E 1 138 ? 29.060 50.625 21.896 1.00 7.60 365 VAL F O 1
ATOM 5313 N N . HIS E 1 139 ? 27.378 51.153 23.314 1.00 6.23 366 HIS F N 1
ATOM 5314 C CA . HIS E 1 139 ? 28.260 51.595 24.392 1.00 6.98 366 HIS F CA 1
ATOM 5315 C C . HIS E 1 139 ? 29.007 50.403 24.958 1.00 4.64 366 HIS F C 1
ATOM 5316 O O . HIS E 1 139 ? 28.418 49.596 25.663 1.00 6.37 366 HIS F O 1
ATOM 5323 N N . ALA E 1 140 ? 30.288 50.282 24.615 1.00 3.13 367 ALA F N 1
ATOM 5324 C CA . ALA E 1 140 ? 31.181 49.289 25.229 1.00 3.21 367 ALA F CA 1
ATOM 5325 C C . ALA E 1 140 ? 32.658 49.603 25.019 1.00 2.00 367 ALA F C 1
ATOM 5326 O O . ALA E 1 140 ? 33.021 50.350 24.119 1.00 2.00 367 ALA F O 1
ATOM 5328 N N . ASP E 1 141 ? 33.511 49.000 25.839 1.00 2.00 368 ASP F N 1
ATOM 5329 C CA . ASP E 1 141 ? 34.950 49.045 25.594 1.00 2.59 368 ASP F CA 1
ATOM 5330 C C . ASP E 1 141 ? 35.241 48.045 24.481 1.00 3.32 368 ASP F C 1
ATOM 5331 O O . ASP E 1 141 ? 35.143 46.833 24.681 1.00 4.21 368 ASP F O 1
ATOM 5336 N N . ILE E 1 142 ? 35.573 48.557 23.301 1.00 4.38 369 ILE F N 1
ATOM 5337 C CA . ILE E 1 142 ? 35.754 47.709 22.131 1.00 4.95 369 ILE F CA 1
ATOM 5338 C C . ILE E 1 142 ? 36.697 48.314 21.082 1.00 4.77 369 ILE F C 1
ATOM 5339 O O . ILE E 1 142 ? 36.659 49.512 20.794 1.00 4.81 369 ILE F O 1
ATOM 5344 N N . SER E 1 143 ? 37.545 47.452 20.532 1.00 3.99 370 SER F N 1
ATOM 5345 C CA . SER E 1 143 ? 38.509 47.810 19.510 1.00 3.53 370 SER F CA 1
ATOM 5346 C C . SER E 1 143 ? 38.078 47.165 18.205 1.00 2.69 370 SER F C 1
ATOM 5347 O O . SER E 1 143 ? 37.671 46.014 18.194 1.00 2.00 370 SER F O 1
ATOM 5350 N N . ILE E 1 144 ? 38.170 47.914 17.111 1.00 4.02 371 ILE F N 1
ATOM 5351 C CA . ILE E 1 144 ? 37.830 47.405 15.786 1.00 5.48 371 ILE F CA 1
ATOM 5352 C C . ILE E 1 144 ? 38.977 47.676 14.813 1.00 5.58 371 ILE F C 1
ATOM 5353 O O . ILE E 1 144 ? 39.725 48.636 14.976 1.00 7.40 371 ILE F O 1
ATOM 5358 N N . ASN E 1 145 ? 39.122 46.812 13.817 1.00 5.03 372 ASN F N 1
ATOM 5359 C CA . ASN E 1 145 ? 40.034 47.044 12.707 1.00 6.56 372 ASN F CA 1
ATOM 5360 C C . ASN E 1 145 ? 39.250 47.587 11.518 1.00 7.25 372 ASN F C 1
ATOM 5361 O O . ASN E 1 145 ? 38.315 46.947 11.041 1.00 9.07 372 ASN F O 1
ATOM 5366 N N . MET E 1 146 ? 39.634 48.769 11.049 1.00 7.81 373 MET F N 1
ATOM 5367 C CA . MET E 1 146 ? 38.971 49.423 9.923 1.00 9.88 373 MET F CA 1
ATOM 5368 C C . MET E 1 146 ? 39.674 49.125 8.595 1.00 9.04 373 MET F C 1
ATOM 5369 O O . MET E 1 146 ? 39.932 50.047 7.834 1.00 11.73 373 MET F O 1
ATOM 5374 N N . SER E 1 147 ? 40.002 47.865 8.313 1.00 9.27 374 SER F N 1
ATOM 5375 C CA . SER E 1 147 ? 40.656 47.514 7.040 1.00 8.38 374 SER F CA 1
ATOM 5376 C C . SER E 1 147 ? 39.627 47.511 5.922 1.00 6.15 374 SER F C 1
ATOM 5377 O O . SER E 1 147 ? 38.443 47.349 6.175 1.00 4.04 374 SER F O 1
ATOM 5380 N N . LYS E 1 148 ? 40.085 47.674 4.685 1.00 6.04 375 LYS F N 1
ATOM 5381 C CA . LYS E 1 148 ? 39.169 47.812 3.545 1.00 6.79 375 LYS F CA 1
ATOM 5382 C C . LYS E 1 148 ? 38.400 46.533 3.176 1.00 5.83 375 LYS F C 1
ATOM 5383 O O . LYS E 1 148 ? 37.380 46.606 2.482 1.00 5.57 375 LYS F O 1
ATOM 5389 N N . HIS E 1 149 ? 38.877 45.382 3.649 1.00 4.42 376 HIS F N 1
ATOM 5390 C CA . HIS E 1 149 ? 38.236 44.097 3.371 1.00 3.58 376 HIS F CA 1
ATOM 5391 C C . HIS E 1 149 ? 37.482 43.522 4.573 1.00 3.17 376 HIS F C 1
ATOM 5392 O O . HIS E 1 149 ? 36.663 42.620 4.411 1.00 2.00 376 HIS F O 1
ATOM 5399 N N . THR E 1 150 ? 37.745 44.050 5.769 1.00 2.00 377 THR F N 1
ATOM 5400 C CA . THR E 1 150 ? 37.173 43.500 7.001 1.00 2.00 377 THR F CA 1
ATOM 5401 C C . THR E 1 150 ? 36.038 44.351 7.563 1.00 2.00 377 THR F C 1
ATOM 5402 O O . THR E 1 150 ? 35.154 43.841 8.252 1.00 2.00 377 THR F O 1
ATOM 5406 N N . THR E 1 151 ? 36.078 45.650 7.288 1.00 2.00 378 THR F N 1
ATOM 5407 C CA . THR E 1 151 ? 35.058 46.570 7.765 1.00 2.00 378 THR F CA 1
ATOM 5408 C C . THR E 1 151 ? 34.545 47.417 6.614 1.00 2.66 378 THR F C 1
ATOM 5409 O O . THR E 1 151 ? 35.287 48.203 6.040 1.00 3.80 378 THR F O 1
ATOM 5413 N N . PHE E 1 152 ? 33.275 47.231 6.271 1.00 4.42 379 PHE F N 1
ATOM 5414 C CA . PHE E 1 152 ? 32.672 47.921 5.139 1.00 3.69 379 PHE F CA 1
ATOM 5415 C C . PHE E 1 152 ? 31.194 48.254 5.387 1.00 4.57 379 PHE F C 1
ATOM 5416 O O . PHE E 1 152 ? 30.612 47.844 6.380 1.00 2.13 379 PHE F O 1
ATOM 5424 N N . PHE E 1 153 ? 30.609 49.019 4.473 1.00 5.24 380 PHE F N 1
ATOM 5425 C CA . PHE E 1 153 ? 29.277 49.569 4.645 1.00 6.27 380 PHE F CA 1
ATOM 5426 C C . PHE E 1 153 ? 28.761 50.021 3.280 1.00 6.36 380 PHE F C 1
ATOM 5427 O O . PHE E 1 153 ? 29.368 50.865 2.624 1.00 4.11 380 PHE F O 1
ATOM 5435 N N . GLY E 1 154 ? 27.644 49.447 2.849 1.00 6.51 381 GLY F N 1
ATOM 5436 C CA . GLY E 1 154 ? 27.145 49.689 1.511 1.00 5.48 381 GLY F CA 1
ATOM 5437 C C . GLY E 1 154 ? 25.641 49.614 1.360 1.00 5.47 381 GLY F C 1
ATOM 5438 O O . GLY E 1 154 ? 24.908 49.315 2.307 1.00 3.71 381 GLY F O 1
ATOM 5439 N N . ALA E 1 155 ? 25.189 49.894 0.144 1.00 2.00 382 ALA F N 1
ATOM 5440 C CA . ALA E 1 155 ? 23.772 49.950 -0.154 1.00 2.39 382 ALA F CA 1
ATOM 5441 C C . ALA E 1 155 ? 23.518 49.798 -1.645 1.00 3.11 382 ALA F C 1
ATOM 5442 O O . ALA E 1 155 ? 24.342 50.170 -2.476 1.00 4.31 382 ALA F O 1
ATOM 5444 N N . ILE E 1 156 ? 22.370 49.224 -1.972 1.00 2.42 383 ILE F N 1
ATOM 5445 C CA . ILE E 1 156 ? 21.956 49.035 -3.346 1.00 2.36 383 ILE F CA 1
ATOM 5446 C C . ILE E 1 156 ? 20.560 49.620 -3.468 1.00 3.85 383 ILE F C 1
ATOM 5447 O O . ILE E 1 156 ? 19.644 49.202 -2.761 1.00 2.55 383 ILE F O 1
ATOM 5452 N N . ARG E 1 157 ? 20.404 50.617 -4.331 1.00 5.30 384 ARG F N 1
ATOM 5453 C CA . ARG E 1 157 ? 19.075 51.045 -4.749 1.00 4.81 384 ARG F CA 1
ATOM 5454 C C . ARG E 1 157 ? 18.560 50.037 -5.769 1.00 4.39 384 ARG F C 1
ATOM 5455 O O . ARG E 1 157 ? 18.895 50.104 -6.946 1.00 5.49 384 ARG F O 1
ATOM 5463 N N . LEU E 1 158 ? 17.768 49.087 -5.288 1.00 4.76 385 LEU F N 1
ATOM 5464 C CA . LEU E 1 158 ? 17.183 48.047 -6.125 1.00 6.05 385 LEU F CA 1
ATOM 5465 C C . LEU E 1 158 ? 16.255 48.639 -7.177 1.00 6.25 385 LEU F C 1
ATOM 5466 O O . LEU E 1 158 ? 16.256 48.213 -8.332 1.00 6.71 385 LEU F O 1
ATOM 5471 N N . GLY E 1 159 ? 15.463 49.620 -6.765 1.00 6.60 386 GLY F N 1
ATOM 5472 C CA . GLY E 1 159 ? 14.588 50.330 -7.680 1.00 7.95 386 GLY F CA 1
ATOM 5473 C C . GLY E 1 159 ? 13.783 51.416 -6.989 1.00 8.29 386 GLY F C 1
ATOM 5474 O O . GLY E 1 159 ? 14.211 51.979 -5.980 1.00 8.75 386 GLY F O 1
ATOM 5475 N N . GLU E 1 160 ? 12.611 51.711 -7.541 1.00 9.18 387 GLU F N 1
ATOM 5476 C CA . GLU E 1 160 ? 11.695 52.676 -6.940 1.00 9.82 387 GLU F CA 1
ATOM 5477 C C . GLU E 1 160 ? 10.999 52.048 -5.726 1.00 9.07 387 GLU F C 1
ATOM 5478 O O . GLU E 1 160 ? 11.054 50.830 -5.540 1.00 9.34 387 GLU F O 1
ATOM 5484 N N . ALA E 1 161 ? 10.373 52.876 -4.891 1.00 8.11 388 ALA F N 1
ATOM 5485 C CA . ALA E 1 161 ? 9.570 52.380 -3.769 1.00 7.99 388 ALA F CA 1
ATOM 5486 C C . ALA E 1 161 ? 8.092 52.312 -4.152 1.00 8.20 388 ALA F C 1
ATOM 5487 O O . ALA E 1 161 ? 7.613 53.156 -4.912 1.00 8.60 388 ALA F O 1
ATOM 5489 N N . PRO E 1 162 ? 7.371 51.317 -3.634 1.00 8.04 389 PRO F N 1
ATOM 5490 C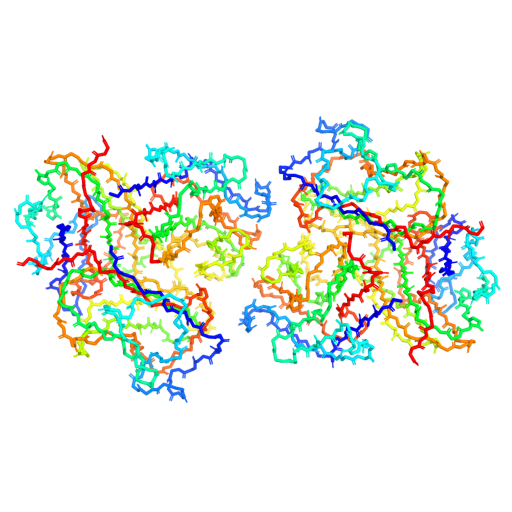 CA . PRO E 1 162 ? 5.923 51.208 -3.862 1.00 8.37 389 PRO F CA 1
ATOM 5491 C C . PRO E 1 162 ? 5.168 52.505 -3.577 1.00 8.56 389 PRO F C 1
ATOM 5492 O O . PRO E 1 162 ? 4.287 52.859 -4.360 1.00 11.58 389 PRO F O 1
ATOM 5496 N N . PRO F 1 23 ? 17.983 40.389 -13.911 1.00 11.33 248 PRO G N 1
ATOM 5497 C CA . PRO F 1 23 ? 19.308 40.135 -13.275 1.00 10.63 248 PRO G CA 1
ATOM 5498 C C . PRO F 1 23 ? 19.728 38.672 -13.380 1.00 10.21 248 PRO G C 1
ATOM 5499 O O . PRO F 1 23 ? 18.913 37.785 -13.122 1.00 11.72 248 PRO G O 1
ATOM 5503 N N . ALA F 1 24 ? 20.980 38.437 -13.765 1.00 8.11 249 ALA G N 1
ATOM 5504 C CA . ALA F 1 24 ? 21.536 37.089 -13.851 1.00 6.03 249 ALA G CA 1
ATOM 5505 C C . ALA F 1 24 ? 22.151 36.702 -12.507 1.00 4.60 249 ALA G C 1
ATOM 5506 O O . ALA F 1 24 ? 22.712 37.545 -11.816 1.00 2.00 249 ALA G O 1
ATOM 5508 N N . VAL F 1 25 ? 22.037 35.431 -12.130 1.00 2.45 250 VAL G N 1
ATOM 5509 C CA . VAL F 1 25 ? 22.526 34.991 -10.829 1.00 3.41 250 VAL G CA 1
ATOM 5510 C C . VAL F 1 25 ? 23.265 33.658 -10.871 1.00 3.37 250 VAL G C 1
ATOM 5511 O O . VAL F 1 25 ? 23.096 32.858 -11.790 1.00 2.00 250 VAL G O 1
ATOM 5515 N N . VAL F 1 26 ? 24.087 33.444 -9.849 1.00 3.01 251 VAL G N 1
ATOM 5516 C CA . VAL F 1 26 ? 24.754 32.168 -9.621 1.00 3.69 251 VAL G CA 1
ATOM 5517 C C . VAL F 1 26 ? 24.756 31.851 -8.128 1.00 3.34 251 VAL G C 1
ATOM 5518 O O . VAL F 1 26 ? 25.110 32.694 -7.305 1.00 3.98 251 VAL G O 1
ATOM 5522 N N . HIS F 1 27 ? 24.324 30.641 -7.785 1.00 3.01 252 HIS G N 1
ATOM 5523 C CA . HIS F 1 27 ? 24.490 30.113 -6.437 1.00 2.46 252 HIS G CA 1
ATOM 5524 C C . HIS F 1 27 ? 25.202 28.766 -6.524 1.00 2.29 252 HIS G C 1
ATOM 5525 O O . HIS F 1 27 ? 24.669 27.811 -7.097 1.00 2.00 252 HIS G O 1
ATOM 5532 N N . LEU F 1 28 ? 26.413 28.723 -5.970 1.00 2.37 253 LEU G N 1
ATOM 5533 C CA . LEU F 1 28 ? 27.245 27.520 -5.912 1.00 3.37 253 LEU G CA 1
ATOM 5534 C C . LEU F 1 28 ? 27.180 26.919 -4.513 1.00 3.87 253 LEU G C 1
ATOM 5535 O O . LEU F 1 28 ? 27.217 27.643 -3.522 1.00 3.76 253 LEU G O 1
ATOM 5540 N N . GLN F 1 29 ? 27.091 25.596 -4.446 1.00 5.87 254 GLN G N 1
ATOM 5541 C CA . GLN F 1 29 ? 26.929 24.870 -3.189 1.00 6.58 254 GLN G CA 1
ATOM 5542 C C . GLN F 1 29 ? 28.048 23.856 -3.008 1.00 6.61 254 GLN G C 1
ATOM 5543 O O . GLN F 1 29 ? 28.516 23.263 -3.973 1.00 4.66 254 GLN G O 1
ATOM 5549 N N . GLY F 1 30 ? 28.453 23.630 -1.764 1.00 6.67 255 GLY G N 1
ATOM 5550 C CA . GLY F 1 30 ? 29.387 22.563 -1.453 1.00 5.47 255 GLY G CA 1
ATOM 5551 C C . GLY F 1 30 ? 28.790 21.203 -1.785 1.00 4.62 255 GLY G C 1
ATOM 5552 O O . GLY F 1 30 ? 27.572 21.040 -1.781 1.00 2.51 255 GLY G O 1
ATOM 5553 N N . GLN F 1 31 ? 29.648 20.226 -2.076 1.00 5.25 256 GLN G N 1
ATOM 5554 C CA . GLN F 1 31 ? 29.198 18.887 -2.478 1.00 7.33 256 GLN G CA 1
ATOM 5555 C C . GLN F 1 31 ? 29.159 17.884 -1.318 1.00 8.34 256 GLN G C 1
ATOM 5556 O O . GLN F 1 31 ? 28.578 16.806 -1.446 1.00 5.95 256 GLN G O 1
ATOM 5562 N N . GLY F 1 32 ? 29.800 18.230 -0.204 1.00 10.70 257 GLY G N 1
ATOM 5563 C CA . GLY F 1 32 ? 29.464 17.640 1.083 1.00 12.64 257 GLY G CA 1
ATOM 5564 C C . GLY F 1 32 ? 30.507 16.795 1.776 1.00 12.65 257 GLY G C 1
ATOM 5565 O O . GLY F 1 32 ? 30.149 15.858 2.485 1.00 15.92 257 GLY G O 1
ATOM 5566 N N . SER F 1 33 ? 31.784 17.106 1.594 1.00 13.09 258 SER G N 1
ATOM 5567 C CA . SER F 1 33 ? 32.825 16.388 2.323 1.00 13.85 258 SER G CA 1
ATOM 5568 C C . SER F 1 33 ? 33.596 17.323 3.241 1.00 12.68 258 SER G C 1
ATOM 5569 O O . SER F 1 33 ? 33.538 18.544 3.097 1.00 9.68 258 SER G O 1
ATOM 5572 N N . ALA F 1 34 ? 34.294 16.730 4.204 1.00 11.11 259 ALA G N 1
ATOM 5573 C CA . ALA F 1 34 ? 35.149 17.470 5.117 1.00 10.31 259 ALA G CA 1
ATOM 5574 C C . ALA F 1 34 ? 36.444 17.786 4.396 1.00 9.04 259 ALA G C 1
ATOM 5575 O O . ALA F 1 34 ? 37.077 16.889 3.856 1.00 8.80 259 ALA G O 1
ATOM 5577 N N . ILE F 1 35 ? 36.822 19.058 4.377 1.00 7.23 260 ILE G N 1
ATOM 5578 C CA . ILE F 1 35 ? 38.043 19.497 3.727 1.00 6.62 260 ILE G CA 1
ATOM 5579 C C . ILE F 1 35 ? 39.018 20.064 4.752 1.00 5.08 260 ILE G C 1
ATOM 5580 O O . ILE F 1 35 ? 38.685 20.979 5.497 1.00 4.56 260 ILE G O 1
ATOM 5585 N N . GLN F 1 36 ? 40.211 19.485 4.802 1.00 2.00 261 GLN G N 1
ATOM 5586 C CA . GLN F 1 36 ? 41.342 20.091 5.482 1.00 2.06 261 GLN G CA 1
ATOM 5587 C C . GLN F 1 36 ? 42.105 20.915 4.449 1.00 2.00 261 GLN G C 1
ATOM 5588 O O . GLN F 1 36 ? 42.566 20.383 3.444 1.00 2.00 261 GLN G O 1
ATOM 5594 N N . VAL F 1 37 ? 42.233 22.209 4.710 1.00 2.00 262 VAL G N 1
ATOM 5595 C CA . VAL F 1 37 ? 42.766 23.165 3.737 1.00 3.58 262 VAL G CA 1
ATOM 5596 C C . VAL F 1 37 ? 44.100 22.746 3.109 1.00 4.02 262 VAL G C 1
ATOM 5597 O O . VAL F 1 37 ? 44.238 22.763 1.887 1.00 5.83 262 VAL G O 1
ATOM 5601 N N . LYS F 1 38 ? 45.071 22.360 3.928 1.00 3.31 263 LYS G N 1
ATOM 5602 C CA . LYS F 1 38 ? 46.419 22.112 3.421 1.00 4.76 263 LYS G CA 1
ATOM 5603 C C . LYS F 1 38 ? 46.622 20.749 2.747 1.00 3.35 263 LYS G C 1
ATOM 5604 O O . LYS F 1 38 ? 47.662 20.519 2.133 1.00 2.18 263 LYS G O 1
ATOM 5610 N N . ASN F 1 39 ? 45.652 19.847 2.873 1.00 2.16 264 ASN G N 1
ATOM 5611 C CA . ASN F 1 39 ? 45.756 18.513 2.267 1.00 2.10 264 ASN G CA 1
ATOM 5612 C C . ASN F 1 39 ? 44.831 18.274 1.063 1.00 2.00 264 ASN G C 1
ATOM 5613 O O . ASN F 1 39 ? 45.023 17.301 0.332 1.00 2.00 264 ASN G O 1
ATOM 5618 N N . ASP F 1 40 ? 43.842 19.151 0.864 1.00 2.00 265 ASP G N 1
ATOM 5619 C CA . ASP F 1 40 ? 42.872 19.021 -0.233 1.00 2.27 265 ASP G CA 1
ATOM 5620 C C . ASP F 1 40 ? 42.831 20.187 -1.225 1.00 2.52 265 ASP G C 1
ATOM 5621 O O . ASP F 1 40 ? 42.329 20.021 -2.340 1.00 2.82 265 ASP G O 1
ATOM 5626 N N . LEU F 1 41 ? 43.324 21.356 -0.818 1.00 3.02 266 LEU G N 1
ATOM 5627 C CA . LEU F 1 41 ? 43.241 22.571 -1.633 1.00 3.04 266 LEU G CA 1
ATOM 5628 C C . LEU F 1 41 ? 44.601 23.026 -2.163 1.00 2.63 266 LEU G C 1
ATOM 5629 O O . LEU F 1 41 ? 45.642 22.728 -1.580 1.00 2.00 266 LEU G O 1
ATOM 5634 N N . SER F 1 42 ? 44.564 23.764 -3.271 1.00 2.49 267 SER G N 1
ATOM 5635 C CA . SER F 1 42 ? 45.744 24.383 -3.866 1.00 2.44 267 SER G CA 1
ATOM 5636 C C . SER F 1 42 ? 45.762 25.854 -3.501 1.00 2.00 267 SER G C 1
ATOM 5637 O O . SER F 1 42 ? 44.928 26.624 -3.976 1.00 2.00 267 SER G O 1
ATOM 5640 N N . GLY F 1 43 ? 46.712 26.239 -2.655 1.00 2.00 268 GLY G N 1
ATOM 5641 C CA . GLY F 1 43 ? 46.825 27.613 -2.199 1.00 2.55 268 GLY G CA 1
ATOM 5642 C C . GLY F 1 43 ? 45.595 28.131 -1.472 1.00 2.00 268 GLY G C 1
ATOM 5643 O O . GLY F 1 43 ? 45.333 29.328 -1.490 1.00 2.06 268 GLY G O 1
ATOM 5644 N N . GLY F 1 44 ? 44.837 27.228 -0.851 1.00 2.00 269 GLY G N 1
ATOM 5645 C CA . GLY F 1 44 ? 43.695 27.592 -0.027 1.00 2.00 269 GLY G CA 1
ATOM 5646 C C . GLY F 1 44 ? 42.389 27.845 -0.759 1.00 2.00 269 GLY G C 1
ATOM 5647 O O . GLY F 1 44 ? 41.414 28.216 -0.134 1.00 2.00 269 GLY G O 1
ATOM 5648 N N . VAL F 1 45 ? 42.345 27.631 -2.068 1.00 3.50 270 VAL G N 1
ATOM 5649 C CA . VAL F 1 45 ? 41.167 28.005 -2.864 1.00 3.37 270 VAL G CA 1
ATOM 5650 C C . VAL F 1 45 ? 40.126 26.874 -2.894 1.00 3.13 270 VAL G C 1
ATOM 5651 O O . VAL F 1 45 ? 40.426 25.748 -3.295 1.00 2.00 270 VAL G O 1
ATOM 5655 N N . LEU F 1 46 ? 38.907 27.180 -2.456 1.00 3.53 271 LEU G N 1
ATOM 5656 C CA . LEU F 1 46 ? 37.798 26.224 -2.514 1.00 4.72 271 LEU G CA 1
ATOM 5657 C C . LEU F 1 46 ? 37.394 25.985 -3.965 1.00 5.62 271 LEU G C 1
ATOM 5658 O O . LEU F 1 46 ? 37.188 26.938 -4.720 1.00 2.62 271 LEU G O 1
ATOM 5663 N N . ASN F 1 47 ? 37.281 24.714 -4.350 1.00 6.37 272 ASN G N 1
ATOM 5664 C CA . ASN F 1 47 ? 37.102 24.365 -5.756 1.00 6.47 272 ASN G CA 1
ATOM 5665 C C . ASN F 1 47 ? 36.104 23.245 -6.083 1.00 9.67 272 ASN G C 1
ATOM 5666 O O . ASN F 1 47 ? 35.913 22.927 -7.260 1.00 8.69 272 ASN G O 1
ATOM 5671 N N . ASP F 1 48 ? 35.471 22.643 -5.078 1.00 11.67 273 ASP G N 1
ATOM 5672 C CA . ASP F 1 48 ? 34.603 21.486 -5.331 1.00 14.84 273 ASP G CA 1
ATOM 5673 C C . ASP F 1 48 ? 33.136 21.921 -5.295 1.00 12.91 273 ASP G C 1
ATOM 5674 O O . ASP F 1 48 ? 32.342 21.408 -4.507 1.00 15.32 273 ASP G O 1
ATOM 5679 N N . TRP F 1 49 ? 32.792 22.875 -6.160 1.00 9.04 274 TRP G N 1
ATOM 5680 C CA . TRP F 1 49 ? 31.487 23.533 -6.125 1.00 6.97 274 TRP G CA 1
ATOM 5681 C C . TRP F 1 49 ? 30.457 22.825 -7.017 1.00 6.60 274 TRP G C 1
ATOM 5682 O O . TRP F 1 49 ? 30.780 22.355 -8.111 1.00 4.38 274 TRP G O 1
ATOM 5693 N N . SER F 1 50 ? 29.220 22.767 -6.528 1.00 6.28 275 SER G N 1
ATOM 5694 C CA . SER F 1 50 ? 28.065 22.280 -7.281 1.00 7.40 275 SER G CA 1
ATOM 5695 C C . SER F 1 50 ? 27.334 23.485 -7.874 1.00 8.79 275 SER G C 1
ATOM 5696 O O . SER F 1 50 ? 26.896 24.357 -7.133 1.00 9.94 275 SER G O 1
ATOM 5699 N N . ARG F 1 51 ? 27.227 23.541 -9.200 1.00 9.97 276 ARG G N 1
ATOM 5700 C CA . ARG F 1 51 ? 26.535 24.635 -9.889 1.00 11.95 276 ARG G CA 1
ATOM 5701 C C . ARG F 1 51 ? 25.027 24.354 -10.015 1.00 13.17 276 ARG G C 1
ATOM 5702 O O . ARG F 1 51 ? 24.556 23.922 -11.068 1.00 12.79 276 ARG G O 1
ATOM 5710 N N . ILE F 1 52 ? 24.262 24.592 -8.947 1.00 13.33 277 ILE G N 1
ATOM 5711 C CA . ILE F 1 52 ? 22.811 24.331 -9.001 1.00 14.30 277 ILE G CA 1
ATOM 5712 C C . ILE F 1 52 ? 22.066 25.341 -9.866 1.00 12.51 277 ILE G C 1
ATOM 5713 O O . ILE F 1 52 ? 21.219 24.965 -10.677 1.00 12.77 277 ILE G O 1
ATOM 5718 N N . THR F 1 53 ? 22.375 26.619 -9.678 1.00 10.51 278 THR G N 1
ATOM 5719 C CA . THR F 1 53 ? 21.874 27.662 -10.553 1.00 9.21 278 THR G CA 1
ATOM 5720 C C . THR F 1 53 ? 23.052 28.533 -10.967 1.00 7.64 278 THR G C 1
ATOM 5721 O O . THR F 1 53 ? 23.872 28.940 -10.138 1.00 6.38 278 THR G O 1
ATOM 5725 N N . MET F 1 54 ? 23.162 28.758 -12.269 1.00 5.35 279 MET G N 1
ATOM 5726 C CA . MET F 1 54 ? 24.220 29.586 -12.822 1.00 5.40 279 MET G CA 1
ATOM 5727 C C . MET F 1 54 ? 23.815 30.019 -14.222 1.00 5.64 279 MET G C 1
ATOM 5728 O O . MET F 1 54 ? 23.554 29.188 -15.093 1.00 4.80 279 MET G O 1
ATOM 5733 N N . ASN F 1 55 ? 23.761 31.329 -14.425 1.00 6.62 280 ASN G N 1
ATOM 5734 C CA . ASN F 1 55 ? 23.444 31.889 -15.724 1.00 6.09 280 ASN G CA 1
ATOM 5735 C C . ASN F 1 55 ? 24.688 31.800 -16.603 1.00 5.56 280 ASN G C 1
ATOM 5736 O O . ASN F 1 55 ? 25.677 32.462 -16.310 1.00 4.35 280 ASN G O 1
ATOM 5741 N N . PRO F 1 56 ? 24.661 30.981 -17.658 1.00 5.79 281 PRO G N 1
ATOM 5742 C CA . PRO F 1 56 ? 25.858 30.761 -18.486 1.00 6.27 281 PRO G CA 1
ATOM 5743 C C . PRO F 1 56 ? 26.241 31.969 -19.347 1.00 5.02 281 PRO G C 1
ATOM 5744 O O . PRO F 1 56 ? 27.377 32.047 -19.818 1.00 4.31 281 PRO G O 1
ATOM 5748 N N . LYS F 1 57 ? 25.294 32.882 -19.548 1.00 4.16 282 LYS G N 1
ATOM 5749 C CA . LYS F 1 57 ? 25.506 34.085 -20.350 1.00 3.92 282 LYS G CA 1
ATOM 5750 C C . LYS F 1 57 ? 26.315 35.145 -19.606 1.00 2.56 282 LYS G C 1
ATOM 5751 O O . LYS F 1 57 ? 26.857 36.061 -20.221 1.00 2.62 282 LYS G O 1
ATOM 5757 N N . VAL F 1 58 ? 26.385 35.016 -18.284 1.00 3.23 283 VAL G N 1
ATOM 5758 C CA . VAL F 1 58 ? 27.109 35.959 -17.428 1.00 3.26 283 VAL G CA 1
ATOM 5759 C C . VAL F 1 58 ? 28.235 35.296 -16.625 1.00 2.69 283 VAL G C 1
ATOM 5760 O O . VAL F 1 58 ? 29.280 35.902 -16.406 1.00 2.00 283 VAL G O 1
ATOM 5764 N N . PHE F 1 59 ? 28.016 34.057 -16.196 1.00 2.59 284 PHE G N 1
ATOM 5765 C CA . PHE F 1 59 ? 28.939 33.356 -15.318 1.00 2.00 284 PHE G CA 1
ATOM 5766 C C . PHE F 1 59 ? 29.467 32.059 -15.929 1.00 2.42 284 PHE G C 1
ATOM 5767 O O . PHE F 1 59 ? 28.745 31.334 -16.614 1.00 2.36 284 PHE G O 1
ATOM 5775 N N . LYS F 1 60 ? 30.746 31.800 -15.677 1.00 2.00 285 LYS G N 1
ATOM 5776 C CA . LYS F 1 60 ? 31.385 30.529 -15.970 1.00 2.48 285 LYS G CA 1
ATOM 5777 C C . LYS F 1 60 ? 32.107 30.071 -14.714 1.00 2.23 285 LYS G C 1
ATOM 5778 O O . LYS F 1 60 ? 32.745 30.879 -14.043 1.00 3.11 285 LYS G O 1
ATOM 5784 N N . LEU F 1 61 ? 32.005 28.785 -14.397 1.00 2.85 286 LEU G N 1
ATOM 5785 C CA . LEU F 1 61 ? 32.766 28.197 -13.296 1.00 5.39 286 LEU G CA 1
ATOM 5786 C C . LEU F 1 61 ? 33.859 27.272 -13.834 1.00 6.80 286 LEU G C 1
ATOM 5787 O O . LEU F 1 61 ? 33.579 26.336 -14.588 1.00 5.57 286 LEU G O 1
ATOM 5792 N N . HIS F 1 62 ? 35.104 27.554 -13.453 1.00 9.22 287 HIS G N 1
ATOM 5793 C CA . HIS F 1 62 ? 36.237 26.681 -13.755 1.00 11.32 287 HIS G CA 1
ATOM 5794 C C . HIS F 1 62 ? 36.325 25.666 -12.605 1.00 11.10 287 HIS G C 1
ATOM 5795 O O . HIS F 1 62 ? 36.621 26.060 -11.481 1.00 13.30 287 HIS G O 1
ATOM 5802 N N . PRO F 1 63 ? 36.044 24.384 -12.852 1.00 11.65 288 PRO G N 1
ATOM 5803 C CA . PRO F 1 63 ? 35.978 23.401 -11.757 1.00 12.46 288 PRO G CA 1
ATOM 5804 C C . PRO F 1 63 ? 37.310 23.108 -11.076 1.00 12.39 288 PRO G C 1
ATOM 5805 O O . PRO F 1 63 ? 37.324 22.945 -9.858 1.00 13.01 288 PRO G O 1
ATOM 5809 N N . ARG F 1 64 ? 38.396 23.021 -11.839 1.00 12.87 289 ARG G N 1
ATOM 5810 C CA . ARG F 1 64 ? 39.714 22.785 -11.247 1.00 13.56 289 ARG G CA 1
ATOM 5811 C C . ARG F 1 64 ? 40.075 23.891 -10.257 1.00 12.49 289 ARG G C 1
ATOM 5812 O O . ARG F 1 64 ? 40.220 23.638 -9.062 1.00 12.67 289 ARG G O 1
ATOM 5820 N N . SER F 1 65 ? 40.199 25.113 -10.764 1.00 11.43 290 SER G N 1
ATOM 5821 C CA . SER F 1 65 ? 40.729 26.230 -9.982 1.00 11.03 290 SER G CA 1
ATOM 5822 C C . SER F 1 65 ? 39.740 26.788 -8.957 1.00 10.65 290 SER G C 1
ATOM 5823 O O . SER F 1 65 ? 40.150 27.463 -8.013 1.00 13.09 290 SER G O 1
ATOM 5826 N N . GLY F 1 66 ? 38.453 26.505 -9.142 1.00 9.20 291 GLY G N 1
ATOM 5827 C CA . GLY F 1 66 ? 37.411 27.017 -8.267 1.00 8.62 291 GLY G CA 1
ATOM 5828 C C . GLY F 1 66 ? 37.090 28.485 -8.497 1.00 8.71 291 GLY G C 1
ATOM 5829 O O . GLY F 1 66 ? 36.484 29.140 -7.648 1.00 8.61 291 GLY G O 1
ATOM 5830 N N . GLU F 1 67 ? 37.475 28.995 -9.661 1.00 8.44 292 GLU G N 1
ATOM 5831 C CA . GLU F 1 67 ? 37.331 30.410 -9.972 1.00 8.79 292 GLU G CA 1
ATOM 5832 C C . GLU F 1 67 ? 36.045 30.701 -10.746 1.00 8.01 292 GLU G C 1
ATOM 5833 O O . GLU F 1 67 ? 35.806 30.124 -11.797 1.00 9.16 292 GLU G O 1
ATOM 5839 N N . LEU F 1 68 ? 35.230 31.604 -10.211 1.00 8.24 293 LEU G N 1
ATOM 5840 C CA . LEU F 1 68 ? 33.990 32.039 -10.844 1.00 7.85 293 LEU G CA 1
ATOM 5841 C C . LEU F 1 68 ? 34.224 33.276 -11.709 1.00 7.53 293 LEU G C 1
ATOM 5842 O O . LEU F 1 68 ? 34.274 34.396 -11.203 1.00 8.05 293 LEU G O 1
ATOM 5847 N N . GLU F 1 69 ? 34.366 33.066 -13.014 1.00 6.07 294 GLU G N 1
ATOM 5848 C CA . GLU F 1 69 ? 34.657 34.147 -13.947 1.00 6.30 294 GLU G CA 1
ATOM 5849 C C . GLU F 1 69 ? 33.390 34.827 -14.473 1.00 6.54 294 GLU G C 1
ATOM 5850 O O . GLU F 1 69 ? 32.470 34.156 -14.939 1.00 6.17 294 GLU G O 1
ATOM 5856 N N . VAL F 1 70 ? 33.352 36.158 -14.401 1.00 4.74 295 VAL G N 1
ATOM 5857 C CA . VAL F 1 70 ? 32.304 36.930 -15.072 1.00 4.75 295 VAL G CA 1
ATOM 5858 C C . VAL F 1 70 ? 32.688 37.142 -16.536 1.00 4.61 295 VAL G C 1
ATOM 5859 O O . VAL F 1 70 ? 33.861 37.330 -16.864 1.00 4.29 295 VAL G O 1
ATOM 5863 N N . LEU F 1 71 ? 31.690 37.115 -17.409 1.00 3.64 296 LEU G N 1
ATOM 5864 C CA . LEU F 1 71 ? 31.912 37.158 -18.849 1.00 4.19 296 LEU G CA 1
ATOM 5865 C C . LEU F 1 71 ? 31.573 38.524 -19.438 1.00 3.28 296 LEU G C 1
ATOM 5866 O O . LEU F 1 71 ? 32.013 38.851 -20.536 1.00 2.49 296 LEU G O 1
ATOM 5871 N N . VAL F 1 72 ? 30.787 39.309 -18.706 1.00 4.32 297 VAL G N 1
ATOM 5872 C CA . VAL F 1 72 ? 30.407 40.658 -19.124 1.00 3.99 297 VAL G CA 1
ATOM 5873 C C . VAL F 1 72 ? 30.679 41.646 -17.982 1.00 3.22 297 VAL G C 1
ATOM 5874 O O . VAL F 1 72 ? 30.701 41.261 -16.807 1.00 2.56 297 VAL G O 1
ATOM 5878 N N . ASP F 1 73 ? 30.904 42.914 -18.330 1.00 2.19 298 ASP G N 1
ATOM 5879 C CA . ASP F 1 73 ? 31.042 43.985 -17.335 1.00 2.57 298 ASP G CA 1
ATOM 5880 C C . ASP F 1 73 ? 29.774 44.056 -16.489 1.00 2.88 298 ASP G C 1
ATOM 5881 O O . ASP F 1 73 ? 28.755 43.487 -16.857 1.00 2.47 298 ASP G O 1
ATOM 5886 N N . GLY F 1 74 ? 29.825 44.764 -15.364 1.00 2.58 299 GLY G N 1
ATOM 5887 C CA . GLY F 1 74 ? 28.612 45.035 -14.611 1.00 2.66 299 GLY G CA 1
ATOM 5888 C C . GLY F 1 74 ? 28.767 45.295 -13.130 1.00 2.80 299 GLY G C 1
ATOM 5889 O O . GLY F 1 74 ? 29.860 45.216 -12.568 1.00 2.00 299 GLY G O 1
ATOM 5890 N N . THR F 1 75 ? 27.638 45.636 -12.513 1.00 3.77 300 THR G N 1
ATOM 5891 C CA . THR F 1 75 ? 27.522 45.777 -11.070 1.00 3.11 300 THR G CA 1
ATOM 5892 C C . THR F 1 75 ? 27.138 44.415 -10.496 1.00 3.60 300 THR G C 1
ATOM 5893 O O . THR F 1 75 ? 26.098 43.863 -10.853 1.00 3.81 300 THR G O 1
ATOM 5897 N N . TYR F 1 76 ? 27.974 43.888 -9.604 1.00 4.00 301 TYR G N 1
ATOM 5898 C CA . TYR F 1 76 ? 27.799 42.551 -9.047 1.00 2.39 301 TYR G CA 1
ATOM 5899 C C . TYR F 1 76 ? 27.768 42.551 -7.520 1.00 2.01 301 TYR G C 1
ATOM 5900 O O . TYR F 1 76 ? 28.674 43.081 -6.883 1.00 2.00 301 TYR G O 1
ATOM 5909 N N . PHE F 1 77 ? 26.729 41.953 -6.938 1.00 2.00 302 PHE G N 1
ATOM 5910 C CA . PHE F 1 77 ? 26.718 41.615 -5.517 1.00 2.00 302 PHE G CA 1
ATOM 5911 C C . PHE F 1 77 ? 27.341 40.232 -5.347 1.00 2.34 302 PHE G C 1
ATOM 5912 O O . PHE F 1 77 ? 26.890 39.285 -5.968 1.00 2.00 302 PHE G O 1
ATOM 5920 N N . ILE F 1 78 ? 28.373 40.117 -4.514 1.00 3.13 303 ILE G N 1
ATOM 5921 C CA . ILE F 1 78 ? 29.062 38.837 -4.300 1.00 3.72 303 ILE G CA 1
ATOM 5922 C C . ILE F 1 78 ? 28.934 38.393 -2.852 1.00 3.82 303 ILE G C 1
ATOM 5923 O O . ILE F 1 78 ? 29.120 39.186 -1.947 1.00 4.31 303 ILE G O 1
ATOM 5928 N N . TYR F 1 79 ? 28.622 37.118 -2.639 1.00 4.80 304 TYR G N 1
ATOM 5929 C CA . TYR F 1 79 ? 28.470 36.583 -1.290 1.00 4.96 304 TYR G CA 1
ATOM 5930 C C . TYR F 1 79 ? 29.088 35.210 -1.145 1.00 5.69 304 TYR G C 1
ATOM 5931 O O . TYR F 1 79 ? 29.321 34.504 -2.125 1.00 5.39 304 TYR G O 1
ATOM 5940 N N . SER F 1 80 ? 29.348 34.842 0.103 1.00 6.12 305 SER G N 1
ATOM 5941 C CA . SER F 1 80 ? 30.016 33.590 0.423 1.00 4.81 305 SER G CA 1
ATOM 5942 C C . SER F 1 80 ? 29.750 33.192 1.868 1.00 5.63 305 SER G C 1
ATOM 5943 O O . SER F 1 80 ? 29.581 34.043 2.732 1.00 7.08 305 SER G O 1
ATOM 5946 N N . GLN F 1 81 ? 29.733 31.890 2.125 1.00 5.31 306 GLN G N 1
ATOM 5947 C CA . GLN F 1 81 ? 29.645 31.372 3.483 1.00 4.86 306 GLN G CA 1
ATOM 5948 C C . GLN F 1 81 ? 30.521 30.126 3.609 1.00 6.24 306 GLN G C 1
ATOM 5949 O O . GLN F 1 81 ? 30.437 29.211 2.792 1.00 6.79 306 GLN G O 1
ATOM 5955 N N . VAL F 1 82 ? 31.378 30.112 4.621 1.00 6.76 307 VAL G N 1
ATOM 5956 C CA . VAL F 1 82 ? 32.249 28.980 4.880 1.00 5.31 307 VAL G CA 1
ATOM 5957 C C . VAL F 1 82 ? 31.902 28.421 6.261 1.00 6.70 307 VAL G C 1
ATOM 5958 O O . VAL F 1 82 ? 31.835 29.159 7.252 1.00 4.77 307 VAL G O 1
ATOM 5962 N N . TYR F 1 83 ? 31.664 27.116 6.310 1.00 4.28 310 TYR G N 1
ATOM 5963 C CA . TYR F 1 83 ? 31.346 26.441 7.551 1.00 3.25 310 TYR G CA 1
ATOM 5964 C C . TYR F 1 83 ? 32.623 25.918 8.219 1.00 2.43 310 TYR G C 1
ATOM 5965 O O . TYR F 1 83 ? 33.129 24.850 7.871 1.00 2.00 310 TYR G O 1
ATOM 5974 N N . TYR F 1 84 ? 33.135 26.690 9.172 1.00 2.00 311 TYR G N 1
ATOM 5975 C CA . TYR F 1 84 ? 34.268 26.273 9.999 1.00 2.48 311 TYR G CA 1
ATOM 5976 C C . TYR F 1 84 ? 33.925 25.134 10.939 1.00 2.11 311 TYR G C 1
ATOM 5977 O O . TYR F 1 84 ? 32.943 25.216 11.669 1.00 2.00 311 TYR G O 1
ATOM 5986 N N . ILE F 1 85 ? 34.769 24.103 10.934 1.00 3.78 312 ILE G N 1
ATOM 5987 C CA . ILE F 1 85 ? 34.633 22.920 11.790 1.00 6.40 312 ILE G CA 1
ATOM 5988 C C . ILE F 1 85 ? 35.749 22.862 12.826 1.00 7.64 312 ILE G C 1
ATOM 5989 O O . ILE F 1 85 ? 35.511 22.556 13.999 1.00 8.62 312 ILE G O 1
ATOM 5994 N N . ASN F 1 86 ? 36.978 23.098 12.383 1.00 6.71 313 ASN G N 1
ATOM 5995 C CA . ASN F 1 86 ? 38.082 23.201 13.318 1.00 7.93 313 ASN G CA 1
ATOM 5996 C C . ASN F 1 86 ? 39.210 24.102 12.839 1.00 6.36 313 ASN G C 1
ATOM 5997 O O . ASN F 1 86 ? 39.548 24.144 11.654 1.00 4.16 313 ASN G O 1
ATOM 6002 N N . PHE F 1 87 ? 39.773 24.842 13.782 1.00 4.58 314 PHE G N 1
ATOM 6003 C CA . PHE F 1 87 ? 40.883 25.729 13.496 1.00 3.85 314 PHE G CA 1
ATOM 6004 C C . PHE F 1 87 ? 41.618 26.102 14.781 1.00 4.24 314 PHE G C 1
ATOM 6005 O O . PHE F 1 87 ? 41.234 25.680 15.871 1.00 4.25 314 PHE G O 1
ATOM 6013 N N . THR F 1 88 ? 42.696 26.866 14.645 1.00 4.87 315 THR G N 1
ATOM 6014 C CA . THR F 1 88 ? 43.533 27.231 15.780 1.00 4.24 315 THR G CA 1
ATOM 6015 C C . THR F 1 88 ? 43.654 28.743 15.906 1.00 3.80 315 THR G C 1
ATOM 6016 O O . THR F 1 88 ? 44.138 29.400 14.996 1.00 2.00 315 THR G O 1
ATOM 6020 N N . ASP F 1 89 ? 43.212 29.263 17.051 1.00 5.50 316 ASP G N 1
ATOM 6021 C CA . ASP F 1 89 ? 43.282 30.687 17.411 1.00 6.84 316 ASP G CA 1
ATOM 6022 C C . ASP F 1 89 ? 42.259 31.561 16.670 1.00 6.22 316 ASP G C 1
ATOM 6023 O O . ASP F 1 89 ? 41.326 32.074 17.288 1.00 4.52 316 ASP G O 1
ATOM 6028 N N . PHE F 1 90 ? 42.442 31.758 15.368 1.00 5.03 317 PHE G N 1
ATOM 6029 C CA . PHE F 1 90 ? 41.445 32.453 14.550 1.00 7.09 317 PHE G CA 1
ATOM 6030 C C . PHE F 1 90 ? 41.538 32.019 13.090 1.00 7.66 317 PHE G C 1
ATOM 6031 O O . PHE F 1 90 ? 42.628 31.841 12.569 1.00 7.96 317 PHE G O 1
ATOM 6039 N N . ALA F 1 91 ? 40.396 31.851 12.432 1.00 6.58 318 ALA G N 1
ATOM 6040 C CA . ALA F 1 91 ? 40.376 31.466 11.028 1.00 6.19 318 ALA G CA 1
ATOM 6041 C C . ALA F 1 91 ? 39.817 32.582 10.143 1.00 5.89 318 ALA G C 1
ATOM 6042 O O . ALA F 1 91 ? 38.882 33.285 10.515 1.00 4.34 318 ALA G O 1
ATOM 6044 N N . SER F 1 92 ? 40.385 32.707 8.951 1.00 5.52 319 SER G N 1
ATOM 6045 C CA . SER F 1 92 ? 40.022 33.751 8.007 1.00 4.68 319 SER G CA 1
ATOM 6046 C C . SER F 1 92 ? 39.952 33.162 6.605 1.00 3.92 319 SER G C 1
ATOM 6047 O O . SER F 1 92 ? 40.735 32.290 6.246 1.00 5.07 319 SER G O 1
ATOM 6050 N N . TYR F 1 93 ? 38.975 33.615 5.835 1.00 5.29 320 TYR G N 1
ATOM 6051 C CA . TYR F 1 93 ? 38.987 33.431 4.396 1.00 4.38 320 TYR G CA 1
ATOM 6052 C C . TYR F 1 93 ? 38.725 34.772 3.710 1.00 4.32 320 TYR G C 1
ATOM 6053 O O . TYR F 1 93 ? 38.240 35.721 4.326 1.00 2.00 320 TYR G O 1
ATOM 6062 N N . GLU F 1 94 ? 39.070 34.835 2.433 1.00 3.29 321 GLU G N 1
ATOM 6063 C CA . GLU F 1 94 ? 38.929 36.039 1.635 1.00 2.69 321 GLU G CA 1
ATOM 6064 C C . GLU F 1 94 ? 38.165 35.711 0.357 1.00 5.29 321 GLU G C 1
ATOM 6065 O O . GLU F 1 94 ? 38.386 34.672 -0.262 1.00 4.99 321 GLU G O 1
ATOM 6071 N N . VAL F 1 95 ? 37.244 36.591 -0.009 1.00 4.68 322 VAL G N 1
ATOM 6072 C CA . VAL F 1 95 ? 36.675 36.612 -1.337 1.00 3.54 322 VAL G CA 1
ATOM 6073 C C . VAL F 1 95 ? 37.622 37.475 -2.161 1.00 4.14 322 VAL G C 1
ATOM 6074 O O . VAL F 1 95 ? 37.764 38.664 -1.896 1.00 4.01 322 VAL G O 1
ATOM 6078 N N . VAL F 1 96 ? 38.275 36.873 -3.150 1.00 3.38 323 VAL G N 1
ATOM 6079 C CA . VAL F 1 96 ? 39.274 37.570 -3.959 1.00 3.16 323 VAL G CA 1
ATOM 6080 C C . VAL F 1 96 ? 38.804 37.767 -5.402 1.00 4.53 323 VAL G C 1
ATOM 6081 O O . VAL F 1 96 ? 38.015 36.982 -5.923 1.00 5.41 323 VAL G O 1
ATOM 6085 N N . VAL F 1 97 ? 39.286 38.830 -6.030 1.00 4.85 324 VAL G N 1
ATOM 6086 C CA . VAL F 1 97 ? 38.992 39.126 -7.426 1.00 6.71 324 VAL G CA 1
ATOM 6087 C C . VAL F 1 97 ? 40.319 39.393 -8.126 1.00 7.00 324 VAL G C 1
ATOM 6088 O O . VAL F 1 97 ? 41.003 40.371 -7.819 1.00 9.23 324 VAL G O 1
ATOM 6092 N N . ASP F 1 98 ? 40.670 38.517 -9.068 1.00 8.26 325 ASP G N 1
ATOM 6093 C CA . ASP F 1 98 ? 41.998 38.493 -9.683 1.00 8.94 325 ASP G CA 1
ATOM 6094 C C . ASP F 1 98 ? 43.102 38.401 -8.615 1.00 8.28 325 ASP G C 1
ATOM 6095 O O . ASP F 1 98 ? 44.143 39.064 -8.706 1.00 7.98 325 ASP G O 1
ATOM 6100 N N . GLU F 1 99 ? 42.832 37.578 -7.600 1.00 7.04 326 GLU G N 1
ATOM 6101 C CA . GLU F 1 99 ? 43.760 37.244 -6.513 1.00 8.48 326 GLU G CA 1
ATOM 6102 C C . GLU F 1 99 ? 43.960 38.357 -5.482 1.00 7.84 326 GLU G C 1
ATOM 6103 O O . GLU F 1 99 ? 44.750 38.199 -4.553 1.00 8.38 326 GLU G O 1
ATOM 6109 N N . LYS F 1 100 ? 43.240 39.467 -5.636 1.00 8.41 327 LYS G N 1
ATOM 6110 C CA . LYS F 1 100 ? 43.289 40.576 -4.683 1.00 8.46 327 LYS G CA 1
ATOM 6111 C C . LYS F 1 100 ? 42.100 40.448 -3.724 1.00 8.00 327 LYS G C 1
ATOM 6112 O O . LYS F 1 100 ? 40.981 40.203 -4.166 1.00 6.23 327 LYS G O 1
ATOM 6118 N N . PRO F 1 101 ? 42.329 40.593 -2.421 1.00 6.71 328 PRO G N 1
ATOM 6119 C CA . PRO F 1 101 ? 41.227 40.554 -1.452 1.00 6.02 328 PRO G CA 1
ATOM 6120 C C . PRO F 1 101 ? 40.168 41.649 -1.677 1.00 4.43 328 PRO G C 1
ATOM 6121 O O . PRO F 1 101 ? 40.502 42.801 -1.955 1.00 2.00 328 PRO G O 1
ATOM 6125 N N . PHE F 1 102 ? 38.904 41.256 -1.553 1.00 3.05 329 PHE G N 1
ATOM 6126 C CA . PHE F 1 102 ? 37.757 42.158 -1.655 1.00 2.90 329 PHE G CA 1
ATOM 6127 C C . PHE F 1 102 ? 36.990 42.149 -0.328 1.00 3.68 329 PHE G C 1
ATOM 6128 O O . PHE F 1 102 ? 36.749 43.201 0.255 1.00 2.87 329 PHE G O 1
ATOM 6136 N N . LEU F 1 103 ? 36.609 40.958 0.133 1.00 4.94 330 LEU G N 1
ATOM 6137 C CA . LEU F 1 103 ? 35.944 40.779 1.422 1.00 4.52 330 LEU G CA 1
ATOM 6138 C C . LEU F 1 103 ? 36.721 39.802 2.299 1.00 5.57 330 LEU G C 1
ATOM 6139 O O . LEU F 1 103 ? 37.407 38.920 1.788 1.00 5.93 330 LEU G O 1
ATOM 6144 N N . GLN F 1 104 ? 36.589 39.949 3.614 1.00 4.71 331 GLN G N 1
ATOM 6145 C CA . GLN F 1 104 ? 37.204 39.032 4.576 1.00 3.83 331 GLN G CA 1
ATOM 6146 C C . GLN F 1 104 ? 36.177 38.583 5.614 1.00 5.45 331 GLN G C 1
ATOM 6147 O O . GLN F 1 104 ? 35.368 39.385 6.079 1.00 5.56 331 GLN G O 1
ATOM 6153 N N . CYS F 1 105 ? 36.236 37.303 5.986 1.00 6.16 332 CYS G N 1
ATOM 6154 C CA . CYS F 1 105 ? 35.416 36.746 7.065 1.00 8.60 332 CYS G CA 1
ATOM 6155 C C . CYS F 1 105 ? 36.311 36.024 8.084 1.00 8.16 332 CYS G C 1
ATOM 6156 O O . CYS F 1 105 ? 37.124 35.186 7.707 1.00 9.00 332 CYS G O 1
ATOM 6159 N N . THR F 1 106 ? 36.159 36.349 9.368 1.00 7.80 333 THR G N 1
ATOM 6160 C CA . THR F 1 106 ? 37.050 35.835 10.414 1.00 5.80 333 THR G CA 1
ATOM 6161 C C . THR F 1 106 ? 36.286 35.345 11.641 1.00 4.94 333 THR G C 1
ATOM 6162 O O . THR F 1 106 ? 35.328 35.972 12.053 1.00 7.85 333 THR G O 1
ATOM 6166 N N . ARG F 1 107 ? 36.713 34.220 12.214 1.00 4.80 334 ARG G N 1
ATOM 6167 C CA . ARG F 1 107 ? 36.203 33.744 13.507 1.00 2.69 334 ARG G CA 1
ATOM 6168 C C . ARG F 1 107 ? 37.357 33.423 14.440 1.00 2.41 334 ARG G C 1
ATOM 6169 O O . ARG F 1 107 ? 38.496 33.298 13.994 1.00 4.50 334 ARG G O 1
ATOM 6177 N N . SER F 1 108 ? 37.060 33.306 15.734 1.00 2.36 335 SER G N 1
ATOM 6178 C CA . SER F 1 108 ? 38.065 32.984 16.758 1.00 2.27 335 SER G CA 1
ATOM 6179 C C . SER F 1 108 ? 37.666 31.754 17.579 1.00 4.40 335 SER G C 1
ATOM 6180 O O . SER F 1 108 ? 36.523 31.304 17.524 1.00 4.03 335 SER G O 1
ATOM 6183 N N . ILE F 1 109 ? 38.612 31.236 18.359 1.00 4.23 336 ILE G N 1
ATOM 6184 C CA . ILE F 1 109 ? 38.417 29.989 19.092 1.00 6.58 336 ILE G CA 1
ATOM 6185 C C . ILE F 1 109 ? 39.362 29.884 20.291 1.00 8.56 336 ILE G C 1
ATOM 6186 O O . ILE F 1 109 ? 40.537 30.230 20.183 1.00 10.83 336 ILE G O 1
ATOM 6191 N N . GLU F 1 110 ? 38.866 29.407 21.432 1.00 9.90 337 GLU G N 1
ATOM 6192 C CA . GLU F 1 110 ? 39.756 29.149 22.561 1.00 10.91 337 GLU G CA 1
ATOM 6193 C C . GLU F 1 110 ? 40.431 27.790 22.369 1.00 9.59 337 GLU G C 1
ATOM 6194 O O . GLU F 1 110 ? 39.825 26.849 21.856 1.00 8.34 337 GLU G O 1
ATOM 6200 N N . THR F 1 111 ? 41.694 27.717 22.772 1.00 6.89 338 THR G N 1
ATOM 6201 C CA . THR F 1 111 ? 42.516 26.523 22.625 1.00 6.55 338 THR G CA 1
ATOM 6202 C C . THR F 1 111 ? 41.764 25.253 23.020 1.00 6.00 338 THR G C 1
ATOM 6203 O O . THR F 1 111 ? 41.344 25.110 24.170 1.00 5.55 338 THR G O 1
ATOM 6207 N N . GLY F 1 112 ? 41.579 24.346 22.063 1.00 7.11 339 GLY G N 1
ATOM 6208 C CA . GLY F 1 112 ? 41.024 23.030 22.346 1.00 7.84 339 GLY G CA 1
ATOM 6209 C C . GLY F 1 112 ? 39.508 22.909 22.301 1.00 8.98 339 GLY G C 1
ATOM 6210 O O . GLY F 1 112 ? 38.984 21.827 22.055 1.00 8.27 339 GLY G O 1
ATOM 6211 N N . LYS F 1 113 ? 38.804 24.007 22.562 1.00 9.54 340 LYS G N 1
ATOM 6212 C CA . LYS F 1 113 ? 37.347 24.035 22.498 1.00 10.60 340 LYS G CA 1
ATOM 6213 C C . LYS F 1 113 ? 36.885 23.876 21.050 1.00 10.02 340 LYS G C 1
ATOM 6214 O O . LYS F 1 113 ? 37.660 24.070 20.112 1.00 10.98 340 LYS G O 1
ATOM 6220 N N . THR F 1 114 ? 35.620 23.516 20.873 1.00 8.76 341 THR G N 1
ATOM 6221 C CA . THR F 1 114 ? 35.077 23.254 19.546 1.00 7.61 341 THR G CA 1
ATOM 6222 C C . THR F 1 114 ? 34.284 24.479 19.061 1.00 6.57 341 THR G C 1
ATOM 6223 O O . THR F 1 114 ? 33.385 24.946 19.770 1.00 6.54 341 THR G O 1
ATOM 6227 N N . ASN F 1 115 ? 34.639 25.021 17.890 1.00 3.49 342 ASN G N 1
ATOM 6228 C CA . ASN F 1 115 ? 33.889 26.139 17.299 1.00 3.88 342 ASN G CA 1
ATOM 6229 C C . ASN F 1 115 ? 33.352 25.870 15.881 1.00 2.87 342 ASN G C 1
ATOM 6230 O O . ASN F 1 115 ? 33.937 26.284 14.876 1.00 2.00 342 ASN G O 1
ATOM 6235 N N . TYR F 1 116 ? 32.223 25.174 15.829 1.00 2.00 343 TYR G N 1
ATOM 6236 C CA . TYR F 1 116 ? 31.472 24.984 14.594 1.00 2.00 343 TYR G CA 1
ATOM 6237 C C . TYR F 1 116 ? 30.705 26.262 14.289 1.00 2.00 343 TYR G C 1
ATOM 6238 O O . TYR F 1 116 ? 29.887 26.701 15.097 1.00 2.00 343 TYR G O 1
ATOM 6247 N N . ASN F 1 117 ? 30.968 26.860 13.131 1.00 2.05 344 ASN G N 1
ATOM 6248 C CA . ASN F 1 117 ? 30.519 28.218 12.876 1.00 2.97 344 ASN G CA 1
ATOM 6249 C C . ASN F 1 117 ? 30.455 28.585 11.398 1.00 2.31 344 ASN G C 1
ATOM 6250 O O . ASN F 1 117 ? 31.454 28.476 10.687 1.00 2.26 344 ASN G O 1
ATOM 6255 N N . THR F 1 118 ? 29.288 29.049 10.949 1.00 2.00 345 THR G N 1
ATOM 6256 C CA . THR F 1 118 ? 29.146 29.565 9.588 1.00 2.09 345 THR G CA 1
ATOM 6257 C C . THR F 1 118 ? 29.577 31.030 9.521 1.00 2.16 345 THR G C 1
ATOM 6258 O O . THR F 1 118 ? 29.046 31.881 10.226 1.00 2.00 345 THR G O 1
ATOM 6262 N N . CYS F 1 119 ? 30.546 31.304 8.657 1.00 3.65 346 CYS G N 1
ATOM 6263 C CA . CYS F 1 119 ? 31.134 32.623 8.507 1.00 3.39 346 CYS G CA 1
ATOM 6264 C C . CYS F 1 119 ? 30.686 33.217 7.174 1.00 2.81 346 CYS G C 1
ATOM 6265 O O . CYS F 1 119 ? 31.256 32.923 6.124 1.00 7.37 346 CYS G O 1
ATOM 6268 N N . TYR F 1 120 ? 29.669 34.064 7.227 1.00 2.00 347 TYR G N 1
ATOM 6269 C CA . TYR F 1 120 ? 29.104 34.698 6.044 1.00 2.96 347 TYR G CA 1
ATOM 6270 C C . TYR F 1 120 ? 29.687 36.094 5.863 1.00 3.82 347 TYR G C 1
ATOM 6271 O O . TYR F 1 120 ? 29.836 36.836 6.827 1.00 4.58 347 TYR G O 1
ATOM 6280 N N . THR F 1 121 ? 29.995 36.446 4.617 1.00 4.16 348 THR G N 1
ATOM 6281 C CA . THR F 1 121 ? 30.273 37.835 4.251 1.00 4.20 348 THR G CA 1
ATOM 6282 C C . THR F 1 121 ? 29.779 38.137 2.830 1.00 4.38 348 THR G C 1
ATOM 6283 O O . THR F 1 121 ? 29.606 37.231 2.017 1.00 2.18 348 THR G O 1
ATOM 6287 N N . ALA F 1 122 ? 29.562 39.416 2.535 1.00 3.49 349 ALA G N 1
ATOM 6288 C CA . ALA F 1 122 ? 29.090 39.828 1.216 1.00 2.52 349 ALA G CA 1
ATOM 6289 C C . ALA F 1 122 ? 29.304 41.313 0.968 1.00 2.42 349 ALA G C 1
ATOM 6290 O O . ALA F 1 122 ? 29.423 42.103 1.900 1.00 3.55 349 ALA G O 1
ATOM 6292 N N . GLY F 1 123 ? 29.344 41.688 -0.304 1.00 2.00 350 GLY G N 1
ATOM 6293 C CA . GLY F 1 123 ? 29.449 43.082 -0.685 1.00 3.18 350 GLY G CA 1
ATOM 6294 C C . GLY F 1 123 ? 29.318 43.283 -2.180 1.00 3.46 350 GLY G C 1
ATOM 6295 O O . GLY F 1 123 ? 29.380 42.331 -2.945 1.00 2.98 350 GLY G O 1
ATOM 6296 N N . VAL F 1 124 ? 29.165 44.534 -2.595 1.00 6.01 351 VAL G N 1
ATOM 6297 C CA . VAL F 1 124 ? 28.922 44.865 -3.997 1.00 7.33 351 VAL G CA 1
ATOM 6298 C C . VAL F 1 124 ? 30.136 45.603 -4.570 1.00 7.43 351 VAL G C 1
ATOM 6299 O O . VAL F 1 124 ? 30.731 46.449 -3.900 1.00 7.60 351 VAL G O 1
ATOM 6303 N N . CYS F 1 125 ? 30.528 45.234 -5.790 1.00 8.83 352 CYS G N 1
ATOM 6304 C CA . CYS F 1 125 ? 31.579 45.941 -6.528 1.00 9.30 352 CYS G CA 1
ATOM 6305 C C . CYS F 1 125 ? 31.319 45.956 -8.029 1.00 10.21 352 CYS G C 1
ATOM 6306 O O . CYS F 1 125 ? 30.523 45.166 -8.550 1.00 9.27 352 CYS G O 1
ATOM 6309 N N . LEU F 1 126 ? 32.008 46.862 -8.716 1.00 9.25 353 LEU G N 1
ATOM 6310 C CA . LEU F 1 126 ? 31.979 46.911 -10.172 1.00 9.83 353 LEU G CA 1
ATOM 6311 C C . LEU F 1 126 ? 33.071 45.990 -10.718 1.00 9.41 353 LEU G C 1
ATOM 6312 O O . LEU F 1 126 ? 34.206 46.020 -10.242 1.00 10.17 353 LEU G O 1
ATOM 6317 N N . LEU F 1 127 ? 32.709 45.151 -11.688 1.00 7.88 354 LEU G N 1
ATOM 6318 C CA . LEU F 1 127 ? 33.657 44.273 -12.370 1.00 6.42 354 LEU G CA 1
ATOM 6319 C C . LEU F 1 127 ? 33.629 44.449 -13.886 1.00 5.63 354 LEU G C 1
ATOM 6320 O O . LEU F 1 127 ? 32.654 44.934 -14.460 1.00 3.31 354 LEU G O 1
ATOM 6325 N N . LYS F 1 128 ? 34.722 44.046 -14.523 1.00 5.50 355 LYS G N 1
ATOM 6326 C CA . LYS F 1 128 ? 34.811 43.992 -15.975 1.00 5.70 355 LYS G CA 1
ATOM 6327 C C . LYS F 1 128 ? 34.831 42.533 -16.409 1.00 4.54 355 LYS G C 1
ATOM 6328 O O . LYS F 1 128 ? 34.965 41.629 -15.581 1.00 4.49 355 LYS G O 1
ATOM 6334 N N . ALA F 1 129 ? 34.702 42.306 -17.709 1.00 3.23 356 ALA G N 1
ATOM 6335 C CA . ALA F 1 129 ? 34.697 40.954 -18.248 1.00 3.19 356 ALA G CA 1
ATOM 6336 C C . ALA F 1 129 ? 36.054 40.308 -18.007 1.00 2.53 356 ALA G C 1
ATOM 6337 O O . ALA F 1 129 ? 37.076 40.996 -17.938 1.00 2.00 356 ALA G O 1
ATOM 6339 N N . ARG F 1 130 ? 36.040 38.987 -17.857 1.00 3.07 357 ARG G N 1
ATOM 6340 C CA . ARG F 1 130 ? 37.239 38.175 -17.635 1.00 4.13 357 ARG G CA 1
ATOM 6341 C C . ARG F 1 130 ? 37.799 38.174 -16.205 1.00 4.18 357 ARG G C 1
ATOM 6342 O O . ARG F 1 130 ? 38.723 37.414 -15.923 1.00 6.12 357 ARG G O 1
ATOM 6350 N N . GLN F 1 131 ? 37.262 38.998 -15.305 1.00 4.16 358 GLN G N 1
ATOM 6351 C CA . GLN F 1 131 ? 37.731 38.999 -13.914 1.00 3.43 358 GLN G CA 1
ATOM 6352 C C . GLN F 1 131 ? 37.245 37.737 -13.207 1.00 3.52 358 GLN G C 1
ATOM 6353 O O . GLN F 1 131 ? 36.150 37.247 -13.490 1.00 2.00 358 GLN G O 1
ATOM 6359 N N . LYS F 1 132 ? 38.067 37.212 -12.297 1.00 4.24 359 LYS G N 1
ATOM 6360 C CA . LYS F 1 132 ? 37.835 35.900 -11.680 1.00 4.97 359 LYS G CA 1
ATOM 6361 C C . LYS F 1 132 ? 37.657 35.990 -10.168 1.00 4.19 359 LYS G C 1
ATOM 6362 O O . LYS F 1 132 ? 38.541 36.469 -9.469 1.00 4.71 359 LYS G O 1
ATOM 6368 N N . ILE F 1 133 ? 36.527 35.496 -9.668 1.00 4.43 360 ILE G N 1
ATOM 6369 C CA . ILE F 1 133 ? 36.218 35.551 -8.240 1.00 4.55 360 ILE G CA 1
ATOM 6370 C C . ILE F 1 133 ? 36.457 34.183 -7.603 1.00 4.34 360 ILE G C 1
ATOM 6371 O O . ILE F 1 133 ? 36.144 33.160 -8.194 1.00 5.49 360 ILE G O 1
ATOM 6376 N N . ALA F 1 134 ? 37.010 34.172 -6.395 1.00 5.31 361 ALA G N 1
ATOM 6377 C CA . ALA F 1 134 ? 37.295 32.929 -5.679 1.00 3.90 361 ALA G CA 1
ATOM 6378 C C . ALA F 1 134 ? 37.183 33.113 -4.168 1.00 3.41 361 ALA G C 1
ATOM 6379 O O . ALA F 1 134 ? 37.373 34.210 -3.660 1.00 2.71 361 ALA G O 1
ATOM 6381 N N . VAL F 1 135 ? 36.865 32.027 -3.466 1.00 3.01 362 VAL G N 1
ATOM 6382 C CA . VAL F 1 135 ? 36.909 31.977 -2.006 1.00 3.99 362 VAL G CA 1
ATOM 6383 C C . VAL F 1 135 ? 38.205 31.278 -1.575 1.00 4.74 362 VAL G C 1
ATOM 6384 O O . VAL F 1 135 ? 38.372 30.078 -1.777 1.00 3.86 362 VAL G O 1
ATOM 6388 N N . LYS F 1 136 ? 39.120 32.047 -0.990 1.00 4.59 363 LYS G N 1
ATOM 6389 C CA . LYS F 1 136 ? 40.458 31.585 -0.651 1.00 4.23 363 LYS G CA 1
ATOM 6390 C C . LYS F 1 136 ? 40.636 31.574 0.865 1.00 4.98 363 LYS G C 1
ATOM 6391 O O . LYS F 1 136 ? 40.569 32.616 1.506 1.00 4.49 363 LYS G O 1
ATOM 6397 N N . MET F 1 137 ? 40.856 30.392 1.433 1.00 6.33 364 MET G N 1
ATOM 6398 C CA . MET F 1 137 ? 41.178 30.256 2.850 1.00 6.76 364 MET G CA 1
ATOM 6399 C C . MET F 1 137 ? 42.566 30.836 3.096 1.00 8.21 364 MET G C 1
ATOM 6400 O O . MET F 1 137 ? 43.509 30.528 2.370 1.00 10.57 364 MET G O 1
ATOM 6405 N N . VAL F 1 138 ? 42.683 31.689 4.108 1.00 6.52 365 VAL G N 1
ATOM 6406 C CA . VAL F 1 138 ? 43.951 32.326 4.439 1.00 5.95 365 VAL G CA 1
ATOM 6407 C C . VAL F 1 138 ? 44.874 31.361 5.172 1.00 4.91 365 VAL G C 1
ATOM 6408 O O . VAL F 1 138 ? 46.072 31.308 4.893 1.00 5.22 365 VAL G O 1
ATOM 6412 N N . HIS F 1 139 ? 44.311 30.595 6.099 1.00 4.60 366 HIS G N 1
ATOM 6413 C CA . HIS F 1 139 ? 45.104 29.773 7.002 1.00 3.97 366 HIS G CA 1
ATOM 6414 C C . HIS F 1 139 ? 45.040 28.293 6.648 1.00 4.21 366 HIS G C 1
ATOM 6415 O O . HIS F 1 139 ? 43.975 27.762 6.328 1.00 7.55 366 HIS G O 1
ATOM 6422 N N . ALA F 1 140 ? 46.189 27.633 6.727 1.00 3.09 367 ALA G N 1
ATOM 6423 C CA . ALA F 1 140 ? 46.325 26.254 6.276 1.00 3.88 367 ALA G CA 1
ATOM 6424 C C . ALA F 1 140 ? 45.886 25.223 7.317 1.00 4.17 367 ALA G C 1
ATOM 6425 O O . ALA F 1 140 ? 45.593 24.084 6.953 1.00 3.52 367 ALA G O 1
ATOM 6427 N N . ASP F 1 141 ? 45.826 25.620 8.592 1.00 4.41 368 ASP G N 1
ATOM 6428 C CA . ASP F 1 141 ? 45.377 24.725 9.669 1.00 5.62 368 ASP G CA 1
ATOM 6429 C C . ASP F 1 141 ? 43.845 24.710 9.868 1.00 5.46 368 ASP G C 1
ATOM 6430 O O . ASP F 1 141 ? 43.361 24.326 10.931 1.00 7.86 368 ASP G O 1
ATOM 6435 N N . ILE F 1 142 ? 43.095 25.118 8.845 1.00 4.52 369 ILE G N 1
ATOM 6436 C CA . ILE F 1 142 ? 41.632 25.126 8.897 1.00 4.60 369 ILE G CA 1
ATOM 6437 C C . ILE F 1 142 ? 41.036 23.834 8.349 1.00 4.10 369 ILE G C 1
ATOM 6438 O O . ILE F 1 142 ? 41.534 23.284 7.372 1.00 4.87 369 ILE G O 1
ATOM 6443 N N . SER F 1 143 ? 39.970 23.358 8.989 1.00 3.05 370 SER G N 1
ATOM 6444 C CA . SER F 1 143 ? 39.093 22.339 8.421 1.00 2.00 370 SER G CA 1
ATOM 6445 C C . SER F 1 143 ? 37.699 22.953 8.260 1.00 2.38 370 SER G C 1
ATOM 6446 O O . SER F 1 143 ? 37.277 23.765 9.077 1.00 2.00 370 SER G O 1
ATOM 6449 N N . ILE F 1 144 ? 37.002 22.561 7.195 1.00 4.16 371 ILE G N 1
ATOM 6450 C CA . ILE F 1 144 ? 35.679 23.078 6.861 1.00 5.79 371 ILE G CA 1
ATOM 6451 C C . ILE F 1 144 ? 34.745 21.950 6.417 1.00 7.31 371 ILE G C 1
ATOM 6452 O O . ILE F 1 144 ? 35.192 20.923 5.912 1.00 6.51 371 ILE G O 1
ATOM 6457 N N . ASN F 1 145 ? 33.446 22.151 6.603 1.00 8.76 372 ASN G N 1
ATOM 6458 C CA . ASN F 1 145 ? 32.439 21.241 6.075 1.00 9.64 372 ASN G CA 1
ATOM 6459 C C . ASN F 1 145 ? 31.843 21.837 4.805 1.00 9.05 372 ASN G C 1
ATOM 6460 O O . ASN F 1 145 ? 31.129 22.835 4.863 1.00 7.04 372 ASN G O 1
ATOM 6465 N N . MET F 1 146 ? 32.135 21.214 3.665 1.00 8.74 373 MET G N 1
ATOM 6466 C CA . MET F 1 146 ? 31.616 21.650 2.368 1.00 10.09 373 MET G CA 1
ATOM 6467 C C . MET F 1 146 ? 30.200 21.130 2.087 1.00 10.44 373 MET G C 1
ATOM 6468 O O . MET F 1 146 ? 29.923 20.692 0.977 1.00 13.33 373 MET G O 1
ATOM 6473 N N . SER F 1 147 ? 29.306 21.171 3.070 1.00 9.84 374 SER G N 1
ATOM 6474 C CA . SER F 1 147 ? 27.927 20.733 2.865 1.00 9.71 374 SER G CA 1
ATOM 6475 C C . SER F 1 147 ? 27.142 21.791 2.087 1.00 8.17 374 SER G C 1
ATOM 6476 O O . SER F 1 147 ? 27.403 22.980 2.224 1.00 3.98 374 SER G O 1
ATOM 6479 N N . LYS F 1 148 ? 26.182 21.347 1.277 1.00 8.64 375 LYS G N 1
ATOM 6480 C CA . LYS F 1 148 ? 25.526 22.228 0.294 1.00 8.73 375 LYS G CA 1
ATOM 6481 C C . LYS F 1 148 ? 24.837 23.470 0.876 1.00 8.97 375 LYS G C 1
ATOM 6482 O O . LYS F 1 148 ? 24.775 24.505 0.207 1.00 10.83 375 LYS G O 1
ATOM 6488 N N . HIS F 1 149 ? 24.362 23.379 2.117 1.00 6.88 376 HIS G N 1
ATOM 6489 C CA . HIS F 1 149 ? 23.625 24.478 2.754 1.00 6.04 376 HIS G CA 1
ATOM 6490 C C . HIS F 1 149 ? 24.476 25.379 3.652 1.00 5.70 376 HIS G C 1
ATOM 6491 O O . HIS F 1 149 ? 24.102 26.522 3.899 1.00 8.19 376 HIS G O 1
ATOM 6498 N N . THR F 1 150 ? 25.608 24.878 4.140 1.00 3.23 377 THR G N 1
ATOM 6499 C CA . THR F 1 150 ? 26.441 25.644 5.073 1.00 3.93 377 THR G CA 1
ATOM 6500 C C . THR F 1 150 ? 27.584 26.371 4.381 1.00 3.59 377 THR G C 1
ATOM 6501 O O . THR F 1 150 ? 28.070 27.387 4.872 1.00 2.00 377 THR G O 1
ATOM 6505 N N . THR F 1 151 ? 28.023 25.831 3.250 1.00 4.66 378 THR G N 1
ATOM 6506 C CA . THR F 1 151 ? 29.143 26.395 2.517 1.00 4.47 378 THR G CA 1
ATOM 6507 C C . THR F 1 151 ? 28.703 26.674 1.092 1.00 4.25 378 THR G C 1
ATOM 6508 O O . THR F 1 151 ? 28.329 25.768 0.362 1.00 4.29 378 THR G O 1
ATOM 6512 N N . PHE F 1 152 ? 28.725 27.943 0.718 1.00 4.21 379 PHE G N 1
ATOM 6513 C CA . PHE F 1 152 ? 28.253 28.354 -0.596 1.00 4.80 379 PHE G CA 1
ATOM 6514 C C . PHE F 1 152 ? 28.891 29.671 -1.035 1.00 3.77 379 PHE G C 1
ATOM 6515 O O . PHE F 1 152 ? 29.549 30.348 -0.259 1.00 3.92 379 PHE G O 1
ATOM 6523 N N . PHE F 1 153 ? 28.690 30.008 -2.298 1.00 3.40 380 PHE G N 1
ATOM 6524 C CA . PHE F 1 153 ? 29.415 31.081 -2.962 1.00 2.00 380 PHE G CA 1
ATOM 6525 C C . PHE F 1 153 ? 28.557 31.489 -4.139 1.00 2.00 380 PHE G C 1
ATOM 6526 O O . PHE F 1 153 ? 28.269 30.678 -5.010 1.00 2.60 380 PHE G O 1
ATOM 6534 N N . GLY F 1 154 ? 28.099 32.731 -4.144 1.00 2.67 381 GLY G N 1
ATOM 6535 C CA . GLY F 1 154 ? 27.200 33.192 -5.185 1.00 3.77 381 GLY G CA 1
ATOM 6536 C C . GLY F 1 154 ? 27.412 34.629 -5.584 1.00 2.55 381 GLY G C 1
ATOM 6537 O O . GLY F 1 154 ? 28.178 35.346 -4.960 1.00 4.01 381 GLY G O 1
ATOM 6538 N N . ALA F 1 155 ? 26.723 35.042 -6.640 1.00 3.75 382 ALA G N 1
ATOM 6539 C CA . ALA F 1 155 ? 26.822 36.401 -7.140 1.00 3.98 382 ALA G CA 1
ATOM 6540 C C . ALA F 1 155 ? 25.548 36.827 -7.862 1.00 5.75 382 ALA G C 1
ATOM 6541 O O . ALA F 1 155 ? 24.812 36.000 -8.393 1.00 7.61 382 ALA G O 1
ATOM 6543 N N . ILE F 1 156 ? 25.296 38.130 -7.878 1.00 5.65 383 ILE G N 1
ATOM 6544 C CA . ILE F 1 156 ? 24.146 38.695 -8.572 1.00 5.38 383 ILE G CA 1
ATOM 6545 C C . ILE F 1 156 ? 24.639 39.817 -9.467 1.00 5.33 383 ILE G C 1
ATOM 6546 O O . ILE F 1 156 ? 25.241 40.764 -8.987 1.00 5.14 383 ILE G O 1
ATOM 6551 N N . ARG F 1 157 ? 24.415 39.691 -10.769 1.00 4.42 384 ARG G N 1
ATOM 6552 C CA . ARG F 1 157 ? 24.573 40.815 -11.676 1.00 5.15 384 ARG G CA 1
ATOM 6553 C C . ARG F 1 157 ? 23.311 41.665 -11.580 1.00 4.85 384 ARG G C 1
ATOM 6554 O O . ARG F 1 157 ? 22.282 41.343 -12.168 1.00 3.61 384 ARG G O 1
ATOM 6562 N N . LEU F 1 158 ? 23.400 42.736 -10.803 1.00 5.11 385 LEU G N 1
ATOM 6563 C CA . LEU F 1 158 ? 22.273 43.629 -10.576 1.00 6.19 385 LEU G CA 1
ATOM 6564 C C . LEU F 1 158 ? 21.884 44.340 -11.861 1.00 6.69 385 LEU G C 1
ATOM 6565 O O . LEU F 1 158 ? 20.709 44.403 -12.214 1.00 8.05 385 LEU G O 1
ATOM 6570 N N . GLY F 1 159 ? 22.883 44.876 -12.553 1.00 7.42 386 GLY G N 1
ATOM 6571 C CA . GLY F 1 159 ? 22.683 45.486 -13.857 1.00 8.08 386 GLY G CA 1
ATOM 6572 C C . GLY F 1 159 ? 24.001 45.798 -14.545 1.00 8.49 386 GLY G C 1
ATOM 6573 O O . GLY F 1 159 ? 25.000 45.102 -14.348 1.00 7.11 386 GLY G O 1
ATOM 6574 N N . GLU F 1 160 ? 23.996 46.842 -15.367 1.00 10.66 387 GLU G N 1
ATOM 6575 C CA . GLU F 1 160 ? 25.224 47.362 -15.960 1.00 12.50 387 GLU G CA 1
ATOM 6576 C C . GLU F 1 160 ? 26.029 48.114 -14.899 1.00 12.41 387 GLU G C 1
ATOM 6577 O O . GLU F 1 160 ? 25.519 48.415 -13.815 1.00 12.89 387 GLU G O 1
ATOM 6583 N N . ALA F 1 161 ? 27.291 48.394 -15.209 1.00 12.09 388 ALA G N 1
ATOM 6584 C CA . ALA F 1 161 ? 28.108 49.288 -14.390 1.00 12.18 388 ALA G CA 1
ATOM 6585 C C . ALA F 1 161 ? 28.015 50.697 -14.988 1.00 11.56 388 ALA G C 1
ATOM 6586 O O . ALA F 1 161 ? 27.826 50.828 -16.201 1.00 11.96 388 ALA G O 1
ATOM 6588 N N . PRO F 1 162 ? 28.122 51.745 -14.164 1.00 11.13 389 PRO G N 1
ATOM 6589 C CA . PRO F 1 162 ? 28.135 53.126 -14.687 1.00 11.27 389 PRO G CA 1
ATOM 6590 C C . PRO F 1 162 ? 29.322 53.409 -15.611 1.00 10.48 389 PRO G C 1
ATOM 6591 O O . PRO F 1 162 ? 29.166 54.184 -16.555 1.00 13.19 389 PRO G O 1
#

Organism: Homo sapiens (NCBI:txid9606)

Radius of gyration: 29.05 Å; Cα contacts (8 Å, |Δi|>4): 2641; chains: 6; bounding box: 65×88×63 Å

InterPro domains:
  IPR006052 Tumour necrosis factor domain [PF00229] (284-385)
  IPR006052 Tumour necrosis factor domain [PS50049] (249-385)
  IPR008983 Tumour necrosis factor-like domain superfamily [G3DSA:2.60.120.40] (248-391)
  IPR008983 Tumour necrosis factor-like domain superfamily [SSF49842] (248-388)
  IPR051748 Tumor Necrosis Factor Ligand Superfamily [PTHR15151] (19-385)

B-factor: mean 7.03, std 5.14, range [2.0, 44.42]

Foldseek 3Di:
DWKWKWAAPWDKDFLQVCPLNQWDQRTDTPGGDPCFWDADRPNRKIFGAAWAKKKKKWKWKFQWDAAKWKKFKDKQNHGDDMWIDGDHDPHTDIDITMDIDMDTDGGGIIITIGIDNDRTMITRGRVRTMIMMDRPDHDD/DWKWKWAFDFDKDFQQPRDDQQWDFQTDTPGGDPQQWDDDGNRQKIFGAAWAKKKKKWKWWWWADQAKWKKAWDKQNHGDDMWIDGAPDPPIGTDMTMDIDIDTDHGGIIITIGIDNHRTMTGRGRVGTMIMMDGPDHDD/DWKWKWAFPWDKAWQAPRADQQWDAQTDTPGGDVCAWDHDRRNNKIFGAAWFKKKKKWKWWWWFFAFKWKKAKDKQNHGDDMWIDGDHGPDTDTDITMDIDIDTDGGGIIITIGIDPGGTMTTRGGVRTMIMMDRPGHDD/DFKWKWAFDFDKDQQQPHDDQQWDARTDTPGGDPVAWDADRNRQKIFGAAWAKKKKKWKWFWWAFDAKWKKAWDKQNHGDDMWMDGDDPPDTDTDITIDIDIDTDGGGIIITIGTPDRRTMTGRGRVRTMIMMDRPDHDD/DWKWKWAFDFDPDKDFALAFVRWDARTDTPGGDPQAWDADRVNQKIFGAAWAKKKKKWKWWFWDFDFKWKKAWDKQNHGDDMWIDGDPDDDTPTDITMDIDMDTDHGGIIITIGTYHGRTITTRGRVRTMIMMDRPDHDD/DFKWKWAFPWDKDQQQPPHDQQWDACTDTPGGDPQFWDADRPRRKIFGAAWAKKKKKWKWWFWDDAAKWKKAWDKQNHGDDMWMDGDDPPDTDGDITMDIDMDTDGGGIIITIGTPDRRTMTTRGGPRTMIMMDRPDHDD

GO terms:
  GO:0005123 death receptor binding (F, IDA)
  GO:0038177 death receptor agonist activity (F, IMP)
  GO:0019221 cytokine-mediated signaling pathway (P, IMP)
  GO:1901222 regulation of non-canonical NF-kappaB signal transduction (P, IMP)
  GO:0005123 death receptor binding (F, IPI)
  GO:0005125 cytokine activity (F, IDA)
  GO:0019221 cytokine-mediated signaling pathway (P, IDA)
  GO:0005102 signaling receptor binding (F, IDA)
  GO:0043123 positive regulation of canonical NF-kappaB signal transduction (P, IDA)
  GO:0005515 protein binding (F, IPI)
  GO:0005576 extracellular region (C, EXP)
  GO:0042475 odontogenesis of dentin-containing tooth (P, IMP)
  GO:0005102 signaling receptor binding (F, TAS)
  GO:0005856 cytoskeleton (C, TAS)
  GO:0005886 plasma membrane (C, TAS)
  GO:0016020 membrane (C, TAS)